Protein 8K3G (pdb70)

Organism: Rasamsonia emersonii (strain ATCC 16479 / CBS 393.64 / IMI 116815) (NCBI:txid1408163)

Solvent-accessible surface area: 28837 Å² total; per-residue (Å²): 82,50,68,65,11,139,33,29,28,119,111,0,34,132,17,1,81,75,53,2,84,8,1,0,2,1,4,0,4,0,0,0,0,3,1,0,0,0,26,16,164,77,126,35,4,26,0,10,23,60,84,29,100,41,49,3,17,39,67,47,95,66,140,136,13,82,133,61,52,10,88,44,118,12,81,8,32,0,138,31,41,2,18,24,32,1,3,0,6,0,18,1,2,23,19,55,20,43,7,88,56,71,9,2,60,79,37,163,55,128,13,72,5,56,0,3,0,15,9,2,29,61,41,64,107,208,31,77,42,93,45,0,3,40,3,1,3,1,31,1,34,96,106,15,0,12,0,0,5,25,0,1,63,28,0,0,1,0,5,49,0,1,1,2,1,1,0,7,14,22,0,2,4,0,1,1,0,2,0,11,0,18,18,37,1,58,80,48,99,23,2,82,91,14,30,4,112,58,87,1,1,2,39,14,2,38,102,118,66,9,57,5,58,0,0,37,6,1,88,70,79,70,54,4,2,0,20,4,4,56,46,0,23,154,151,49,132,123,21,27,18,46,12,19,9,0,2,1,7,1,14,8,20,74,12,11,59,0,0,0,0,2,2,4,15,59,20,166,43,14,1,0,0,15,5,50,3,30,0,0,10,0,0,0,0,5,8,14,3,3,11,0,1,43,44,10,86,19,20,59,70,0,4,3,0,2,3,1,2,4,4,0,1,1,8,4,32,12,64,9,46,89,23,54,98,6,46,122,86,63,34,73,21,147,7,86,98,42,34,72,7,50,0,38,8,27,4,6,0,5,0,0,0,0,0,0,2,0,0,15,0,18,108,27,67,24,12,76,85,6,80,16,48,63,70,49,99,81,24,23,0,5,8,0,0,1,9,24,3,4,7,38,11,35,93,21,159,49,54,17,71,8,1,30,50,4,2,2,2,0,16,0,0,1,64,148,83,44,117,76,8,34,71,64,1,74,38,4,79,44,35,163,194,31,46,63,66,11,154,36,29,28,116,107,0,40,123,6,0,82,83,28,3,93,9,1,1,1,2,2,0,5,0,0,0,0,4,1,0,0,0,16,0,163,72,125,38,7,25,0,10,27,60,83,29,98,41,49,3,16,40,65,51,100,68,139,137,12,80,129,52,44,9,61,46,133,12,81,9,32,0,135,30,41,2,18,29,39,0,2,0,6,0,10,1,4,19,20,54,25,47,8,82,57,65,10,3,63,75,30,151,54,127,14,67,6,56,0,3,0,17,7,1,31,62,43,63,105,206,32,80,43,96,46,0,0,41,3,1,4,1,30,0,34,68,121,18,0,24,0,0,11,25,0,2,56,28,0,0,1,0,4,50,0,1,1,2,1,1,1,10,15,24,0,2,4,0,0,0,0,2,0,12,1,17,18,36,1,62,81,41,96,28,3,85,89,13,35,4,118,60,89,1,1,1,39,17,1,44,110,100,66,8,56,4,52,0,0,34,5,2,83,68,84,74,56,4,2,0,18,4,3,50,42,0,24,158,137,54,121,118,22,26,20,48,11,20,11,0,2,2,5,1,13,7,20,71,12,12,59,0,1,0,0,2,1,4,16,66,22,160,43,15,1,0,0,17,4,52,4,28,0,0,9,0,0,0,0,6,7,15,5,4,9,0,1,40,46,12,83,23,12,71,64,0,2,4,0,4,1,1,4,5,5,0,1,0,8,3,32,12,64,8,45,86,26,50,106,6,43,118,80,67,34,78,26,159,3,89,91,48,32,93,9,47,0,38,8,27,3,7,0,5,0,0,0,0,1,0,3,0,0,17,0,20,106,28,64,24,11,72,81,6,83,15,50,63,74,49,99,68,28,21,0,4,6,0,0,1,9,21,2,3,7,40,9,28,98,26,153,39,54,15,73,6,1,34,52,4,2,1,2,0,16,0,0,0,65,142,72,40,113,78,9,30,71,63,0,69,45,6,83,44,35,165

Nearest PDB structures (foldseek):
  8k3g-assembly1_A  TM=1.002E+00  e=0.000E+00  Rasamsonia emersonii CBS 393.64
  8haw-assembly1_B  TM=8.925E-01  e=1.580E-42  Arabidopsis thaliana
  8hav-assembly1_B  TM=8.681E-01  e=7.997E-41  Arabidopsis thaliana
  8yk5-assembly1_B  TM=6.983E-01  e=1.154E-25  Streptomyces sanglieri
  2d1g-assembly1_A  TM=6.929E-01  e=6.500E-23  Francisella tularensis subsp. novicida

B-factor: mean 32.77, std 7.79, range [17.97, 104.72]

InterPro domains:
  IPR007312 Phosphoesterase [PF04185] (52-428)
  IPR007312 Phosphoesterase [PTHR31956] (11-462)
  IPR017850 Alkaline-phosphatase-like, core domain superfamily [G3DSA:3.40.720.10] (208-465)

Radius of gyration: 30.15 Å; Cα contacts (8 Å, |Δi|>4): 2204; chains: 2; bounding box: 76×83×69 Å

Foldseek 3Di:
DVFPDAPPDPVLLVLLLVFAQAEAEEAFAAAFCQAAVQCDCDPQAPHCNPDDFDWAFLQPPDPPGDIFTQDEAAAQFLAQQFAQFLQSLCCQFQVHSADDPVCQVVVVGFTQRHRLNVRSCVSPVVDDSVNSRSHQRYHYYCQQQQLVVLLLQFFEKENFEFFQARGHQQLRLCCLFQVGSQQDRYPDCLQQQQNDAHDTNVNLCVVLVFDEAEAEAQVPPGDGNLSSHPVCVVPNVVRYYHNVVLLVCQQAVNHTRYYYYDWHDEDDLTQSCRHRHGPQSVSVVVQSNCLSNCNHPCQRNYKYKYWHSANSSHGDRDTWHFADQQDQHKYWDQDPVRDIYIGRSGTTGHHIIITIDGLQAGGSHYDYWGAQQVPRDTHGAYSLLVVLQVCSNSVDDRSTVRNNRHGHCSVRRHNDGHPPRDNGGDRHDRDD/DLVFPDAFPDPVLLVLLQVFAQAEEEEAFAAAFCQAAVQCDCDPQADHCNPDDWDWAFLQPVDPPGDIFTEDEAAALFLAQQFDQALQLLCCQFQVHSADDVVCQVVVVGFTQRHRLNVRSCVRVVPDDSVSSSRHQRYHYHCQQQQLVVQQLQFFEKENFEFFQASRDFLLRLQCLFQVGSQQDRYPDCLQQQLNDAHDTNCNLCVVQVFDEAEAEAQVPPGDGNQSSHVVCVVPNVVSYHHNVVLLVCQQAVNHTRYYYYYWHDDDPLTQSCRHSNGPQSVSVVVQSNCLSNCNHDCLSRYKYKYWHSANSSHRDRDTWHFADQQDQHKYKDQHPVSDIYIDRSRTTGHHIIITIDGQQADGSHYHYWGAQQVPRDTHGAYSLLVVLQVCSNRVGDQSTVRNNRHGHDSSRRHNDGHPPRDSGGDRHDRDD

Sequence (865 aa):
APFGYKSGSPESIKNLKDKIQNVVWILLENRSFDNILGGFKRPGFDNPANNGPFCIPQNVSNPNSPKWCTKAKDFDSVLNDPSHSVTGNNMEFYGTFSPDNAAIASGKLQPSQQGFVDMQLVSYPKLDPQVAAEQVMGYYTEDEIPTIANLVDEFTVFNRWFSCVPGPTNPNRLCALAGTAAGHGTNDNSFDVSGIDIKGIFQVADEKGVSWKNYDGTNGAFLPDALFFNYTAKYKKQNVVPLENFFQDAYLGLLPQLSYINPSCCGLDTNSMHPTGNVSFGQVFVKQIYEAVRNGPQWDKTLILLTYDETGGFYDHVPPPLAVRPDNLTYTEKAPDGSTYTLTYNRLGGRMPTFLISPYAPKGYVEQEGIDPATGNSSVYSATSVLKTLGYLWDLEDLTPRVSHSPAFDHLIGPQLRSDTPTTLTTPHTFPNAPFGYKSGSPESIKNLKDKIQNVVWILLENRSFDNILGGFKRPGFDNPANNGPFCIPQNVSNPNSPKWCTKAKDFDSVLNDPSHSVTGNNMEFYGTFSPDNAAIASGKLQPSQQGFVDMQLVSYPKLDPQVAAEQVMGYYTEDEIPTIANLVDEFTVFNRWFSCVPGPTNPNRLCALAGTAAGHGTNDNSFDVSGIDIKGIFQVADEKGVSWKNYDGTNGAFLPDALFFNYTAKYKKQNVVPLENFFQDAYLGLLPQLSYINPSCCGLDTNSMHPTGNVSFGQVFVKQIYEAVRNGPQWDKTLILLTYDETGGFYDHVPPPLAVRPDNLTYTEKAPDGSTYTLTYNRLGGRMPTFLISPYAPKGYVEQEGIDPATGNSSVYSATSVLKTLGYLWDLEDLTPRVSHSPAFDHLIGPQLRSDTPTTLTTPHTFP

Structure (mmCIF, N/CA/C/O backbone):
data_8K3G
#
_entry.id   8K3G
#
_cell.length_a   62.810
_cell.length_b   134.528
_cell.length_c   137.510
_cell.angle_alpha   90.000
_cell.angle_beta   90.000
_cell.angle_gamma   90.000
#
_symmetry.space_group_name_H-M   'P 21 21 21'
#
loop_
_entity.id
_entity.type
_entity.pdbx_description
1 polymer 'Phospholipase C'
2 non-polymer 2-acetamido-2-deoxy-beta-D-glucopyranose
3 water water
#
loop_
_atom_site.group_PDB
_atom_site.id
_atom_site.type_symbol
_atom_site.label_atom_id
_atom_site.label_alt_id
_atom_site.label_comp_id
_atom_site.label_asym_id
_atom_site.label_entity_id
_atom_site.label_seq_id
_atom_site.pdbx_PDB_ins_code
_atom_site.Cartn_x
_atom_site.Cartn_y
_atom_site.Cartn_z
_atom_site.occupancy
_atom_site.B_iso_or_equiv
_atom_site.auth_seq_id
_atom_site.auth_comp_id
_atom_site.auth_asym_id
_atom_site.auth_atom_id
_atom_site.pdbx_PDB_model_num
ATOM 1 N N . ALA A 1 33 ? 0.03655 21.26465 -31.21173 1.000 67.94056 33 ALA A N 1
ATOM 2 C CA . ALA A 1 33 ? 0.85915 20.13997 -31.64234 1.000 57.19732 33 ALA A CA 1
ATOM 3 C C . ALA A 1 33 ? 2.29349 20.31973 -31.16344 1.000 49.78571 33 ALA A C 1
ATOM 4 O O . ALA A 1 33 ? 3.14788 20.69797 -31.96344 1.000 49.48523 33 ALA A O 1
ATOM 6 N N . PRO A 1 34 ? 2.55661 20.01409 -29.88142 1.000 43.38173 34 PRO A N 1
ATOM 7 C CA . PRO A 1 34 ? 3.87729 20.33511 -29.28769 1.000 37.69813 34 PRO A CA 1
ATOM 8 C C . PRO A 1 34 ? 5.07290 19.77435 -30.04158 1.000 37.82316 34 PRO A C 1
ATOM 9 O O . PRO A 1 34 ? 6.15399 20.37474 -29.98953 1.000 35.77902 34 PRO A O 1
ATOM 13 N N . PHE A 1 35 ? 4.92428 18.64333 -30.73029 1.000 36.52171 35 PHE A N 1
ATOM 14 C CA . PHE A 1 35 ? 6.03539 18.00744 -31.42411 1.000 38.28419 35 PHE A CA 1
ATOM 15 C C . PHE A 1 35 ? 5.89109 18.05116 -32.93881 1.000 33.95555 35 PHE A C 1
ATOM 16 O O . PHE A 1 35 ? 6.72536 17.48179 -33.64274 1.000 33.18260 35 PHE A O 1
ATOM 24 N N . GLY A 1 36 ? 4.86380 18.70717 -33.45821 1.000 37.47446 36 GLY A N 1
ATOM 25 C CA . GLY A 1 36 ? 4.67516 18.87487 -34.88026 1.000 30.12147 36 GLY A CA 1
ATOM 26 C C . GLY A 1 36 ? 3.59089 18.00591 -35.47732 1.000 39.26285 36 GLY A C 1
ATOM 27 O O . GLY A 1 36 ? 3.14691 18.28221 -36.60180 1.000 47.73885 36 GLY A O 1
ATOM 28 N N . TYR A 1 37 ? 3.15737 16.95938 -34.77918 1.000 31.04297 37 TYR A N 1
ATOM 29 C CA . TYR A 1 37 ? 2.08760 16.10977 -35.27152 1.000 33.84586 37 TYR A CA 1
ATOM 30 C C . TYR A 1 37 ? 0.85162 16.23990 -34.38471 1.000 35.64048 37 TYR A C 1
ATOM 31 O O . TYR A 1 37 ? 0.95185 16.41688 -33.16385 1.000 38.79792 37 TYR A O 1
ATOM 40 N N . LYS A 1 38 ? -0.30773 16.18394 -35.02335 1.000 32.02254 38 LYS A N 1
ATOM 41 C CA . LYS A 1 38 ? -1.59124 16.29851 -34.35869 1.000 35.10904 38 LYS A CA 1
ATOM 42 C C . LYS A 1 38 ? -2.03759 14.94435 -33.81426 1.000 33.26862 38 LYS A C 1
ATOM 43 O O . LYS A 1 38 ? -1.70523 13.88860 -34.36064 1.000 32.84389 38 LYS A O 1
ATOM 49 N N . SER A 1 39 ? -2.78533 14.98246 -32.71576 1.000 31.15883 39 SER A N 1
ATOM 50 C CA . SER A 1 39 ? -3.33385 13.75809 -32.14782 1.000 29.84494 39 SER A CA 1
ATOM 51 C C . SER A 1 39 ? -4.19823 13.02607 -33.17687 1.000 35.47964 39 SER A C 1
ATOM 52 O O . SER A 1 39 ? -4.95134 13.64095 -33.94621 1.000 31.91476 39 SER A O 1
ATOM 55 N N . GLY A 1 40 ? -4.06482 11.70098 -33.20249 1.000 34.26132 40 GLY A N 1
ATOM 56 C CA . GLY A 1 40 ? -4.76401 10.86768 -34.15443 1.000 31.62980 40 GLY A CA 1
ATOM 57 C C . GLY A 1 40 ? -4.20237 10.85757 -35.56387 1.000 33.33416 40 GLY A C 1
ATOM 58 O O . GLY A 1 40 ? -4.73643 10.13252 -36.41554 1.000 28.77159 40 GLY A O 1
ATOM 59 N N . SER A 1 41 ? -3.15725 11.63692 -35.84670 1.000 31.14277 41 SER A N 1
ATOM 60 C CA . SER A 1 41 ? -2.58255 11.64951 -37.18627 1.000 35.98753 41 SER A CA 1
ATOM 61 C C . SER A 1 41 ? -1.78801 10.36990 -37.42229 1.000 35.67008 41 SER A C 1
ATOM 62 O O . SER A 1 41 ? -1.37308 9.70533 -36.47024 1.000 34.60883 41 SER A O 1
ATOM 65 N N . PRO A 1 42 ? -1.59265 9.98059 -38.68657 1.000 35.55132 42 PRO A N 1
ATOM 66 C CA . PRO A 1 42 ? -0.74073 8.80701 -38.95273 1.000 31.63654 42 PRO A CA 1
ATOM 67 C C . PRO A 1 42 ? 0.60739 8.88917 -38.26359 1.000 34.55139 42 PRO A C 1
ATOM 68 O O . PRO A 1 42 ? 1.02010 7.91475 -37.62208 1.000 39.49238 42 PRO A O 1
ATOM 72 N N . GLU A 1 43 ? 1.28968 10.03888 -38.34118 1.000 34.59487 43 GLU A N 1
ATOM 73 C CA . GLU A 1 43 ? 2.59398 10.17801 -37.69543 1.000 32.03784 43 GLU A CA 1
ATOM 74 C C . GLU A 1 43 ? 2.49380 10.02998 -36.18069 1.000 35.64458 43 GLU A C 1
ATOM 75 O O . GLU A 1 43 ? 3.31814 9.34835 -35.55835 1.000 35.85085 43 GLU A O 1
ATOM 81 N N . SER A 1 44 ? 1.49791 10.67402 -35.56036 1.000 33.15496 44 SER A N 1
ATOM 82 C CA . SER A 1 44 ? 1.37360 10.57573 -34.10593 1.000 34.14675 44 SER A CA 1
ATOM 83 C C . SER A 1 44 ? 1.10167 9.13732 -33.66659 1.000 30.61016 44 SER A C 1
ATOM 84 O O . SER A 1 44 ? 1.70119 8.64987 -32.70267 1.000 28.25616 44 SER A O 1
ATOM 87 N N . ILE A 1 45 ? 0.21260 8.43606 -34.36937 1.000 30.36849 45 ILE A N 1
ATOM 88 C CA . ILE A 1 45 ? -0.14390 7.08557 -33.94737 1.000 34.42764 45 ILE A CA 1
ATOM 89 C C . ILE A 1 45 ? 1.02352 6.12916 -34.16442 1.000 35.31395 45 ILE A C 1
ATOM 90 O O . ILE A 1 45 ? 1.30399 5.27216 -33.31120 1.000 33.07085 45 ILE A O 1
ATOM 95 N N . LYS A 1 46 ? 1.76117 6.28997 -35.27380 1.000 34.15079 46 LYS A N 1
ATOM 96 C CA . LYS A 1 46 ? 2.92325 5.43014 -35.49939 1.000 35.80498 46 LYS A CA 1
ATOM 97 C C . LYS A 1 46 ? 4.00362 5.65765 -34.44498 1.000 35.21067 46 LYS A C 1
ATOM 98 O O . LYS A 1 46 ? 4.60645 4.69848 -33.95129 1.000 35.18198 46 LYS A O 1
ATOM 104 N N . ASN A 1 47 ? 4.25708 6.91627 -34.08028 1.000 33.02654 47 ASN A N 1
ATOM 105 C CA . ASN A 1 47 ? 5.24768 7.19362 -33.04269 1.000 33.77332 47 ASN A CA 1
ATOM 106 C C . ASN A 1 47 ? 4.80992 6.61118 -31.70226 1.000 34.67912 47 ASN A C 1
ATOM 107 O O . ASN A 1 47 ? 5.64138 6.13481 -30.91991 1.000 36.47421 47 ASN A O 1
ATOM 112 N N . LEU A 1 48 ? 3.50338 6.63792 -31.42458 1.000 29.27570 48 LEU A N 1
ATOM 113 C CA . LEU A 1 48 ? 2.99736 6.07566 -30.18190 1.000 33.53513 48 LEU A CA 1
ATOM 114 C C . LEU A 1 48 ? 3.23395 4.57350 -30.14314 1.000 34.96025 48 LEU A C 1
ATOM 115 O O . LEU A 1 48 ? 3.77756 4.04015 -29.16879 1.000 35.68365 48 LEU A O 1
ATOM 120 N N . LYS A 1 49 ? 2.81667 3.87180 -31.19676 1.000 31.68023 49 LYS A N 1
ATOM 121 C CA . LYS A 1 49 ? 3.10504 2.44705 -31.28342 1.000 35.38629 49 LYS A CA 1
ATOM 122 C C . LYS A 1 49 ? 4.60195 2.18345 -31.16937 1.000 37.71766 49 LYS A C 1
ATOM 123 O O . LYS A 1 49 ? 5.02351 1.26738 -30.45875 1.000 38.88354 49 LYS A O 1
ATOM 129 N N . ASP A 1 50 ? 5.42080 3.01779 -31.80979 1.000 39.02094 50 ASP A N 1
ATOM 130 C CA . ASP A 1 50 ? 6.85643 2.76556 -31.85877 1.000 43.00757 50 ASP A CA 1
ATOM 131 C C . ASP A 1 50 ? 7.53178 3.01713 -30.50949 1.000 42.62946 50 ASP A C 1
ATOM 132 O O . ASP A 1 50 ? 8.48280 2.31306 -30.14706 1.000 38.50101 50 ASP A O 1
ATOM 137 N N . LYS A 1 51 ? 7.07290 4.02076 -29.75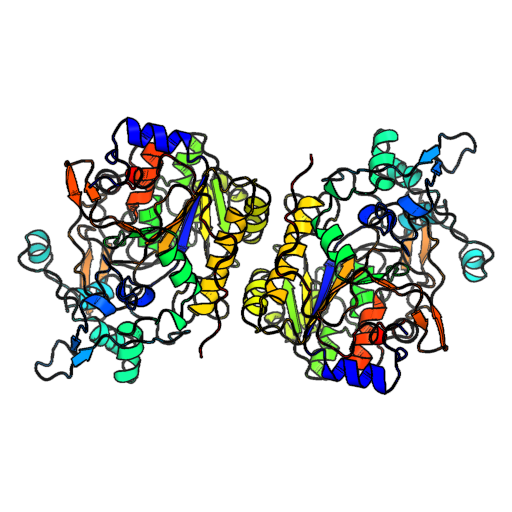717 1.000 38.96631 51 LYS A N 1
ATOM 138 C CA . LYS A 1 51 ? 7.77899 4.41908 -28.54571 1.000 36.82417 51 LYS A CA 1
ATOM 139 C C . LYS A 1 51 ? 7.27227 3.71630 -27.30023 1.000 34.58506 51 LYS A C 1
ATOM 140 O O . LYS A 1 51 ? 8.06542 3.42535 -26.39746 1.000 29.53420 51 LYS A O 1
ATOM 146 N N . ILE A 1 52 ? 5.97652 3.44061 -27.23140 1.000 31.58798 52 ILE A N 1
ATOM 147 C CA . ILE A 1 52 ? 5.32936 3.03386 -25.99617 1.000 30.41157 52 ILE A CA 1
ATOM 148 C C . ILE A 1 52 ? 4.95254 1.56902 -26.10646 1.000 31.37617 52 ILE A C 1
ATOM 149 O O . ILE A 1 52 ? 4.12828 1.19445 -26.94521 1.000 32.15399 52 ILE A O 1
ATOM 154 N N . GLN A 1 53 ? 5.54359 0.73836 -25.25115 1.000 29.53621 53 GLN A N 1
ATOM 155 C CA . GLN A 1 53 ? 5.11350 -0.64271 -25.13792 1.000 31.42468 53 GLN A CA 1
ATOM 156 C C . GLN A 1 53 ? 4.43780 -0.95525 -23.81290 1.000 32.65646 53 GLN A C 1
ATOM 157 O O . GLN A 1 53 ? 3.63882 -1.89553 -23.75391 1.000 29.88073 53 GLN A O 1
ATOM 163 N N . ASN A 1 54 ? 4.71245 -0.17878 -22.76445 1.000 29.81827 54 ASN A N 1
ATOM 164 C CA . ASN A 1 54 ? 4.14289 -0.41048 -21.44712 1.000 29.25301 54 ASN A CA 1
ATOM 165 C C . ASN A 1 54 ? 3.44812 0.85592 -20.97950 1.000 30.80191 54 ASN A C 1
ATOM 166 O O . ASN A 1 54 ? 3.99705 1.95703 -21.10099 1.000 30.06614 54 ASN A O 1
ATOM 171 N N . VAL A 1 55 ? 2.24051 0.69267 -20.45305 1.000 26.79522 55 VAL A N 1
ATOM 172 C CA . VAL A 1 55 ? 1.48609 1.77559 -19.84957 1.000 26.05451 55 VAL A CA 1
ATOM 173 C C . VAL A 1 55 ? 1.31486 1.43984 -18.37651 1.000 30.70383 55 VAL A C 1
ATOM 174 O O . VAL A 1 55 ? 0.91948 0.31688 -18.03655 1.000 27.05663 55 VAL A O 1
ATOM 178 N N . VAL A 1 56 ? 1.63350 2.40031 -17.50796 1.000 29.31056 56 VAL A N 1
ATOM 179 C CA . VAL A 1 56 ? 1.32855 2.31327 -16.08478 1.000 26.49942 56 VAL A CA 1
ATOM 180 C C . VAL A 1 56 ? 0.25078 3.35247 -15.77608 1.000 23.34212 56 VAL A C 1
ATOM 181 O O . VAL A 1 56 ? 0.44096 4.55473 -16.00364 1.000 25.82758 56 VAL A O 1
ATOM 185 N N . TRP A 1 57 ? -0.88038 2.88027 -15.26598 1.000 24.60883 57 TRP A N 1
ATOM 186 C CA . TRP A 1 57 ? -2.09278 3.66396 -15.08358 1.000 24.16208 57 TRP A CA 1
ATOM 187 C C . TRP A 1 57 ? -2.47825 3.62447 -13.60558 1.000 30.88934 57 TRP A C 1
ATOM 188 O O . TRP A 1 57 ? -2.69341 2.53995 -13.04695 1.000 29.42038 57 TRP A O 1
ATOM 199 N N . ILE A 1 58 ? -2.56299 4.79754 -12.97312 1.000 25.60439 58 ILE A N 1
ATOM 200 C CA . ILE A 1 58 ? -2.83633 4.90865 -11.54088 1.000 25.70943 58 ILE A CA 1
ATOM 201 C C . ILE A 1 58 ? -3.91731 5.95493 -11.32228 1.000 25.94045 58 ILE A C 1
ATOM 202 O O . ILE A 1 58 ? -3.76421 7.10871 -11.74102 1.000 27.74684 58 ILE A O 1
ATOM 207 N N . LEU A 1 59 ? -4.98530 5.56225 -10.63846 1.000 25.89535 59 LEU A N 1
ATOM 208 C CA . LEU A 1 59 ? -5.96943 6.49154 -10.10982 1.000 28.46406 59 LEU A CA 1
ATOM 209 C C . LEU A 1 59 ? -5.72734 6.65411 -8.60566 1.000 28.15403 59 LEU A C 1
ATOM 210 O O . LEU A 1 59 ? -5.97505 5.72911 -7.82853 1.000 26.13882 59 LEU A O 1
ATOM 215 N N . LEU A 1 60 ? -5.19174 7.81062 -8.21056 1.000 26.53740 60 LEU A N 1
ATOM 216 C CA . LEU A 1 60 ? -5.22910 8.26207 -6.82750 1.000 28.07818 60 LEU A CA 1
ATOM 217 C C . LEU A 1 60 ? -6.65956 8.68261 -6.47997 1.000 26.81899 60 LEU A C 1
ATOM 218 O O . LEU A 1 60 ? -7.57119 8.60428 -7.30842 1.000 23.55641 60 LEU A O 1
ATOM 223 N N . GLU A 1 61 ? -6.87641 9.16150 -5.25462 1.000 26.44665 61 GLU A N 1
ATOM 224 C CA . GLU A 1 61 ? -8.24492 9.34532 -4.78038 1.000 31.12749 61 GLU A CA 1
ATOM 225 C C . GLU A 1 61 ? -8.55696 10.75684 -4.30354 1.000 29.43260 61 GLU A C 1
ATOM 226 O O . GLU A 1 61 ? -7.80133 11.34764 -3.52442 1.000 24.64541 61 GLU A O 1
ATOM 232 N N . ASN A 1 62 ? -9.67882 11.29263 -4.79838 1.000 29.30741 62 ASN A N 1
ATOM 233 C CA . ASN A 1 62 ? -10.40908 12.38861 -4.15391 1.000 25.90842 62 ASN A CA 1
ATOM 234 C C . ASN A 1 62 ? -9.63980 13.69843 -4.02543 1.000 29.30802 62 ASN A C 1
ATOM 235 O O . ASN A 1 62 ? -9.50309 14.20970 -2.90997 1.000 29.37117 62 ASN A O 1
ATOM 240 N N . ARG A 1 63 ? -9.16670 14.27465 -5.13388 1.000 24.68747 63 ARG A N 1
ATOM 241 C CA . ARG A 1 63 ? -8.52519 15.58415 -5.08468 1.000 28.79397 63 ARG A CA 1
ATOM 242 C C . ARG A 1 63 ? -8.90762 16.39637 -6.31048 1.000 29.62053 63 ARG A C 1
ATOM 243 O O . ARG A 1 63 ? -9.15478 15.84713 -7.38764 1.000 33.09761 63 ARG A O 1
ATOM 251 N N . SER A 1 64 ? -8.90972 17.70922 -6.15741 1.000 27.51130 64 SER A N 1
ATOM 252 C CA . SER A 1 64 ? -9.17225 18.59111 -7.28344 1.000 28.79262 64 SER A CA 1
ATOM 253 C C . SER A 1 64 ? -7.86685 19.20226 -7.78226 1.000 28.31238 64 SER A C 1
ATOM 254 O O . SER A 1 64 ? -6.82569 19.16500 -7.11119 1.000 25.57472 64 SER A O 1
ATOM 257 N N . PHE A 1 65 ? -7.93878 19.78236 -8.98200 1.000 27.06905 65 PHE A N 1
ATOM 258 C CA . PHE A 1 65 ? -6.81159 20.54954 -9.50460 1.000 27.12701 65 PHE A CA 1
ATOM 259 C C . PHE A 1 65 ? -6.41911 21.69132 -8.56296 1.000 28.70936 65 PHE A C 1
ATOM 260 O O . PHE A 1 65 ? -5.24060 21.84342 -8.20782 1.000 26.44804 65 PHE A O 1
ATOM 268 N N . ASP A 1 66 ? -7.39260 22.51047 -8.15228 1.000 24.08256 66 ASP A N 1
ATOM 269 C CA . ASP A 1 66 ? -7.06605 23.67550 -7.33027 1.000 28.19234 66 ASP A CA 1
ATOM 270 C C . ASP A 1 66 ? -6.53711 23.26564 -5.96261 1.000 28.31278 66 ASP A C 1
ATOM 271 O O . ASP A 1 66 ? -5.76383 24.00417 -5.34334 1.000 30.91720 66 ASP A O 1
ATOM 276 N N . ASN A 1 67 ? -6.91748 22.09239 -5.48055 1.000 24.63009 67 ASN A N 1
ATOM 277 C CA . ASN A 1 67 ? -6.42315 21.66464 -4.18352 1.000 29.53303 67 ASN A CA 1
ATOM 278 C C . ASN A 1 67 ? -4.95740 21.22453 -4.25448 1.000 30.83570 67 ASN A C 1
ATOM 279 O O . ASN A 1 67 ? -4.12926 21.64275 -3.43156 1.000 30.66183 67 ASN A O 1
ATOM 284 N N . ILE A 1 68 ? -4.62052 20.37490 -5.22240 1.000 28.62602 68 ILE A N 1
ATOM 285 C CA . ILE A 1 68 ? -3.29558 19.76258 -5.27221 1.000 27.13792 68 ILE A CA 1
ATOM 286 C C . ILE A 1 68 ? -2.33596 20.57748 -6.13303 1.000 31.40361 68 ILE A C 1
ATOM 287 O O . ILE A 1 68 ? -1.15289 20.70384 -5.80380 1.000 31.58819 68 ILE A O 1
ATOM 292 N N . LEU A 1 69 ? -2.81411 21.13839 -7.24631 1.000 28.23284 69 LEU A N 1
ATOM 293 C CA . LEU A 1 69 ? -1.96640 21.90908 -8.14863 1.000 26.39334 69 LEU A CA 1
ATOM 294 C C . LEU A 1 69 ? -2.26890 23.39647 -8.08559 1.000 28.73923 69 LEU A C 1
ATOM 295 O O . LEU A 1 69 ? -1.82882 24.14587 -8.95840 1.000 27.15972 69 LEU A O 1
ATOM 300 N N . GLY A 1 70 ? -3.04727 23.83861 -7.09621 1.000 29.30980 70 GLY A N 1
ATOM 301 C CA . GLY A 1 70 ? -3.46400 25.22731 -7.06659 1.000 29.01846 70 GLY A CA 1
ATOM 302 C C . GLY A 1 70 ? -2.36844 26.20812 -6.70732 1.000 32.36610 70 GLY A C 1
ATOM 303 O O . GLY A 1 70 ? -2.55793 27.41545 -6.87539 1.000 32.46166 70 GLY A O 1
ATOM 304 N N . GLY A 1 71 ? -1.23125 25.72428 -6.20681 1.000 34.27775 71 GLY A N 1
ATOM 305 C CA . GLY A 1 71 ? -0.18978 26.62662 -5.76636 1.000 29.43219 71 GLY A CA 1
ATOM 306 C C . GLY A 1 71 ? 0.81729 27.00425 -6.81336 1.000 31.15687 71 GLY A C 1
ATOM 307 O O . GLY A 1 71 ? 1.61869 27.91873 -6.60737 1.000 32.77120 71 GLY A O 1
ATOM 308 N N . PHE A 1 72 ? 0.80111 26.34167 -7.95643 1.000 29.91703 72 PHE A N 1
ATOM 309 C CA . PHE A 1 72 ? 1.88773 26.51007 -8.90484 1.000 28.51006 72 PHE A CA 1
ATOM 310 C C . PHE A 1 72 ? 1.65752 27.76760 -9.73303 1.000 28.93859 72 PHE A C 1
ATOM 311 O O . PHE A 1 72 ? 0.78803 27.80832 -10.61542 1.000 32.18842 72 PHE A O 1
ATOM 319 N N . LYS A 1 73 ? 2.43310 28.80405 -9.42654 1.000 29.69922 73 LYS A N 1
ATOM 320 C CA . LYS A 1 73 ? 2.43686 30.04753 -10.19137 1.000 32.18120 73 LYS A CA 1
ATOM 321 C C . LYS A 1 73 ? 3.31888 29.87315 -11.42971 1.000 29.95813 73 LYS A C 1
ATOM 322 O O . LYS A 1 73 ? 4.41293 30.42441 -11.54241 1.000 33.55833 73 LYS A O 1
ATOM 328 N N . ARG A 1 74 ? 2.81398 29.08844 -12.37569 1.000 26.76954 74 ARG A N 1
ATOM 329 C CA . ARG A 1 74 ? 3.55238 28.77156 -13.58383 1.000 29.95913 74 ARG A CA 1
ATOM 330 C C . ARG A 1 74 ? 2.67458 28.99290 -14.80835 1.000 32.42146 74 ARG A C 1
ATOM 331 O O . ARG A 1 74 ? 1.44261 28.96424 -14.71083 1.000 31.43208 74 ARG A O 1
ATOM 339 N N . PRO A 1 75 ? 3.28142 29.25305 -15.96640 1.000 34.96772 75 PRO A N 1
ATOM 340 C CA . PRO A 1 75 ? 2.48571 29.45969 -17.18513 1.000 29.25938 75 PRO A CA 1
ATOM 341 C C . PRO A 1 75 ? 1.60940 28.25494 -17.49018 1.000 31.15104 75 PRO A C 1
ATOM 342 O O . PRO A 1 75 ? 2.05002 27.10710 -17.40522 1.000 35.80996 75 PRO A O 1
ATOM 346 N N . GLY A 1 76 ? 0.35477 28.52789 -17.85326 1.000 31.33275 76 GLY A N 1
ATOM 347 C CA . GLY A 1 76 ? -0.59601 27.49680 -18.19595 1.000 33.39512 76 GLY A CA 1
ATOM 348 C C . GLY A 1 76 ? -1.47498 27.01145 -17.05297 1.000 35.30884 76 GLY A C 1
ATOM 349 O O . GLY A 1 76 ? -2.55110 26.44656 -17.31698 1.000 29.71296 76 GLY A O 1
ATOM 350 N N . PHE A 1 77 ? -1.04946 27.20867 -15.79880 1.000 26.88648 77 PHE A N 1
ATOM 351 C CA . PHE A 1 77 ? -1.80604 26.75659 -14.63164 1.000 28.84980 77 PHE A CA 1
ATOM 352 C C . PHE A 1 77 ? -2.96966 27.71378 -14.37006 1.000 34.68296 77 PHE A C 1
ATOM 353 O O . PHE A 1 77 ? -2.76458 28.85501 -13.92609 1.000 32.05947 77 PHE A O 1
ATOM 361 N N . ASP A 1 78 ? -4.19179 27.24351 -14.64210 1.000 31.58083 78 ASP A N 1
ATOM 362 C CA . ASP A 1 78 ? -5.43173 27.93035 -14.27487 1.000 28.30127 78 ASP A CA 1
ATOM 363 C C . ASP A 1 78 ? -5.76826 27.53129 -12.84000 1.000 31.23004 78 ASP A C 1
ATOM 364 O O . ASP A 1 78 ? -6.32381 26.45354 -12.59752 1.000 34.76153 78 ASP A O 1
ATOM 369 N N . ASN A 1 79 ? -5.43141 28.39377 -11.87776 1.000 27.29928 79 ASN A N 1
ATOM 370 C CA . ASN A 1 79 ? -5.51577 27.99766 -10.47549 1.000 31.93846 79 ASN A CA 1
ATOM 371 C C . ASN A 1 79 ? -5.53845 29.23734 -9.57705 1.000 35.75842 79 ASN A C 1
ATOM 372 O O . ASN A 1 79 ? -5.39269 30.35924 -10.08744 1.000 34.56103 79 ASN A O 1
ATOM 377 N N . PRO A 1 80 ? -5.70314 29.09939 -8.25031 1.000 35.74220 80 PRO A N 1
ATOM 378 C CA . PRO A 1 80 ? -5.68818 30.30677 -7.40116 1.000 35.77280 80 PRO A CA 1
ATOM 379 C C . PRO A 1 80 ? -4.36787 31.06523 -7.42570 1.000 35.34121 80 PRO A C 1
ATOM 380 O O . PRO A 1 80 ? -4.38007 32.29672 -7.30300 1.000 36.60918 80 PRO A O 1
ATOM 384 N N . ALA A 1 81 ? -3.23190 30.37915 -7.59233 1.000 35.07998 81 ALA A N 1
ATOM 385 C CA . ALA A 1 81 ? -1.93998 31.06883 -7.57571 1.000 36.13206 81 ALA A CA 1
ATOM 386 C C . ALA A 1 81 ? -1.81183 32.05917 -8.73567 1.000 34.68171 81 ALA A C 1
ATOM 387 O O . ALA A 1 81 ? -1.21954 33.13257 -8.58184 1.000 37.28944 81 ALA A O 1
ATOM 389 N N . ASN A 1 82 ? -2.33707 31.71231 -9.90682 1.000 31.68688 82 ASN A N 1
ATOM 390 C CA . ASN A 1 82 ? -2.22415 32.59378 -11.06371 1.000 30.30990 82 ASN A CA 1
ATOM 391 C C . ASN A 1 82 ? -3.41419 33.52683 -11.19538 1.000 33.39440 82 ASN A C 1
ATOM 392 O O . ASN A 1 82 ? -3.24489 34.69400 -11.55048 1.000 33.61303 82 ASN A O 1
ATOM 397 N N . ASN A 1 83 ? -4.61802 33.01916 -10.93685 1.000 33.55473 83 ASN A N 1
ATOM 398 C CA . ASN A 1 83 ? -5.85262 33.70121 -11.27976 1.000 31.43069 83 ASN A CA 1
ATOM 399 C C . ASN A 1 83 ? -6.73451 33.97954 -10.07844 1.000 34.51914 83 ASN A C 1
ATOM 400 O O . ASN A 1 83 ? -7.86236 34.44997 -10.25810 1.000 35.85401 83 ASN A O 1
ATOM 405 N N . GLY A 1 84 ? -6.27771 33.67002 -8.87009 1.000 36.46394 84 GLY A N 1
ATOM 406 C CA . GLY A 1 84 ? -7.10569 33.79923 -7.69808 1.000 38.77698 84 GLY A CA 1
ATOM 407 C C . GLY A 1 84 ? -6.86210 35.12158 -7.01236 1.000 35.98377 84 GLY A C 1
ATOM 408 O O . GLY A 1 84 ? -6.28473 36.04185 -7.59128 1.000 37.89967 84 GLY A O 1
ATOM 409 N N . PRO A 1 85 ? -7.29813 35.24483 -5.75511 1.000 38.23891 85 PRO A N 1
ATOM 410 C CA . PRO A 1 85 ? -8.03608 34.23757 -4.98440 1.000 35.89919 85 PRO A CA 1
ATOM 411 C C . PRO A 1 85 ? -9.49280 34.09531 -5.41053 1.000 40.77679 85 PRO A C 1
ATOM 412 O O . PRO A 1 85 ? -10.08849 35.03122 -5.93575 1.000 42.19095 85 PRO A O 1
ATOM 416 N N . PHE A 1 86 ? -10.06777 32.92464 -5.17536 1.000 38.61421 86 PHE A N 1
ATOM 417 C CA . PHE A 1 86 ? -11.48945 32.71292 -5.36913 1.000 34.38947 86 PHE A CA 1
ATOM 418 C C . PHE A 1 86 ? -12.15551 32.66076 -4.00105 1.000 40.67274 86 PHE A C 1
ATOM 419 O O . PHE A 1 86 ? -11.55869 32.18824 -3.02274 1.000 39.04104 86 PHE A O 1
ATOM 427 N N . CYS A 1 87 ? -13.37445 33.19381 -3.93285 1.000 38.08442 87 CYS A N 1
ATOM 428 C CA . CYS A 1 87 ? -14.08809 33.38301 -2.68078 1.000 41.35631 87 CYS A CA 1
ATOM 429 C C . CYS A 1 87 ? -15.53861 33.00895 -2.92007 1.000 42.90039 87 CYS A C 1
ATOM 430 O O . CYS A 1 87 ? -16.12296 33.41749 -3.92932 1.000 40.34066 87 CYS A O 1
ATOM 433 N N . ILE A 1 88 ? -16.09571 32.20734 -2.01595 1.000 35.86401 88 ILE A N 1
ATOM 434 C CA . ILE A 1 88 ? -17.44890 31.67327 -2.15724 1.000 34.18077 88 ILE A CA 1
ATOM 435 C C . ILE A 1 88 ? -18.14231 31.80543 -0.81132 1.000 36.72635 88 ILE A C 1
ATOM 436 O O . ILE A 1 88 ? -17.47812 31.89779 0.23563 1.000 36.74233 88 ILE A O 1
ATOM 441 N N . PRO A 1 89 ? -19.47494 31.83149 -0.79391 1.000 35.10294 89 PRO A N 1
ATOM 442 C CA . PRO A 1 89 ? -20.17769 32.02689 0.48203 1.000 39.46848 89 PRO A CA 1
ATOM 443 C C . PRO A 1 89 ? -20.10196 30.79731 1.37781 1.000 36.43801 89 PRO A C 1
ATOM 444 O O . PRO A 1 89 ? -19.93742 29.66496 0.92210 1.000 38.28602 89 PRO A O 1
ATOM 448 N N . GLN A 1 90 ? -20.20371 31.04268 2.68051 1.000 37.59969 90 GLN A N 1
ATOM 449 C CA . GLN A 1 90 ? -20.28151 29.94506 3.63847 1.000 38.36701 90 GLN A CA 1
ATOM 450 C C . GLN A 1 90 ? -21.65011 29.26714 3.61481 1.000 40.61923 90 GLN A C 1
ATOM 451 O O . GLN A 1 90 ? -21.76436 28.07871 3.94787 1.000 42.24763 90 GLN A O 1
ATOM 457 N N . ASN A 1 91 ? -22.68993 30.00732 3.23001 1.000 40.07418 91 ASN A N 1
ATOM 458 C CA . ASN A 1 91 ? -24.05109 29.49263 3.07347 1.000 42.55562 91 ASN A CA 1
ATOM 459 C C . ASN A 1 91 ? -24.61536 30.14889 1.81848 1.000 41.24783 91 ASN A C 1
ATOM 460 O O . ASN A 1 91 ? -24.93027 31.34449 1.83024 1.000 40.03812 91 ASN A O 1
ATOM 465 N N . VAL A 1 92 ? -24.73767 29.37675 0.73598 1.000 36.55201 92 VAL A N 1
ATOM 466 C CA . VAL A 1 92 ? -25.24233 29.91451 -0.51572 1.000 40.10356 92 VAL A CA 1
ATOM 467 C C . VAL A 1 92 ? -26.66602 30.45057 -0.39063 1.000 42.13174 92 VAL A C 1
ATOM 468 O O . VAL A 1 92 ? -27.15630 31.10377 -1.30915 1.000 41.72414 92 VAL A O 1
ATOM 472 N N . SER A 1 93 ? -27.34304 30.19139 0.72699 1.000 41.63144 93 SER A N 1
ATOM 473 C CA . SER A 1 93 ? -28.74024 30.58200 0.85514 1.000 44.20930 93 SER A CA 1
ATOM 474 C C . SER A 1 93 ? -28.93606 32.01980 1.33934 1.000 47.57122 93 SER A C 1
ATOM 475 O O . SER A 1 93 ? -29.97931 32.60759 1.04031 1.000 49.74680 93 SER A O 1
ATOM 478 N N . ASN A 1 94 ? -28.00022 32.61592 2.08729 1.000 39.02951 94 ASN A N 1
ATOM 479 C CA . ASN A 1 94 ? -28.22651 34.02227 2.42839 1.000 46.54206 94 ASN A CA 1
ATOM 480 C C . ASN A 1 94 ? -27.15609 34.90594 1.81526 1.000 40.36289 94 ASN A C 1
ATOM 481 O O . ASN A 1 94 ? -25.95792 34.64243 1.97763 1.000 39.53096 94 ASN A O 1
ATOM 486 N N . PRO A 1 95 ? -27.55242 35.96729 1.12262 1.000 40.97107 95 PRO A N 1
ATOM 487 C CA . PRO A 1 95 ? -26.56407 36.81938 0.45019 1.000 38.72127 95 PRO A CA 1
ATOM 488 C C . PRO A 1 95 ? -25.54956 37.41651 1.38490 1.000 37.97561 95 PRO A C 1
ATOM 489 O O . PRO A 1 95 ? -24.48629 37.82735 0.91477 1.000 41.12672 95 PRO A O 1
ATOM 493 N N . ASN A 1 96 ? -25.83100 37.47619 2.68755 1.000 37.07097 96 ASN A N 1
ATOM 494 C CA . ASN A 1 96 ? -24.95339 38.15401 3.63240 1.000 35.76368 96 ASN A CA 1
ATOM 495 C C . ASN A 1 96 ? -23.90448 37.24054 4.24498 1.000 37.28218 96 ASN A C 1
ATOM 496 O O . ASN A 1 96 ? -23.16574 37.68672 5.12549 1.000 38.61269 96 ASN A O 1
ATOM 501 N N . SER A 1 97 ? -23.83442 35.97928 3.84228 1.000 36.05945 97 SER A N 1
ATOM 502 C CA . SER A 1 97 ? -23.00718 35.04681 4.58664 1.000 40.27826 97 SER A CA 1
ATOM 503 C C . SER A 1 97 ? -21.52775 35.34584 4.34593 1.000 35.01155 97 SER A C 1
ATOM 504 O O . SER A 1 97 ? -21.15335 35.79511 3.26181 1.000 29.91829 97 SER A O 1
ATOM 507 N N . PRO A 1 98 ? -20.67760 35.16589 5.35290 1.000 34.37815 98 PRO A N 1
ATOM 508 C CA . PRO A 1 98 ? -19.24590 35.42482 5.15785 1.000 36.53599 98 PRO A CA 1
ATOM 509 C C . PRO A 1 98 ? -18.69981 34.63782 3.97201 1.000 36.36562 98 PRO A C 1
ATOM 510 O O . PRO A 1 98 ? -19.14861 33.53115 3.66420 1.000 35.75282 98 PRO A O 1
ATOM 514 N N . LYS A 1 99 ? -17.73584 35.22768 3.28474 1.000 38.38743 99 LYS A N 1
ATOM 515 C CA . LYS A 1 99 ? -17.11616 34.56890 2.14882 1.000 42.38813 99 LYS A CA 1
ATOM 516 C C . LYS A 1 99 ? -15.76259 33.99749 2.54905 1.000 39.56156 99 LYS A C 1
ATOM 517 O O . LYS A 1 99 ? -15.04162 34.58185 3.36426 1.000 42.31841 99 LYS A O 1
ATOM 523 N N . TRP A 1 100 ? -15.45366 32.82236 2.00225 1.000 40.30926 100 TRP A N 1
ATOM 524 C CA . TRP A 1 100 ? -14.25188 32.06711 2.32781 1.000 35.94378 100 TRP A CA 1
ATOM 525 C C . TRP A 1 100 ? -13.43073 31.89232 1.06422 1.000 34.86428 100 TRP A C 1
ATOM 526 O O . TRP A 1 100 ? -13.97595 31.54390 0.01160 1.000 36.24500 100 TRP A O 1
ATOM 537 N N . CYS A 1 101 ? -12.12558 32.13253 1.17015 1.000 35.63853 101 CYS A N 1
ATOM 538 C CA . CYS A 1 101 ? -11.27071 32.25139 0.00317 1.000 39.20202 101 CYS A CA 1
ATOM 539 C C . CYS A 1 101 ? -10.23541 31.13026 -0.02252 1.000 43.48783 101 CYS A C 1
ATOM 540 O O . CYS A 1 101 ? -9.84557 30.59187 1.02333 1.000 38.42070 101 CYS A O 1
ATOM 543 N N . THR A 1 102 ? -9.81933 30.76953 -1.24085 1.000 36.46921 102 THR A N 1
ATOM 544 C CA . THR A 1 102 ? -8.69386 29.86518 -1.42726 1.000 36.54958 102 THR A CA 1
ATOM 545 C C . THR A 1 102 ? -7.43995 30.44153 -0.76810 1.000 41.34650 102 THR A C 1
ATOM 546 O O . THR A 1 102 ? -7.08187 31.60131 -0.98876 1.000 38.10030 102 THR A O 1
ATOM 550 N N . LYS A 1 103 ? -6.77041 29.62715 0.04172 1.000 37.38143 103 LYS A N 1
ATOM 551 C CA . LYS A 1 103 ? -5.57418 30.04797 0.75343 1.000 38.77620 103 LYS A CA 1
ATOM 552 C C . LYS A 1 103 ? -4.50990 28.96430 0.63938 1.000 38.88701 103 LYS A C 1
ATOM 553 O O . LYS A 1 103 ? -4.82424 27.76818 0.63337 1.000 38.98506 103 LYS A O 1
ATOM 559 N N . ALA A 1 104 ? -3.25385 29.39718 0.52899 1.000 36.46836 104 ALA A N 1
ATOM 560 C CA . ALA A 1 104 ? -2.12253 28.47668 0.51384 1.000 37.66944 104 ALA A CA 1
ATOM 561 C C . ALA A 1 104 ? -2.06267 27.66433 1.80653 1.000 42.79307 104 ALA A C 1
ATOM 562 O O . ALA A 1 104 ? -2.39609 28.15652 2.89267 1.000 41.10874 104 ALA A O 1
ATOM 564 N N . LYS A 1 105 ? -1.62740 26.40358 1.66177 1.000 38.86055 105 LYS A N 1
ATOM 565 C CA . LYS A 1 105 ? -1.47333 25.40665 2.72113 1.000 34.48573 105 LYS A CA 1
ATOM 566 C C . LYS A 1 105 ? -2.79035 24.70127 2.97709 1.000 35.86178 105 LYS A C 1
ATOM 567 O O . LYS A 1 105 ? -3.86389 25.30435 2.88148 1.000 38.15520 105 LYS A O 1
ATOM 573 N N . ASP A 1 106 ? -2.70973 23.41795 3.29875 1.000 33.99140 106 ASP A N 1
ATOM 574 C CA . ASP A 1 106 ? -3.86751 22.63081 3.68492 1.000 31.52149 106 ASP A CA 1
ATOM 575 C C . ASP A 1 106 ? -3.35428 21.50820 4.57367 1.000 27.74506 106 ASP A C 1
ATOM 576 O O . ASP A 1 106 ? -2.14659 21.31390 4.71014 1.000 28.86940 106 ASP A O 1
ATOM 581 N N . PHE A 1 107 ? -4.27695 20.78053 5.19620 1.000 28.30170 107 PHE A N 1
ATOM 582 C CA . PHE A 1 107 ? -3.88560 19.76416 6.16689 1.000 32.88273 107 PHE A CA 1
ATOM 583 C C . PHE A 1 107 ? -3.26464 18.55817 5.47366 1.000 29.21438 107 PHE A C 1
ATOM 584 O O . PHE A 1 107 ? -3.77766 18.07331 4.46176 1.000 31.07492 107 PHE A O 1
ATOM 592 N N . ASP A 1 108 ? -2.14274 18.07759 6.01824 1.000 34.91794 108 ASP A N 1
ATOM 593 C CA . ASP A 1 108 ? -1.61680 16.78208 5.59269 1.000 32.14666 108 ASP A CA 1
ATOM 594 C C . ASP A 1 108 ? -2.72011 15.73496 5.63089 1.000 29.63909 108 ASP A C 1
ATOM 595 O O . ASP A 1 108 ? -2.94960 15.00582 4.65859 1.000 24.21324 108 ASP A O 1
ATOM 600 N N . SER A 1 109 ? -3.45117 15.69704 6.73548 1.000 26.16684 109 SER A N 1
ATOM 601 C CA . SER A 1 109 ? -4.57070 14.78562 6.92331 1.000 31.10491 109 SER A CA 1
ATOM 602 C C . SER A 1 109 ? -5.84432 15.60326 7.09994 1.000 33.47568 109 SER A C 1
ATOM 603 O O . SER A 1 109 ? -6.07452 16.19730 8.16301 1.000 34.72942 109 SER A O 1
ATOM 606 N N . VAL A 1 110 ? -6.66668 15.63217 6.05586 1.000 34.07794 110 VAL A N 1
ATOM 607 C CA . VAL A 1 110 ? -7.97843 16.26818 6.10973 1.000 32.71115 110 VAL A CA 1
ATOM 608 C C . VAL A 1 110 ? -8.88377 15.36201 6.93231 1.000 29.71783 110 VAL A C 1
ATOM 609 O O . VAL A 1 110 ? -9.26302 14.28473 6.47918 1.000 30.68438 110 VAL A O 1
ATOM 613 N N . LEU A 1 111 ? -9.21490 15.78764 8.15167 1.000 36.78287 111 LEU A N 1
ATOM 614 C CA . LEU A 1 111 ? -9.94138 14.92463 9.08090 1.000 36.33969 111 LEU A CA 1
ATOM 615 C C . LEU A 1 111 ? -11.42342 14.80208 8.77112 1.000 33.19917 111 LEU A C 1
ATOM 616 O O . LEU A 1 111 ? -12.05577 13.85071 9.24093 1.000 36.32507 111 LEU A O 1
ATOM 621 N N . ASN A 1 112 ? -11.99426 15.71909 7.99573 1.000 33.49057 112 ASN A N 1
ATOM 622 C CA . ASN A 1 112 ? -13.41533 15.69312 7.66000 1.000 31.58008 112 ASN A CA 1
ATOM 623 C C . ASN A 1 112 ? -13.53488 15.48268 6.15553 1.000 29.95314 112 ASN A C 1
ATOM 624 O O . ASN A 1 112 ? -13.27772 16.40630 5.38011 1.000 33.31235 112 ASN A O 1
ATOM 629 N N . ASP A 1 113 ? -13.91477 14.27320 5.75115 1.000 26.95471 113 ASP A N 1
ATOM 630 C CA . ASP A 1 113 ? -13.93033 13.90415 4.34031 1.000 32.31064 113 ASP A CA 1
ATOM 631 C C . ASP A 1 113 ? -15.00070 14.67743 3.58605 1.000 30.32876 113 ASP A C 1
ATOM 632 O O . ASP A 1 113 ? -16.18258 14.54057 3.90497 1.000 31.57882 113 ASP A O 1
ATOM 637 N N . PRO A 1 114 ? -14.64597 15.47792 2.58829 1.000 32.00889 114 PRO A N 1
ATOM 638 C CA . PRO A 1 114 ? -15.66059 16.27477 1.88703 1.000 27.61840 114 PRO A CA 1
ATOM 639 C C . PRO A 1 114 ? -16.56735 15.41007 1.02073 1.000 34.06391 114 PRO A C 1
ATOM 640 O O . PRO A 1 114 ? -16.20826 14.31043 0.58838 1.000 30.57062 114 PRO A O 1
ATOM 644 N N . SER A 1 115 ? -17.78127 15.92541 0.78749 1.000 30.55344 115 SER A N 1
ATOM 645 C CA . SER A 1 115 ? -18.82797 15.15324 0.13174 1.000 28.13482 115 SER A CA 1
ATOM 646 C C . SER A 1 115 ? -18.53811 15.01516 -1.35774 1.000 30.18573 115 SER A C 1
ATOM 647 O O . SER A 1 115 ? -18.25301 16.00533 -2.03202 1.000 26.07727 115 SER A O 1
ATOM 650 N N . HIS A 1 116 ? -18.63411 13.78088 -1.87517 1.000 31.18327 116 HIS A N 1
ATOM 651 C CA . HIS A 1 116 ? -18.43222 13.52695 -3.30187 1.000 32.48360 116 HIS A CA 1
ATOM 652 C C . HIS A 1 116 ? -19.48966 12.58201 -3.87269 1.000 29.44043 116 HIS A C 1
ATOM 653 O O . HIS A 1 116 ? -19.22208 11.86731 -4.84261 1.000 27.06590 116 HIS A O 1
ATOM 660 N N . SER A 1 117 ? -20.68606 12.56237 -3.28667 1.000 32.44933 117 SER A N 1
ATOM 661 C CA . SER A 1 117 ? -21.83418 11.92236 -3.91542 1.000 31.17231 117 SER A CA 1
ATOM 662 C C . SER A 1 117 ? -22.35350 12.79500 -5.04791 1.000 32.08457 117 SER A C 1
ATOM 663 O O . SER A 1 117 ? -21.93858 13.95139 -5.21562 1.000 28.82747 117 SER A O 1
ATOM 666 N N . VAL A 1 118 ? -23.29811 12.23380 -5.81366 1.000 30.35004 118 VAL A N 1
ATOM 667 C CA . VAL A 1 118 ? -23.94680 12.99645 -6.88093 1.000 31.93868 118 VAL A CA 1
ATOM 668 C C . VAL A 1 118 ? -24.62752 14.23978 -6.30953 1.000 29.80105 118 VAL A C 1
ATOM 669 O O . VAL A 1 118 ? -24.40990 15.36571 -6.78126 1.000 29.66233 118 VAL A O 1
ATOM 673 N N . THR A 1 119 ? -25.46854 14.05951 -5.28702 1.000 29.84871 119 THR A N 1
ATOM 674 C CA . THR A 1 119 ? -26.16951 15.21995 -4.74488 1.000 31.71501 119 THR A CA 1
ATOM 675 C C . THR A 1 119 ? -25.20718 16.16121 -4.02570 1.000 33.49120 119 THR A C 1
ATOM 676 O O . THR A 1 119 ? -25.44145 17.37578 -4.00035 1.000 36.88038 119 THR A O 1
ATOM 680 N N . GLY A 1 120 ? -24.11129 15.63128 -3.46993 1.000 28.82971 120 GLY A N 1
ATOM 681 C CA . GLY A 1 120 ? -23.09317 16.49785 -2.89318 1.000 30.20644 120 GLY A CA 1
ATOM 682 C C . GLY A 1 120 ? -22.38630 17.36469 -3.92458 1.000 30.18071 120 GLY A C 1
ATOM 683 O O . GLY A 1 120 ? -22.15242 18.55335 -3.68824 1.000 33.66628 120 GLY A O 1
ATOM 684 N N . ASN A 1 121 ? -22.02946 16.78448 -5.07884 1.000 30.15044 121 ASN A N 1
ATOM 685 C CA . ASN A 1 121 ? -21.46525 17.58095 -6.17327 1.000 32.08869 121 ASN A CA 1
ATOM 686 C C . ASN A 1 121 ? -22.48151 18.58744 -6.69607 1.000 30.68251 121 ASN A C 1
ATOM 687 O O . ASN A 1 121 ? -22.10527 19.69384 -7.10144 1.000 32.13704 121 ASN A O 1
ATOM 692 N N . ASN A 1 122 ? -23.76647 18.21500 -6.70773 1.000 30.81338 122 ASN A N 1
ATOM 693 C CA . ASN A 1 122 ? -24.82506 19.14802 -7.09418 1.000 31.72984 122 ASN A CA 1
ATOM 694 C C . ASN A 1 122 ? -24.78596 20.39604 -6.22840 1.000 30.74789 122 ASN A C 1
ATOM 695 O O . ASN A 1 122 ? -24.78814 21.52197 -6.73773 1.000 30.57092 122 ASN A O 1
ATOM 700 N N . MET A 1 123 ? -24.75267 20.21259 -4.90472 1.000 33.35393 123 MET A N 1
ATOM 701 C CA . MET A 1 123 ? -24.64904 21.35927 -4.01018 1.000 32.11986 123 MET A CA 1
ATOM 702 C C . MET A 1 123 ? -23.37046 22.14843 -4.25866 1.000 34.55787 123 MET A C 1
ATOM 703 O O . MET A 1 123 ? -23.37922 23.38626 -4.21369 1.000 35.29666 123 MET A O 1
ATOM 708 N N . GLU A 1 124 ? -22.25716 21.45052 -4.51712 1.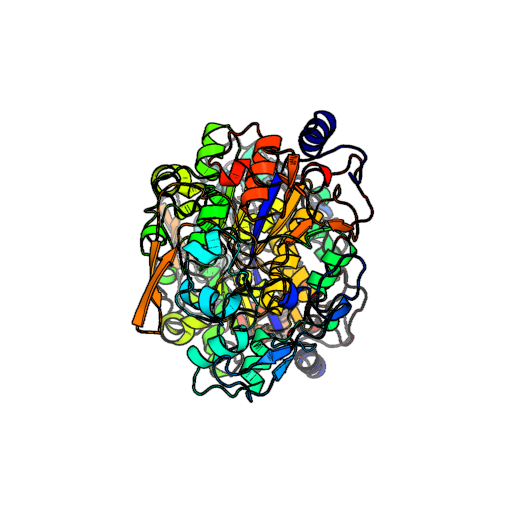000 30.83648 124 GLU A N 1
ATOM 709 C CA . GLU A 1 124 ? -20.96865 22.12998 -4.64540 1.000 33.99172 124 GLU A CA 1
ATOM 710 C C . GLU A 1 124 ? -20.89117 22.93403 -5.94088 1.000 34.15269 124 GLU A C 1
ATOM 711 O O . GLU A 1 124 ? -20.41742 24.08048 -5.94800 1.000 32.16293 124 GLU A O 1
ATOM 717 N N . PHE A 1 125 ? -21.38176 22.36258 -7.03603 1.000 30.06993 125 PHE A N 1
ATOM 718 C CA . PHE A 1 125 ? -21.22585 22.94553 -8.36150 1.000 31.27245 125 PHE A CA 1
ATOM 719 C C . PHE A 1 125 ? -22.34500 23.94075 -8.68912 1.000 34.02992 125 PHE A C 1
ATOM 720 O O . PHE A 1 125 ? -22.07899 25.03425 -9.19675 1.000 32.73582 125 PHE A O 1
ATOM 728 N N . TYR A 1 126 ? -23.60231 23.57485 -8.41160 1.000 31.83983 126 TYR A N 1
ATOM 729 C CA . TYR A 1 126 ? -24.75828 24.37218 -8.79834 1.000 33.63862 126 TYR A CA 1
ATOM 730 C C . TYR A 1 126 ? -25.43298 25.07396 -7.63021 1.000 35.19924 126 TYR A C 1
ATOM 731 O O . TYR A 1 126 ? -26.32954 25.88852 -7.86305 1.000 37.64830 126 TYR A O 1
ATOM 740 N N . GLY A 1 127 ? -25.05523 24.76202 -6.38768 1.000 34.17647 127 GLY A N 1
ATOM 741 C CA . GLY A 1 127 ? -25.61661 25.42169 -5.22701 1.000 31.71897 127 GLY A CA 1
ATOM 742 C C . GLY A 1 127 ? -26.95769 24.89712 -4.75532 1.000 40.15792 127 GLY A C 1
ATOM 743 O O . GLY A 1 127 ? -27.50390 25.44458 -3.78854 1.000 37.57363 127 GLY A O 1
ATOM 744 N N . THR A 1 128 ? -27.50707 23.86158 -5.40086 1.000 38.25474 128 THR A N 1
ATOM 745 C CA . THR A 1 128 ? -28.75492 23.22740 -4.99518 1.000 38.50484 128 THR A CA 1
ATOM 746 C C . THR A 1 128 ? -28.57323 21.71438 -5.03194 1.000 39.68154 128 THR A C 1
ATOM 747 O O . THR A 1 128 ? -27.76152 21.19753 -5.79945 1.000 34.23197 128 THR A O 1
ATOM 751 N N . PHE A 1 129 ? -29.34021 21.00211 -4.19745 1.000 39.47526 129 PHE A N 1
ATOM 752 C CA . PHE A 1 129 ? -29.23185 19.54594 -4.15708 1.000 36.44409 129 PHE A CA 1
ATOM 753 C C . PHE A 1 129 ? -29.83646 18.87219 -5.38392 1.000 40.77138 129 PHE A C 1
ATOM 754 O O . PHE A 1 129 ? -29.45544 17.74258 -5.70421 1.000 41.43021 129 PHE A O 1
ATOM 762 N N . SER A 1 130 ? -30.76115 19.52038 -6.08533 1.000 36.63999 130 SER A N 1
ATOM 763 C CA . SER A 1 130 ? -31.28822 18.96002 -7.32454 1.000 41.76349 130 SER A CA 1
ATOM 764 C C . SER A 1 130 ? -31.55009 20.09127 -8.29757 1.000 37.61818 130 SER A C 1
ATOM 765 O O . SER A 1 130 ? -32.61792 20.71044 -8.28195 1.000 41.35250 130 SER A O 1
ATOM 768 N N . PRO A 1 131 ? -30.58158 20.40110 -9.15381 1.000 39.21415 131 PRO A N 1
ATOM 769 C CA . PRO A 1 131 ? -30.77487 21.46788 -10.13939 1.000 37.64888 131 PRO A CA 1
ATOM 770 C C . PRO A 1 131 ? -31.64115 21.01676 -11.30727 1.000 39.32603 131 PRO A C 1
ATOM 771 O O . PRO A 1 131 ? -31.71877 19.82995 -11.64257 1.000 37.27495 131 PRO A O 1
ATOM 775 N N . ASP A 1 132 ? -32.29790 22.00336 -11.92590 1.000 40.22816 132 ASP A N 1
ATOM 776 C CA . ASP A 1 132 ? -33.13094 21.81577 -13.10945 1.000 38.10962 132 ASP A CA 1
ATOM 777 C C . ASP A 1 132 ? -32.35699 21.13680 -14.23807 1.000 38.76643 132 ASP A C 1
ATOM 778 O O . ASP A 1 132 ? -31.51017 21.76682 -14.88642 1.000 40.46723 132 ASP A O 1
ATOM 783 N N . ASN A 1 133 ? -32.66082 19.85920 -14.48960 1.000 32.46282 133 ASN A N 1
ATOM 784 C CA . ASN A 1 133 ? -31.93808 19.10906 -15.50511 1.000 33.92721 133 ASN A CA 1
ATOM 785 C C . ASN A 1 133 ? -32.18487 19.65718 -16.89764 1.000 34.45354 133 ASN A C 1
ATOM 786 O O . ASN A 1 133 ? -31.30770 19.55030 -17.76127 1.000 40.85597 133 ASN A O 1
ATOM 791 N N . ALA A 1 134 ? -33.34882 20.25594 -17.14297 1.000 36.31700 134 ALA A N 1
ATOM 792 C CA . ALA A 1 134 ? -33.59897 20.81682 -18.47054 1.000 38.50491 134 ALA A CA 1
ATOM 793 C C . ALA A 1 134 ? -32.86379 22.13435 -18.65739 1.000 39.59024 134 ALA A C 1
ATOM 794 O O . ALA A 1 134 ? -32.36702 22.41420 -19.75142 1.000 41.70564 134 ALA A O 1
ATOM 796 N N . ALA A 1 135 ? -32.76910 22.94625 -17.60068 1.000 37.88975 135 ALA A N 1
ATOM 797 C CA . ALA A 1 135 ? -31.94375 24.14809 -17.67406 1.000 43.28894 135 ALA A CA 1
ATOM 798 C C . ALA A 1 135 ? -30.46828 23.79800 -17.83863 1.000 40.95669 135 ALA A C 1
ATOM 799 O O . ALA A 1 135 ? -29.74120 24.48557 -18.56249 1.000 43.41949 135 ALA A O 1
ATOM 801 N N . ILE A 1 136 ? -30.00427 22.73263 -17.18173 1.000 37.91850 136 ILE A N 1
ATOM 802 C CA . ILE A 1 136 ? -28.63433 22.27149 -17.40742 1.000 39.19953 136 ILE A CA 1
ATOM 803 C C . ILE A 1 136 ? -28.44804 21.83819 -18.85679 1.000 35.38274 136 ILE A C 1
ATOM 804 O O . ILE A 1 136 ? -27.47801 22.22719 -19.51558 1.000 43.48625 136 ILE A O 1
ATOM 809 N N . ALA A 1 137 ? -29.36138 21.00792 -19.37141 1.000 34.69694 137 ALA A N 1
ATOM 810 C CA . ALA A 1 137 ? -29.16137 20.44761 -20.70616 1.000 38.71993 137 ALA A CA 1
ATOM 811 C C . ALA A 1 137 ? -29.17996 21.53404 -21.76898 1.000 41.26030 137 ALA A C 1
ATOM 812 O O . ALA A 1 137 ? -28.43658 21.46227 -22.75382 1.000 45.52860 137 ALA A O 1
ATOM 814 N N . SER A 1 138 ? -30.01411 22.55374 -21.58042 1.000 38.53134 138 SER A N 1
ATOM 815 C CA . SER A 1 138 ? -30.14614 23.63436 -22.54671 1.000 45.41368 138 SER A CA 1
ATOM 816 C C . SER A 1 138 ? -29.03685 24.67239 -22.44270 1.000 48.98349 138 SER A C 1
ATOM 817 O O . SER A 1 138 ? -28.90471 25.50045 -23.35011 1.000 52.62641 138 SER A O 1
ATOM 820 N N . GLY A 1 139 ? -28.25130 24.66397 -21.36519 1.000 48.64045 139 GLY A N 1
ATOM 821 C CA . GLY A 1 139 ? -27.29381 25.71858 -21.11077 1.000 46.21879 139 GLY A CA 1
ATOM 822 C C . GLY A 1 139 ? -27.84287 26.89450 -20.33523 1.000 45.52772 139 GLY A C 1
ATOM 823 O O . GLY A 1 139 ? -27.06502 27.74748 -19.90420 1.000 56.59376 139 GLY A O 1
ATOM 824 N N . LYS A 1 140 ? -29.15680 26.96452 -20.13788 1.000 43.49809 140 LYS A N 1
ATOM 825 C CA . LYS A 1 140 ? -29.73150 28.02446 -19.31962 1.000 49.41929 140 LYS A CA 1
ATOM 826 C C . LYS A 1 140 ? -29.14399 28.04056 -17.91268 1.000 49.46481 140 LYS A C 1
ATOM 827 O O . LYS A 1 140 ? -29.07182 29.10389 -17.28655 1.000 53.55215 140 LYS A O 1
ATOM 833 N N . LEU A 1 141 ? -28.73705 26.88274 -17.38808 1.000 45.32220 141 LEU A N 1
ATOM 834 C CA . LEU A 1 141 ? -28.17983 26.78964 -16.04376 1.000 39.78363 141 LEU A CA 1
ATOM 835 C C . LEU A 1 141 ? -26.78544 26.18778 -16.10099 1.000 43.54826 141 LEU A C 1
ATOM 836 O O . LEU A 1 141 ? -26.60251 25.07059 -16.60354 1.000 41.04996 141 LEU A O 1
ATOM 841 N N . GLN A 1 142 ? -25.81627 26.91690 -15.55726 1.000 40.45526 142 GLN A N 1
ATOM 842 C CA . GLN A 1 142 ? -24.41560 26.53178 -15.52040 1.000 43.21483 142 GLN A CA 1
ATOM 843 C C . GLN A 1 142 ? -23.88411 26.54824 -14.09037 1.000 41.89750 142 GLN A C 1
ATOM 844 O O . GLN A 1 142 ? -24.41078 27.26812 -13.23016 1.000 38.45199 142 GLN A O 1
ATOM 850 N N . PRO A 1 143 ? -22.85127 25.76294 -13.79623 1.000 38.23006 143 PRO A N 1
ATOM 851 C CA . PRO A 1 143 ? -22.38754 25.68843 -12.40964 1.000 36.69462 143 PRO A CA 1
ATOM 852 C C . PRO A 1 143 ? -21.54219 26.90575 -12.06328 1.000 29.00068 143 PRO A C 1
ATOM 853 O O . PRO A 1 143 ? -20.68036 27.33306 -12.83077 1.000 37.90822 143 PRO A O 1
ATOM 857 N N . SER A 1 144 ? -21.81168 27.47182 -10.89810 1.000 30.04431 144 SER A N 1
ATOM 858 C CA . SER A 1 144 ? -21.10221 28.64139 -10.40660 1.000 33.43225 144 SER A CA 1
ATOM 859 C C . SER A 1 144 ? -20.01573 28.30795 -9.38649 1.000 31.50797 144 SER A C 1
ATOM 860 O O . SER A 1 144 ? -19.25143 29.20247 -9.01776 1.000 33.75136 144 SER A O 1
ATOM 863 N N . GLN A 1 145 ? -19.94414 27.05760 -8.91258 1.000 31.86265 145 GLN A N 1
ATOM 864 C CA . GLN A 1 145 ? -18.83871 26.55795 -8.07978 1.000 33.41032 145 GLN A CA 1
ATOM 865 C C . GLN A 1 145 ? -18.78052 27.28147 -6.73536 1.000 32.56040 145 GLN A C 1
ATOM 866 O O . GLN A 1 145 ? -17.72619 27.74707 -6.29127 1.000 35.18058 145 GLN A O 1
ATOM 872 N N . GLN A 1 146 ? -19.92503 27.32401 -6.06100 1.000 31.73188 146 GLN A N 1
ATOM 873 C CA . GLN A 1 146 ? -20.11704 28.17732 -4.90414 1.000 32.37357 146 GLN A CA 1
ATOM 874 C C . GLN A 1 146 ? -20.43263 27.44311 -3.61928 1.000 28.78764 146 GLN A C 1
ATOM 875 O O . GLN A 1 146 ? -20.39953 28.07003 -2.55609 1.000 38.83438 146 GLN A O 1
ATOM 881 N N . GLY A 1 147 ? -20.74735 26.15584 -3.67683 1.000 31.85691 147 GLY A N 1
ATOM 882 C CA . GLY A 1 147 ? -21.26994 25.43469 -2.53761 1.000 35.22447 147 GLY A CA 1
ATOM 883 C C . GLY A 1 147 ? -20.29154 24.57500 -1.76530 1.000 33.31240 147 GLY A C 1
ATOM 884 O O . GLY A 1 147 ? -20.72493 23.85189 -0.86028 1.000 33.55566 147 GLY A O 1
ATOM 885 N N . PHE A 1 148 ? -18.98930 24.65062 -2.06051 1.000 30.01657 148 PHE A N 1
ATOM 886 C CA . PHE A 1 148 ? -18.02937 23.72947 -1.45376 1.000 29.78071 148 PHE A CA 1
ATOM 887 C C . PHE A 1 148 ? -17.91894 23.91730 0.06217 1.000 30.24326 148 PHE A C 1
ATOM 888 O O . PHE A 1 148 ? -17.77079 22.93346 0.79772 1.000 30.70127 148 PHE A O 1
ATOM 896 N N . VAL A 1 149 ? -18.00513 25.15550 0.55836 1.000 32.64320 149 VAL A N 1
ATOM 897 C CA . VAL A 1 149 ? -17.96550 25.34870 2.00966 1.000 32.53008 149 VAL A CA 1
ATOM 898 C C . VAL A 1 149 ? -19.30194 24.96746 2.64459 1.000 30.45698 149 VAL A C 1
ATOM 899 O O . VAL A 1 149 ? -19.34745 24.28281 3.67635 1.000 29.33648 149 VAL A O 1
ATOM 903 N N . ASP A 1 150 ? -20.39802 25.40732 2.02996 1.000 33.14203 150 ASP A N 1
ATOM 904 C CA . ASP A 1 150 ? -21.74016 25.02152 2.44462 1.000 34.06470 150 ASP A CA 1
ATOM 905 C C . ASP A 1 150 ? -21.86228 23.50154 2.58861 1.000 34.10632 150 ASP A C 1
ATOM 906 O O . ASP A 1 150 ? -22.30524 23.00453 3.63194 1.000 31.12483 150 ASP A O 1
ATOM 911 N N . MET A 1 151 ? -21.46732 22.74551 1.54573 1.000 35.06112 151 MET A N 1
ATOM 912 C CA . MET A 1 151 ? -21.57277 21.28180 1.58812 1.000 31.62941 151 MET A CA 1
ATOM 913 C C . MET A 1 151 ? -20.74916 20.70163 2.72948 1.000 35.34998 151 MET A C 1
ATOM 914 O O . MET A 1 151 ? -21.19225 19.76831 3.42417 1.000 32.74524 151 MET A O 1
ATOM 919 N N . GLN A 1 152 ? -19.53610 21.22596 2.92515 1.000 31.08495 152 GLN A N 1
ATOM 920 C CA . GLN A 1 152 ? -18.71340 20.74750 4.02426 1.000 31.16791 152 GLN A CA 1
ATOM 921 C C . GLN A 1 152 ? -19.40342 20.98246 5.36849 1.000 33.76835 152 GLN A C 1
ATOM 922 O O . GLN A 1 152 ? -19.29802 20.15252 6.28180 1.000 32.90610 152 GLN A O 1
ATOM 928 N N . LEU A 1 153 ? -20.14143 22.09427 5.50102 1.000 34.02216 153 LEU A N 1
ATOM 929 C CA . LEU A 1 153 ? -20.85868 22.35482 6.74764 1.000 32.12350 153 LEU A CA 1
ATOM 930 C C . LEU A 1 153 ? -22.13544 21.53424 6.85850 1.000 30.30662 153 LEU A C 1
ATOM 931 O O . LEU A 1 153 ? -22.48965 21.12461 7.96671 1.000 30.35833 153 LEU A O 1
ATOM 936 N N . VAL A 1 154 ? -22.81478 21.24836 5.73812 1.000 30.47817 154 VAL A N 1
ATOM 937 C CA . VAL A 1 154 ? -23.92244 20.28814 5.76193 1.000 28.47074 154 VAL A CA 1
ATOM 938 C C . VAL A 1 154 ? -23.43697 18.92686 6.25344 1.000 34.53219 154 VAL A C 1
ATOM 939 O O . VAL A 1 154 ? -24.03161 18.32196 7.15481 1.000 38.54821 154 VAL A O 1
ATOM 943 N N . SER A 1 155 ? -22.33846 18.42949 5.66951 1.000 34.13028 155 SER A N 1
ATOM 944 C CA . SER A 1 155 ? -21.77301 17.14154 6.07448 1.000 32.79004 155 SER A CA 1
ATOM 945 C C . SER A 1 155 ? -21.29227 17.14756 7.52594 1.000 34.37588 155 SER A C 1
ATOM 946 O O . SER A 1 155 ? -21.41273 16.13400 8.22496 1.000 34.12400 155 SER A O 1
ATOM 949 N N . TYR A 1 156 ? -20.71091 18.25881 7.99912 1.000 34.68149 156 TYR A N 1
ATOM 950 C CA . TYR A 1 156 ? -20.15111 18.32262 9.35760 1.000 35.78155 156 TYR A CA 1
ATOM 951 C C . TYR A 1 156 ? -20.67903 19.56309 10.06443 1.000 34.21764 156 TYR A C 1
ATOM 952 O O . TYR A 1 156 ? -19.96478 20.56630 10.20170 1.000 36.58549 156 TYR A O 1
ATOM 961 N N . PRO A 1 157 ? -21.92150 19.51181 10.56551 1.000 35.04907 157 PRO A N 1
ATOM 962 C CA . PRO A 1 157 ? -22.57108 20.74311 11.06746 1.000 36.29055 157 PRO A CA 1
ATOM 963 C C . PRO A 1 157 ? -21.91175 21.34969 12.29283 1.000 32.69291 157 PRO A C 1
ATOM 964 O O . PRO A 1 157 ? -22.09930 22.54290 12.53464 1.000 38.99155 157 PRO A O 1
ATOM 968 N N . LYS A 1 158 ? -21.15330 20.58783 13.07024 1.000 37.14890 158 LYS A N 1
ATOM 969 C CA . LYS A 1 158 ? -20.49569 21.11543 14.25829 1.000 34.38585 158 LYS A CA 1
ATOM 970 C C . LYS A 1 158 ? -19.09292 21.61468 13.96756 1.000 35.46870 158 LYS A C 1
ATOM 971 O O . LYS A 1 158 ? -18.42074 22.11778 14.86997 1.000 39.43785 158 LYS A O 1
ATOM 977 N N . LEU A 1 159 ? -18.65703 21.52221 12.72249 1.000 38.28662 159 LEU A N 1
ATOM 978 C CA . LEU A 1 159 ? -17.28699 21.83447 12.36612 1.000 37.60856 159 LEU A CA 1
ATOM 979 C C . LEU A 1 159 ? -17.11229 23.34135 12.25185 1.000 41.20758 159 LEU A C 1
ATOM 980 O O . LEU A 1 159 ? -17.98440 24.04977 11.73496 1.000 43.57209 159 LEU A O 1
ATOM 985 N N . ASP A 1 160 ? -15.98827 23.82663 12.75165 1.000 39.11479 160 ASP A N 1
ATOM 986 C CA . ASP A 1 160 ? -15.67830 25.24049 12.66859 1.000 41.45844 160 ASP A CA 1
ATOM 987 C C . ASP A 1 160 ? -15.60933 25.67004 11.20384 1.000 42.31695 160 ASP A C 1
ATOM 988 O O . ASP A 1 160 ? -14.84491 25.07251 10.42634 1.000 41.87193 160 ASP A O 1
ATOM 993 N N . PRO A 1 161 ? -16.39201 26.67021 10.78238 1.000 41.90020 161 PRO A N 1
ATOM 994 C CA . PRO A 1 161 ? -16.36542 27.07881 9.36413 1.000 39.01917 161 PRO A CA 1
ATOM 995 C C . PRO A 1 161 ? -14.97414 27.39049 8.85208 1.000 33.84331 161 PRO A C 1
ATOM 996 O O . PRO A 1 161 ? -14.63338 27.03130 7.72147 1.000 34.79260 161 PRO A O 1
ATOM 1000 N N . GLN A 1 162 ? -14.15264 28.04765 9.66617 1.000 35.31948 162 GLN A N 1
ATOM 1001 C CA . GLN A 1 162 ? -12.77120 28.29961 9.27960 1.000 40.55384 162 GLN A CA 1
ATOM 1002 C C . GLN A 1 162 ? -12.04665 27.00487 8.89687 1.000 39.61014 162 GLN A C 1
ATOM 1003 O O . GLN A 1 162 ? -11.35076 26.95524 7.88054 1.000 33.47097 162 GLN A O 1
ATOM 1009 N N . VAL A 1 163 ? -12.21600 25.94354 9.69171 1.000 36.34290 163 VAL A N 1
ATOM 1010 C CA . VAL A 1 163 ? -11.55696 24.67180 9.39861 1.000 39.15350 163 VAL A CA 1
ATOM 1011 C C . VAL A 1 163 ? -12.14954 24.04207 8.14115 1.000 37.72273 163 VAL A C 1
ATOM 1012 O O . VAL A 1 163 ? -11.41663 23.58717 7.25040 1.000 34.35874 163 VAL A O 1
ATOM 1016 N N . ALA A 1 164 ? -13.48655 24.01897 8.05013 1.000 33.89961 164 ALA A N 1
ATOM 1017 C CA . ALA A 1 164 ? -14.16107 23.54038 6.84766 1.000 32.36938 164 ALA A CA 1
ATOM 1018 C C . ALA A 1 164 ? -13.64252 24.25161 5.60024 1.000 33.06151 164 ALA A C 1
ATOM 1019 O O . ALA A 1 164 ? -13.43000 23.61983 4.55747 1.000 35.51525 164 ALA A O 1
ATOM 1021 N N . ALA A 1 165 ? -13.39321 25.56056 5.70080 1.000 29.85022 165 ALA A N 1
ATOM 1022 C CA . ALA A 1 165 ? -12.88461 26.31775 4.56063 1.000 32.78285 165 ALA A CA 1
ATOM 1023 C C . ALA A 1 165 ? -11.41744 25.99691 4.25630 1.000 33.39677 165 ALA A C 1
ATOM 1024 O O . ALA A 1 165 ? -11.06372 25.78562 3.08741 1.000 30.53465 165 ALA A O 1
ATOM 1026 N N . GLU A 1 166 ? -10.54375 25.96701 5.27672 1.000 32.43810 166 GLU A N 1
ATOM 1027 C CA . GLU A 1 166 ? -9.16109 25.53378 5.04607 1.000 38.53750 166 GLU A CA 1
ATOM 1028 C C . GLU A 1 166 ? -9.12052 24.15140 4.40710 1.000 32.00088 166 GLU A C 1
ATOM 1029 O O . GLU A 1 166 ? -8.33237 23.90856 3.49387 1.000 31.63259 166 GLU A O 1
ATOM 1035 N N . GLN A 1 167 ? -9.99396 23.24855 4.84852 1.000 30.88424 167 GLN A N 1
ATOM 1036 C CA . GLN A 1 167 ? -10.01464 21.90632 4.28773 1.000 32.83085 167 GLN A CA 1
ATOM 1037 C C . GLN A 1 167 ? -10.32445 21.92909 2.79686 1.000 33.58883 167 GLN A C 1
ATOM 1038 O O . GLN A 1 167 ? -9.57354 21.36279 1.99159 1.000 29.63043 167 GLN A O 1
ATOM 1044 N N . VAL A 1 168 ? -11.42983 22.57180 2.39955 1.000 31.66454 168 VAL A N 1
ATOM 1045 C CA . VAL A 1 168 ? -11.84451 22.43759 1.00515 1.000 29.89690 168 VAL A CA 1
ATOM 1046 C C . VAL A 1 168 ? -11.31919 23.55137 0.10445 1.000 29.07161 168 VAL A C 1
ATOM 1047 O O . VAL A 1 168 ? -11.22277 23.33973 -1.10885 1.000 33.81561 168 VAL A O 1
ATOM 1051 N N . MET A 1 169 ? -10.94111 24.71259 0.65367 1.000 32.76914 169 MET A N 1
ATOM 1052 C CA . MET A 1 169 ? -10.39849 25.79562 -0.17073 1.000 33.78722 169 MET A CA 1
ATOM 1053 C C . MET A 1 169 ? -8.87494 25.85337 -0.17337 1.000 31.96340 169 MET A C 1
ATOM 1054 O O . MET A 1 169 ? -8.30744 26.55930 -1.00476 1.000 32.93363 169 MET A O 1
ATOM 1059 N N . GLY A 1 170 ? -8.20107 25.16072 0.73923 1.000 30.51024 170 GLY A N 1
ATOM 1060 C CA . GLY A 1 170 ? -6.75496 25.18239 0.73655 1.000 29.07708 170 GLY A CA 1
ATOM 1061 C C . GLY A 1 170 ? -6.16981 24.57370 -0.52497 1.000 27.76005 170 GLY A C 1
ATOM 1062 O O . GLY A 1 170 ? -6.77460 23.74414 -1.19815 1.000 26.26721 170 GLY A O 1
ATOM 1063 N N . TYR A 1 171 ? -4.96708 25.00271 -0.85176 1.000 33.83313 171 TYR A N 1
ATOM 1064 C CA . TYR A 1 171 ? -4.13429 24.29185 -1.80369 1.000 33.00252 171 TYR A CA 1
ATOM 1065 C C . TYR A 1 171 ? -2.75990 24.11806 -1.17462 1.000 34.19928 171 TYR A C 1
ATOM 1066 O O . TYR A 1 171 ? -2.28815 24.98927 -0.43465 1.000 35.27959 171 TYR A O 1
ATOM 1075 N N . TYR A 1 172 ? -2.12352 22.98430 -1.46880 1.000 30.81500 172 TYR A N 1
ATOM 1076 C CA . TYR A 1 172 ? -0.83767 22.66261 -0.86420 1.000 31.01915 172 TYR A CA 1
ATOM 1077 C C . TYR A 1 172 ? 0.29128 23.46513 -1.50323 1.000 32.23125 172 TYR A C 1
ATOM 1078 O O . TYR A 1 172 ? 0.28634 23.73284 -2.70961 1.000 34.74307 172 TYR A O 1
ATOM 1087 N N . THR A 1 173 ? 1.26407 23.83794 -0.68275 1.000 31.06127 173 THR A N 1
ATOM 1088 C CA . THR A 1 173 ? 2.43439 24.59278 -1.11147 1.000 36.71013 173 THR A CA 1
ATOM 1089 C C . THR A 1 173 ? 3.54141 23.65036 -1.59725 1.000 36.58403 173 THR A C 1
ATOM 1090 O O . THR A 1 173 ? 3.53323 22.45064 -1.31197 1.000 36.56435 173 THR A O 1
ATOM 1094 N N . GLU A 1 174 ? 4.50308 24.21039 -2.34148 1.000 39.58499 174 GLU A N 1
ATOM 1095 C CA . GLU A 1 174 ? 5.59820 23.39335 -2.86677 1.000 36.54751 174 GLU A CA 1
ATOM 1096 C C . GLU A 1 174 ? 6.33745 22.67078 -1.74622 1.000 38.42500 174 GLU A C 1
ATOM 1097 O O . GLU A 1 174 ? 6.71361 21.50478 -1.90270 1.000 38.01855 174 GLU A O 1
ATOM 1103 N N . ASP A 1 175 ? 6.57369 23.34349 -0.61291 1.000 38.03257 175 ASP A N 1
ATOM 1104 C CA . ASP A 1 175 ? 7.18972 22.64990 0.51786 1.000 42.03293 175 ASP A CA 1
ATOM 1105 C C . ASP A 1 175 ? 6.30975 21.52375 1.05669 1.000 38.95673 175 ASP A C 1
ATOM 1106 O O . ASP A 1 175 ? 6.83347 20.57283 1.65088 1.000 38.04110 175 ASP A O 1
ATOM 1111 N N . GLU A 1 176 ? 4.99085 21.59368 0.85837 1.000 34.86202 176 GLU A N 1
ATOM 1112 C CA . GLU A 1 176 ? 4.14354 20.51185 1.34059 1.000 35.18366 176 GLU A CA 1
ATOM 1113 C C . GLU A 1 176 ? 4.04347 19.36538 0.34323 1.000 31.36802 176 GLU A C 1
ATOM 1114 O O . GLU A 1 176 ? 3.89236 18.21090 0.76048 1.000 32.56247 176 GLU A O 1
ATOM 1120 N N . ILE A 1 177 ? 4.16641 19.63919 -0.95272 1.000 29.98971 177 ILE A N 1
ATOM 1121 C CA . ILE A 1 177 ? 4.06719 18.58560 -1.96446 1.000 30.38745 177 ILE A CA 1
ATOM 1122 C C . ILE A 1 177 ? 5.28637 18.58133 -2.88852 1.000 32.16977 177 ILE A C 1
ATOM 1123 O O . ILE A 1 177 ? 5.14159 18.73188 -4.11297 1.000 25.40296 177 ILE A O 1
ATOM 1128 N N . PRO A 1 178 ? 6.49850 18.35151 -2.36555 1.000 35.72314 178 PRO A N 1
ATOM 1129 C CA . PRO A 1 178 ? 7.68290 18.43092 -3.23862 1.000 30.52540 178 PRO A CA 1
ATOM 1130 C C . PRO A 1 178 ? 7.75347 17.32040 -4.26985 1.000 29.01137 178 PRO A C 1
ATOM 1131 O O . PRO A 1 178 ? 8.34126 17.52908 -5.34156 1.000 28.04269 178 PRO A O 1
ATOM 1135 N N . THR A 1 179 ? 7.16811 16.15100 -3.99251 1.000 28.07567 179 THR A N 1
ATOM 1136 C CA . THR A 1 179 ? 7.17780 15.07469 -4.98361 1.000 28.68382 179 THR A CA 1
ATOM 1137 C C . THR A 1 179 ? 6.30860 15.43791 -6.18072 1.000 28.36891 179 THR A C 1
ATOM 1138 O O . THR A 1 179 ? 6.71714 15.24819 -7.33233 1.000 27.63509 179 THR A O 1
ATOM 1142 N N . ILE A 1 180 ? 5.09596 15.94802 -5.91953 1.000 26.12914 180 ILE A N 1
ATOM 1143 C CA . ILE A 1 180 ? 4.24892 16.47393 -6.98814 1.000 26.43603 180 ILE A CA 1
ATOM 1144 C C . ILE A 1 180 ? 4.97944 17.58175 -7.74123 1.000 29.08226 180 ILE A C 1
ATOM 1145 O O . ILE A 1 180 ? 5.01313 17.59989 -8.97734 1.000 31.33477 180 ILE A O 1
ATOM 1150 N N . ALA A 1 181 ? 5.58760 18.51694 -7.00464 1.000 27.67470 181 ALA A N 1
ATOM 1151 C CA . ALA A 1 181 ? 6.26615 19.63390 -7.65030 1.000 30.84264 181 ALA A CA 1
ATOM 1152 C C . ALA A 1 181 ? 7.37906 19.14018 -8.56397 1.000 33.55047 181 ALA A C 1
ATOM 1153 O O . ALA A 1 181 ? 7.63798 19.74392 -9.61737 1.000 31.95611 181 ALA A O 1
ATOM 1155 N N . ASN A 1 182 ? 8.01582 18.02306 -8.19831 1.000 30.76290 182 ASN A N 1
ATOM 1156 C CA . ASN A 1 182 ? 9.01696 17.41502 -9.07248 1.000 29.41268 182 ASN A CA 1
ATOM 1157 C C . ASN A 1 182 ? 8.38569 16.93876 -10.38405 1.000 32.26065 182 ASN A C 1
ATOM 1158 O O . ASN A 1 182 ? 8.93204 17.18019 -11.46944 1.000 31.17477 182 ASN A O 1
ATOM 1163 N N . LEU A 1 183 ? 7.21678 16.29036 -10.31486 1.000 29.57028 183 LEU A N 1
ATOM 1164 C CA . LEU A 1 183 ? 6.57499 15.83077 -11.54574 1.000 28.35085 183 LEU A CA 1
ATOM 1165 C C . LEU A 1 183 ? 6.10948 17.00770 -12.39727 1.000 28.13804 183 LEU A C 1
ATOM 1166 O O . LEU A 1 183 ? 6.22577 16.97188 -13.62579 1.000 31.69978 183 LEU A O 1
ATOM 1171 N N . VAL A 1 184 ? 5.60271 18.06560 -11.76085 1.000 30.75728 184 VAL A N 1
ATOM 1172 C CA . VAL A 1 184 ? 5.26886 19.30460 -12.47184 1.000 33.70850 184 VAL A CA 1
ATOM 1173 C C . VAL A 1 184 ? 6.48170 19.84961 -13.23111 1.000 31.45188 184 VAL A C 1
ATOM 1174 O O . VAL A 1 184 ? 6.38549 20.22944 -14.40282 1.000 31.49558 184 VAL A O 1
ATOM 1178 N N . ASP A 1 185 ? 7.63637 19.92578 -12.56486 1.000 30.91871 185 ASP A N 1
ATOM 1179 C CA . ASP A 1 185 ? 8.78913 20.57463 -13.18354 1.000 30.40181 185 ASP A CA 1
ATOM 1180 C C . ASP A 1 185 ? 9.33126 19.77287 -14.35486 1.000 32.61436 185 ASP A C 1
ATOM 1181 O O . ASP A 1 185 ? 9.78708 20.36218 -15.34243 1.000 30.80595 185 ASP A O 1
ATOM 1186 N N . GLU A 1 186 ? 9.26278 18.44064 -14.27455 1.000 29.04221 186 GLU A N 1
ATOM 1187 C CA . GLU A 1 186 ? 9.96515 17.55906 -15.18836 1.000 28.04532 186 GLU A CA 1
ATOM 1188 C C . GLU A 1 186 ? 9.07840 16.92144 -16.25323 1.000 28.93914 186 GLU A C 1
ATOM 1189 O O . GLU A 1 186 ? 9.61416 16.35269 -17.21175 1.000 26.26567 186 GLU A O 1
ATOM 1195 N N . PHE A 1 187 ? 7.75025 16.97259 -16.11201 1.000 28.76247 187 PHE A N 1
ATOM 1196 C CA . PHE A 1 187 ? 6.90218 16.24399 -17.05224 1.000 30.88950 187 PHE A CA 1
ATOM 1197 C C . PHE A 1 187 ? 5.68245 17.06830 -17.45642 1.000 29.44309 187 PHE A C 1
ATOM 1198 O O . PHE A 1 187 ? 5.76931 18.29823 -17.49492 1.000 33.50072 187 PHE A O 1
ATOM 1206 N N . THR A 1 188 ? 4.55851 16.42440 -17.77556 1.000 26.36747 188 THR A N 1
ATOM 1207 C CA . THR A 1 188 ? 3.39461 17.09989 -18.34581 1.000 30.25081 188 THR A CA 1
ATOM 1208 C C . THR A 1 188 ? 2.20058 17.05021 -17.39516 1.000 29.23299 188 THR A C 1
ATOM 1209 O O . THR A 1 188 ? 1.86241 15.97984 -16.88031 1.000 30.31526 188 THR A O 1
ATOM 1213 N N . VAL A 1 189 ? 1.54628 18.19539 -17.17397 1.000 27.65144 189 VAL A N 1
ATOM 1214 C CA . VAL A 1 189 ? 0.29264 18.21162 -16.42261 1.000 28.76054 189 VAL A CA 1
ATOM 1215 C C . VAL A 1 189 ? -0.83339 18.67353 -17.33897 1.000 29.05194 189 VAL A C 1
ATOM 1216 O O . VAL A 1 189 ? -0.62082 19.40809 -18.30991 1.000 31.66182 189 VAL A O 1
ATOM 1220 N N . PHE A 1 190 ? -2.03797 18.20126 -17.04211 1.000 26.18526 190 PHE A N 1
ATOM 1221 C CA . PHE A 1 190 ? -3.23576 18.58226 -17.77722 1.000 28.82207 190 PHE A CA 1
ATOM 1222 C C . PHE A 1 190 ? -4.01277 19.63607 -16.99066 1.000 33.41932 190 PHE A C 1
ATOM 1223 O O . PHE A 1 190 ? -4.43023 19.39847 -15.84738 1.000 33.10023 190 PHE A O 1
ATOM 1231 N N . ASN A 1 191 ? -4.19134 20.80090 -17.60118 1.000 31.65425 191 ASN A N 1
ATOM 1232 C CA . ASN A 1 191 ? -4.94391 21.89074 -17.00075 1.000 29.44970 191 ASN A CA 1
ATOM 1233 C C . ASN A 1 191 ? -6.44661 21.78083 -17.27771 1.000 31.70963 191 ASN A C 1
ATOM 1234 O O . ASN A 1 191 ? -7.23416 22.48220 -16.63538 1.000 30.44261 191 ASN A O 1
ATOM 1239 N N . ARG A 1 192 ? -6.87571 20.86552 -18.18065 1.000 30.89896 192 ARG A N 1
ATOM 1240 C CA . ARG A 1 192 ? -8.30396 20.64110 -18.48465 1.000 29.02623 192 ARG A CA 1
ATOM 1241 C C . ARG A 1 192 ? -8.61567 19.13124 -18.54140 1.000 29.99785 192 ARG A C 1
ATOM 1242 O O . ARG A 1 192 ? -8.90341 18.56077 -19.59900 1.000 30.24346 192 ARG A O 1
ATOM 1250 N N . TRP A 1 193 ? -8.56524 18.46343 -17.38227 1.000 31.26270 193 TRP A N 1
ATOM 1251 C CA . TRP A 1 193 ? -8.85414 17.03183 -17.26041 1.000 25.91076 193 TRP A CA 1
ATOM 1252 C C . TRP A 1 193 ? -9.88296 16.86555 -16.15546 1.000 27.94851 193 TRP A C 1
ATOM 1253 O O . TRP A 1 193 ? -9.61904 17.23729 -15.00474 1.000 26.29406 193 TRP A O 1
ATOM 1264 N N . PHE A 1 194 ? -11.05429 16.32415 -16.50339 1.000 27.56047 194 PHE A N 1
ATOM 1265 C CA . PHE A 1 194 ? -12.17765 16.20610 -15.57966 1.000 25.37055 194 PHE A CA 1
ATOM 1266 C C . PHE A 1 194 ? -12.51989 14.73849 -15.34403 1.000 29.19617 194 PHE A C 1
ATOM 1267 O O . PHE A 1 194 ? -12.26665 13.87545 -16.19200 1.000 28.30316 194 PHE A O 1
ATOM 1275 N N . SER A 1 195 ? -13.09906 14.45337 -14.18364 1.000 27.54286 195 SER A N 1
ATOM 1276 C CA . SER A 1 195 ? -13.47837 13.07886 -13.91293 1.000 29.12700 195 SER A CA 1
ATOM 1277 C C . SER A 1 195 ? -14.65487 12.67946 -14.81235 1.000 29.45533 195 SER A C 1
ATOM 1278 O O . SER A 1 195 ? -15.39387 13.52128 -15.32882 1.000 30.39430 195 SER A O 1
ATOM 1281 N N . CYS A 1 196 ? -14.82081 11.36917 -15.00193 1.000 31.03111 196 CYS A N 1
ATOM 1282 C CA . CYS A 1 196 ? -15.85195 10.88950 -15.91683 1.000 31.59066 196 CYS A CA 1
ATOM 1283 C C . CYS A 1 196 ? -17.25713 11.14388 -15.35720 1.000 28.96537 196 CYS A C 1
ATOM 1284 O O . CYS A 1 196 ? -18.16995 11.46470 -16.11859 1.000 27.26004 196 CYS A O 1
ATOM 1287 N N . VAL A 1 197 ? -17.46061 11.02952 -14.04633 1.000 26.16834 197 VAL A N 1
ATOM 1288 C CA . VAL A 1 197 ? -18.80630 11.23396 -13.51398 1.000 29.07648 197 VAL A CA 1
ATOM 1289 C C . VAL A 1 197 ? -18.77013 12.15793 -12.30189 1.000 31.91379 197 VAL A C 1
ATOM 1290 O O . VAL A 1 197 ? -17.81402 12.11764 -11.50625 1.000 29.96039 197 VAL A O 1
ATOM 1294 N N . PRO A 1 198 ? -19.79196 13.02543 -12.13109 1.000 29.74795 198 PRO A N 1
ATOM 1295 C CA . PRO A 1 198 ? -19.86193 13.89723 -10.93514 1.000 34.50964 198 PRO A CA 1
ATOM 1296 C C . PRO A 1 198 ? -20.44353 13.16544 -9.72702 1.000 31.22139 198 PRO A C 1
ATOM 1297 O O . PRO A 1 198 ? -21.54509 13.43613 -9.23588 1.000 30.74455 198 PRO A O 1
ATOM 1301 N N . GLY A 1 199 ? -19.66615 12.20249 -9.22656 1.000 31.67416 199 GLY A N 1
ATOM 1302 C CA . GLY A 1 199 ? -20.03620 11.39984 -8.08327 1.000 28.08304 199 GLY A CA 1
ATOM 1303 C C . GLY A 1 199 ? -18.84129 10.65412 -7.50907 1.000 32.83315 199 GLY A C 1
ATOM 1304 O O . GLY A 1 199 ? -17.68395 11.05298 -7.68770 1.000 35.53858 199 GLY A O 1
ATOM 1305 N N . PRO A 1 200 ? -19.09467 9.54981 -6.80898 1.000 33.51180 200 PRO A N 1
ATOM 1306 C CA . PRO A 1 200 ? -18.04112 8.96579 -5.96147 1.000 31.94789 200 PRO A CA 1
ATOM 1307 C C . PRO A 1 200 ? -17.07582 8.00467 -6.66129 1.000 29.58403 200 PRO A C 1
ATOM 1308 O O . PRO A 1 200 ? -17.04269 7.88847 -7.88918 1.000 27.86061 200 PRO A O 1
ATOM 1312 N N . THR A 1 201 ? -16.27218 7.31527 -5.85078 1.000 32.55122 201 THR A N 1
ATOM 1313 C CA . THR A 1 201 ? -15.11118 6.58280 -6.35432 1.000 32.78665 201 THR A CA 1
ATOM 1314 C C . THR A 1 201 ? -15.47928 5.55737 -7.42763 1.000 33.50060 201 THR A C 1
ATOM 1315 O O . THR A 1 201 ? -14.90166 5.55638 -8.52253 1.000 33.03627 201 THR A O 1
ATOM 1319 N N . ASN A 1 202 ? -16.41759 4.66297 -7.13489 1.000 28.51178 202 ASN A N 1
ATOM 1320 C CA . ASN A 1 202 ? -16.49829 3.50224 -8.01421 1.000 30.95819 202 ASN A CA 1
ATOM 1321 C C . ASN A 1 202 ? -17.26016 3.74498 -9.31465 1.000 27.49889 202 ASN A C 1
ATOM 1322 O O . ASN A 1 202 ? -16.90011 3.14964 -10.33677 1.000 28.30849 202 ASN A O 1
ATOM 1327 N N . PRO A 1 203 ? -18.29982 4.57964 -9.34919 1.000 28.67883 203 PRO A N 1
ATOM 1328 C CA . PRO A 1 203 ? -18.81787 4.98730 -10.66872 1.000 27.02762 203 PRO A CA 1
ATOM 1329 C C . PRO A 1 203 ? -17.73966 5.58267 -11.56244 1.000 29.66118 203 PRO A C 1
ATOM 1330 O O . PRO A 1 203 ? -17.72506 5.32512 -12.77088 1.000 29.73661 203 PRO A O 1
ATOM 1334 N N . ASN A 1 204 ? -16.79759 6.32934 -10.98254 1.000 29.08755 204 ASN A N 1
ATOM 1335 C CA . ASN A 1 204 ? -15.74656 6.96151 -11.77167 1.000 26.63364 204 ASN A CA 1
ATOM 1336 C C . ASN A 1 204 ? -14.69781 5.94828 -12.22267 1.000 29.04993 204 ASN A C 1
ATOM 1337 O O . ASN A 1 204 ? -14.28926 5.95493 -13.39052 1.000 30.28919 204 ASN A O 1
ATOM 1342 N N . ARG A 1 205 ? -14.25094 5.06341 -11.31914 1.000 27.88209 205 ARG A N 1
ATOM 1343 C CA . ARG A 1 205 ? -13.28365 4.03772 -11.71426 1.000 29.05960 205 ARG A CA 1
ATOM 1344 C C . ARG A 1 205 ? -13.84419 3.14245 -12.81278 1.000 30.64634 205 ARG A C 1
ATOM 1345 O O . ARG A 1 205 ? -13.14018 2.81660 -13.77685 1.000 32.60354 205 ARG A O 1
ATOM 1353 N N . LEU A 1 206 ? -15.11902 2.75490 -12.69835 1.000 29.48550 206 LEU A N 1
ATOM 1354 C CA . LEU A 1 206 ? -15.75605 1.95274 -13.74103 1.000 29.94235 206 LEU A CA 1
ATOM 1355 C C . LEU A 1 206 ? -15.82178 2.71455 -15.06664 1.000 32.82632 206 LEU A C 1
ATOM 1356 O O . LEU A 1 206 ? -15.48640 2.16818 -16.12721 1.000 27.94351 206 LEU A O 1
ATOM 1361 N N . CYS A 1 207 ? -16.24124 3.98783 -15.02972 1.000 29.51011 207 CYS A N 1
ATOM 1362 C CA . CYS A 1 207 ? -16.24981 4.76583 -16.26341 1.000 30.88617 207 CYS A CA 1
ATOM 1363 C C . CYS A 1 207 ? -14.85743 4.82609 -16.89870 1.000 32.31940 207 CYS A C 1
ATOM 1364 O O . CYS A 1 207 ? -14.72037 4.66463 -18.11727 1.000 33.17727 207 CYS A O 1
ATOM 1367 N N . ALA A 1 208 ? -13.80988 5.02847 -16.08932 1.000 27.68260 208 ALA A N 1
ATOM 1368 C CA . ALA A 1 208 ? -12.44182 5.01731 -16.61424 1.000 30.96081 208 ALA A CA 1
ATOM 1369 C C . ALA A 1 208 ? -12.05359 3.68090 -17.26321 1.000 29.31068 208 ALA A C 1
ATOM 1370 O O . ALA A 1 208 ? -11.28334 3.66298 -18.23257 1.000 25.67429 208 ALA A O 1
ATOM 1372 N N . LEU A 1 209 ? -12.52979 2.55523 -16.73021 1.000 26.29261 209 LEU A N 1
ATOM 1373 C CA . LEU A 1 209 ? -12.08532 1.25657 -17.22623 1.000 28.30913 209 LEU A CA 1
ATOM 1374 C C . LEU A 1 209 ? -12.98803 0.68118 -18.31543 1.000 30.13146 209 LEU A C 1
ATOM 1375 O O . LEU A 1 209 ? -12.53004 -0.15455 -19.10634 1.000 27.92362 209 LEU A O 1
ATOM 1380 N N . ALA A 1 210 ? -14.24934 1.12065 -18.37920 1.000 29.01215 210 ALA A N 1
ATOM 1381 C CA . ALA A 1 210 ? -15.22998 0.57205 -19.30418 1.000 32.33317 210 ALA A CA 1
ATOM 1382 C C . ALA A 1 210 ? -15.90433 1.61133 -20.19726 1.000 28.85233 210 ALA A C 1
ATOM 1383 O O . ALA A 1 210 ? -16.67158 1.22458 -21.08428 1.000 26.51970 210 ALA A O 1
ATOM 1385 N N . GLY A 1 211 ? -15.63831 2.89994 -20.01383 1.000 29.71867 211 GLY A N 1
ATOM 1386 C CA . GLY A 1 211 ? -16.23742 3.91649 -20.85307 1.000 28.02488 211 GLY A CA 1
ATOM 1387 C C . GLY A 1 211 ? -17.61497 4.37232 -20.42484 1.000 30.36070 211 GLY A C 1
ATOM 1388 O O . GLY A 1 211 ? -18.19198 5.23539 -21.09109 1.000 28.56351 211 GLY A O 1
ATOM 1389 N N . THR A 1 212 ? -18.15655 3.82375 -19.33687 1.000 28.50720 212 THR A N 1
ATOM 1390 C CA . THR A 1 212 ? -19.47394 4.18575 -18.83257 1.000 30.89273 212 THR A CA 1
ATOM 1391 C C . THR A 1 212 ? -19.55965 3.77475 -17.36743 1.000 33.49474 212 THR A C 1
ATOM 1392 O O . THR A 1 212 ? -18.93910 2.78749 -16.95152 1.000 32.28491 212 THR A O 1
ATOM 1396 N N . ALA A 1 213 ? -20.31162 4.55970 -16.58143 1.000 28.84858 213 ALA A N 1
ATOM 1397 C CA . ALA A 1 213 ? -20.68648 4.12851 -15.24154 1.000 25.58182 213 ALA A CA 1
ATOM 1398 C C . ALA A 1 213 ? -21.85673 3.14901 -15.24360 1.000 33.03263 213 ALA A C 1
ATOM 1399 O O . ALA A 1 213 ? -22.13613 2.54295 -14.20005 1.000 34.19138 213 ALA A O 1
ATOM 1401 N N . ALA A 1 214 ? -22.54099 2.98809 -16.38295 1.000 29.77208 214 ALA A N 1
ATOM 1402 C CA . ALA A 1 214 ? -23.59724 1.98967 -16.55462 1.000 29.15800 214 ALA A CA 1
ATOM 1403 C C . ALA A 1 214 ? -24.65102 2.08379 -15.45017 1.000 30.82659 214 ALA A C 1
ATOM 1404 O O . ALA A 1 214 ? -25.13854 1.07546 -14.93493 1.000 33.15313 214 ALA A O 1
ATOM 1406 N N . GLY A 1 215 ? -25.01169 3.30802 -15.08479 1.000 30.28053 215 GLY A N 1
ATOM 1407 C CA . GLY A 1 215 ? -26.05729 3.51985 -14.11116 1.000 31.43835 215 GLY A CA 1
ATOM 1408 C C . GLY A 1 215 ? -25.62759 3.46644 -12.66087 1.000 34.66766 215 GLY A C 1
ATOM 1409 O O . GLY A 1 215 ? -26.46696 3.68773 -11.77715 1.000 34.10695 215 GLY A O 1
ATOM 1410 N N . HIS A 1 216 ? -24.35817 3.18514 -12.37717 1.000 30.70372 216 HIS A N 1
ATOM 1411 C CA . HIS A 1 216 ? -23.87560 3.22743 -11.00558 1.000 31.84586 216 HIS A CA 1
ATOM 1412 C C . HIS A 1 216 ? -23.58004 4.66614 -10.59381 1.000 31.81505 216 HIS A C 1
ATOM 1413 O O . HIS A 1 216 ? -22.87804 5.39146 -11.30391 1.000 33.80339 216 HIS A O 1
ATOM 1420 N N . GLY A 1 217 ? -24.13246 5.07555 -9.44968 1.000 31.83606 217 GLY A N 1
ATOM 1421 C CA . GLY A 1 217 ? -23.99469 6.42903 -8.94827 1.000 25.34205 217 GLY A CA 1
ATOM 1422 C C . GLY A 1 217 ? -23.47684 6.52207 -7.52677 1.000 27.89443 217 GLY A C 1
ATOM 1423 O O . GLY A 1 217 ? -23.17689 7.62240 -7.06555 1.000 32.27889 217 GLY A O 1
ATOM 1424 N N . THR A 1 218 ? -23.38997 5.39649 -6.81318 1.000 29.50352 218 THR A N 1
ATOM 1425 C CA . THR A 1 218 ? -22.69938 5.28784 -5.53082 1.000 31.27757 218 THR A CA 1
ATOM 1426 C C . THR A 1 218 ? -21.82151 4.06593 -5.52733 1.000 30.02982 218 THR A C 1
ATOM 1427 O O . THR A 1 218 ? -21.79174 3.28795 -6.47930 1.000 30.21498 218 THR A O 1
ATOM 1431 N N . ASN A 1 219 ? -21.17423 3.86839 -4.37909 1.000 29.82224 219 ASN A N 1
ATOM 1432 C CA . ASN A 1 219 ? -20.34612 2.69467 -4.13594 1.000 31.23616 219 ASN A CA 1
ATOM 1433 C C . ASN A 1 219 ? -21.27272 1.55456 -3.70169 1.000 32.53069 219 ASN A C 1
ATOM 1434 O O . ASN A 1 219 ? -21.34260 1.16433 -2.53831 1.000 30.87189 219 ASN A O 1
ATOM 1439 N N . ASP A 1 220 ? -22.02182 1.03653 -4.67430 1.000 31.77349 220 ASP A N 1
ATOM 1440 C CA . ASP A 1 220 ? -23.01364 0.00949 -4.40493 1.000 28.89278 220 ASP A CA 1
ATOM 1441 C C . ASP A 1 220 ? -22.34894 -1.36202 -4.30345 1.000 32.72126 220 ASP A C 1
ATOM 1442 O O . ASP A 1 220 ? -21.12942 -1.51213 -4.44885 1.000 35.47015 220 ASP A O 1
ATOM 1447 N N . ASN A 1 221 ? -23.17468 -2.38310 -4.07138 1.000 29.84568 221 ASN A N 1
ATOM 1448 C CA . ASN A 1 221 ? -22.66782 -3.69536 -3.69061 1.000 30.49245 221 ASN A CA 1
ATOM 1449 C C . ASN A 1 221 ? -22.01191 -4.43679 -4.84883 1.000 31.28948 221 ASN A C 1
ATOM 1450 O O . ASN A 1 221 ? -21.17244 -5.31129 -4.60252 1.000 35.79305 221 ASN A O 1
ATOM 1455 N N . SER A 1 222 ? -22.35072 -4.11162 -6.09822 1.000 25.31661 222 SER A N 1
ATOM 1456 C CA . SER A 1 222 ? -21.80694 -4.89412 -7.20553 1.000 30.07681 222 SER A CA 1
ATOM 1457 C C . SER A 1 222 ? -20.28624 -4.74825 -7.33193 1.000 35.73242 222 SER A C 1
ATOM 1458 O O . SER A 1 222 ? -19.62109 -5.66962 -7.82566 1.000 33.11704 222 SER A O 1
ATOM 1461 N N . PHE A 1 223 ? -19.71382 -3.61966 -6.88491 1.000 29.20965 223 PHE A N 1
ATOM 1462 C CA . PHE A 1 223 ? -18.26040 -3.48081 -6.88274 1.000 30.53944 223 PHE A CA 1
ATOM 1463 C C . PHE A 1 223 ? -17.57938 -4.40483 -5.87369 1.000 34.35722 223 PHE A C 1
ATOM 1464 O O . PHE A 1 223 ? -16.40319 -4.74761 -6.06082 1.000 30.96721 223 PHE A O 1
ATOM 1472 N N . ASP A 1 224 ? -18.28727 -4.83596 -4.82635 1.000 35.12845 224 ASP A N 1
ATOM 1473 C CA . ASP A 1 224 ? -17.68503 -5.67795 -3.79914 1.000 33.30744 224 ASP A CA 1
ATOM 1474 C C . ASP A 1 224 ? -17.78450 -7.17170 -4.08908 1.000 32.53388 224 ASP A C 1
ATOM 1475 O O . ASP A 1 224 ? -17.18660 -7.96044 -3.35420 1.000 29.56256 224 ASP A O 1
ATOM 1480 N N . VAL A 1 225 ? -18.50570 -7.58790 -5.12946 1.000 30.24029 225 VAL A N 1
ATOM 1481 C CA . VAL A 1 225 ? -18.75626 -9.01303 -5.34148 1.000 31.95229 225 VAL A CA 1
ATOM 1482 C C . VAL A 1 225 ? -18.45141 -9.40002 -6.77882 1.000 30.41929 225 VAL A C 1
ATOM 1483 O O . VAL A 1 225 ? -18.96843 -10.40391 -7.27974 1.000 32.82743 225 VAL A O 1
ATOM 1487 N N . SER A 1 226 ? -17.61526 -8.61131 -7.44565 1.000 33.32943 226 SER A N 1
ATOM 1488 C CA . SER A 1 226 ? -17.34273 -8.76324 -8.87319 1.000 29.27097 226 SER A CA 1
ATOM 1489 C C . SER A 1 226 ? -18.64267 -8.91651 -9.65214 1.000 32.57797 226 SER A C 1
ATOM 1490 O O . SER A 1 226 ? -18.80259 -9.82594 -10.46788 1.000 36.72932 226 SER A O 1
ATOM 1493 N N . GLY A 1 227 ? -19.58966 -8.02498 -9.37148 1.000 31.61031 227 GLY A N 1
ATOM 1494 C CA . GLY A 1 227 ? -20.88507 -8.02715 -10.00734 1.000 25.00970 227 GLY A CA 1
ATOM 1495 C C . GLY A 1 227 ? -21.00668 -7.18322 -11.24607 1.000 33.71329 227 GLY A C 1
ATOM 1496 O O . GLY A 1 227 ? -22.09221 -7.12430 -11.82800 1.000 33.13938 227 GLY A O 1
ATOM 1497 N N . ILE A 1 228 ? -19.94277 -6.51587 -11.68347 1.000 32.15988 228 ILE A N 1
ATOM 1498 C CA . ILE A 1 228 ? -20.03043 -5.68326 -12.87952 1.000 32.47526 228 ILE A CA 1
ATOM 1499 C C . ILE A 1 228 ? -19.95365 -6.58727 -14.10291 1.000 34.93572 228 ILE A C 1
ATOM 1500 O O . ILE A 1 228 ? -18.98051 -7.32743 -14.29228 1.000 35.42708 228 ILE A O 1
ATOM 1505 N N . ASP A 1 229 ? -20.98239 -6.53498 -14.93690 1.000 37.37116 229 ASP A N 1
ATOM 1506 C CA . ASP A 1 229 ? -21.10811 -7.48644 -16.03105 1.000 39.00811 229 ASP A CA 1
ATOM 1507 C C . ASP A 1 229 ? -20.70359 -6.92710 -17.38426 1.000 36.42710 229 ASP A C 1
ATOM 1508 O O . ASP A 1 229 ? -20.61528 -7.69620 -18.34289 1.000 39.10116 229 ASP A O 1
ATOM 1513 N N . ILE A 1 230 ? -20.43196 -5.62873 -17.49175 1.000 32.25182 230 ILE A N 1
ATOM 1514 C CA . ILE A 1 230 ? -20.13123 -5.04517 -18.79269 1.000 32.17683 230 ILE A CA 1
ATOM 1515 C C . ILE A 1 230 ? -18.66791 -5.28293 -19.13917 1.000 40.72435 230 ILE A C 1
ATOM 1516 O O . ILE A 1 230 ? -17.87218 -5.71965 -18.29039 1.000 34.28380 230 ILE A O 1
ATOM 1521 N N . LYS A 1 231 ? -18.31620 -4.99793 -20.39825 1.000 38.09259 231 LYS A N 1
ATOM 1522 C CA . LYS A 1 231 ? -16.97202 -5.21743 -20.90879 1.000 33.64268 231 LYS A CA 1
ATOM 1523 C C . LYS A 1 231 ? -16.03723 -4.10250 -20.44699 1.000 34.70991 231 LYS A C 1
ATOM 1524 O O . LYS A 1 231 ? -16.33923 -2.92097 -20.61230 1.000 35.66950 231 LYS A O 1
ATOM 1530 N N . GLY A 1 232 ? -14.89378 -4.48174 -19.86934 1.000 36.89243 232 GLY A N 1
ATOM 1531 C CA . GLY A 1 232 ? -13.89739 -3.53584 -19.42950 1.000 31.63693 232 GLY A CA 1
ATOM 1532 C C . GLY A 1 232 ? -12.58761 -3.70536 -20.18691 1.000 32.90055 232 GLY A C 1
ATOM 1533 O O . GLY A 1 232 ? -12.39730 -4.64974 -20.96380 1.000 30.54268 232 GLY A O 1
ATOM 1534 N N . ILE A 1 233 ? -11.67447 -2.76443 -19.93336 1.000 29.82234 233 ILE A N 1
ATOM 1535 C CA . ILE A 1 233 ? -10.38823 -2.75816 -20.61943 1.000 30.87702 233 ILE A CA 1
ATOM 1536 C C . ILE A 1 233 ? -9.63861 -4.06710 -20.38260 1.000 33.29766 233 ILE A C 1
ATOM 1537 O O . ILE A 1 233 ? -8.99108 -4.59343 -21.29426 1.000 36.24708 233 ILE A O 1
ATOM 1542 N N . PHE A 1 234 ? -9.73602 -4.62980 -19.16838 1.000 31.30212 234 PHE A N 1
ATOM 1543 C CA . PHE A 1 234 ? -9.02182 -5.87075 -18.86285 1.000 33.52829 234 PHE A CA 1
ATOM 1544 C C . PHE A 1 234 ? -9.51849 -7.02316 -19.74076 1.000 36.46195 234 PHE A C 1
ATOM 1545 O O . PHE A 1 234 ? -8.71592 -7.78182 -20.29895 1.000 34.60831 234 PHE A O 1
ATOM 1553 N N . GLN A 1 235 ? -10.83767 -7.14209 -19.91043 1.000 32.51801 235 GLN A N 1
ATOM 1554 C CA . GLN A 1 235 ? -11.38421 -8.14771 -20.81535 1.000 33.29134 235 GLN A CA 1
ATOM 1555 C C . GLN A 1 235 ? -11.03121 -7.84687 -22.27569 1.000 35.43404 235 GLN A C 1
ATOM 1556 O O . GLN A 1 235 ? -10.70503 -8.76167 -23.04441 1.000 33.65445 235 GLN A O 1
ATOM 1562 N N . VAL A 1 236 ? -11.07679 -6.57259 -22.67375 1.000 30.84211 236 VAL A N 1
ATOM 1563 C CA . VAL A 1 236 ? -10.66560 -6.19605 -24.02463 1.000 32.67098 236 VAL A CA 1
ATOM 1564 C C . VAL A 1 236 ? -9.22175 -6.62432 -24.28813 1.000 34.82683 236 VAL A C 1
ATOM 1565 O O . VAL A 1 236 ? -8.90560 -7.20878 -25.33236 1.000 31.32866 236 VAL A O 1
ATOM 1569 N N . ALA A 1 237 ? -8.32668 -6.35339 -23.33565 1.000 33.60712 237 ALA A N 1
ATOM 1570 C CA . ALA A 1 237 ? -6.91608 -6.66591 -23.53657 1.000 31.34152 237 ALA A CA 1
ATOM 1571 C C . ALA A 1 237 ? -6.68729 -8.16728 -23.68404 1.000 34.21596 237 ALA A C 1
ATOM 1572 O O . ALA A 1 237 ? -5.82848 -8.59697 -24.46456 1.000 33.41935 237 ALA A O 1
ATOM 1574 N N . ASP A 1 238 ? -7.42750 -8.98524 -22.92931 1.000 33.53016 238 ASP A N 1
ATOM 1575 C CA . ASP A 1 238 ? -7.34777 -10.42813 -23.13328 1.000 33.17386 238 ASP A CA 1
ATOM 1576 C C . ASP A 1 238 ? -7.82227 -10.80128 -24.52604 1.000 37.01102 238 ASP A C 1
ATOM 1577 O O . ASP A 1 238 ? -7.28453 -11.72177 -25.14370 1.000 36.34811 238 ASP A O 1
ATOM 1582 N N . GLU A 1 239 ? -8.85337 -10.10844 -25.02268 1.000 40.14924 239 GLU A N 1
ATOM 1583 C CA . GLU A 1 239 ? -9.38442 -10.38408 -26.35220 1.000 34.40367 239 GLU A CA 1
ATOM 1584 C C . GLU A 1 239 ? -8.39832 -10.00174 -27.44616 1.000 35.41656 239 GLU A C 1
ATOM 1585 O O . GLU A 1 239 ? -8.39688 -10.62492 -28.50873 1.000 41.79155 239 GLU A O 1
ATOM 1591 N N . LYS A 1 240 ? -7.55083 -8.99892 -27.21168 1.000 37.94858 240 LYS A N 1
ATOM 1592 C CA . LYS A 1 240 ? -6.56890 -8.54086 -28.18941 1.000 34.04952 240 LYS A CA 1
ATOM 1593 C C . LYS A 1 240 ? -5.16979 -9.06361 -27.89194 1.000 35.42196 240 LYS A C 1
ATOM 1594 O O . LYS A 1 240 ? -4.21197 -8.66949 -28.56587 1.000 36.81270 240 LYS A O 1
ATOM 1600 N N . GLY A 1 241 ? -5.02843 -9.93244 -26.89611 1.000 35.94972 241 GLY A N 1
ATOM 1601 C CA . GLY A 1 241 ? -3.72309 -10.44894 -26.53909 1.000 32.28257 241 GLY A CA 1
ATOM 1602 C C . GLY A 1 241 ? -2.77404 -9.43491 -25.93413 1.000 32.53034 241 GLY A C 1
ATOM 1603 O O . GLY A 1 241 ? -1.55988 -9.60201 -26.05169 1.000 33.48311 241 GLY A O 1
ATOM 1604 N N . VAL A 1 242 ? -3.29124 -8.38052 -25.30348 1.000 30.31349 242 VAL A N 1
ATOM 1605 C CA . VAL A 1 242 ? -2.47513 -7.43804 -24.53957 1.000 26.56949 242 VAL A CA 1
ATOM 1606 C C . VAL A 1 242 ? -2.35660 -7.94455 -23.10403 1.000 28.71490 242 VAL A C 1
ATOM 1607 O O . VAL A 1 242 ? -3.36692 -8.14283 -22.41713 1.000 27.64611 242 VAL A O 1
ATOM 1611 N N . SER A 1 243 ? -1.12518 -8.14576 -22.64183 1.000 26.58198 243 SER A N 1
ATOM 1612 C CA . SER A 1 243 ? -0.91956 -8.59829 -21.26860 1.000 28.42307 243 SER A CA 1
ATOM 1613 C C . SER A 1 243 ? -1.20697 -7.46790 -20.27993 1.000 27.25476 243 SER A C 1
ATOM 1614 O O . SER A 1 243 ? -0.96906 -6.28869 -20.56210 1.000 29.17188 243 SER A O 1
ATOM 1617 N N . TRP A 1 244 ? -1.73820 -7.83618 -19.11418 1.000 25.93074 244 TRP A N 1
ATOM 1618 C CA . TRP A 1 244 ? -2.09067 -6.84928 -18.10720 1.000 27.12412 244 TRP A CA 1
ATOM 1619 C C . TRP A 1 244 ? -1.99346 -7.43102 -16.70149 1.000 28.26985 244 TRP A C 1
ATOM 1620 O O . TRP A 1 244 ? -2.15190 -8.63564 -16.48458 1.000 26.72588 244 TRP A O 1
ATOM 1631 N N . LYS A 1 245 ? -1.74879 -6.55020 -15.73998 1.000 29.39997 245 LYS A N 1
ATOM 1632 C CA . LYS A 1 245 ? -1.81591 -6.93199 -14.34052 1.000 28.38199 245 LYS A CA 1
ATOM 1633 C C . LYS A 1 245 ? -2.51553 -5.82350 -13.58029 1.000 27.12461 245 LYS A C 1
ATOM 1634 O O . LYS A 1 245 ? -2.37020 -4.64570 -13.92116 1.000 25.55682 245 LYS A O 1
ATOM 1640 N N . ASN A 1 246 ? -3.29744 -6.21043 -12.56999 1.000 28.14049 246 ASN A N 1
ATOM 1641 C CA . ASN A 1 246 ? -3.87042 -5.27430 -11.60553 1.000 23.85721 246 ASN A CA 1
ATOM 1642 C C . ASN A 1 246 ? -3.05317 -5.38501 -10.32012 1.000 23.83914 246 ASN A C 1
ATOM 1643 O O . ASN A 1 246 ? -3.18981 -6.34905 -9.56681 1.000 27.01441 246 ASN A O 1
ATOM 1648 N N . TYR A 1 247 ? -2.18780 -4.40588 -10.07299 1.000 26.36476 247 TYR A N 1
ATOM 1649 C CA . TYR A 1 247 ? -1.35071 -4.42603 -8.87586 1.000 28.14207 247 TYR A CA 1
ATOM 1650 C C . TYR A 1 247 ? -2.13538 -3.89704 -7.67293 1.000 27.54928 247 TYR A C 1
ATOM 1651 O O . TYR A 1 247 ? -2.54717 -2.72809 -7.64395 1.000 27.56248 247 TYR A O 1
ATOM 1660 N N . ASP A 1 248 ? -2.31694 -4.75756 -6.66831 1.000 27.90887 248 ASP A N 1
ATOM 1661 C CA . ASP A 1 248 ? -3.31296 -4.56471 -5.61031 1.000 31.55913 248 ASP A CA 1
ATOM 1662 C C . ASP A 1 248 ? -2.64256 -4.05392 -4.32699 1.000 25.41524 248 ASP A C 1
ATOM 1663 O O . ASP A 1 248 ? -1.98973 -4.81950 -3.61015 1.000 29.01788 248 ASP A O 1
ATOM 1668 N N . GLY A 1 249 ? -2.81691 -2.76418 -4.03330 1.000 24.63197 249 GLY A N 1
ATOM 1669 C CA . GLY A 1 249 ? -2.35818 -2.18818 -2.77386 1.000 25.72522 249 GLY A CA 1
ATOM 1670 C C . GLY A 1 249 ? -3.47605 -1.87243 -1.78279 1.000 30.75472 249 GLY A C 1
ATOM 1671 O O . GLY A 1 249 ? -3.27622 -1.10082 -0.83320 1.000 26.66139 249 GLY A O 1
ATOM 1672 N N . THR A 1 250 ? -4.65354 -2.48153 -1.98577 1.000 29.83520 250 THR A N 1
ATOM 1673 C CA . THR A 1 250 ? -5.83951 -2.22154 -1.17384 1.000 28.85975 250 THR A CA 1
ATOM 1674 C C . THR A 1 250 ? -5.75774 -2.82228 0.22359 1.000 30.79040 250 THR A C 1
ATOM 1675 O O . THR A 1 250 ? -6.61796 -2.51300 1.05263 1.000 32.74731 250 THR A O 1
ATOM 1679 N N . ASN A 1 251 ? -4.79161 -3.70269 0.48655 1.000 33.71337 251 ASN A N 1
ATOM 1680 C CA . ASN A 1 251 ? -4.64163 -4.40543 1.76322 1.000 39.24858 251 ASN A CA 1
ATOM 1681 C C . ASN A 1 251 ? -5.82011 -5.32345 2.09114 1.000 33.86393 251 ASN A C 1
ATOM 1682 O O . ASN A 1 251 ? -6.00429 -5.70126 3.25262 1.000 31.08755 251 ASN A O 1
ATOM 1687 N N . GLY A 1 252 ? -6.59324 -5.73181 1.08281 1.000 32.04552 252 GLY A N 1
ATOM 1688 C CA . GLY A 1 252 ? -7.78658 -6.52121 1.30482 1.000 26.63540 252 GLY A CA 1
ATOM 1689 C C . GLY A 1 252 ? -8.98611 -5.74009 1.81478 1.000 34.84618 252 GLY A C 1
ATOM 1690 O O . GLY A 1 252 ? -10.03527 -6.34120 2.05752 1.000 40.52189 252 GLY A O 1
ATOM 1691 N N . ALA A 1 253 ? -8.87782 -4.42275 1.99712 1.000 30.10078 253 ALA A N 1
ATOM 1692 C CA . ALA A 1 253 ? -10.02126 -3.68776 2.52495 1.000 32.87436 253 ALA A CA 1
ATOM 1693 C C . ALA A 1 253 ? -11.17408 -3.62095 1.52593 1.000 33.23138 253 ALA A C 1
ATOM 1694 O O . ALA A 1 253 ? -12.31460 -3.39556 1.93189 1.000 35.33630 253 ALA A O 1
ATOM 1696 N N . PHE A 1 254 ? -10.90474 -3.81283 0.23776 1.000 30.93088 254 PHE A N 1
ATOM 1697 C CA . PHE A 1 254 ? -11.93772 -3.80932 -0.78750 1.000 27.09121 254 PHE A CA 1
ATOM 1698 C C . PHE A 1 254 ? -11.33293 -4.42643 -2.03778 1.000 31.52446 254 PHE A C 1
ATOM 1699 O O . PHE A 1 254 ? -10.12082 -4.61793 -2.12988 1.000 34.76074 254 PHE A O 1
ATOM 1707 N N . LEU A 1 255 ? -12.18237 -4.73789 -2.99535 1.000 30.44814 255 LEU A N 1
ATOM 1708 C CA . LEU A 1 255 ? -11.69419 -5.36622 -4.21225 1.000 30.77328 255 LEU A CA 1
ATOM 1709 C C . LEU A 1 255 ? -10.98894 -4.33146 -5.09053 1.000 29.29890 255 LEU A C 1
ATOM 1710 O O . LEU A 1 255 ? -11.52473 -3.24270 -5.30285 1.000 28.33412 255 LEU A O 1
ATOM 1715 N N . PRO A 1 256 ? -9.80302 -4.63390 -5.62099 1.000 34.22343 256 PRO A N 1
ATOM 1716 C CA . PRO A 1 256 ? -9.20406 -3.75331 -6.63997 1.000 28.84123 256 PRO A CA 1
ATOM 1717 C C . PRO A 1 256 ? -10.04229 -3.74765 -7.90912 1.000 29.20432 256 PRO A C 1
ATOM 1718 O O . PRO A 1 256 ? -10.86303 -4.63391 -8.14003 1.000 28.48372 256 PRO A O 1
ATOM 1722 N N . ASP A 1 257 ? -9.78257 -2.74421 -8.75838 1.000 29.74357 257 ASP A N 1
ATOM 1723 C CA . ASP A 1 257 ? -10.71880 -2.37171 -9.81813 1.000 27.17982 257 ASP A CA 1
ATOM 1724 C C . ASP A 1 257 ? -10.99880 -3.52601 -10.77404 1.000 29.52892 257 ASP A C 1
ATOM 1725 O O . ASP A 1 257 ? -12.13686 -3.69499 -11.22783 1.000 27.66862 257 ASP A O 1
ATOM 1730 N N . ALA A 1 258 ? -9.97533 -4.32190 -11.10587 1.000 27.58153 258 ALA A N 1
ATOM 1731 C CA . ALA A 1 258 ? -10.18472 -5.41728 -12.04330 1.000 23.91304 258 ALA A CA 1
ATOM 1732 C C . ALA A 1 258 ? -11.16686 -6.43607 -11.49228 1.000 30.14123 258 ALA A C 1
ATOM 1733 O O . ALA A 1 258 ? -11.84395 -7.12242 -12.26403 1.000 34.11813 258 ALA A O 1
ATOM 1735 N N . LEU A 1 259 ? -11.28781 -6.54316 -10.17247 1.000 30.59936 259 LEU A N 1
ATOM 1736 C CA . LEU A 1 259 ? -12.27761 -7.45250 -9.61793 1.000 30.27646 259 LEU A CA 1
ATOM 1737 C C . LEU A 1 259 ? -13.64133 -6.79159 -9.42031 1.000 31.41215 259 LEU A C 1
ATOM 1738 O O . LEU A 1 259 ? -14.49388 -7.35208 -8.72053 1.000 33.73884 259 LEU A O 1
ATOM 1743 N N . PHE A 1 260 ? -13.87045 -5.61720 -10.02363 1.000 31.20414 260 PHE A N 1
ATOM 1744 C CA . PHE A 1 260 ? -15.24774 -5.18055 -10.25466 1.000 34.57734 260 PHE A CA 1
ATOM 1745 C C . PHE A 1 260 ? -15.96743 -6.17946 -11.13913 1.000 29.52795 260 PHE A C 1
ATOM 1746 O O . PHE A 1 260 ? -17.17107 -6.41313 -10.97684 1.000 28.54431 260 PHE A O 1
ATOM 1754 N N . PHE A 1 261 ? -15.22858 -6.78274 -12.06274 1.000 29.94845 261 PHE A N 1
ATOM 1755 C CA . PHE A 1 261 ? -15.77736 -7.41084 -13.25358 1.000 34.32598 261 PHE A CA 1
ATOM 1756 C C . PHE A 1 261 ? -15.97713 -8.90080 -13.04207 1.000 33.70929 261 PHE A C 1
ATOM 1757 O O . PHE A 1 261 ? -15.02132 -9.61385 -12.71545 1.000 31.99388 261 PHE A O 1
ATOM 1765 N N . ASN A 1 262 ? -17.22666 -9.34967 -13.24465 1.000 37.17335 262 ASN A N 1
ATOM 1766 C CA . ASN A 1 262 ? -17.56821 -10.76490 -13.36986 1.000 39.86969 262 ASN A CA 1
ATOM 1767 C C . ASN A 1 262 ? -16.50376 -11.53474 -14.14471 1.000 39.01239 262 ASN A C 1
ATOM 1768 O O . ASN A 1 262 ? -16.06740 -12.60893 -13.72202 1.000 41.45745 262 ASN A O 1
ATOM 1773 N N . TYR A 1 263 ? -16.05461 -10.96863 -15.27138 1.000 37.67400 263 TYR A N 1
ATOM 1774 C CA . TYR A 1 263 ? -15.09746 -11.64353 -16.14650 1.000 34.25467 263 TYR A CA 1
ATOM 1775 C C . TYR A 1 263 ? -13.77814 -11.94716 -15.43615 1.000 36.65275 263 TYR A C 1
ATOM 1776 O O . TYR A 1 263 ? -13.21220 -13.03721 -15.59042 1.000 36.62502 263 TYR A O 1
ATOM 1785 N N . THR A 1 264 ? -13.23965 -10.97810 -14.69888 1.000 35.12040 264 THR A N 1
ATOM 1786 C CA . THR A 1 264 ? -11.94966 -11.20544 -14.05600 1.000 35.56026 264 THR A CA 1
ATOM 1787 C C . THR A 1 264 ? -12.05482 -12.27085 -12.97449 1.000 34.83753 264 THR A C 1
ATOM 1788 O O . THR A 1 264 ? -11.18046 -13.13883 -12.86510 1.000 37.78989 264 THR A O 1
ATOM 1792 N N . ALA A 1 265 ? -13.11166 -12.21709 -12.16331 1.000 31.03616 265 ALA A N 1
ATOM 1793 C CA . ALA A 1 265 ? -13.27840 -13.20232 -11.09785 1.000 36.62627 265 ALA A CA 1
ATOM 1794 C C . ALA A 1 265 ? -13.40318 -14.61083 -11.65701 1.000 39.52881 265 ALA A C 1
ATOM 1795 O O . ALA A 1 265 ? -12.93519 -15.56934 -11.03766 1.000 37.75779 265 ALA A O 1
ATOM 1797 N N . LYS A 1 266 ? -14.02293 -14.75526 -12.82877 1.000 39.58199 266 LYS A N 1
ATOM 1798 C CA . LYS A 1 266 ? -14.25082 -16.08354 -13.37151 1.000 38.92825 266 LYS A CA 1
ATOM 1799 C C . LYS A 1 266 ? -13.02830 -16.61848 -14.08597 1.000 38.86655 266 LYS A C 1
ATOM 1800 O O . LYS A 1 266 ? -12.77362 -17.82186 -14.02930 1.000 45.54780 266 LYS A O 1
ATOM 1806 N N . TYR A 1 267 ? -12.25692 -15.75299 -14.74925 1.000 40.49936 267 TYR A N 1
ATOM 1807 C CA . TYR A 1 267 ? -11.18916 -16.19535 -15.63759 1.000 40.47346 267 TYR A CA 1
ATOM 1808 C C . TYR A 1 267 ? -9.79178 -15.68436 -15.29992 1.000 37.60607 267 TYR A C 1
ATOM 1809 O O . TYR A 1 267 ? -8.81539 -16.27949 -15.76825 1.000 40.02749 267 TYR A O 1
ATOM 1818 N N . LYS A 1 268 ? -9.65352 -14.60151 -14.53432 1.000 33.61417 268 LYS A N 1
ATOM 1819 C CA . LYS A 1 268 ? -8.38061 -13.89202 -14.57343 1.000 35.78236 268 LYS A CA 1
ATOM 1820 C C . LYS A 1 268 ? -7.91734 -13.42245 -13.19505 1.000 36.75937 268 LYS A C 1
ATOM 1821 O O . LYS A 1 268 ? -7.20576 -12.41892 -13.08977 1.000 36.09102 268 LYS A O 1
ATOM 1827 N N . LYS A 1 269 ? -8.30782 -14.13107 -12.13247 1.000 36.11634 269 LYS A N 1
ATOM 1828 C CA . LYS A 1 269 ? -7.86799 -13.76598 -10.79137 1.000 37.29591 269 LYS A CA 1
ATOM 1829 C C . LYS A 1 269 ? -6.34475 -13.74902 -10.68766 1.000 39.33456 269 LYS A C 1
ATOM 1830 O O . LYS A 1 269 ? -5.78902 -12.96881 -9.90401 1.000 37.88076 269 LYS A O 1
ATOM 1836 N N . GLN A 1 270 ? -5.65404 -14.58897 -11.47334 1.000 35.47315 270 GLN A N 1
ATOM 1837 C CA . GLN A 1 270 ? -4.19960 -14.64499 -11.41523 1.000 34.68116 270 GLN A CA 1
ATOM 1838 C C . GLN A 1 270 ? -3.53313 -13.36237 -11.89215 1.000 36.18952 270 GLN A C 1
ATOM 1839 O O . GLN A 1 270 ? -2.33866 -13.17619 -11.62904 1.000 35.70875 270 GLN A O 1
ATOM 1845 N N . ASN A 1 271 ? -4.25557 -12.49189 -12.60398 1.000 37.54264 271 ASN A N 1
ATOM 1846 C CA . ASN A 1 271 ? -3.70533 -11.21177 -13.04445 1.000 34.24147 271 ASN A CA 1
ATOM 1847 C C . ASN A 1 271 ? -3.78323 -10.12726 -11.97410 1.000 30.75942 271 ASN A C 1
ATOM 1848 O O . ASN A 1 271 ? -3.28243 -9.02147 -12.20189 1.000 29.66621 271 ASN A O 1
ATOM 1853 N N . VAL A 1 272 ? -4.37706 -10.41692 -10.82012 1.000 30.00168 272 VAL A N 1
ATOM 1854 C CA . VAL A 1 272 ? -4.49659 -9.47426 -9.71008 1.000 29.82087 272 VAL A CA 1
ATOM 1855 C C . VAL A 1 272 ? -3.45103 -9.86816 -8.67111 1.000 30.14493 272 VAL A C 1
ATOM 1856 O O . VAL A 1 272 ? -3.59432 -10.90067 -8.01240 1.000 25.16365 272 VAL A O 1
ATOM 1860 N N . VAL A 1 273 ? -2.41138 -9.04982 -8.50678 1.000 26.37743 273 VAL A N 1
ATOM 1861 C CA . VAL A 1 273 ? -1.23081 -9.45922 -7.74681 1.000 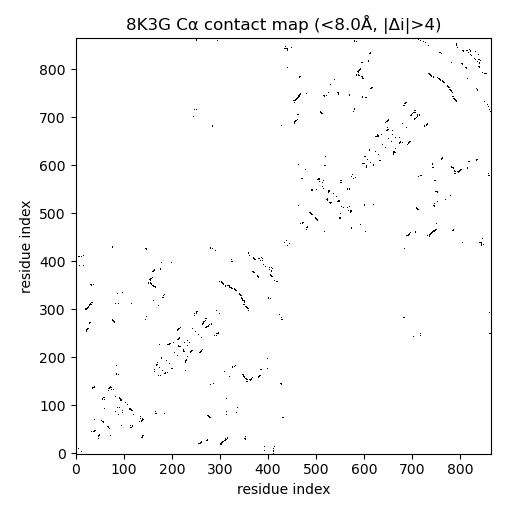28.44193 273 VAL A CA 1
ATOM 1862 C C . VAL A 1 273 ? -0.90879 -8.40510 -6.69399 1.000 30.38274 273 VAL A C 1
ATOM 1863 O O . VAL A 1 273 ? -1.35147 -7.24893 -6.78860 1.000 29.27872 273 VAL A O 1
ATOM 1867 N N . PRO A 1 274 ? -0.13327 -8.77612 -5.66364 1.000 31.04206 274 PRO A N 1
ATOM 1868 C CA . PRO A 1 274 ? 0.20978 -7.80468 -4.61760 1.000 28.93847 274 PRO A CA 1
ATOM 1869 C C . PRO A 1 274 ? 0.95232 -6.59781 -5.17040 1.000 28.90860 274 PRO A C 1
ATOM 1870 O O . PRO A 1 274 ? 1.66971 -6.68221 -6.16885 1.000 29.03071 274 PRO A O 1
ATOM 1874 N N . LEU A 1 275 ? 0.78008 -5.46977 -4.47390 1.000 28.22726 275 LEU A N 1
ATOM 1875 C CA . LEU A 1 275 ? 1.44735 -4.22248 -4.82975 1.000 26.87908 275 LEU A CA 1
ATOM 1876 C C . LEU A 1 275 ? 2.95579 -4.39657 -4.94632 1.000 26.48481 275 LEU A C 1
ATOM 1877 O O . LEU A 1 275 ? 3.57854 -3.84374 -5.86360 1.000 29.35358 275 LEU A O 1
ATOM 1882 N N . GLU A 1 276 ? 3.56283 -5.13431 -4.00566 1.000 21.60009 276 GLU A N 1
ATOM 1883 C CA . GLU A 1 276 ? 5.01006 -5.34677 -4.01092 1.000 24.14568 276 GLU A CA 1
ATOM 1884 C C . GLU A 1 276 ? 5.50081 -5.93265 -5.32965 1.000 28.10232 276 GLU A C 1
ATOM 1885 O O . GLU A 1 276 ? 6.64764 -5.68332 -5.73409 1.000 28.48018 276 GLU A O 1
ATOM 1891 N N . ASN A 1 277 ? 4.65477 -6.72630 -5.99870 1.000 24.87164 277 ASN A N 1
ATOM 1892 C CA . ASN A 1 277 ? 4.97678 -7.24898 -7.31826 1.000 24.38338 277 ASN A CA 1
ATOM 1893 C C . ASN A 1 277 ? 5.23489 -6.13564 -8.32238 1.000 25.17773 277 ASN A C 1
ATOM 1894 O O . ASN A 1 277 ? 5.96701 -6.35305 -9.29189 1.000 25.51214 277 ASN A O 1
ATOM 1899 N N . PHE A 1 278 ? 4.66039 -4.94539 -8.11718 1.000 24.59283 278 PHE A N 1
ATOM 1900 C CA . PHE A 1 278 ? 4.89183 -3.88485 -9.08527 1.000 25.70090 278 PHE A CA 1
ATOM 1901 C C . PHE A 1 278 ? 6.32142 -3.39626 -9.01849 1.000 26.42357 278 PHE A C 1
ATOM 1902 O O . PHE A 1 278 ? 6.96321 -3.20291 -10.05563 1.000 26.41386 278 PHE A O 1
ATOM 1910 N N . PHE A 1 279 ? 6.81961 -3.14012 -7.80696 1.000 26.39876 279 PHE A N 1
ATOM 1911 C CA . PHE A 1 279 ? 8.19017 -2.66558 -7.67250 1.000 26.75519 279 PHE A CA 1
ATOM 1912 C C . PHE A 1 279 ? 9.15872 -3.72735 -8.15948 1.000 26.23715 279 PHE A C 1
ATOM 1913 O O . PHE A 1 279 ? 10.13445 -3.41199 -8.84561 1.000 25.17544 279 PHE A O 1
ATOM 1921 N N . GLN A 1 280 ? 8.87553 -4.99889 -7.83831 1.000 26.98509 280 GLN A N 1
ATOM 1922 C CA . GLN A 1 280 ? 9.65975 -6.11929 -8.35259 1.000 25.84092 280 GLN A CA 1
ATOM 1923 C C . GLN A 1 280 ? 9.67051 -6.13146 -9.87994 1.000 28.42372 280 GLN A C 1
ATOM 1924 O O . GLN A 1 280 ? 10.73852 -6.17783 -10.49755 1.000 28.18303 280 GLN A O 1
ATOM 1930 N N . ASP A 1 281 ? 8.48690 -6.07774 -10.51361 1.000 25.41621 281 ASP A N 1
ATOM 1931 C CA . ASP A 1 281 ? 8.43871 -6.15578 -11.97375 1.000 26.18059 281 ASP A CA 1
ATOM 1932 C C . ASP A 1 281 ? 9.06905 -4.93139 -12.62759 1.000 26.13969 281 ASP A C 1
ATOM 1933 O O . ASP A 1 281 ? 9.75631 -5.05578 -13.64675 1.000 25.54758 281 ASP A O 1
ATOM 1938 N N . ALA A 1 282 ? 8.85951 -3.74330 -12.05532 1.000 25.38212 282 ALA A N 1
ATOM 1939 C CA . ALA A 1 282 ? 9.31208 -2.51696 -12.71221 1.000 27.39409 282 ALA A CA 1
ATOM 1940 C C . ALA A 1 282 ? 10.82677 -2.38250 -12.64288 1.000 24.81985 282 ALA A C 1
ATOM 1941 O O . ALA A 1 282 ? 11.47808 -2.07213 -13.64806 1.000 27.30438 282 ALA A O 1
ATOM 1943 N N . TYR A 1 283 ? 11.41129 -2.60634 -11.46333 1.000 24.16390 283 TYR A N 1
ATOM 1944 C CA . TYR A 1 283 ? 12.87084 -2.57355 -11.36496 1.000 27.24225 283 TYR A CA 1
ATOM 1945 C C . TYR A 1 283 ? 13.51184 -3.63965 -12.24130 1.000 28.84382 283 TYR A C 1
ATOM 1946 O O . TYR A 1 283 ? 14.63421 -3.45267 -12.72734 1.000 33.16777 283 TYR A O 1
ATOM 1955 N N . LEU A 1 284 ? 12.83409 -4.76387 -12.45140 1.000 23.72168 284 LEU A N 1
ATOM 1956 C CA . LEU A 1 284 ? 13.46180 -5.85819 -13.16759 1.000 26.94625 284 LEU A CA 1
ATOM 1957 C C . LEU A 1 284 ? 13.08838 -5.89519 -14.64194 1.000 26.97819 284 LEU A C 1
ATOM 1958 O O . LEU A 1 284 ? 13.64774 -6.70624 -15.38262 1.000 24.90185 284 LEU A O 1
ATOM 1963 N N . GLY A 1 285 ? 12.18255 -5.02750 -15.08500 1.000 27.81381 285 GLY A N 1
ATOM 1964 C CA . GLY A 1 285 ? 11.77599 -5.01789 -16.47559 1.000 26.06407 285 GLY A CA 1
ATOM 1965 C C . GLY A 1 285 ? 10.77886 -6.09285 -16.81949 1.000 25.05757 285 GLY A C 1
ATOM 1966 O O . GLY A 1 285 ? 10.71479 -6.51965 -17.96959 1.000 26.16948 285 GLY A O 1
ATOM 1967 N N . LEU A 1 286 ? 9.99238 -6.54581 -15.84703 1.000 24.26863 286 LEU A N 1
ATOM 1968 C CA . LEU A 1 286 ? 9.00076 -7.59024 -16.05621 1.000 28.03376 286 LEU A CA 1
ATOM 1969 C C . LEU A 1 286 ? 7.56739 -7.05842 -16.15714 1.000 25.12796 286 LEU A C 1
ATOM 1970 O O . LEU A 1 286 ? 6.62616 -7.84671 -16.03518 1.000 27.40076 286 LEU A O 1
ATOM 1975 N N . LEU A 1 287 ? 7.37494 -5.75787 -16.38031 1.000 22.75443 287 LEU A N 1
ATOM 1976 C CA . LEU A 1 287 ? 6.01623 -5.20735 -16.38048 1.000 27.34130 287 LEU A CA 1
ATOM 1977 C C . LEU A 1 287 ? 5.20296 -5.75835 -17.55161 1.000 29.87021 287 LEU A C 1
ATOM 1978 O O . LEU A 1 287 ? 5.75066 -5.96260 -18.64751 1.000 30.68040 287 LEU A O 1
ATOM 1983 N N . PRO A 1 288 ? 3.90302 -5.99382 -17.36851 1.000 25.38686 288 PRO A N 1
ATOM 1984 C CA . PRO A 1 288 ? 3.03695 -6.32089 -18.51019 1.000 27.99370 288 PRO A CA 1
ATOM 1985 C C . PRO A 1 288 ? 2.78321 -5.07859 -19.35959 1.000 30.89051 288 PRO A C 1
ATOM 1986 O O . PRO A 1 288 ? 3.15375 -3.95862 -18.99732 1.000 31.29204 288 PRO A O 1
ATOM 1990 N N . GLN A 1 289 ? 2.12571 -5.26867 -20.50814 1.000 26.87967 289 GLN A N 1
ATOM 1991 C CA . GLN A 1 289 ? 1.87170 -4.10773 -21.36069 1.000 31.31924 289 GLN A CA 1
ATOM 1992 C C . GLN A 1 289 ? 0.99767 -3.06459 -20.65470 1.000 31.51367 289 GLN A C 1
ATOM 1993 O O . GLN A 1 289 ? 1.22889 -1.85626 -20.79839 1.000 30.43004 289 GLN A O 1
ATOM 1999 N N . LEU A 1 290 ? 0.01145 -3.50623 -19.86869 1.000 27.85172 290 LEU A N 1
ATOM 2000 C CA . LEU A 1 290 ? -0.87772 -2.60771 -19.13904 1.000 26.68393 290 LEU A CA 1
ATOM 2001 C C . LEU A 1 290 ? -0.76140 -2.89345 -17.64674 1.000 29.28728 290 LEU A C 1
ATOM 2002 O O . LEU A 1 290 ? -1.10025 -3.99196 -17.18840 1.000 28.39981 290 LEU A O 1
ATOM 2007 N N . SER A 1 291 ? -0.27249 -1.90869 -16.90007 1.000 26.18890 291 SER A N 1
ATOM 2008 C CA . SER A 1 291 ? -0.11380 -1.98541 -15.45408 1.000 25.21528 291 SER A CA 1
ATOM 2009 C C . SER A 1 291 ? -1.13636 -1.06039 -14.81227 1.000 29.74384 291 SER A C 1
ATOM 2010 O O . SER A 1 291 ? -1.15520 0.14056 -15.10729 1.000 26.90103 291 SER A O 1
ATOM 2013 N N . TYR A 1 292 ? -1.97763 -1.60595 -13.93215 1.000 28.77543 292 TYR A N 1
ATOM 2014 C CA . TYR A 1 292 ? -3.00617 -0.81749 -13.25682 1.000 25.13570 292 TYR A CA 1
ATOM 2015 C C . TYR A 1 292 ? -2.85906 -1.00392 -11.75447 1.000 28.41710 292 TYR A C 1
ATOM 2016 O O . TYR A 1 292 ? -3.00536 -2.12646 -11.25177 1.000 26.63161 292 TYR A O 1
ATOM 2025 N N . ILE A 1 293 ? -2.57811 0.08954 -11.03954 1.000 22.68298 293 ILE A N 1
ATOM 2026 C CA . ILE A 1 293 ? -2.21663 0.04163 -9.62313 1.000 25.16901 293 ILE A CA 1
ATOM 2027 C C . ILE A 1 293 ? -3.33366 0.63246 -8.77373 1.000 26.43041 293 ILE A C 1
ATOM 2028 O O . ILE A 1 293 ? -3.77165 1.76782 -9.00982 1.000 25.95787 293 ILE A O 1
ATOM 2033 N N . ASN A 1 294 ? -3.76137 -0.12964 -7.75454 1.000 28.00940 294 ASN A N 1
ATOM 2034 C CA . ASN A 1 294 ? -4.73384 0.32760 -6.76329 1.000 24.54867 294 ASN A CA 1
ATOM 2035 C C . ASN A 1 294 ? -4.01235 0.71468 -5.47912 1.000 28.41517 294 ASN A C 1
ATOM 2036 O O . ASN A 1 294 ? -3.36382 -0.15462 -4.86442 1.000 25.20730 294 ASN A O 1
ATOM 2041 N N . PRO A 1 295 ? -4.11073 1.95578 -5.01246 1.000 28.46884 295 PRO A N 1
ATOM 2042 C CA . PRO A 1 295 ? -3.54165 2.31821 -3.70978 1.000 26.39755 295 PRO A CA 1
ATOM 2043 C C . PRO A 1 295 ? -4.45833 1.83313 -2.58915 1.000 29.06967 295 PRO A C 1
ATOM 2044 O O . PRO A 1 295 ? -5.55247 1.30484 -2.82685 1.000 27.67338 295 PRO A O 1
ATOM 2048 N N . SER A 1 296 ? -3.99658 2.01420 -1.35070 1.000 29.61394 296 SER A N 1
ATOM 2049 C CA . SER A 1 296 ? -4.82679 1.74483 -0.17965 1.000 27.38587 296 SER A CA 1
ATOM 2050 C C . SER A 1 296 ? -5.65645 2.97604 0.11336 1.000 28.15807 296 SER A C 1
ATOM 2051 O O . SER A 1 296 ? -5.22213 4.10095 -0.14112 1.000 30.21718 296 SER A O 1
ATOM 2054 N N . CYS A 1 297 ? -6.85002 2.77413 0.65388 1.000 28.40626 297 CYS A N 1
ATOM 2055 C CA . CYS A 1 297 ? -7.77009 3.89069 0.69912 1.000 29.18280 297 CYS A CA 1
ATOM 2056 C C . CYS A 1 297 ? -8.38523 4.13939 2.05716 1.000 39.04326 297 CYS A C 1
ATOM 2057 O O . CYS A 1 297 ? -8.93976 3.23529 2.70852 1.000 24.03037 297 CYS A O 1
ATOM 2060 N N . CYS A 1 298 ? -8.33763 5.43393 2.39313 1.000 45.31488 298 CYS A N 1
ATOM 2061 C CA . CYS A 1 298 ? -9.17050 6.13353 3.35436 1.000 37.09724 298 CYS A CA 1
ATOM 2062 C C . CYS A 1 298 ? -8.85328 5.59161 4.72701 1.000 41.76994 298 CYS A C 1
ATOM 2063 O O . CYS A 1 298 ? -9.19577 4.44638 5.03337 1.000 55.59528 298 CYS A O 1
ATOM 2066 N N . GLY A 1 299 ? -8.18668 6.36213 5.54435 1.000 34.92270 299 GLY A N 1
ATOM 2067 C CA . GLY A 1 299 ? -7.96136 5.91809 6.89892 1.000 29.64490 299 GLY A CA 1
ATOM 2068 C C . GLY A 1 299 ? -6.49925 5.63926 7.17554 1.000 33.91139 299 GLY A C 1
ATOM 2069 O O . GLY A 1 299 ? -5.61345 5.87872 6.34947 1.000 36.62485 299 GLY A O 1
ATOM 2070 N N . LEU A 1 300 ? -6.27261 5.09452 8.36731 1.000 35.91872 300 LEU A N 1
ATOM 2071 C CA . LEU A 1 300 ? -4.94762 4.92305 8.94286 1.000 34.63879 300 LEU A CA 1
ATOM 2072 C C . LEU A 1 300 ? -3.96958 4.27159 7.97752 1.000 37.41170 300 LEU A C 1
ATOM 2073 O O . LEU A 1 300 ? -4.15092 3.11420 7.57108 1.000 34.57242 300 LEU A O 1
ATOM 2078 N N . ASP A 1 301 ? -2.92518 5.03463 7.63141 1.000 35.37892 301 ASP A N 1
ATOM 2079 C CA . ASP A 1 301 ? -1.73777 4.59268 6.90182 1.000 33.71242 301 ASP A CA 1
ATOM 2080 C C . ASP A 1 301 ? -2.01708 4.29201 5.43943 1.000 33.15433 301 ASP A C 1
ATOM 2081 O O . ASP A 1 301 ? -1.23026 3.59931 4.79088 1.000 31.20098 301 ASP A O 1
ATOM 2086 N N . THR A 1 302 ? -3.12526 4.78604 4.90734 1.000 29.85382 302 THR A N 1
ATOM 2087 C CA . THR A 1 302 ? -3.39421 4.58073 3.49851 1.000 31.17672 302 THR A CA 1
ATOM 2088 C C . THR A 1 302 ? -2.69184 5.65963 2.68144 1.000 31.72792 302 THR A C 1
ATOM 2089 O O . THR A 1 302 ? -2.30663 6.71962 3.19448 1.000 29.66654 302 THR A O 1
ATOM 2093 N N . ASN A 1 303 ? -2.50836 5.36936 1.39591 1.000 29.05604 303 ASN A N 1
ATOM 2094 C CA . ASN A 1 303 ? -1.67887 6.20359 0.53717 1.000 26.90540 303 ASN A CA 1
ATOM 2095 C C . ASN A 1 303 ? -2.44161 6.75319 -0.66764 1.000 31.53900 303 ASN A C 1
ATOM 2096 O O . ASN A 1 303 ? -1.81626 7.29424 -1.58574 1.000 32.07397 303 ASN A O 1
ATOM 2101 N N . SER A 1 304 ? -3.77751 6.65426 -0.68647 1.000 30.16719 304 SER A N 1
ATOM 2102 C CA . SER A 1 304 ? -4.52865 7.07889 -1.86594 1.000 32.69122 304 SER A CA 1
ATOM 2103 C C . SER A 1 304 ? -4.72170 8.58578 -1.95310 1.000 32.80634 304 SER A 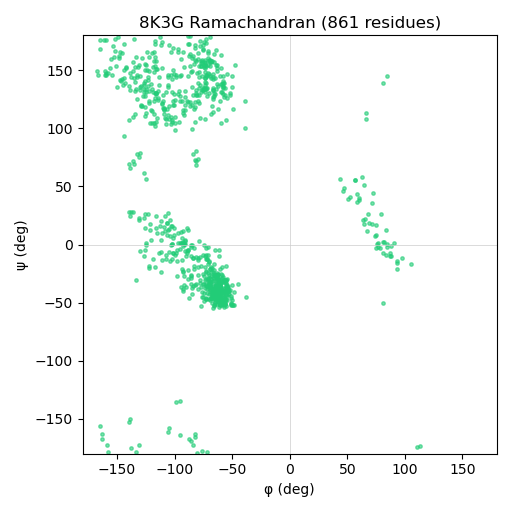C 1
ATOM 2104 O O . SER A 1 304 ? -5.05601 9.07658 -3.04029 1.000 29.98954 304 SER A O 1
ATOM 2107 N N . MET A 1 305 ? -4.56771 9.31369 -0.84207 1.000 27.97018 305 MET A N 1
ATOM 2108 C CA . MET A 1 305 ? -4.83972 10.73936 -0.69597 1.000 32.82948 305 MET A CA 1
ATOM 2109 C C . MET A 1 305 ? -6.31628 10.99178 -0.41200 1.000 29.82509 305 MET A C 1
ATOM 2110 O O . MET A 1 305 ? -6.69155 12.13482 -0.13964 1.000 32.54867 305 MET A O 1
ATOM 2115 N N . HIS A 1 306 ? -7.16604 9.97934 -0.50445 1.000 31.69630 306 HIS A N 1
ATOM 2116 C CA . HIS A 1 306 ? -8.52328 10.05373 0.01238 1.000 33.53021 306 HIS A CA 1
ATOM 2117 C C . HIS A 1 306 ? -8.46558 10.45275 1.48240 1.000 33.98879 306 HIS A C 1
ATOM 2118 O O . HIS A 1 306 ? -7.70982 9.84007 2.25011 1.000 30.02968 306 HIS A O 1
ATOM 2125 N N . PRO A 1 307 ? -9.17508 11.50113 1.89737 1.000 37.25751 307 PRO A N 1
ATOM 2126 C CA . PRO A 1 307 ? -9.34173 11.73729 3.33616 1.000 34.18075 307 PRO A CA 1
ATOM 2127 C C . PRO A 1 307 ? -9.84247 10.45971 3.99464 1.000 33.31269 307 PRO A C 1
ATOM 2128 O O . PRO A 1 307 ? -10.80174 9.83749 3.53646 1.000 40.30755 307 PRO A O 1
ATOM 2132 N N . THR A 1 308 ? -9.19471 10.05088 5.06975 1.000 38.76195 308 THR A N 1
ATOM 2133 C CA . THR A 1 308 ? -8.35641 10.88575 5.90125 1.000 38.40206 308 THR A CA 1
ATOM 2134 C C . THR A 1 308 ? -6.82571 10.67466 5.68800 1.000 38.05749 308 THR A C 1
ATOM 2135 O O . THR A 1 308 ? -6.00343 11.24752 6.41891 1.000 33.85507 308 THR A O 1
ATOM 2139 N N . GLY A 1 309 ? -6.45949 9.87001 4.67958 1.000 35.24711 309 GLY A N 1
ATOM 2140 C CA . GLY A 1 309 ? -5.05316 9.57356 4.42711 1.000 30.72752 309 GLY A CA 1
ATOM 2141 C C . GLY A 1 309 ? -4.23647 10.79821 4.04393 1.000 34.72141 309 GLY A C 1
ATOM 2142 O O . GLY A 1 309 ? -4.73930 11.76464 3.46408 1.000 30.00186 309 GLY A O 1
ATOM 2143 N N . ASN A 1 310 ? -2.93917 10.75390 4.36575 1.000 30.69397 310 ASN A N 1
ATOM 2144 C CA . ASN A 1 310 ? -2.08842 11.92691 4.18231 1.000 33.69009 310 ASN A CA 1
ATOM 2145 C C . ASN A 1 310 ? -1.62884 12.15072 2.76259 1.000 31.45997 310 ASN A C 1
ATOM 2146 O O . ASN A 1 310 ? -1.28032 11.21613 2.03480 1.000 30.73345 310 ASN A O 1
ATOM 2151 N N . VAL A 1 311 ? -1.54222 13.42876 2.42836 1.000 30.88119 311 VAL A N 1
ATOM 2152 C CA . VAL A 1 311 ? -0.80602 13.86947 1.26180 1.000 31.97057 311 VAL A CA 1
ATOM 2153 C C . VAL A 1 311 ? 0.63510 13.36342 1.31368 1.000 31.98754 311 VAL A C 1
ATOM 2154 O O . VAL A 1 311 ? 1.19219 12.92776 0.29536 1.000 27.50312 311 VAL A O 1
ATOM 2158 N N . SER A 1 312 ? 1.25142 13.36806 2.50424 1.000 28.55476 312 SER A N 1
ATOM 2159 C CA . SER A 1 312 ? 2.63908 12.92895 2.57146 1.000 26.52012 312 SER A CA 1
ATOM 2160 C C . SER A 1 312 ? 2.75704 11.45071 2.21080 1.000 30.35756 312 SER A C 1
ATOM 2161 O O . SER A 1 312 ? 3.63757 11.07282 1.42787 1.000 27.90115 312 SER A O 1
ATOM 2164 N N . PHE A 1 313 ? 1.85549 10.60615 2.74229 1.000 30.25585 313 PHE A N 1
ATOM 2165 C CA . PHE A 1 313 ? 1.89447 9.17722 2.43026 1.000 27.76692 313 PHE A CA 1
ATOM 2166 C C . PHE A 1 313 ? 1.66233 8.94359 0.94840 1.000 29.05880 313 PHE A C 1
ATOM 2167 O O . PHE A 1 313 ? 2.36462 8.14115 0.31948 1.000 25.80404 313 PHE A O 1
ATOM 2175 N N . GLY A 1 314 ? 0.67536 9.64016 0.37242 1.000 29.15699 314 GLY A N 1
ATOM 2176 C CA . GLY A 1 314 ? 0.39863 9.48454 -1.04847 1.000 27.94860 314 GLY A CA 1
ATOM 2177 C C . GLY A 1 314 ? 1.61200 9.76253 -1.91637 1.000 31.17355 314 GLY A C 1
ATOM 2178 O O . GLY A 1 314 ? 1.84066 9.07188 -2.91549 1.000 29.00179 314 GLY A O 1
ATOM 2179 N N . GLN A 1 315 ? 2.43112 10.75479 -1.52158 1.000 26.18581 315 GLN A N 1
ATOM 2180 C CA . GLN A 1 315 ? 3.60660 11.10156 -2.30970 1.000 25.43056 315 GLN A CA 1
ATOM 2181 C C . GLN A 1 315 ? 4.68197 10.03067 -2.21847 1.000 29.26758 315 GLN A C 1
ATOM 2182 O O . GLN A 1 315 ? 5.45667 9.85919 -3.17243 1.000 28.50177 315 GLN A O 1
ATOM 2188 N N . VAL A 1 316 ? 4.75259 9.30089 -1.09555 1.000 25.47819 316 VAL A N 1
ATOM 2189 C CA . VAL A 1 316 ? 5.72393 8.21079 -0.99611 1.000 25.57472 316 VAL A CA 1
ATOM 2190 C C . VAL A 1 316 ? 5.38858 7.13473 -2.01803 1.000 25.33264 316 VAL A C 1
ATOM 2191 O O . VAL A 1 316 ? 6.24613 6.67551 -2.78214 1.000 23.71241 316 VAL A O 1
ATOM 2195 N N . PHE A 1 317 ? 4.11472 6.74333 -2.05178 1.000 26.95277 317 PHE A N 1
ATOM 2196 C CA . PHE A 1 317 ? 3.58495 5.83674 -3.06334 1.000 25.90671 317 PHE A CA 1
ATOM 2197 C C . PHE A 1 317 ? 3.94834 6.29338 -4.47994 1.000 29.63826 317 PHE A C 1
ATOM 2198 O O . PHE A 1 317 ? 4.47992 5.50980 -5.27748 1.000 28.12953 317 PHE A O 1
ATOM 2206 N N . VAL A 1 318 ? 3.68031 7.56744 -4.80840 1.000 27.63687 318 VAL A N 1
ATOM 2207 C CA . VAL A 1 318 ? 3.99641 8.06353 -6.14838 1.000 27.98027 318 VAL A CA 1
ATOM 2208 C C . VAL A 1 318 ? 5.49597 7.97584 -6.40675 1.000 30.39913 318 VAL A C 1
ATOM 2209 O O . VAL A 1 318 ? 5.93537 7.57744 -7.49539 1.000 29.78995 318 VAL A O 1
ATOM 2213 N N . LYS A 1 319 ? 6.30339 8.29915 -5.39239 1.000 30.42830 319 LYS A N 1
ATOM 2214 C CA . LYS A 1 319 ? 7.75401 8.23956 -5.53882 1.000 27.83305 319 LYS A CA 1
ATOM 2215 C C . LYS A 1 319 ? 8.22310 6.80491 -5.78049 1.000 28.00225 319 LYS A C 1
ATOM 2216 O O . LYS A 1 319 ? 9.06884 6.55807 -6.65015 1.000 29.19293 319 LYS A O 1
ATOM 2222 N N . GLN A 1 320 ? 7.66186 5.84340 -5.03916 1.000 27.82043 320 GLN A N 1
ATOM 2223 C CA . GLN A 1 320 ? 8.00491 4.43296 -5.23534 1.000 25.76289 320 GLN A CA 1
ATOM 2224 C C . GLN A 1 320 ? 7.66870 3.97261 -6.64591 1.000 26.78526 320 GLN A C 1
ATOM 2225 O O . GLN A 1 320 ? 8.48138 3.32075 -7.31005 1.000 26.61116 320 GLN A O 1
ATOM 2231 N N . ILE A 1 321 ? 6.44873 4.26989 -7.10190 1.000 25.66396 321 ILE A N 1
ATOM 2232 C CA . ILE A 1 321 ? 6.02916 3.85323 -8.42917 1.000 24.33171 321 ILE A CA 1
ATOM 2233 C C . ILE A 1 321 ? 6.98125 4.41690 -9.47921 1.000 27.87226 321 ILE A C 1
ATOM 2234 O O . ILE A 1 321 ? 7.51826 3.67938 -10.31640 1.000 25.87489 321 ILE A O 1
ATOM 2239 N N . TYR A 1 322 ? 7.22894 5.73277 -9.41896 1.000 26.25420 322 TYR A N 1
ATOM 2240 C CA . TYR A 1 322 ? 8.07822 6.39560 -10.40520 1.000 27.69293 322 TYR A CA 1
ATOM 2241 C C . TYR A 1 322 ? 9.48525 5.81655 -10.41506 1.000 30.16460 322 TYR A C 1
ATOM 2242 O O . TYR A 1 322 ? 10.04492 5.54778 -11.48174 1.000 28.05605 322 TYR A O 1
ATOM 2251 N N . GLU A 1 323 ? 10.09294 5.66080 -9.23410 1.000 27.11106 323 GLU A N 1
ATOM 2252 C CA . GLU A 1 323 ? 11.49214 5.25339 -9.19619 1.000 28.94388 323 GLU A CA 1
ATOM 2253 C C . GLU A 1 323 ? 11.67121 3.81736 -9.66723 1.000 28.74868 323 GLU A C 1
ATOM 2254 O O . GLU A 1 323 ? 12.67933 3.50676 -10.31239 1.000 29.02656 323 GLU A O 1
ATOM 2260 N N . ALA A 1 324 ? 10.69323 2.94397 -9.39905 1.000 28.47503 324 ALA A N 1
ATOM 2261 C CA . ALA A 1 324 ? 10.78618 1.55973 -9.85714 1.000 26.66208 324 ALA A CA 1
ATOM 2262 C C . ALA A 1 324 ? 10.73098 1.47613 -11.38292 1.000 27.88096 324 ALA A C 1
ATOM 2263 O O . ALA A 1 324 ? 11.52529 0.75361 -12.00132 1.000 23.44697 324 ALA A O 1
ATOM 2265 N N . VAL A 1 325 ? 9.81932 2.22086 -12.00898 1.000 26.32789 325 VAL A N 1
ATOM 2266 C CA . VAL A 1 325 ? 9.76634 2.24671 -13.46729 1.000 26.45696 325 VAL A CA 1
ATOM 2267 C C . VAL A 1 325 ? 11.01516 2.91212 -14.02458 1.000 27.32556 325 VAL A C 1
ATOM 2268 O O . VAL A 1 325 ? 11.65763 2.39217 -14.94313 1.000 27.31302 325 VAL A O 1
ATOM 2272 N N . ARG A 1 326 ? 11.38998 4.05736 -13.44124 1.000 28.78619 326 ARG A N 1
ATOM 2273 C CA . ARG A 1 326 ? 12.41168 4.93912 -14.00919 1.000 30.58326 326 ARG A CA 1
ATOM 2274 C C . ARG A 1 326 ? 13.77643 4.27220 -14.05079 1.000 30.18914 326 ARG A C 1
ATOM 2275 O O . ARG A 1 326 ? 14.53672 4.44762 -15.01361 1.000 28.30481 326 ARG A O 1
ATOM 2283 N N . ASN A 1 327 ? 14.11129 3.51907 -13.00928 1.000 29.65573 327 ASN A N 1
ATOM 2284 C CA . ASN A 1 327 ? 15.40610 2.86622 -12.91065 1.000 28.21922 327 ASN A CA 1
ATOM 2285 C C . ASN A 1 327 ? 15.33252 1.40647 -13.29292 1.000 32.90438 327 ASN A C 1
ATOM 2286 O O . ASN A 1 327 ? 16.26539 0.65178 -12.99026 1.000 29.87739 327 ASN A O 1
ATOM 2291 N N . GLY A 1 328 ? 14.22695 0.99846 -13.93377 1.000 31.70402 328 GLY A N 1
ATOM 2292 C CA . GLY A 1 328 ? 14.09033 -0.29968 -14.54412 1.000 26.73545 328 GLY A CA 1
ATOM 2293 C C . GLY A 1 328 ? 14.38207 -0.25915 -16.03134 1.000 27.64646 328 GLY A C 1
ATOM 2294 O O . GLY A 1 328 ? 14.48441 0.80804 -16.64294 1.000 27.35014 328 GLY A O 1
ATOM 2295 N N . PRO A 1 329 ? 14.52688 -1.43881 -16.64360 1.000 32.25038 329 PRO A N 1
ATOM 2296 C CA . PRO A 1 329 ? 14.88754 -1.49361 -18.07876 1.000 27.54655 329 PRO A CA 1
ATOM 2297 C C . PRO A 1 329 ? 13.77955 -1.04982 -19.02530 1.000 31.84590 329 PRO A C 1
ATOM 2298 O O . PRO A 1 329 ? 14.06994 -0.79155 -20.20199 1.000 31.71652 329 PRO A O 1
ATOM 2302 N N . GLN A 1 330 ? 12.52730 -0.97907 -18.56691 1.000 33.17635 330 GLN A N 1
ATOM 2303 C CA . GLN A 1 330 ? 11.39127 -0.60892 -19.40554 1.000 29.87713 330 GLN A CA 1
ATOM 2304 C C . GLN A 1 330 ? 11.09847 0.89448 -19.39551 1.000 29.61604 330 GLN A C 1
ATOM 2305 O O . GLN A 1 330 ? 10.12582 1.31659 -20.02610 1.000 28.61178 330 GLN A O 1
ATOM 2311 N N . TRP A 1 331 ? 11.92145 1.71053 -18.71954 1.000 27.59383 331 TRP A N 1
ATOM 2312 C CA . TRP A 1 331 ? 11.65943 3.14828 -18.65362 1.000 31.31785 331 TRP A CA 1
ATOM 2313 C C . TRP A 1 331 ? 11.53560 3.75839 -20.05007 1.000 32.55280 331 TRP A C 1
ATOM 2314 O O . TRP A 1 331 ? 10.62131 4.54603 -20.31546 1.000 32.41038 331 TRP A O 1
ATOM 2325 N N . ASP A 1 332 ? 12.41897 3.38073 -20.96308 1.000 31.48446 332 ASP A N 1
ATOM 2326 C CA . ASP A 1 332 ? 12.45812 3.97747 -22.29142 1.000 31.60873 332 ASP A CA 1
ATOM 2327 C C . ASP A 1 332 ? 11.38064 3.43461 -23.23225 1.000 36.09624 332 ASP A C 1
ATOM 2328 O O . ASP A 1 332 ? 11.36321 3.80900 -24.40893 1.000 37.90734 332 ASP A O 1
ATOM 2333 N N . LYS A 1 333 ? 10.48928 2.55257 -22.76767 1.000 36.96827 333 LYS A N 1
ATOM 2334 C CA . LYS A 1 333 ? 9.30170 2.20309 -23.53990 1.000 32.05682 333 LYS A CA 1
ATOM 2335 C C . LYS A 1 333 ? 8.01889 2.38967 -22.73107 1.000 34.62653 333 LYS A C 1
ATOM 2336 O O . LYS A 1 333 ? 6.98996 1.78604 -23.06415 1.000 30.70830 333 LYS A O 1
ATOM 2342 N N . THR A 1 334 ? 8.04743 3.22717 -21.68992 1.000 32.86203 334 THR A N 1
ATOM 2343 C CA . THR A 1 334 ? 6.93943 3.32016 -20.75163 1.000 36.66896 334 THR A CA 1
ATOM 2344 C C . THR A 1 334 ? 6.32325 4.71266 -20.74467 1.000 32.67518 334 THR A C 1
ATOM 2345 O O . THR A 1 334 ? 6.99628 5.72730 -20.96038 1.000 31.91873 334 THR A O 1
ATOM 2349 N N . LEU A 1 335 ? 5.02567 4.73633 -20.48725 1.000 30.27580 335 LEU A N 1
ATOM 2350 C CA . LEU A 1 335 ? 4.30634 5.94431 -20.13370 1.000 28.98749 335 LEU A CA 1
ATOM 2351 C C . LEU A 1 335 ? 3.55187 5.67861 -18.83262 1.000 28.07880 335 LEU A C 1
ATOM 2352 O O . LEU A 1 335 ? 2.88650 4.64482 -18.69142 1.000 26.64336 335 LEU A O 1
ATOM 2357 N N . ILE A 1 336 ? 3.68757 6.58770 -17.87342 1.000 25.60416 336 ILE A N 1
ATOM 2358 C CA . ILE A 1 336 ? 2.93059 6.54359 -16.63006 1.000 24.42869 336 ILE A CA 1
ATOM 2359 C C . ILE A 1 336 ? 1.85547 7.60543 -16.71725 1.000 28.54968 336 ILE A C 1
ATOM 2360 O O . ILE A 1 336 ? 2.16425 8.80121 -16.82656 1.000 27.59462 336 ILE A O 1
ATOM 2365 N N . LEU A 1 337 ? 0.59863 7.19443 -16.64804 1.000 24.73623 337 LEU A N 1
ATOM 2366 C CA . LEU A 1 337 ? -0.48107 8.16082 -16.56652 1.000 21.05697 337 LEU A CA 1
ATOM 2367 C C . LEU A 1 337 ? -1.00497 8.15399 -15.13523 1.000 25.86944 337 LEU A C 1
ATOM 2368 O O . LEU A 1 337 ? -1.59492 7.16576 -14.67703 1.000 29.95427 337 LEU A O 1
ATOM 2373 N N . LEU A 1 338 ? -0.76848 9.25435 -14.43238 1.000 26.37023 338 LEU A N 1
ATOM 2374 C CA . LEU A 1 338 ? -1.07816 9.39956 -13.01788 1.000 25.49840 338 LEU A CA 1
ATOM 2375 C C . LEU A 1 338 ? -2.24479 10.37364 -12.88102 1.000 26.70581 338 LEU A C 1
ATOM 2376 O O . LEU A 1 338 ? -2.12268 11.53744 -13.27834 1.000 25.46976 338 LEU A O 1
ATOM 2381 N N . THR A 1 339 ? -3.37475 9.89107 -12.34017 1.000 24.44093 339 THR A N 1
ATOM 2382 C CA . THR A 1 339 ? -4.60493 10.67405 -12.21661 1.000 26.37006 339 THR A CA 1
ATOM 2383 C C . THR A 1 339 ? -5.24925 10.44147 -10.86485 1.000 26.29288 339 THR A C 1
ATOM 2384 O O . THR A 1 339 ? -4.75903 9.67167 -10.03601 1.000 26.02880 339 THR A O 1
ATOM 2388 N N . TYR A 1 340 ? -6.43168 11.04023 -10.71545 1.000 27.73501 340 TYR A N 1
ATOM 2389 C CA . TYR A 1 340 ? -7.36606 10.77247 -9.63312 1.000 27.86659 340 TYR A CA 1
ATOM 2390 C C . TYR A 1 340 ? -8.67222 10.22374 -10.19927 1.000 29.10113 340 TYR A C 1
ATOM 2391 O O . TYR A 1 340 ? -8.93080 10.26790 -11.40789 1.000 28.64979 340 TYR A O 1
ATOM 2400 N N . ASP A 1 341 ? -9.48645 9.66618 -9.30291 1.000 26.98961 341 ASP A N 1
ATOM 2401 C CA . ASP A 1 341 ? -10.76166 9.09470 -9.71080 1.000 28.13670 341 ASP A CA 1
ATOM 2402 C C . ASP A 1 341 ? -11.84607 10.16221 -9.76602 1.000 28.42146 341 ASP A C 1
ATOM 2403 O O . ASP A 1 341 ? -12.64219 10.19140 -10.70994 1.000 28.55983 341 ASP A O 1
ATOM 2408 N N . GLU A 1 342 ? -11.88601 11.04629 -8.77420 1.000 26.09074 342 GLU A N 1
ATOM 2409 C CA . GLU A 1 342 ? -12.78396 12.19212 -8.79117 1.000 25.70926 342 GLU A CA 1
ATOM 2410 C C . GLU A 1 342 ? -12.20108 13.23445 -7.84576 1.000 24.83987 342 GLU A C 1
ATOM 2411 O O . GLU A 1 342 ? -11.14982 13.02232 -7.23564 1.000 28.11536 342 GLU A O 1
ATOM 2417 N N . THR A 1 343 ? -12.89775 14.35214 -7.69565 1.000 20.68818 343 THR A N 1
ATOM 2418 C CA . THR A 1 343 ? -12.30200 15.47273 -6.97338 1.000 28.57514 343 THR A CA 1
ATOM 2419 C C . THR A 1 343 ? -12.58908 15.46827 -5.48213 1.000 29.79988 343 THR A C 1
ATOM 2420 O O . THR A 1 343 ? -12.13118 16.37865 -4.78318 1.000 30.71754 343 THR A O 1
ATOM 2424 N N . GLY A 1 344 ? -13.31503 14.47537 -4.97605 1.000 28.76891 344 GLY A N 1
ATOM 2425 C CA . GLY A 1 344 ? -13.40811 14.31599 -3.54146 1.000 26.66951 344 GLY A CA 1
ATOM 2426 C C . GLY A 1 344 ? -14.09408 15.44042 -2.80859 1.000 31.59254 344 GLY A C 1
ATOM 2427 O O . GLY A 1 344 ? -13.93184 15.55882 -1.58999 1.000 34.19639 344 GLY A O 1
ATOM 2428 N N . GLY A 1 345 ? -14.86099 16.27354 -3.51025 1.000 32.91796 345 GLY A N 1
ATOM 2429 C CA . GLY A 1 345 ? -15.50389 17.41807 -2.89100 1.000 31.39372 345 GLY A CA 1
ATOM 2430 C C . GLY A 1 345 ? -14.59851 18.59053 -2.58074 1.000 32.94345 345 GLY A C 1
ATOM 2431 O O . GLY A 1 345 ? -15.04663 19.53771 -1.92916 1.000 30.99363 345 GLY A O 1
ATOM 2432 N N . PHE A 1 346 ? -13.34692 18.56858 -3.02667 1.000 29.97098 346 PHE A N 1
ATOM 2433 C CA . PHE A 1 346 ? -12.46160 19.70654 -2.82225 1.000 32.87648 346 PHE A CA 1
ATOM 2434 C C . PHE A 1 346 ? -12.74492 20.79485 -3.85893 1.000 30.88866 346 PHE A C 1
ATOM 2435 O O . PHE A 1 346 ? -13.11291 20.50739 -5.00404 1.000 27.84184 346 PHE A O 1
ATOM 2443 N N . TYR A 1 347 ? -12.55546 22.05267 -3.44658 1.000 25.66302 347 TYR A N 1
ATOM 2444 C CA . TYR A 1 347 ? -12.89338 23.18570 -4.29925 1.000 25.21074 347 TYR A CA 1
ATOM 2445 C C . TYR A 1 347 ? -12.16462 23.14471 -5.64107 1.000 27.39744 347 TYR A C 1
ATOM 2446 O O . TYR A 1 347 ? -10.96894 22.84582 -5.71600 1.000 25.57077 347 TYR A O 1
ATOM 2455 N N . ASP A 1 348 ? -12.89090 23.49676 -6.70631 1.000 30.10216 348 ASP A N 1
ATOM 2456 C CA . ASP A 1 348 ? -12.26680 23.86082 -7.97154 1.000 32.05449 348 ASP A CA 1
ATOM 2457 C C . ASP A 1 348 ? -13.16272 24.85581 -8.68784 1.000 31.82980 348 ASP A C 1
ATOM 2458 O O . ASP A 1 348 ? -14.37596 24.65909 -8.76121 1.000 32.88049 348 ASP A O 1
ATOM 2463 N N . HIS A 1 349 ? -12.55069 25.90614 -9.23787 1.000 29.95170 349 HIS A N 1
ATOM 2464 C CA . HIS A 1 349 ? -13.29882 27.03945 -9.76748 1.000 33.19058 349 HIS A CA 1
ATOM 2465 C C . HIS A 1 349 ? -13.78904 26.83683 -11.19610 1.000 30.58649 349 HIS A C 1
ATOM 2466 O O . HIS A 1 349 ? -14.62458 27.62230 -11.65778 1.000 34.36748 349 HIS A O 1
ATOM 2473 N N . VAL A 1 350 ? -13.31879 25.81510 -11.90068 1.000 29.81949 350 VAL A N 1
ATOM 2474 C CA . VAL A 1 350 ? -13.63843 25.62131 -13.31063 1.000 31.33664 350 VAL A CA 1
ATOM 2475 C C . VAL A 1 350 ? -14.94111 24.83354 -13.41881 1.000 35.88538 350 VAL A C 1
ATOM 2476 O O . VAL A 1 350 ? -15.00343 23.68808 -12.93080 1.000 31.82355 350 VAL A O 1
ATOM 2480 N N . PRO A 1 351 ? -15.98014 25.38814 -14.03658 1.000 37.58774 351 PRO A N 1
ATOM 2481 C CA . PRO A 1 351 ? -17.26994 24.67162 -14.16756 1.000 32.87085 351 PRO A CA 1
ATOM 2482 C C . PRO A 1 351 ? -17.12453 23.44558 -15.05312 1.000 33.21213 351 PRO A C 1
ATOM 2483 O O . PRO A 1 351 ? -16.60932 23.55792 -16.17333 1.000 34.86253 351 PRO A O 1
ATOM 2487 N N . PRO A 1 352 ? -17.54663 22.26457 -14.59194 1.000 32.72807 352 PRO A N 1
ATOM 2488 C CA . PRO A 1 352 ? -17.48860 21.05664 -15.45083 1.000 33.37406 352 PRO A CA 1
ATOM 2489 C C . PRO A 1 352 ? -18.44831 21.17735 -16.62113 1.000 34.14669 352 PRO A C 1
ATOM 2490 O O . PRO A 1 352 ? -19.61369 21.55963 -16.44005 1.000 35.57785 352 PRO A O 1
ATOM 2494 N N . PRO A 1 353 ? -17.99520 20.86368 -17.83242 1.000 32.32600 353 PRO A N 1
ATOM 2495 C CA . PRO A 1 353 ? -18.84875 21.01125 -19.01612 1.000 34.97750 353 PRO A CA 1
ATOM 2496 C C . PRO A 1 353 ? -19.77026 19.81835 -19.25218 1.000 32.76452 353 PRO A C 1
ATOM 2497 O O . PRO A 1 353 ? -19.56865 18.71373 -18.74535 1.000 30.65346 353 PRO A O 1
ATOM 2501 N N . LEU A 1 354 ? -20.78868 20.06372 -20.07268 1.000 35.69904 354 LEU A N 1
ATOM 2502 C CA . LEU A 1 354 ? -21.64496 18.99038 -20.55750 1.000 35.38139 354 LEU A CA 1
ATOM 2503 C C . LEU A 1 354 ? -20.83173 17.95508 -21.32744 1.000 31.00041 354 LEU A C 1
ATOM 2504 O O . LEU A 1 354 ? -19.71777 18.21068 -21.77981 1.000 33.85920 354 LEU A O 1
ATOM 2509 N N . ALA A 1 355 ? -21.42654 16.78252 -21.51531 1.000 29.80872 355 ALA A N 1
ATOM 2510 C CA . ALA A 1 355 ? -20.70120 15.69266 -22.14113 1.000 31.51848 355 ALA A CA 1
ATOM 2511 C C . ALA A 1 355 ? -21.68820 14.66864 -22.67682 1.000 30.96964 355 ALA A C 1
ATOM 2512 O O . ALA A 1 355 ? -22.78392 14.49758 -22.13957 1.000 31.94460 355 ALA A O 1
ATOM 2514 N N . VAL A 1 356 ? -21.27330 14.00652 -23.75551 1.000 28.74128 356 VAL A N 1
ATOM 2515 C CA . VAL A 1 356 ? -22.03514 12.92491 -24.35781 1.000 28.10498 356 VAL A CA 1
ATOM 2516 C C . VAL A 1 356 ? -22.44734 11.90961 -23.29909 1.000 31.68194 356 VAL A C 1
ATOM 2517 O O . VAL A 1 356 ? -21.64750 11.51841 -22.44041 1.000 30.64005 356 VAL A O 1
ATOM 2521 N N . ARG A 1 357 ? -23.70450 11.48080 -23.35299 1.000 29.93532 357 ARG A N 1
ATOM 2522 C CA . ARG A 1 357 ? -24.15681 10.43015 -22.45069 1.000 28.07607 357 ARG A CA 1
ATOM 2523 C C . ARG A 1 357 ? -23.50552 9.11520 -22.85227 1.000 33.06016 357 ARG A C 1
ATOM 2524 O O . ARG A 1 357 ? -23.51259 8.76190 -24.04332 1.000 37.55097 357 ARG A O 1
ATOM 2532 N N . PRO A 1 358 ? -22.90468 8.38230 -21.91208 1.000 29.01368 358 PRO A N 1
ATOM 2533 C CA . PRO A 1 358 ? -22.20739 7.14685 -22.30639 1.000 29.62045 358 PRO A CA 1
ATOM 2534 C C . PRO A 1 358 ? -23.16478 6.05324 -22.74061 1.000 34.28476 358 PRO A C 1
ATOM 2535 O O . PRO A 1 358 ? -22.83985 5.26115 -23.63643 1.000 34.16397 358 PRO A O 1
ATOM 2539 N N . ASP A 1 359 ? -24.33525 5.98265 -22.12182 1.000 33.75236 359 ASP A N 1
ATOM 2540 C CA . ASP A 1 359 ? -25.40393 5.08723 -22.54211 1.000 35.67437 359 ASP A CA 1
ATOM 2541 C C . ASP A 1 359 ? -26.69204 5.67261 -21.96595 1.000 39.61923 359 ASP A C 1
ATOM 2542 O O . ASP A 1 359 ? -26.68204 6.77823 -21.41110 1.000 41.71773 359 ASP A O 1
ATOM 2547 N N . ASN A 1 360 ? -27.80440 4.94318 -22.08956 1.000 36.70828 360 ASN A N 1
ATOM 2548 C CA . ASN A 1 360 ? -29.10005 5.48160 -21.68177 1.000 36.53140 360 ASN A CA 1
ATOM 2549 C C . ASN A 1 360 ? -29.46275 5.13719 -20.23960 1.000 40.48437 360 ASN A C 1
ATOM 2550 O O . ASN A 1 360 ? -30.53711 5.53569 -19.77397 1.000 42.09754 360 ASN A O 1
ATOM 2555 N N . LEU A 1 361 ? -28.58192 4.44629 -19.51359 1.000 37.71341 361 LEU A N 1
ATOM 2556 C CA . LEU A 1 361 ? -28.83586 4.10011 -18.12122 1.000 35.36963 361 LEU A CA 1
ATOM 2557 C C . LEU A 1 361 ? -28.66692 5.33065 -17.23665 1.000 39.67155 361 LEU A C 1
ATOM 2558 O O . LEU A 1 361 ? -27.67689 6.06292 -17.35812 1.000 40.22910 361 LEU A O 1
ATOM 2563 N N . THR A 1 362 ? -29.61922 5.54819 -16.34068 1.000 30.99013 362 THR A N 1
ATOM 2564 C CA . THR A 1 362 ? -29.58897 6.68737 -15.44782 1.000 31.59422 362 THR A CA 1
ATOM 2565 C C . THR A 1 362 ? -29.49001 6.20934 -14.00684 1.000 31.95031 362 THR A C 1
ATOM 2566 O O . THR A 1 362 ? -29.54843 5.01871 -13.71531 1.000 33.11161 362 THR A O 1
ATOM 2570 N N . TYR A 1 363 ? -29.35165 7.16417 -13.09656 1.000 33.72854 363 TYR A N 1
ATOM 2571 C CA . TYR A 1 363 ? -29.15964 6.84863 -11.69145 1.000 36.02351 363 TYR A CA 1
ATOM 2572 C C . TYR A 1 363 ? -29.87020 7.89886 -10.85146 1.000 35.58329 363 TYR A C 1
ATOM 2573 O O . TYR A 1 363 ? -29.79449 9.09642 -11.14808 1.000 36.74311 363 TYR A O 1
ATOM 2582 N N . THR A 1 364 ? -30.56338 7.44807 -9.80911 1.000 34.81078 364 THR A N 1
ATOM 2583 C CA . THR A 1 364 ? -31.37630 8.32394 -8.98055 1.000 34.13279 364 THR A CA 1
ATOM 2584 C C . THR A 1 364 ? -30.91779 8.22032 -7.53556 1.000 35.93992 364 THR A C 1
ATOM 2585 O O . THR A 1 364 ? -30.53467 7.14349 -7.07241 1.000 35.79200 364 THR A O 1
ATOM 2589 N N . GLU A 1 365 ? -30.96073 9.34837 -6.83072 1.000 32.36962 365 GLU A N 1
ATOM 2590 C CA . GLU A 1 365 ? -30.40231 9.45648 -5.49620 1.000 35.06353 365 GLU A CA 1
ATOM 2591 C C . GLU A 1 365 ? -31.30094 10.36781 -4.67402 1.000 38.12251 365 GLU A C 1
ATOM 2592 O O . GLU A 1 365 ? -31.97803 11.24757 -5.21207 1.000 38.54620 365 GLU A O 1
ATOM 2598 N N . LYS A 1 366 ? -31.33512 10.12797 -3.37140 1.000 38.20865 366 LYS A N 1
ATOM 2599 C CA . LYS A 1 366 ? -32.04907 10.99661 -2.45006 1.000 44.86462 366 LYS A CA 1
ATOM 2600 C C . LYS A 1 366 ? -31.03646 11.88445 -1.74235 1.000 44.81833 366 LYS A C 1
ATOM 2601 O O . LYS A 1 366 ? -30.00100 11.40489 -1.26377 1.000 42.68843 366 LYS A O 1
ATOM 2607 N N . ALA A 1 367 ? -31.31268 13.16106 -1.72376 1.000 46.66550 367 ALA A N 1
ATOM 2608 C CA . ALA A 1 367 ? -30.38616 14.13642 -1.18291 1.000 43.18369 367 ALA A CA 1
ATOM 2609 C C . ALA A 1 367 ? -30.59836 14.28141 0.31566 1.000 46.89027 367 ALA A C 1
ATOM 2610 O O . ALA A 1 367 ? -31.62280 13.84254 0.85011 1.000 51.89858 367 ALA A O 1
ATOM 2612 N N . PRO A 1 368 ? -29.62152 14.87973 1.03519 1.000 50.40222 368 PRO A N 1
ATOM 2613 C CA . PRO A 1 368 ? -29.78171 15.11591 2.47793 1.000 49.05412 368 PRO A CA 1
ATOM 2614 C C . PRO A 1 368 ? -31.13365 15.67636 2.91536 1.000 51.82002 368 PRO A C 1
ATOM 2615 O O . PRO A 1 368 ? -31.61192 15.35379 4.00813 1.000 51.15789 368 PRO A O 1
ATOM 2619 N N . ASP A 1 369 ? -31.76068 16.51332 2.09454 1.000 47.36748 369 ASP A N 1
ATOM 2620 C CA . ASP A 1 369 ? -33.02152 17.13228 2.47405 1.000 45.87036 369 ASP A CA 1
ATOM 2621 C C . ASP A 1 369 ? -34.23506 16.33358 2.01020 1.000 52.72102 369 ASP A C 1
ATOM 2622 O O . ASP A 1 369 ? -35.35517 16.85478 2.05515 1.000 53.36910 369 ASP A O 1
ATOM 2627 N N . GLY A 1 370 ? -34.03958 15.09664 1.54618 1.000 47.05172 370 GLY A N 1
ATOM 2628 C CA . GLY A 1 370 ? -35.11953 14.29967 1.01557 1.000 43.87899 370 GLY A CA 1
ATOM 2629 C C . GLY A 1 370 ? -35.40823 14.50656 -0.45467 1.000 47.32556 370 GLY A C 1
ATOM 2630 O O . GLY A 1 370 ? -36.19145 13.73200 -1.03042 1.000 41.88325 370 GLY A O 1
ATOM 2631 N N . SER A 1 371 ? -34.80788 15.51755 -1.08769 1.000 48.11311 371 SER A N 1
ATOM 2632 C CA . SER A 1 371 ? -35.05974 15.73717 -2.50888 1.000 48.60042 371 SER A CA 1
ATOM 2633 C C . SER A 1 371 ? -34.43314 14.62006 -3.33532 1.000 45.77401 371 SER A C 1
ATOM 2634 O O . SER A 1 371 ? -33.49619 13.93620 -2.90642 1.000 44.05655 371 SER A O 1
ATOM 2637 N N . THR A 1 372 ? -34.97356 14.43935 -4.53603 1.000 40.29191 372 THR A N 1
ATOM 2638 C CA . THR A 1 372 ? -34.59781 13.34874 -5.41969 1.000 40.71339 372 THR A CA 1
ATOM 2639 C C . THR A 1 372 ? -33.96819 13.90596 -6.69342 1.000 42.62206 372 THR A C 1
ATOM 2640 O O . THR A 1 372 ? -34.52109 14.81128 -7.32433 1.000 45.06214 372 THR A O 1
ATOM 2644 N N . TYR A 1 373 ? -32.81254 13.37064 -7.06847 1.000 36.76508 373 TYR A N 1
ATOM 2645 C CA . TYR A 1 373 ? -32.10655 13.82092 -8.25657 1.000 34.55707 373 TYR A CA 1
ATOM 2646 C C . TYR A 1 373 ? -31.80717 12.63872 -9.16669 1.000 36.39293 373 TYR A C 1
ATOM 2647 O O . TYR A 1 373 ? -31.41505 11.56172 -8.69960 1.000 35.03234 373 TYR A O 1
ATOM 2656 N N . THR A 1 374 ? -31.97666 12.84829 -10.47016 1.000 32.85533 374 THR A N 1
ATOM 2657 C CA . THR A 1 374 ? -31.63017 11.84883 -11.46978 1.000 33.12181 374 THR A CA 1
ATOM 2658 C C . THR A 1 374 ? -30.47744 12.35631 -12.32230 1.000 34.62619 374 THR A C 1
ATOM 2659 O O . THR A 1 374 ? -30.53597 13.46008 -12.87910 1.000 36.86904 374 THR A O 1
ATOM 2663 N N . LEU A 1 375 ? -29.42618 11.55337 -12.40025 1.000 34.20507 375 LEU A N 1
ATOM 2664 C CA . LEU A 1 375 ? -28.26883 11.84902 -13.22690 1.000 34.48789 375 LEU A CA 1
ATOM 2665 C C . LEU A 1 375 ? -28.43570 11.10200 -14.54116 1.000 30.03803 375 LEU A C 1
ATOM 2666 O O . LEU A 1 375 ? -28.73526 9.90407 -14.54340 1.000 30.01340 375 LEU A O 1
ATOM 2671 N N . THR A 1 376 ? -28.27434 11.81349 -15.64935 1.000 29.01042 376 THR A N 1
ATOM 2672 C CA . THR A 1 376 ? -28.30587 11.19886 -16.96686 1.000 32.81328 376 THR A CA 1
ATOM 2673 C C . THR A 1 376 ? -26.91468 11.12846 -17.58569 1.000 30.99828 376 THR A C 1
ATOM 2674 O O . THR A 1 376 ? -26.78188 10.77391 -18.76599 1.000 32.48143 376 THR A O 1
ATOM 2678 N N . TYR A 1 377 ? -25.87986 11.45904 -16.80463 1.000 29.72967 377 TYR A N 1
ATOM 2679 C CA . TYR A 1 377 ? -24.48115 11.36138 -17.22260 1.000 27.90356 377 TYR A CA 1
ATOM 2680 C C . TYR A 1 377 ? -24.22434 12.20056 -18.47020 1.000 33.18226 377 TYR A C 1
ATOM 2681 O O . TYR A 1 377 ? -23.55662 11.76582 -19.41248 1.000 29.40011 377 TYR A O 1
ATOM 2690 N N . ASN A 1 378 ? -24.77308 13.41941 -18.47814 1.000 34.99092 378 ASN A N 1
ATOM 2691 C CA . ASN A 1 378 ? -24.58968 14.36113 -19.57460 1.000 29.82725 378 ASN A CA 1
ATOM 2692 C C . ASN A 1 378 ? -23.64472 15.49620 -19.19452 1.000 32.27311 378 ASN A C 1
ATOM 2693 O O . ASN A 1 378 ? -23.64122 16.54662 -19.84454 1.000 34.26369 378 ASN A O 1
ATOM 2698 N N . ARG A 1 379 ? -22.84990 15.30940 -18.14575 1.000 28.65471 379 ARG A N 1
ATOM 2699 C CA . ARG A 1 379 ? -21.85635 16.28837 -17.73411 1.000 30.22028 379 ARG A CA 1
ATOM 2700 C C . ARG A 1 379 ? -20.76424 15.55651 -16.97158 1.000 34.13558 379 ARG A C 1
ATOM 2701 O O . ARG A 1 379 ? -20.97739 14.45907 -16.44000 1.000 34.38380 379 ARG A O 1
ATOM 2709 N N . LEU A 1 380 ? -19.60077 16.19143 -16.89181 1.000 34.26632 380 LEU A N 1
ATOM 2710 C CA . LEU A 1 380 ? -18.44075 15.58882 -16.25146 1.000 35.23938 380 LEU A CA 1
ATOM 2711 C C . LEU A 1 380 ? -18.41618 15.89432 -14.75476 1.000 32.53083 380 LEU A C 1
ATOM 2712 O O . LEU A 1 380 ? -19.20678 16.68712 -14.23580 1.000 32.73399 380 LEU A O 1
ATOM 2717 N N . GLY A 1 381 ? -17.48165 15.25133 -14.05932 1.000 28.54930 381 GLY A N 1
ATOM 2718 C CA . GLY A 1 381 ? -17.13945 15.62574 -12.70407 1.000 26.85186 381 GLY A CA 1
ATOM 2719 C C . GLY A 1 381 ? -16.13701 16.76560 -12.68831 1.000 27.79244 381 GLY A C 1
ATOM 2720 O O . GLY A 1 381 ? -15.80338 17.35420 -13.71790 1.000 32.89405 381 GLY A O 1
ATOM 2721 N N . GLY A 1 382 ? -15.64460 17.07208 -11.49035 1.000 31.89434 382 GLY A N 1
ATOM 2722 C CA . GLY A 1 382 ? -14.72507 18.18193 -11.30779 1.000 25.57820 382 GLY A CA 1
ATOM 2723 C C . GLY A 1 382 ? -13.39931 17.99566 -12.04005 1.000 30.10291 382 GLY A C 1
ATOM 2724 O O . GLY A 1 382 ? -13.03879 16.91530 -12.51642 1.000 31.99387 382 GLY A O 1
ATOM 2725 N N . ARG A 1 383 ? -12.64953 19.09987 -12.10761 1.000 29.60831 383 ARG A N 1
ATOM 2726 C CA . ARG A 1 383 ? -11.33983 19.12152 -12.74919 1.000 27.87783 383 ARG A CA 1
ATOM 2727 C C . ARG A 1 383 ? -10.27743 18.58822 -11.78962 1.000 29.71965 383 ARG A C 1
ATOM 2728 O O . ARG A 1 383 ? -10.21579 18.99718 -10.62307 1.000 30.16329 383 ARG A O 1
ATOM 2736 N N . MET A 1 384 ? -9.42840 17.69950 -12.28626 1.000 29.14074 384 MET A N 1
ATOM 2737 C CA . MET A 1 384 ? -8.49572 16.92956 -11.47948 1.000 31.95286 384 MET A CA 1
ATOM 2738 C C . MET A 1 384 ? -7.05208 17.26317 -11.86131 1.000 29.35236 384 MET A C 1
ATOM 2739 O O . MET A 1 384 ? -6.79472 17.81006 -12.94245 1.000 25.44080 384 MET A O 1
ATOM 2744 N N . PRO A 1 385 ? -6.08740 16.95537 -10.99634 1.000 28.22967 385 PRO A N 1
ATOM 2745 C CA . PRO A 1 385 ? -4.68544 16.89960 -11.45098 1.000 29.10208 385 PRO A CA 1
ATOM 2746 C C . PRO A 1 385 ? -4.46729 15.64996 -12.29225 1.000 27.91810 385 PRO A C 1
ATOM 2747 O O . PRO A 1 385 ? -4.96489 14.57546 -11.95855 1.000 31.10953 385 PRO A O 1
ATOM 2751 N N . THR A 1 386 ? -3.74910 15.79042 -13.40638 1.000 27.44536 386 THR A N 1
ATOM 2752 C CA . THR A 1 386 ? -3.32345 14.62250 -14.17084 1.000 25.58388 386 THR A CA 1
ATOM 2753 C C . THR A 1 386 ? -1.93664 14.89334 -14.71640 1.000 27.30174 386 THR A C 1
ATOM 2754 O O . THR A 1 386 ? -1.65201 16.00401 -15.16558 1.000 29.17163 386 THR A O 1
ATOM 2758 N N . PHE A 1 387 ? -1.08313 13.87419 -14.67354 1.000 27.70897 387 PHE A N 1
ATOM 2759 C CA . PHE A 1 387 ? 0.30161 13.96896 -15.10483 1.000 26.43815 387 PHE A CA 1
ATOM 2760 C C . PHE A 1 387 ? 0.57032 12.92759 -16.17838 1.000 28.72096 387 PHE A C 1
ATOM 2761 O O . PHE A 1 387 ? 0.11480 11.78391 -16.07639 1.000 30.25346 387 PHE A O 1
ATOM 2769 N N . LEU A 1 388 ? 1.27203 13.33308 -17.22605 1.000 30.06316 388 LEU A N 1
ATOM 2770 C CA . LEU A 1 388 ? 1.81602 12.40229 -18.20464 1.000 28.72172 388 LEU A CA 1
ATOM 2771 C C . LEU A 1 388 ? 3.31892 12.34848 -17.97273 1.000 29.28501 388 LEU A C 1
ATOM 2772 O O . LEU A 1 388 ? 4.00922 13.36736 -18.10026 1.000 30.19967 388 LEU A O 1
ATOM 2777 N N . ILE A 1 389 ? 3.80567 11.16874 -17.59907 1.000 29.69334 389 ILE A N 1
ATOM 2778 C CA . ILE A 1 389 ? 5.15688 10.95651 -17.10234 1.000 27.95633 389 ILE A CA 1
ATOM 2779 C C . ILE A 1 389 ? 5.78694 9.87000 -17.96537 1.000 30.12876 389 ILE A C 1
ATOM 2780 O O . ILE A 1 389 ? 5.39892 8.69484 -17.89178 1.000 26.75497 389 ILE A O 1
ATOM 2785 N N . SER A 1 390 ? 6.74803 10.25691 -18.77228 1.000 32.51101 390 SER A N 1
ATOM 2786 C CA . SER A 1 390 ? 7.37920 9.36408 -19.72441 1.000 27.86612 390 SER A CA 1
ATOM 2787 C C . SER A 1 390 ? 8.62305 10.08605 -20.20376 1.000 29.81829 390 SER A C 1
ATOM 2788 O O . SER A 1 390 ? 8.60774 11.31931 -20.29816 1.000 31.04831 390 SER A O 1
ATOM 2791 N N . PRO A 1 391 ? 9.71864 9.37766 -20.49261 1.000 30.65545 391 PRO A N 1
ATOM 2792 C CA . PRO A 1 391 ? 10.88216 10.05036 -21.08252 1.000 30.21287 391 PRO A CA 1
ATOM 2793 C C . PRO A 1 391 ? 10.60886 10.60715 -22.47561 1.000 31.50832 391 PRO A C 1
ATOM 2794 O O . PRO A 1 391 ? 11.48413 11.28383 -23.03558 1.000 29.34152 391 PRO A O 1
ATOM 2798 N N . TYR A 1 392 ? 9.42141 10.35538 -23.04111 1.000 29.81180 392 TYR A N 1
ATOM 2799 C CA . TYR A 1 392 ? 8.97993 10.99398 -24.27389 1.000 28.31751 392 TYR A CA 1
ATOM 2800 C C . TYR A 1 392 ? 8.04384 12.16391 -24.02736 1.000 31.72620 392 TYR A C 1
ATOM 2801 O O . TYR A 1 392 ? 7.70419 12.87701 -24.98241 1.000 32.63284 392 TYR A O 1
ATOM 2810 N N . ALA A 1 393 ? 7.61329 12.37391 -22.78137 1.000 25.65759 393 ALA A N 1
ATOM 2811 C CA . ALA A 1 393 ? 6.73645 13.49536 -22.52228 1.000 32.12160 393 ALA A CA 1
ATOM 2812 C C . ALA A 1 393 ? 7.56101 14.77691 -22.45552 1.000 30.09513 393 ALA A C 1
ATOM 2813 O O . ALA A 1 393 ? 8.75406 14.73099 -22.15746 1.000 31.77178 393 ALA A O 1
ATOM 2815 N N . PRO A 1 394 ? 6.96069 15.92441 -22.76561 1.000 29.23511 394 PRO A N 1
ATOM 2816 C CA . PRO A 1 394 ? 7.68319 17.19334 -22.62651 1.000 27.11308 394 PRO A CA 1
ATOM 2817 C C . PRO A 1 394 ? 7.84525 17.58911 -21.16376 1.000 33.80920 394 PRO A C 1
ATOM 2818 O O . PRO A 1 394 ? 7.06329 17.19626 -20.28880 1.000 31.01905 394 PRO A O 1
ATOM 2822 N N . LYS A 1 395 ? 8.88047 18.40522 -20.92167 1.000 31.55919 395 LYS A N 1
ATOM 2823 C CA . LYS A 1 395 ? 9.31335 18.80128 -19.58597 1.000 32.33093 395 LYS A CA 1
ATOM 2824 C C . LYS A 1 395 ? 8.62961 20.09045 -19.13556 1.000 32.38268 395 LYS A C 1
ATOM 2825 O O . LYS A 1 395 ? 8.60188 21.07746 -19.88049 1.000 29.32750 395 LYS A O 1
ATOM 2831 N N . GLY A 1 396 ? 8.09593 20.08244 -17.91617 1.000 32.50373 396 GLY A N 1
ATOM 2832 C CA . GLY A 1 396 ? 7.39302 21.25969 -17.40112 1.000 28.30153 396 GLY A CA 1
ATOM 2833 C C . GLY A 1 396 ? 6.34084 21.79097 -18.34988 1.000 32.21981 396 GLY A C 1
ATOM 2834 O O . GLY A 1 396 ? 6.19760 23.00968 -18.50887 1.000 30.20613 396 GLY A O 1
ATOM 2835 N N . TYR A 1 397 ? 5.61222 20.89751 -19.00751 1.000 27.76902 397 TYR A N 1
ATOM 2836 C CA . TYR A 1 397 ? 4.62644 21.27567 -20.00187 1.000 28.97152 397 TYR A CA 1
ATOM 2837 C C . TYR A 1 397 ? 3.21645 21.22445 -19.42056 1.000 34.82986 397 TYR A C 1
ATOM 2838 O O . TYR A 1 397 ? 2.90786 20.39084 -18.56337 1.000 35.16876 397 TYR A O 1
ATOM 2847 N N . VAL A 1 398 ? 2.36216 22.12622 -19.89913 1.000 28.98971 398 VAL A N 1
ATOM 2848 C CA . VAL A 1 398 ? 0.96551 22.19462 -19.48844 1.000 30.39337 398 VAL A CA 1
ATOM 2849 C C . VAL A 1 398 ? 0.09905 22.10607 -20.73285 1.000 30.62167 398 VAL A C 1
ATOM 2850 O O . VAL A 1 398 ? 0.08984 23.02439 -21.56179 1.000 31.22467 398 VAL A O 1
ATOM 2854 N N . GLU A 1 399 ? -0.64299 21.01520 -20.85218 1.000 32.95138 399 GLU A N 1
ATOM 2855 C CA . GLU A 1 399 ? -1.59354 20.83990 -21.93797 1.000 30.21173 399 GLU A CA 1
ATOM 2856 C C . GLU A 1 399 ? -2.93036 21.49188 -21.57540 1.000 29.47574 399 GLU A C 1
ATOM 2857 O O . GLU A 1 399 ? -3.43547 21.32223 -20.45675 1.000 33.13224 399 GLU A O 1
ATOM 2863 N N . GLN A 1 400 ? -3.51332 22.21578 -22.52113 1.000 27.89799 400 GLN A N 1
ATOM 2864 C CA . GLN A 1 400 ? -4.81721 22.84346 -22.34846 1.000 30.63831 400 GLN A CA 1
ATOM 2865 C C . GLN A 1 400 ? -5.87927 21.90972 -22.94336 1.000 33.97171 400 GLN A C 1
ATOM 2866 O O . GLN A 1 400 ? -5.80489 20.70258 -22.68586 1.000 32.56364 400 GLN A O 1
ATOM 2872 N N . GLU A 1 401 ? -6.84297 22.39588 -23.72630 1.000 32.05316 401 GLU A N 1
ATOM 2873 C CA . GLU A 1 401 ? -7.85081 21.52006 -24.30422 1.000 32.81151 401 GLU A CA 1
ATOM 2874 C C . GLU A 1 401 ? -7.24878 20.70467 -25.44241 1.000 31.88835 401 GLU A C 1
ATOM 2875 O O . GLU A 1 401 ? -6.26931 21.10383 -26.07214 1.000 32.57958 401 GLU A O 1
ATOM 2881 N N . GLY A 1 402 ? -7.83083 19.52797 -25.67588 1.000 33.35014 402 GLY A N 1
ATOM 2882 C CA . GLY A 1 402 ? -7.48482 18.68537 -26.77663 1.000 27.10031 402 GLY A CA 1
ATOM 2883 C C . GLY A 1 402 ? -8.54362 18.71908 -27.85073 1.000 30.22736 402 GLY A C 1
ATOM 2884 O O . GLY A 1 402 ? -9.38306 19.62719 -27.89849 1.000 30.72932 402 GLY A O 1
ATOM 2885 N N . ILE A 1 403 ? -8.51707 17.70696 -28.71928 1.000 33.35786 403 ILE A N 1
ATOM 2886 C CA . ILE A 1 403 ? -9.44320 17.61594 -29.84454 1.000 34.93244 403 ILE A CA 1
ATOM 2887 C C . ILE A 1 403 ? -10.35152 16.41235 -29.63345 1.000 34.63170 403 ILE A C 1
ATOM 2888 O O . ILE A 1 403 ? -9.87033 15.28116 -29.47541 1.000 33.97995 403 ILE A O 1
ATOM 2893 N N . ASP A 1 404 ? -11.67086 16.66255 -29.64889 1.000 36.79534 404 ASP A N 1
ATOM 2894 C CA . ASP A 1 404 ? -12.74527 15.67796 -29.67907 1.000 31.42618 404 ASP A CA 1
ATOM 2895 C C . ASP A 1 404 ? -12.56021 14.85806 -30.93643 1.000 36.79208 404 ASP A C 1
ATOM 2896 O O . ASP A 1 404 ? -12.88278 15.34645 -32.02512 1.000 41.00966 404 ASP A O 1
ATOM 2901 N N . PRO A 1 405 ? -12.06121 13.62092 -30.83892 1.000 39.96714 405 PRO A N 1
ATOM 2902 C CA . PRO A 1 405 ? -11.72869 12.87094 -32.07016 1.000 38.03685 405 PRO A CA 1
ATOM 2903 C C . PRO A 1 405 ? -12.92261 12.59531 -32.96772 1.000 39.34260 405 PRO A C 1
ATOM 2904 O O . PRO A 1 405 ? -12.73965 12.45882 -34.18146 1.000 43.66294 405 PRO A O 1
ATOM 2908 N N . ALA A 1 406 ? -14.14028 12.53125 -32.42510 1.000 38.00470 406 ALA A N 1
ATOM 2909 C CA . ALA A 1 406 ? -15.30290 12.27994 -33.26961 1.000 41.10227 406 ALA A CA 1
ATOM 2910 C C . ALA A 1 406 ? -15.78132 13.53363 -34.00002 1.000 43.62158 406 ALA A C 1
ATOM 2911 O O . ALA A 1 406 ? -16.39237 13.42093 -35.06587 1.000 42.11264 406 ALA A O 1
ATOM 2913 N N . THR A 1 407 ? -15.51801 14.72639 -33.46077 1.000 42.48878 407 THR A N 1
ATOM 2914 C CA . THR A 1 407 ? -16.04848 15.95809 -34.02767 1.000 40.11189 407 THR A CA 1
ATOM 2915 C C . THR A 1 407 ? -14.99248 16.93120 -34.53329 1.000 41.30896 407 THR A C 1
ATOM 2916 O O . THR A 1 407 ? -15.33198 17.81683 -35.31931 1.000 42.40941 407 THR A O 1
ATOM 2920 N N . GLY A 1 408 ? -13.74061 16.81314 -34.10394 1.000 40.90188 408 GLY A N 1
ATOM 2921 C CA . GLY A 1 408 ? -12.72154 17.75660 -34.49770 1.000 34.47784 408 GLY A CA 1
ATOM 2922 C C . GLY A 1 408 ? -12.71671 19.05483 -33.72141 1.000 38.60627 408 GLY A C 1
ATOM 2923 O O . GLY A 1 408 ? -11.79815 19.86072 -33.90252 1.000 42.40249 408 GLY A O 1
ATOM 2924 N N . ASN A 1 409 ? -13.70133 19.29093 -32.86607 1.000 39.93788 409 ASN A N 1
ATOM 2925 C CA . ASN A 1 409 ? -13.74436 20.50930 -32.07528 1.000 38.72503 409 ASN A CA 1
ATOM 2926 C C . ASN A 1 409 ? -12.87643 20.38984 -30.82206 1.000 34.60184 409 ASN A C 1
ATOM 2927 O O . ASN A 1 409 ? -12.62291 19.30116 -30.30706 1.000 34.71152 409 ASN A O 1
ATOM 2932 N N . SER A 1 410 ? -12.43355 21.54499 -30.32910 1.000 36.54026 410 SER A N 1
ATOM 2933 C CA . SER A 1 410 ? -11.78427 21.62273 -29.03103 1.000 34.49452 410 SER A CA 1
ATOM 2934 C C . SER A 1 410 ? -12.62034 20.91542 -27.97924 1.000 35.75012 410 SER A C 1
ATOM 2935 O O . SER A 1 410 ? -13.85552 20.93680 -28.01905 1.000 34.36877 410 SER A O 1
ATOM 2938 N N . SER A 1 411 ? -11.93659 20.29217 -27.02503 1.000 30.78907 411 SER A N 1
ATOM 2939 C CA . SER A 1 411 ? -12.64657 19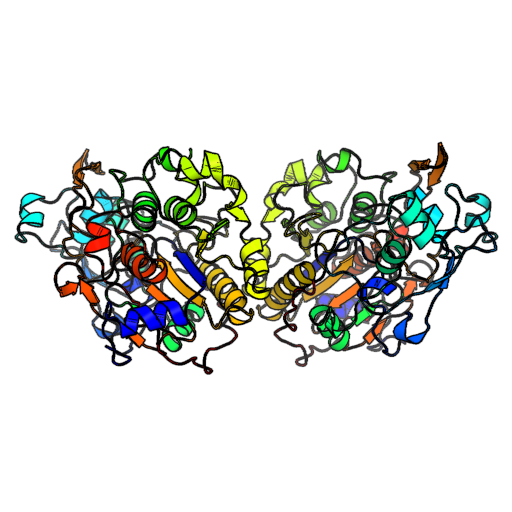.58270 -25.97468 1.000 34.59042 411 SER A CA 1
ATOM 2940 C C . SER A 1 411 ? -11.72010 19.37444 -24.78009 1.000 34.57613 411 SER A C 1
ATOM 2941 O O . SER A 1 411 ? -10.50792 19.19318 -24.93654 1.000 34.62990 411 SER A O 1
ATOM 2944 N N . VAL A 1 412 ? -12.30201 19.40762 -23.58075 1.000 34.36696 412 VAL A N 1
ATOM 2945 C CA . VAL A 1 412 ? -11.52763 19.06151 -22.39187 1.000 29.62847 412 VAL A CA 1
ATOM 2946 C C . VAL A 1 412 ? -11.20952 17.57106 -22.40993 1.000 29.94971 412 VAL A C 1
ATOM 2947 O O . VAL A 1 412 ? -11.88436 16.76758 -23.06657 1.000 28.92933 412 VAL A O 1
ATOM 2951 N N . TYR A 1 413 ? -10.17393 17.19898 -21.65850 1.000 29.43513 413 TYR A N 1
ATOM 2952 C CA . TYR A 1 413 ? -9.84645 15.80326 -21.39776 1.000 30.07300 413 TYR A CA 1
ATOM 2953 C C . TYR A 1 413 ? -10.69638 15.25771 -20.24966 1.000 29.00188 413 TYR A C 1
ATOM 2954 O O . TYR A 1 413 ? -11.22953 16.00384 -19.42198 1.000 27.80771 413 TYR A O 1
ATOM 2963 N N . SER A 1 414 ? -10.82272 13.93409 -20.21054 1.000 24.39325 414 SER A N 1
ATOM 2964 C CA . SER A 1 414 ? -11.51410 13.27660 -19.11314 1.000 30.39747 414 SER A CA 1
ATOM 2965 C C . SER A 1 414 ? -10.92893 11.88114 -18.93455 1.000 29.60296 414 SER A C 1
ATOM 2966 O O . SER A 1 414 ? -10.06374 11.44384 -19.69339 1.000 29.62118 414 SER A O 1
ATOM 2969 N N . ALA A 1 415 ? -11.41863 11.17589 -17.91722 1.000 31.22798 415 ALA A N 1
ATOM 2970 C CA . ALA A 1 415 ? -10.82259 9.89232 -17.56473 1.000 30.62465 415 ALA A CA 1
ATOM 2971 C C . ALA A 1 415 ? -10.78336 8.93819 -18.74840 1.000 28.42826 415 ALA A C 1
ATOM 2972 O O . ALA A 1 415 ? -9.80778 8.19475 -18.89846 1.000 31.63751 415 ALA A O 1
ATOM 2974 N N . THR A 1 416 ? -11.80773 8.96274 -19.61521 1.000 24.52074 416 THR A N 1
ATOM 2975 C CA . THR A 1 416 ? -11.83018 8.07812 -20.77795 1.000 29.68176 416 THR A CA 1
ATOM 2976 C C . THR A 1 416 ? -10.86071 8.51721 -21.88203 1.000 27.94917 416 THR A C 1
ATOM 2977 O O . THR A 1 416 ? -10.76080 7.83645 -22.90691 1.000 29.13473 416 THR A O 1
ATOM 2981 N N . SER A 1 417 ? -10.12960 9.61285 -21.67987 1.000 27.51872 417 SER A N 1
ATOM 2982 C CA . SER A 1 417 ? -9.00890 9.94161 -22.54940 1.000 27.58093 417 SER A CA 1
ATOM 2983 C C . SER A 1 417 ? -7.96648 8.82769 -22.57542 1.000 32.05622 417 SER A C 1
ATOM 2984 O O . SER A 1 417 ? -7.31523 8.60825 -23.60968 1.000 31.19304 417 SER A O 1
ATOM 2987 N N . VAL A 1 418 ? -7.79481 8.10315 -21.46328 1.000 31.15514 418 VAL A N 1
ATOM 2988 C CA . VAL A 1 418 ? -6.83990 6.99254 -21.46202 1.000 30.19448 418 VAL A CA 1
ATOM 2989 C C . VAL A 1 418 ? -7.31396 5.89109 -22.40723 1.000 30.71730 418 VAL A C 1
ATOM 2990 O O . VAL A 1 418 ? -6.57021 5.45116 -23.29560 1.000 29.15052 418 VAL A O 1
ATOM 2994 N N . LEU A 1 419 ? -8.56858 5.44503 -22.24639 1.000 29.39063 419 LEU A N 1
ATOM 2995 C CA . LEU A 1 419 ? -9.12046 4.42935 -23.14604 1.000 28.82852 419 LEU A CA 1
ATOM 2996 C C . LEU A 1 419 ? -8.99408 4.84416 -24.61723 1.000 32.35419 419 LEU A C 1
ATOM 2997 O O . LEU A 1 419 ? -8.76589 4.00065 -25.49246 1.000 29.66256 419 LEU A O 1
ATOM 3002 N N . LYS A 1 420 ? -9.14387 6.14055 -24.91615 1.000 30.84912 420 LYS A N 1
ATOM 3003 C CA . LYS A 1 420 ? -9.02733 6.56821 -26.30760 1.000 30.97657 420 LYS A CA 1
ATOM 3004 C C . LYS A 1 420 ? -7.59491 6.42136 -26.80919 1.000 30.55860 420 LYS A C 1
ATOM 3005 O O . LYS A 1 420 ? -7.36299 5.89459 -27.90456 1.000 31.02917 420 LYS A O 1
ATOM 3011 N N . THR A 1 421 ? -6.61784 6.87282 -26.01584 1.000 26.83463 421 THR A N 1
ATOM 3012 C CA . THR A 1 421 ? -5.22391 6.71248 -26.41314 1.000 28.61948 421 THR A CA 1
ATOM 3013 C C . THR A 1 421 ? -4.84527 5.23626 -26.50954 1.000 29.80389 421 THR A C 1
ATOM 3014 O O . THR A 1 421 ? -4.14861 4.82855 -27.44818 1.000 32.06418 421 THR A O 1
ATOM 3018 N N . LEU A 1 422 ? -5.29194 4.42012 -25.54698 1.000 26.95997 422 LEU A N 1
ATOM 3019 C CA . LEU A 1 422 ? -5.00821 2.99017 -25.60885 1.000 30.18751 422 LEU A CA 1
ATOM 3020 C C . LEU A 1 422 ? -5.61241 2.37837 -26.86689 1.000 33.20567 422 LEU A C 1
ATOM 3021 O O . LEU A 1 422 ? -5.00366 1.49062 -27.47644 1.000 29.35153 422 LEU A O 1
ATOM 3026 N N . GLY A 1 423 ? -6.78857 2.86816 -27.28326 1.000 32.30698 423 GLY A N 1
ATOM 3027 C CA . GLY A 1 423 ? -7.32436 2.51349 -28.59110 1.000 29.92373 423 GLY A CA 1
ATOM 3028 C C . GLY A 1 423 ? -6.33339 2.70907 -29.72610 1.000 35.70502 423 GLY A C 1
ATOM 3029 O O . GLY A 1 423 ? -6.12968 1.81067 -30.54801 1.000 36.35892 423 GLY A O 1
ATOM 3030 N N . TYR A 1 424 ? -5.70348 3.88864 -29.80078 1.000 30.34012 424 TYR A N 1
ATOM 3031 C CA . TYR A 1 424 ? -4.68286 4.07731 -30.82842 1.000 28.45570 424 TYR A CA 1
ATOM 3032 C C . TYR A 1 424 ? -3.50786 3.12454 -30.61467 1.000 32.82493 424 TYR A C 1
ATOM 3033 O O . TYR A 1 424 ? -2.96493 2.56499 -31.57416 1.000 33.79410 424 TYR A O 1
ATOM 3042 N N . LEU A 1 425 ? -3.10058 2.92056 -29.36151 1.000 32.88030 425 LEU A N 1
ATOM 3043 C CA . LEU A 1 425 ? -1.88735 2.14707 -29.10650 1.000 32.04877 425 LEU A CA 1
ATOM 3044 C C . LEU A 1 425 ? -2.04945 0.69420 -29.54001 1.000 31.39675 425 LEU A C 1
ATOM 3045 O O . LEU A 1 425 ? -1.18108 0.13577 -30.22196 1.000 33.58442 425 LEU A O 1
ATOM 3050 N N . TRP A 1 426 ? -3.16543 0.07419 -29.16963 1.000 28.93699 426 TRP A N 1
ATOM 3051 C CA . TRP A 1 426 ? -3.36570 -1.35592 -29.33813 1.000 33.03880 426 TRP A CA 1
ATOM 3052 C C . TRP A 1 426 ? -4.51458 -1.67661 -30.29712 1.000 34.50584 426 TRP A C 1
ATOM 3053 O O . TRP A 1 426 ? -4.94880 -2.83138 -30.35594 1.000 32.41172 426 TRP A O 1
ATOM 3064 N N . ASP A 1 427 ? -4.99852 -0.69250 -31.06740 1.000 34.89963 427 ASP A N 1
ATOM 3065 C CA . ASP A 1 427 ? -6.06395 -0.87948 -32.06644 1.000 38.70822 427 ASP A CA 1
ATOM 3066 C C . ASP A 1 427 ? -7.33182 -1.46119 -31.43886 1.000 42.86097 427 ASP A C 1
ATOM 3067 O O . ASP A 1 427 ? -7.84904 -2.49761 -31.86350 1.000 42.58408 427 ASP A O 1
ATOM 3072 N N . LEU A 1 428 ? -7.83235 -0.76890 -30.42010 1.000 41.44488 428 LEU A N 1
ATOM 3073 C CA . LEU A 1 428 ? -9.06181 -1.16077 -29.74780 1.000 37.75009 428 LEU A CA 1
ATOM 3074 C C . LEU A 1 428 ? -10.21446 -0.33221 -30.27908 1.000 36.19561 428 LEU A C 1
ATOM 3075 O O . LEU A 1 428 ? -10.04871 0.84717 -30.59706 1.000 39.01836 428 LEU A O 1
ATOM 3080 N N . GLU A 1 429 ? -11.37498 -0.96216 -30.38774 1.000 41.76797 429 GLU A N 1
ATOM 3081 C CA . GLU A 1 429 ? -12.59847 -0.23008 -30.66155 1.000 44.45908 429 GLU A CA 1
ATOM 3082 C C . GLU A 1 429 ? -13.03074 0.52894 -29.41403 1.000 42.81295 429 GLU A C 1
ATOM 3083 O O . GLU A 1 429 ? -12.86409 0.05110 -28.28688 1.000 41.96162 429 GLU A O 1
ATOM 3089 N N . ASP A 1 430 ? -13.56404 1.72890 -29.61236 1.000 39.45122 430 ASP A N 1
ATOM 3090 C CA . ASP A 1 430 ? -14.07922 2.47828 -28.47949 1.000 35.58347 430 ASP A CA 1
ATOM 3091 C C . ASP A 1 430 ? -15.24066 1.71302 -27.85834 1.000 39.82086 430 ASP A C 1
ATOM 3092 O O . ASP A 1 430 ? -16.08840 1.14965 -28.56030 1.000 37.19701 430 ASP A O 1
ATOM 3097 N N . LEU A 1 431 ? -15.27693 1.68429 -26.53145 1.000 35.93720 431 LEU A N 1
ATOM 3098 C CA . LEU A 1 431 ? -16.33550 0.93727 -25.87220 1.000 33.40912 431 LEU A CA 1
ATOM 3099 C C . LEU A 1 431 ? -17.65771 1.68957 -25.87720 1.000 33.07150 431 LEU A C 1
ATOM 3100 O O . LEU A 1 431 ? -18.71209 1.05408 -25.87499 1.000 31.23142 431 LEU A O 1
ATOM 3105 N N . THR A 1 432 ? -17.63934 3.01920 -25.86333 1.000 32.85703 432 THR A N 1
ATOM 3106 C CA . THR A 1 432 ? -18.86348 3.79883 -25.73388 1.000 30.61550 432 THR A CA 1
ATOM 3107 C C . THR A 1 432 ? -18.70489 5.09207 -26.51127 1.000 33.75671 432 THR A C 1
ATOM 3108 O O . THR A 1 432 ? -17.58364 5.47957 -26.88290 1.000 33.77289 432 THR A O 1
ATOM 3112 N N . PRO A 1 433 ? -19.80452 5.80580 -26.76295 1.000 32.77451 433 PRO A N 1
ATOM 3113 C CA . PRO A 1 433 ? -19.68662 7.17518 -27.30056 1.000 31.92788 433 PRO A CA 1
ATOM 3114 C C . PRO A 1 433 ? -18.87682 8.12286 -26.41751 1.000 34.42603 433 PRO A C 1
ATOM 3115 O O . PRO A 1 433 ? -18.29237 9.09045 -26.92573 1.000 35.19254 433 PRO A O 1
ATOM 3119 N N . ARG A 1 434 ? -18.83605 7.90618 -25.10491 1.000 28.42667 434 ARG A N 1
ATOM 3120 C CA . ARG A 1 434 ? -18.01446 8.79282 -24.29397 1.000 30.33881 434 ARG A CA 1
ATOM 3121 C C . ARG A 1 434 ? -16.53703 8.61565 -24.62427 1.000 34.03938 434 ARG A C 1
ATOM 3122 O O . ARG A 1 434 ? -15.79526 9.60275 -24.68856 1.000 31.17893 434 ARG A O 1
ATOM 3130 N N . VAL A 1 435 ? -16.08959 7.37003 -24.85038 1.000 29.70550 435 VAL A N 1
ATOM 3131 C CA . VAL A 1 435 ? -14.70790 7.15672 -25.27534 1.000 30.13917 435 VAL A CA 1
ATOM 3132 C C . VAL A 1 435 ? -14.45491 7.82378 -26.62235 1.000 33.30139 435 VAL A C 1
ATOM 3133 O O . VAL A 1 435 ? -13.40768 8.44935 -26.83828 1.000 35.09678 435 VAL A O 1
ATOM 3137 N N . SER A 1 436 ? -15.41565 7.71364 -27.54336 1.000 34.46711 436 SER A N 1
ATOM 3138 C CA . SER A 1 436 ? -15.23838 8.25359 -28.88838 1.000 33.68672 436 SER A CA 1
ATOM 3139 C C . SER A 1 436 ? -15.05648 9.76555 -28.88618 1.000 37.33544 436 SER A C 1
ATOM 3140 O O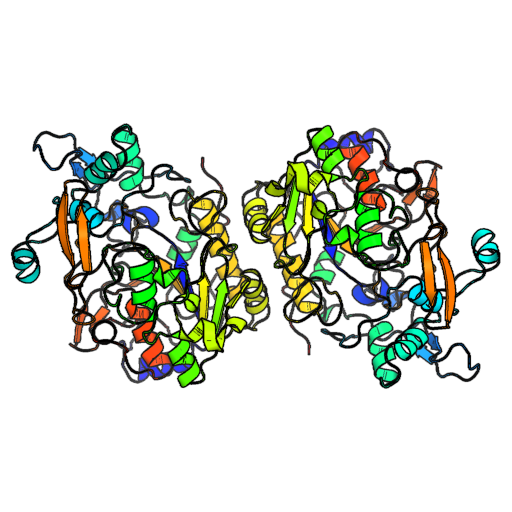 . SER A 1 436 ? -14.37357 10.30738 -29.76589 1.000 38.68767 436 SER A O 1
ATOM 3143 N N . HIS A 1 437 ? -15.66709 10.46360 -27.93005 1.000 33.99717 437 HIS A N 1
ATOM 3144 C CA . HIS A 1 437 ? -15.60722 11.91595 -27.87500 1.000 33.36139 437 HIS A CA 1
ATOM 3145 C C . HIS A 1 437 ? -14.48558 12.42954 -26.98240 1.000 34.08944 437 HIS A C 1
ATOM 3146 O O . HIS A 1 437 ? -14.33372 13.65386 -26.84815 1.000 33.90494 437 HIS A O 1
ATOM 3153 N N . SER A 1 438 ? -13.67575 11.51997 -26.38315 1.000 29.71595 438 SER A N 1
ATOM 3154 C CA . SER A 1 438 ? -12.64340 11.93542 -25.43332 1.000 30.76424 438 SER A CA 1
ATOM 3155 C C . SER A 1 438 ? -11.32278 12.18169 -26.15100 1.000 30.01058 438 SER A C 1
ATOM 3156 O O . SER A 1 438 ? -10.82982 11.29356 -26.85328 1.000 30.97301 438 SER A O 1
ATOM 3159 N N . PRO A 1 439 ? -10.71542 13.34569 -25.96731 1.000 32.05541 439 PRO A N 1
ATOM 3160 C CA . PRO A 1 439 ? -9.40572 13.61017 -26.57647 1.000 31.06523 439 PRO A CA 1
ATOM 3161 C C . PRO A 1 439 ? -8.34488 12.59953 -26.14797 1.000 29.53138 439 PRO A C 1
ATOM 3162 O O . PRO A 1 439 ? -8.31313 12.14031 -25.00560 1.000 28.98555 439 PRO A O 1
ATOM 3166 N N . ALA A 1 440 ? -7.45266 12.27506 -27.07316 1.000 27.81162 440 ALA A N 1
ATOM 3167 C CA . ALA A 1 440 ? -6.30318 11.43474 -26.77836 1.000 27.24754 440 ALA A CA 1
ATOM 3168 C C . ALA A 1 440 ? -5.07651 12.30394 -26.50621 1.000 30.77511 440 ALA A C 1
ATOM 3169 O O . ALA A 1 440 ? -5.05043 13.50298 -26.80292 1.000 33.82171 440 ALA A O 1
ATOM 3171 N N . PHE A 1 441 ? -4.04105 11.68413 -25.92982 1.000 31.16618 441 PHE A N 1
ATOM 3172 C CA . PHE A 1 441 ? -2.79980 12.39109 -25.62022 1.000 26.83005 441 PHE A CA 1
ATOM 3173 C C . PHE A 1 441 ? -1.60146 11.72813 -26.28518 1.000 30.59481 441 PHE A C 1
ATOM 3174 O O . PHE A 1 441 ? -0.47245 11.86381 -25.80053 1.000 31.12873 441 PHE A O 1
ATOM 3182 N N . ASP A 1 442 ? -1.83108 11.02371 -27.40260 1.000 30.41585 442 ASP A N 1
ATOM 3183 C CA . ASP A 1 442 ? -0.73206 10.46434 -28.18137 1.000 28.07018 442 ASP A CA 1
ATOM 3184 C C . ASP A 1 442 ? 0.18296 11.54751 -28.72307 1.000 31.11441 442 ASP A C 1
ATOM 3185 O O . ASP A 1 442 ? 1.37777 11.30588 -28.91559 1.000 34.54349 442 ASP A O 1
ATOM 3190 N N . HIS A 1 443 ? -0.34743 12.74242 -28.98926 1.000 30.99825 443 HIS A N 1
ATOM 3191 C CA . HIS A 1 443 ? 0.51467 13.80083 -29.50953 1.000 35.78079 443 HIS A CA 1
ATOM 3192 C C . HIS A 1 443 ? 1.48638 14.34212 -28.46558 1.000 33.92788 443 HIS A C 1
ATOM 3193 O O . HIS A 1 443 ? 2.36980 15.13181 -28.81992 1.000 32.26278 443 HIS A O 1
ATOM 3200 N N . LEU A 1 444 ? 1.33937 13.96269 -27.19626 1.000 31.70628 444 LEU A N 1
ATOM 3201 C CA . LEU A 1 444 ? 2.25162 14.41807 -26.15943 1.000 31.00091 444 LEU A CA 1
ATOM 3202 C C . LEU A 1 444 ? 3.39943 13.44624 -25.93905 1.000 35.72397 444 LEU A C 1
ATOM 3203 O O . LEU A 1 444 ? 4.27596 13.71892 -25.10981 1.000 38.01277 444 LEU A O 1
ATOM 3208 N N . ILE A 1 445 ? 3.42103 12.33471 -26.67020 1.000 30.91351 445 ILE A N 1
ATOM 3209 C CA . ILE A 1 445 ? 4.55329 11.42188 -26.67352 1.000 30.28832 445 ILE A CA 1
ATOM 3210 C C . ILE A 1 445 ? 5.46979 11.85151 -27.81704 1.000 32.70905 445 ILE A C 1
ATOM 3211 O O . ILE A 1 445 ? 5.11333 11.72713 -28.99028 1.000 33.82021 445 ILE A O 1
ATOM 3216 N N . GLY A 1 446 ? 6.64856 12.37908 -27.47742 1.000 34.31838 446 GLY A N 1
ATOM 3217 C CA . GLY A 1 446 ? 7.56382 12.91635 -28.46425 1.000 31.35915 446 GLY A CA 1
ATOM 3218 C C . GLY A 1 446 ? 8.30987 11.87948 -29.28348 1.000 31.04644 446 GLY A C 1
ATOM 3219 O O . GLY A 1 446 ? 8.29995 10.68251 -28.98262 1.000 35.52103 446 GLY A O 1
ATOM 3220 N N . PRO A 1 447 ? 8.97136 12.32831 -30.35483 1.000 35.39561 447 PRO A N 1
ATOM 3221 C CA . PRO A 1 447 ? 9.73822 11.39743 -31.19959 1.000 35.32105 447 PRO A CA 1
ATOM 3222 C C . PRO A 1 447 ? 11.12626 11.03843 -30.67110 1.000 40.32816 447 PRO A C 1
ATOM 3223 O O . PRO A 1 447 ? 11.74810 10.11244 -31.20496 1.000 38.86455 447 PRO A O 1
ATOM 3227 N N . GLN A 1 448 ? 11.63504 11.71748 -29.65129 1.000 35.34364 448 GLN A N 1
ATOM 3228 C CA . GLN A 1 448 ? 12.98727 11.48090 -29.17422 1.000 40.06880 448 GLN A CA 1
ATOM 3229 C C . GLN A 1 448 ? 13.00470 11.13845 -27.68412 1.000 43.24975 448 GLN A C 1
ATOM 3230 O O . GLN A 1 448 ? 12.16851 11.59902 -26.90014 1.000 38.98766 448 GLN A O 1
ATOM 3236 N N . LEU A 1 449 ? 13.98659 10.33714 -27.29531 1.000 40.35884 449 LEU A N 1
ATOM 3237 C CA . LEU A 1 449 ? 14.12109 9.90421 -25.91346 1.000 35.96490 449 LEU A CA 1
ATOM 3238 C C . LEU A 1 449 ? 14.83784 10.99022 -25.12298 1.000 36.34215 449 LEU A C 1
ATOM 3239 O O . LEU A 1 449 ? 15.99079 11.31643 -25.42259 1.000 41.05478 449 LEU A O 1
ATOM 3244 N N . ARG A 1 450 ? 14.16035 11.56769 -24.13533 1.000 34.58970 450 ARG A N 1
ATOM 3245 C CA . ARG A 1 450 ? 14.81603 12.51898 -23.25028 1.000 33.66363 450 ARG A CA 1
ATOM 3246 C C . ARG A 1 450 ? 15.84329 11.79772 -22.38564 1.000 31.36142 450 ARG A C 1
ATOM 3247 O O . ARG A 1 450 ? 15.62865 10.66437 -21.95653 1.000 32.86719 450 ARG A O 1
ATOM 3255 N N . SER A 1 451 ? 16.96546 12.46060 -22.12523 1.000 34.60661 451 SER A N 1
ATOM 3256 C CA . SER A 1 451 ? 17.96451 11.95112 -21.19256 1.000 37.64012 451 SER A CA 1
ATOM 3257 C C . SER A 1 451 ? 18.11114 12.84981 -19.97784 1.000 38.63891 451 SER A C 1
ATOM 3258 O O . SER A 1 451 ? 19.04974 12.66459 -19.19631 1.000 48.09954 451 SER A O 1
ATOM 3261 N N . ASP A 1 452 ? 17.21899 13.82479 -19.80387 1.000 34.60740 452 ASP A N 1
ATOM 3262 C CA . ASP A 1 452 ? 17.24382 14.71274 -18.65039 1.000 38.62757 452 ASP A CA 1
ATOM 3263 C C . ASP A 1 452 ? 16.12411 14.38342 -17.65995 1.000 42.12840 452 ASP A C 1
ATOM 3264 O O . ASP A 1 452 ? 15.65169 15.25874 -16.92827 1.000 48.06877 452 ASP A O 1
ATOM 3269 N N . THR A 1 453 ? 15.67710 13.13114 -17.63206 1.000 35.55898 453 THR A N 1
ATOM 3270 C CA . THR A 1 453 ? 14.65484 12.93952 -16.61083 1.000 32.95492 453 THR A CA 1
ATOM 3271 C C . THR A 1 453 ? 15.29296 12.40885 -15.32540 1.000 32.92059 453 THR A C 1
ATOM 3272 O O . THR A 1 453 ? 16.27144 11.65925 -15.38002 1.000 31.87139 453 THR A O 1
ATOM 3276 N N . PRO A 1 454 ? 14.79700 12.79361 -14.15574 1.000 32.85080 454 PRO A N 1
ATOM 3277 C CA . PRO A 1 454 ? 15.50210 12.46870 -12.91267 1.000 28.31592 454 PRO A CA 1
ATOM 3278 C C . PRO A 1 454 ? 15.31750 11.01934 -12.47932 1.000 34.12386 454 PRO A C 1
ATOM 3279 O O . PRO A 1 454 ? 14.31343 10.36619 -12.78483 1.000 32.54285 454 PRO A O 1
ATOM 3283 N N . THR A 1 455 ? 16.31360 10.52018 -11.73570 1.000 33.53210 455 THR A N 1
ATOM 3284 C CA . THR A 1 455 ? 16.25859 9.15096 -11.23184 1.000 30.56610 455 THR A CA 1
ATOM 3285 C C . THR A 1 455 ? 15.51352 9.02308 -9.91263 1.000 31.71606 455 THR A C 1
ATOM 3286 O O . THR A 1 455 ? 14.97640 7.94559 -9.63172 1.000 30.31784 455 THR A O 1
ATOM 3290 N N . THR A 1 456 ? 15.47980 10.07420 -9.08677 1.000 31.00659 456 THR A N 1
ATOM 3291 C CA . THR A 1 456 ? 14.61304 10.10617 -7.91956 1.000 31.10817 456 THR A CA 1
ATOM 3292 C C . THR A 1 456 ? 13.74716 11.35961 -7.95704 1.000 34.83535 456 THR A C 1
ATOM 3293 O O . THR A 1 456 ? 14.07720 12.35941 -8.60593 1.000 39.20634 456 THR A O 1
ATOM 3297 N N . LEU A 1 457 ? 12.60657 11.26800 -7.27487 1.000 33.26597 457 LEU A N 1
ATOM 3298 C CA . LEU A 1 457 ? 11.75202 12.40649 -6.96552 1.000 32.74151 457 LEU A CA 1
ATOM 3299 C C . LEU A 1 457 ? 12.03545 12.86014 -5.53851 1.000 31.60980 457 LEU A C 1
ATOM 3300 O O . LEU A 1 457 ? 12.34017 12.02926 -4.67888 1.000 32.21531 457 LEU A O 1
ATOM 3305 N N . THR A 1 458 ? 11.94912 14.17769 -5.29572 1.000 33.88657 458 THR A N 1
ATOM 3306 C CA . THR A 1 458 ? 12.21994 14.73688 -3.96846 1.000 34.25076 458 THR A CA 1
ATOM 3307 C C . THR A 1 458 ? 11.39796 14.00568 -2.91063 1.000 31.96780 458 THR A C 1
ATOM 3308 O O . THR A 1 458 ? 10.17653 13.87674 -3.04675 1.000 31.16225 458 THR A O 1
ATOM 3312 N N . THR A 1 459 ? 12.06632 13.53504 -1.85252 1.000 27.65186 459 THR A N 1
ATOM 3313 C CA . THR A 1 459 ? 11.36116 12.80886 -0.79024 1.000 34.80148 459 THR A CA 1
ATOM 3314 C C . THR A 1 459 ? 10.36240 13.72331 -0.08182 1.000 32.39707 459 THR A C 1
ATOM 3315 O O . THR A 1 459 ? 10.71091 14.85742 0.26486 1.000 32.80403 459 THR A O 1
ATOM 3319 N N . PRO A 1 460 ? 9.13386 13.28281 0.15255 1.000 29.32253 460 PRO A N 1
ATOM 3320 C CA . PRO A 1 460 ? 8.19016 14.08698 0.93940 1.000 29.93136 460 PRO A CA 1
ATOM 3321 C C . PRO A 1 460 ? 8.53252 14.01004 2.42614 1.000 27.92520 460 PRO A C 1
ATOM 3322 O O . PRO A 1 460 ? 9.49956 13.38298 2.83742 1.000 32.06348 460 PRO A O 1
ATOM 3326 N N . HIS A 1 461 ? 7.71033 14.66731 3.23377 1.000 28.60456 461 HIS A N 1
ATOM 3327 C CA . HIS A 1 461 ? 7.87492 14.69471 4.68025 1.000 28.24001 461 HIS A CA 1
ATOM 3328 C C . HIS A 1 461 ? 6.50629 14.95323 5.29795 1.000 30.14689 461 HIS A C 1
ATOM 3329 O O . HIS A 1 461 ? 5.68676 15.66862 4.71502 1.000 32.47261 461 HIS A O 1
ATOM 3336 N N . THR A 1 462 ? 6.24147 14.35939 6.46477 1.000 33.57390 462 THR A N 1
ATOM 3337 C CA . THR A 1 462 ? 4.98185 14.67154 7.13482 1.000 32.58532 462 THR A CA 1
ATOM 3338 C C . THR A 1 462 ? 4.97107 16.15091 7.50376 1.000 32.88772 462 THR A C 1
ATOM 3339 O O . THR A 1 462 ? 6.02125 16.76518 7.71105 1.000 34.39411 462 THR A O 1
ATOM 3343 N N . PHE A 1 463 ? 3.78126 16.74769 7.52426 1.000 33.08813 463 PHE A N 1
ATOM 3344 C CA . PHE A 1 463 ? 3.62066 18.13519 7.96404 1.000 30.88319 463 PHE A CA 1
ATOM 3345 C C . PHE A 1 463 ? 2.35452 18.27554 8.79997 1.000 35.76914 463 PHE A C 1
ATOM 3346 O O . PHE A 1 463 ? 1.38897 18.93442 8.39862 1.000 32.52062 463 PHE A O 1
ATOM 3354 N N . PRO A 1 464 ? 2.34300 17.68809 10.01245 1.000 38.38825 464 PRO A N 1
ATOM 3355 C CA . PRO A 1 464 ? 1.18616 17.82070 10.90076 1.000 40.51587 464 PRO A CA 1
ATOM 3356 C C . PRO A 1 464 ? 1.08459 19.23221 11.48231 1.000 35.42602 464 PRO A C 1
ATOM 3357 O O . PRO A 1 464 ? 0.16160 19.45305 12.26716 1.000 43.31109 464 PRO A O 1
ATOM 3361 N N . ASN B 1 32 ? 41.47097 -6.13261 16.23741 1.000 69.24088 32 ASN B N 1
ATOM 3362 C CA . ASN B 1 32 ? 41.17860 -5.29831 17.40160 1.000 75.29371 32 ASN B CA 1
ATOM 3363 C C . ASN B 1 32 ? 39.93906 -4.40956 17.22593 1.000 72.28481 32 ASN B C 1
ATOM 3364 O O . ASN B 1 32 ? 39.57205 -4.03278 16.10495 1.000 62.87344 32 ASN B O 1
ATOM 3369 N N . ALA B 1 33 ? 39.31955 -4.07454 18.36819 1.000 71.23899 33 ALA B N 1
ATOM 3370 C CA . ALA B 1 33 ? 38.14142 -3.22724 18.52312 1.000 53.86602 33 ALA B CA 1
ATOM 3371 C C . ALA B 1 33 ? 38.16005 -2.03289 17.57790 1.000 55.87041 33 ALA B C 1
ATOM 3372 O O . ALA B 1 33 ? 38.79047 -1.01411 17.89225 1.000 52.94686 33 ALA B O 1
ATOM 3374 N N . PRO B 1 34 ? 37.42613 -2.10387 16.45358 1.000 49.26236 34 PRO B N 1
ATOM 3375 C CA . PRO B 1 34 ? 37.62085 -1.13837 15.35060 1.000 41.47662 34 PRO B CA 1
ATOM 3376 C C . PRO B 1 34 ? 37.64953 0.32122 15.75864 1.000 39.43884 34 PRO B C 1
ATOM 3377 O O . PRO B 1 34 ? 38.45443 1.08536 15.21913 1.000 35.74492 34 PRO B O 1
ATOM 3381 N N . PHE B 1 35 ? 36.78267 0.73838 16.67622 1.000 42.01682 35 PHE B N 1
ATOM 3382 C CA . PHE B 1 35 ? 36.71142 2.12875 17.10032 1.000 40.39035 35 PHE B CA 1
ATOM 3383 C C . PHE B 1 35 ? 37.33500 2.34489 18.46404 1.000 40.88295 35 PHE B C 1
ATOM 3384 O O . PHE B 1 35 ? 37.12939 3.40155 19.06546 1.000 44.34280 35 PHE B O 1
ATOM 3392 N N . GLY B 1 36 ? 38.08653 1.37068 18.96372 1.000 41.16716 36 GLY B N 1
ATOM 3393 C CA . GLY B 1 36 ? 38.83627 1.54418 20.18248 1.000 43.92515 36 GLY B CA 1
ATOM 3394 C C . GLY B 1 36 ? 38.11491 1.16445 21.45422 1.000 49.07816 36 GLY B C 1
ATOM 3395 O O . GLY B 1 36 ? 38.68601 1.33803 22.53795 1.000 50.97413 36 GLY B O 1
ATOM 3396 N N . TYR B 1 37 ? 36.87921 0.67447 21.37101 1.000 42.83568 37 TYR B N 1
ATOM 3397 C CA . TYR B 1 37 ? 36.19739 0.13104 22.53326 1.000 40.56079 37 TYR B CA 1
ATOM 3398 C C . TYR B 1 37 ? 35.72301 -1.28319 22.22990 1.000 43.67910 37 TYR B C 1
ATOM 3399 O O . TYR B 1 37 ? 35.42782 -1.63336 21.08199 1.000 41.83145 37 TYR B O 1
ATOM 3408 N N . LYS B 1 38 ? 35.66824 -2.09212 23.27920 1.000 41.93541 38 LYS B N 1
ATOM 3409 C CA . LYS B 1 38 ? 35.30880 -3.49475 23.18089 1.000 37.83211 38 LYS B CA 1
ATOM 3410 C C . LYS B 1 38 ? 33.80728 -3.67737 23.38049 1.000 38.14546 38 LYS B C 1
ATOM 3411 O O . LYS B 1 38 ? 33.14550 -2.88660 24.06260 1.000 37.64390 38 LYS B O 1
ATOM 3417 N N . SER B 1 39 ? 33.28015 -4.74169 22.78312 1.000 35.04573 39 SER B N 1
ATOM 3418 C CA . SER B 1 39 ? 31.87303 -5.08408 22.92870 1.000 30.36706 39 SER B CA 1
ATOM 3419 C C . SER B 1 39 ? 31.50488 -5.32440 24.39419 1.000 31.68587 39 SER B C 1
ATOM 3420 O O . SER B 1 39 ? 32.18349 -6.06823 25.10485 1.000 34.48029 39 SER B O 1
ATOM 3423 N N . GLY B 1 40 ? 30.41196 -4.69640 24.84528 1.000 35.41785 40 GLY B N 1
ATOM 3424 C CA . GLY B 1 40 ? 29.95775 -4.81013 26.21828 1.000 35.63565 40 GLY B CA 1
ATOM 3425 C C . GLY B 1 40 ? 30.57873 -3.82057 27.19099 1.000 40.88256 40 GLY B C 1
ATOM 3426 O O . GLY B 1 40 ? 30.13638 -3.75066 28.34734 1.000 38.47262 40 GLY B O 1
ATOM 3427 N N . SER B 1 41 ? 31.57762 -3.04930 26.75993 1.000 34.35639 41 SER B N 1
ATOM 3428 C CA . SER B 1 41 ? 32.21983 -2.06989 27.61175 1.000 34.69818 41 SER B CA 1
ATOM 3429 C C . SER B 1 41 ? 31.31697 -0.85170 27.83284 1.000 40.09940 41 SER B C 1
ATOM 3430 O O . SER B 1 41 ? 30.38649 -0.60278 27.05433 1.000 36.31992 41 SER B O 1
ATOM 3433 N N . PRO B 1 42 ? 31.57121 -0.08240 28.90853 1.000 37.90184 42 PRO B N 1
ATOM 3434 C CA . PRO B 1 42 ? 30.78706 1.14715 29.14462 1.000 37.43900 42 PRO B CA 1
ATOM 3435 C C . PRO B 1 42 ? 30.76580 2.12235 27.97812 1.000 36.65667 42 PRO B C 1
ATOM 3436 O O . PRO B 1 42 ? 29.69067 2.62531 27.62339 1.000 40.36666 42 PRO B O 1
ATOM 3440 N N . GLU B 1 43 ? 31.92626 2.42061 27.38563 1.000 34.32422 43 GLU B N 1
ATOM 3441 C CA . GLU B 1 43 ? 31.97183 3.32137 26.23811 1.000 37.49466 43 GLU B CA 1
ATOM 3442 C C . GLU B 1 43 ? 31.15460 2.77186 25.07227 1.000 38.64927 43 GLU B C 1
ATOM 3443 O O . GLU B 1 43 ? 30.38866 3.50636 24.43634 1.000 38.23441 43 GLU B O 1
ATOM 3449 N N . SER B 1 44 ? 31.31274 1.47778 24.77417 1.000 38.68053 44 SER B N 1
ATOM 3450 C CA . SER B 1 44 ? 30.60238 0.87332 23.64999 1.000 37.51718 44 SER B CA 1
ATOM 3451 C C . SER B 1 44 ? 29.09399 0.97667 23.83239 1.000 34.74972 44 SER B C 1
ATOM 3452 O O . SER B 1 44 ? 28.36825 1.35535 22.90495 1.000 35.08556 44 SER B O 1
ATOM 3455 N N . ILE B 1 45 ? 28.60571 0.64987 25.02956 1.000 36.74700 45 ILE B N 1
ATOM 3456 C CA . ILE B 1 45 ? 27.16693 0.67670 25.28079 1.000 36.79877 45 ILE B CA 1
ATOM 3457 C C . ILE B 1 45 ? 26.65114 2.10781 25.28036 1.000 35.95244 45 ILE B C 1
ATOM 3458 O O . ILE B 1 45 ? 25.56347 2.38972 24.76036 1.000 34.81433 45 ILE B O 1
ATOM 3463 N N . LYS B 1 46 ? 27.42430 3.03795 25.85249 1.000 41.09064 46 LYS B N 1
ATOM 3464 C CA . LYS B 1 46 ? 27.00997 4.43589 25.85170 1.000 38.85074 46 LYS B CA 1
ATOM 3465 C C . LYS B 1 46 ? 26.91379 4.96316 24.42590 1.000 34.27122 46 LYS B C 1
ATOM 3466 O O . LYS B 1 46 ? 25.91463 5.58475 24.05096 1.000 39.41222 46 LYS B O 1
ATOM 3472 N N . ASN B 1 47 ? 27.92657 4.68844 23.60309 1.000 36.32497 47 ASN B N 1
ATOM 3473 C CA . ASN B 1 47 ? 27.87863 5.13200 22.21264 1.000 36.48778 47 ASN B CA 1
ATOM 3474 C C . ASN B 1 47 ? 26.72280 4.47717 21.45930 1.000 35.19691 47 ASN B C 1
ATOM 3475 O O . ASN B 1 47 ? 26.02773 5.13696 20.68127 1.000 35.83264 47 ASN B O 1
ATOM 3480 N N . LEU B 1 48 ? 26.48979 3.18468 21.68855 1.000 35.58869 48 LEU B N 1
ATOM 3481 C CA . LEU B 1 48 ? 25.37153 2.50825 21.03753 1.000 33.84969 48 LEU B CA 1
ATOM 3482 C C . LEU B 1 48 ? 24.04912 3.19209 21.36785 1.000 33.49268 48 LEU B C 1
ATOM 3483 O O . LEU B 1 48 ? 23.24830 3.48962 20.47396 1.000 34.60389 48 LEU B O 1
ATOM 3488 N N . LYS B 1 49 ? 23.81014 3.46901 22.65161 1.000 35.83041 49 LYS B N 1
ATOM 3489 C CA . LYS B 1 49 ? 22.55034 4.09624 23.04284 1.000 35.76633 49 LYS B CA 1
ATOM 3490 C C . LYS B 1 49 ? 22.43945 5.51698 22.50085 1.000 36.43067 49 LYS B C 1
ATOM 3491 O O . LYS B 1 49 ? 21.33146 5.98143 22.20416 1.000 39.36892 49 LYS B O 1
ATOM 3497 N N . ASP B 1 50 ? 23.56462 6.21977 22.35646 1.000 32.66809 50 ASP B N 1
ATOM 3498 C CA . ASP B 1 50 ? 23.50526 7.58230 21.83184 1.000 37.36962 50 ASP B CA 1
ATOM 3499 C C . ASP B 1 50 ? 23.25781 7.59721 20.32370 1.000 35.95281 50 ASP B C 1
ATOM 3500 O O . ASP B 1 50 ? 22.56799 8.48896 19.82220 1.000 40.09354 50 ASP B O 1
ATOM 3505 N N . LYS B 1 51 ? 23.77480 6.61517 19.58929 1.000 32.33854 51 LYS B N 1
ATOM 3506 C CA . LYS B 1 51 ? 23.65468 6.63458 18.13531 1.000 35.90221 51 LYS B CA 1
ATOM 3507 C C . LYS B 1 51 ? 22.40037 5.93661 17.61478 1.000 34.44736 51 LYS B C 1
ATOM 3508 O O . LYS B 1 51 ? 21.82581 6.38348 16.61727 1.000 32.13369 51 LYS B O 1
ATOM 3514 N N . ILE B 1 52 ? 21.96825 4.83931 18.23107 1.000 33.54306 52 ILE B N 1
ATOM 3515 C CA . ILE B 1 52 ? 20.96435 3.96745 17.62927 1.000 30.23496 52 ILE B CA 1
ATOM 3516 C C . ILE B 1 52 ? 19.67157 4.11392 18.40906 1.000 28.32590 52 ILE B C 1
ATOM 3517 O O . ILE B 1 52 ? 19.60544 3.76663 19.59259 1.000 28.41757 52 ILE B O 1
ATOM 3522 N N . GLN B 1 53 ? 18.64120 4.62809 17.74353 1.000 31.18002 53 GLN B N 1
ATOM 3523 C CA . GLN B 1 53 ? 17.28919 4.61621 18.27691 1.000 30.58074 53 GLN B CA 1
ATOM 3524 C C . GLN B 1 53 ? 16.35764 3.68708 17.50967 1.000 34.77200 53 GLN B C 1
ATOM 3525 O O . GLN B 1 53 ? 15.27855 3.36547 18.02178 1.000 36.58468 53 GLN B O 1
ATOM 3531 N N . ASN B 1 54 ? 16.75428 3.21330 16.32338 1.000 27.76904 54 ASN B N 1
ATOM 3532 C CA . ASN B 1 54 ? 15.89269 2.37210 15.50113 1.000 28.87675 54 ASN B CA 1
ATOM 3533 C C . ASN B 1 54 ? 16.66691 1.18056 14.95672 1.000 31.95913 54 ASN B C 1
ATOM 3534 O O . ASN B 1 54 ? 17.76138 1.34146 14.39368 1.000 28.98681 54 ASN B O 1
ATOM 3539 N N . VAL B 1 55 ? 16.08191 -0.00537 15.09470 1.000 24.82088 55 VAL B N 1
ATOM 3540 C CA . VAL B 1 55 ? 16.65848 -1.23593 14.57311 1.000 27.31283 55 VAL B CA 1
ATOM 3541 C C . VAL B 1 55 ? 15.68921 -1.81588 13.56004 1.000 28.94019 55 VAL B C 1
ATOM 3542 O O . VAL B 1 55 ? 14.49270 -1.93100 13.84230 1.000 30.76885 55 VAL B O 1
ATOM 3546 N N . VAL B 1 56 ? 16.19401 -2.18543 12.38803 1.000 27.15584 56 VAL B N 1
ATOM 3547 C CA . VAL B 1 56 ? 15.40435 -2.94371 11.42725 1.000 29.15961 56 VAL B CA 1
ATOM 3548 C C . VAL B 1 56 ? 16.13372 -4.24518 11.12683 1.000 29.37423 56 VAL B C 1
ATOM 3549 O O . VAL B 1 56 ? 17.33291 -4.25018 10.83013 1.000 31.04906 56 VAL B O 1
ATOM 3553 N N . TRP B 1 57 ? 15.38152 -5.33626 11.18124 1.000 30.52271 57 TRP B N 1
ATOM 3554 C CA . TRP B 1 57 ? 15.85019 -6.69385 11.42483 1.000 29.41412 57 TRP B CA 1
ATOM 3555 C C . TRP B 1 57 ? 15.12093 -7.51386 10.36325 1.000 28.78068 57 TRP B C 1
ATOM 3556 O O . TRP B 1 57 ? 13.88789 -7.51248 10.31375 1.000 25.71598 57 TRP B O 1
ATOM 3567 N N . ILE B 1 58 ? 15.87415 -8.05102 9.39961 1.000 32.13013 58 ILE B N 1
ATOM 3568 C CA . ILE B 1 58 ? 15.31836 -8.79457 8.26860 1.000 27.86803 58 ILE B CA 1
ATOM 3569 C C . ILE B 1 58 ? 16.03321 -10.12803 8.18840 1.000 26.19566 58 ILE B C 1
ATOM 3570 O O . ILE B 1 58 ? 17.26750 -10.17037 8.15185 1.000 29.68497 58 ILE B O 1
ATOM 3575 N N . LEU B 1 59 ? 15.26854 -11.20485 8.14906 1.000 26.19777 59 LEU B N 1
ATOM 3576 C CA . LEU B 1 59 ? 15.79526 -12.53788 7.87945 1.000 25.03985 59 LEU B CA 1
ATOM 3577 C C . LEU B 1 59 ? 15.33939 -12.90190 6.46791 1.000 26.72535 59 LEU B C 1
ATOM 3578 O O . LEU B 1 59 ? 14.17060 -13.22723 6.24527 1.000 26.36256 59 LEU B O 1
ATOM 3583 N N . LEU B 1 60 ? 16.25755 -12.82308 5.51215 1.000 26.88333 60 LEU B N 1
ATOM 3584 C CA . LEU B 1 60 ? 16.08681 -13.50803 4.23947 1.000 25.21559 60 LEU B CA 1
ATOM 3585 C C . LEU B 1 60 ? 16.18800 -15.01636 4.47621 1.000 24.96607 60 LEU B C 1
ATOM 3586 O O . LEU B 1 60 ? 16.43736 -15.46781 5.59504 1.000 23.05851 60 LEU B O 1
ATOM 3591 N N . GLU B 1 61 ? 16.03049 -15.82021 3.41743 1.000 25.95513 61 GLU B N 1
ATOM 3592 C CA . GLU B 1 61 ? 15.89444 -17.26640 3.58450 1.000 27.71161 61 GLU B CA 1
ATOM 3593 C C . GLU B 1 61 ? 16.87507 -18.08577 2.76207 1.000 27.81610 61 GLU B C 1
ATOM 3594 O O . GLU B 1 61 ? 17.07907 -17.82658 1.56962 1.000 26.73143 61 GLU B O 1
ATOM 3600 N N . ASN B 1 62 ? 17.47698 -19.07471 3.42854 1.000 27.17537 62 ASN B N 1
ATOM 3601 C CA . ASN B 1 62 ? 17.90159 -20.33101 2.81439 1.000 26.69781 62 ASN B CA 1
ATOM 3602 C C . ASN B 1 62 ? 19.11787 -20.17243 1.90528 1.000 28.66061 62 ASN B C 1
ATOM 3603 O O . ASN B 1 62 ? 19.14282 -20.74704 0.81374 1.000 31.67235 62 ASN B O 1
ATOM 3608 N N . ARG B 1 63 ? 20.13110 -19.41625 2.34909 1.000 25.23253 63 ARG B N 1
ATOM 3609 C CA . ARG B 1 63 ? 21.39793 -19.28389 1.62659 1.000 26.14912 63 ARG B CA 1
ATOM 3610 C C . ARG B 1 63 ? 22.55143 -19.32563 2.62247 1.000 27.95691 63 ARG B C 1
ATOM 3611 O O . ARG B 1 63 ? 22.42676 -18.86385 3.76158 1.000 31.31479 63 ARG B O 1
ATOM 3619 N N . SER B 1 64 ? 23.67924 -19.87675 2.18255 1.000 24.89858 64 SER B N 1
ATOM 3620 C CA . SER B 1 64 ? 24.89192 -19.97088 2.98392 1.000 23.44285 64 SER B CA 1
ATOM 3621 C C . SER B 1 64 ? 25.89193 -18.88990 2.57521 1.000 24.50122 64 SER B C 1
ATOM 3622 O O . SER B 1 64 ? 25.73786 -18.21404 1.55398 1.000 26.99919 64 SER B O 1
ATOM 3625 N N . PHE B 1 65 ? 26.94054 -18.74526 3.39014 1.000 24.48341 65 PHE B N 1
ATOM 3626 C CA . PHE B 1 65 ? 27.95535 -17.72441 3.13444 1.000 24.98629 65 PHE B CA 1
ATOM 3627 C C . PHE B 1 65 ? 28.62944 -17.94690 1.78667 1.000 25.59559 65 PHE B C 1
ATOM 3628 O O . PHE B 1 65 ? 28.70128 -17.02650 0.96157 1.000 26.42051 65 PHE B O 1
ATOM 3636 N N . ASP B 1 66 ? 29.13092 -19.16946 1.54378 1.000 24.09113 66 ASP B N 1
ATOM 3637 C CA . ASP B 1 66 ? 29.83586 -19.45036 0.29352 1.000 24.05044 66 ASP B CA 1
ATOM 3638 C C . ASP B 1 66 ? 28.93819 -19.27339 -0.92768 1.000 27.12539 66 ASP B C 1
ATOM 3639 O O . ASP B 1 66 ? 29.43817 -19.02648 -2.02433 1.000 25.91106 66 ASP B O 1
ATOM 3644 N N . ASN B 1 67 ? 27.61957 -19.41014 -0.77385 1.000 25.87287 67 ASN B N 1
ATOM 3645 C CA . ASN B 1 67 ? 26.73983 -19.30100 -1.93313 1.000 25.12673 67 ASN B CA 1
ATOM 3646 C C . ASN B 1 67 ? 26.55139 -17.84105 -2.34300 1.000 27.21846 67 ASN B C 1
ATOM 3647 O O . ASN B 1 67 ? 26.77406 -17.48107 -3.50664 1.000 26.64612 67 ASN B O 1
ATOM 3652 N N . ILE B 1 68 ? 26.15961 -16.98424 -1.39995 1.000 24.22614 68 ILE B N 1
ATOM 3653 C CA . ILE B 1 68 ? 25.85452 -15.59296 -1.72886 1.000 25.11021 68 ILE B CA 1
ATOM 3654 C C . ILE B 1 68 ? 27.10753 -14.72380 -1.70724 1.000 26.27423 68 ILE B C 1
ATOM 3655 O O . ILE B 1 68 ? 27.22982 -13.79140 -2.50333 1.000 22.48890 68 ILE B O 1
ATOM 3660 N N . LEU B 1 69 ? 28.05784 -15.02185 -0.82611 1.000 26.03087 69 LEU B N 1
ATOM 3661 C CA . LEU B 1 69 ? 29.25814 -14.21254 -0.67597 1.000 30.03536 69 LEU B CA 1
ATOM 3662 C C . LEU B 1 69 ? 30.51638 -14.95208 -1.12262 1.000 31.15632 69 LEU B C 1
ATOM 3663 O O . LEU B 1 69 ? 31.62431 -14.52245 -0.79017 1.000 28.28654 69 LEU B O 1
ATOM 3668 N N . GLY B 1 70 ? 30.37105 -16.04850 -1.87547 1.000 30.37165 70 GLY B N 1
ATOM 3669 C CA . GLY B 1 70 ? 31.51309 -16.87506 -2.22874 1.000 28.00571 70 GLY B CA 1
ATOM 3670 C C . GLY B 1 70 ? 32.43212 -16.28157 -3.27387 1.000 35.10344 70 GLY B C 1
ATOM 3671 O O . GLY B 1 70 ? 33.59292 -16.69899 -3.35870 1.000 36.06966 70 GLY B O 1
ATOM 3672 N N . GLY B 1 71 ? 31.95553 -15.30795 -4.05828 1.000 33.67419 71 GLY B N 1
ATOM 3673 C CA . GLY B 1 71 ? 32.74340 -14.80062 -5.17174 1.000 33.52757 71 GLY B CA 1
ATOM 3674 C C . GLY B 1 71 ? 33.39409 -13.44466 -4.95098 1.000 37.18241 71 GLY B C 1
ATOM 3675 O O . GLY B 1 71 ? 33.72755 -12.75025 -5.92155 1.000 39.26738 71 GLY B O 1
ATOM 3676 N N . PHE B 1 72 ? 33.56618 -13.05254 -3.68443 1.000 30.48291 72 PHE B N 1
ATOM 3677 C CA . PHE B 1 72 ? 34.19495 -11.78766 -3.31482 1.000 30.82671 72 PHE B CA 1
ATOM 3678 C C . PHE B 1 72 ? 35.64568 -12.07561 -2.93329 1.000 33.48520 72 PHE B C 1
ATOM 3679 O O . PHE B 1 72 ? 35.93391 -12.61154 -1.85674 1.000 28.57315 72 PHE B O 1
ATOM 3687 N N . LYS B 1 73 ? 36.56548 -11.73786 -3.83066 1.000 32.77570 73 LYS B N 1
ATOM 3688 C CA . LYS B 1 73 ? 37.99134 -11.88797 -3.54154 1.000 33.14395 73 LYS B CA 1
ATOM 3689 C C . LYS B 1 73 ? 38.44257 -10.64447 -2.77424 1.000 31.91118 73 LYS B C 1
ATOM 3690 O O . LYS B 1 73 ? 39.06347 -9.72719 -3.31482 1.000 35.65546 73 LYS B O 1
ATOM 3696 N N . ARG B 1 74 ? 38.10777 -10.61385 -1.48351 1.000 30.31493 74 ARG B N 1
ATOM 3697 C CA . ARG B 1 74 ? 38.31247 -9.44955 -0.63648 1.000 28.97337 74 ARG B CA 1
ATOM 3698 C C . ARG B 1 74 ? 38.95293 -9.86197 0.67676 1.000 31.24670 74 ARG B C 1
ATOM 3699 O O . ARG B 1 74 ? 38.67499 -10.94589 1.19176 1.000 32.52590 74 ARG B O 1
ATOM 3707 N N . PRO B 1 75 ? 39.80818 -9.01169 1.24517 1.000 35.32676 75 PRO B N 1
ATOM 3708 C CA . PRO B 1 75 ? 40.46777 -9.36660 2.51056 1.000 29.70895 75 PRO B CA 1
ATOM 3709 C C . PRO B 1 75 ? 39.44579 -9.69200 3.59210 1.000 31.59164 75 PRO B C 1
ATOM 3710 O O . PRO B 1 75 ? 38.44470 -8.99339 3.75097 1.000 30.05237 75 PRO B O 1
ATOM 3714 N N . GLY B 1 76 ? 39.69294 -10.78352 4.32571 1.000 31.35754 76 GLY B N 1
ATOM 3715 C CA . GLY B 1 76 ? 38.81987 -11.18642 5.40527 1.000 25.18602 76 GLY B CA 1
ATOM 3716 C C . GLY B 1 76 ? 37.73097 -12.18241 5.04124 1.000 29.78309 76 GLY B C 1
ATOM 3717 O O . GLY B 1 76 ? 37.12337 -12.75974 5.95323 1.000 25.89129 76 GLY B O 1
ATOM 3718 N N . PHE B 1 77 ? 37.46072 -12.40237 3.74998 1.000 29.95362 77 PHE B N 1
ATOM 3719 C CA . PHE B 1 77 ? 36.41087 -13.31982 3.30214 1.000 28.06507 77 PHE B CA 1
ATOM 3720 C C . PHE B 1 77 ? 36.96528 -14.73906 3.21685 1.000 29.95613 77 PHE B C 1
ATOM 3721 O O . PHE B 1 77 ? 37.92330 -15.00100 2.47973 1.000 30.60459 77 PHE B O 1
ATOM 3729 N N . ASP B 1 78 ? 36.34273 -15.65534 3.93657 1.000 30.41569 78 ASP B N 1
ATOM 3730 C CA . ASP B 1 78 ? 36.71528 -17.06534 3.91732 1.000 28.07323 78 ASP B CA 1
ATOM 3731 C C . ASP B 1 78 ? 35.71278 -17.74294 2.98159 1.000 33.43199 78 ASP B C 1
ATOM 3732 O O . ASP B 1 78 ? 34.57807 -18.03185 3.37193 1.000 34.82996 78 ASP B O 1
ATOM 3737 N N . ASN B 1 79 ? 36.11237 -17.95468 1.73034 1.000 33.09555 79 ASN B N 1
ATOM 3738 C CA . ASN B 1 79 ? 35.16025 -18.30705 0.68200 1.000 35.13267 79 ASN B CA 1
ATOM 3739 C C . ASN B 1 79 ? 35.92695 -18.96569 -0.46545 1.000 31.99245 79 ASN B C 1
ATOM 3740 O O . ASN B 1 79 ? 37.16100 -19.08133 -0.41268 1.000 33.19248 79 ASN B O 1
ATOM 3745 N N . PRO B 1 80 ? 35.23012 -19.43960 -1.50614 1.000 30.33679 80 PRO B N 1
ATOM 3746 C CA . PRO B 1 80 ? 35.97803 -20.04270 -2.62443 1.000 30.23407 80 PRO B CA 1
ATOM 3747 C C . PRO B 1 80 ? 36.82952 -19.04968 -3.40271 1.000 34.55251 80 PRO B C 1
ATOM 3748 O O . PRO B 1 80 ? 37.92350 -19.41399 -3.85199 1.000 33.32139 80 PRO B O 1
ATOM 3752 N N . ALA B 1 81 ? 36.37110 -17.80425 -3.57288 1.000 35.22625 81 ALA B N 1
ATOM 3753 C CA . ALA B 1 81 ? 37.14653 -16.81025 -4.31773 1.000 34.79504 81 ALA B CA 1
ATOM 3754 C C . ALA B 1 81 ? 38.55732 -16.63498 -3.75701 1.000 37.60797 81 ALA B C 1
ATOM 3755 O O . ALA B 1 81 ? 39.51530 -16.46103 -4.52095 1.000 33.99550 81 ALA B O 1
ATOM 3757 N N . ASN B 1 82 ? 38.70355 -16.66133 -2.42534 1.000 32.17295 82 ASN B N 1
ATOM 3758 C CA . ASN B 1 82 ? 40.01283 -16.49833 -1.80254 1.000 33.75155 82 ASN B CA 1
ATOM 3759 C C . ASN B 1 82 ? 40.70277 -17.81238 -1.49842 1.000 35.71500 82 ASN B C 1
ATOM 3760 O O . ASN B 1 82 ? 41.93186 -17.88751 -1.57374 1.000 36.67423 82 ASN B O 1
ATOM 3765 N N . ASN B 1 83 ? 39.94771 -18.83354 -1.09403 1.000 33.92820 83 ASN B N 1
ATOM 3766 C CA . ASN B 1 83 ? 40.54209 -20.02505 -0.51865 1.000 30.29240 83 ASN B CA 1
ATOM 3767 C C . ASN B 1 83 ? 40.12143 -21.29141 -1.23899 1.000 36.09097 83 ASN B C 1
ATOM 3768 O O . ASN B 1 83 ? 40.55301 -22.38138 -0.84869 1.000 35.04713 83 ASN B O 1
ATOM 3773 N N . GLY B 1 84 ? 39.31087 -21.18173 -2.28133 1.000 33.38555 84 GLY B N 1
ATOM 3774 C CA . GLY B 1 84 ? 38.87079 -22.33922 -3.00589 1.000 32.54062 84 GLY B CA 1
ATOM 3775 C C . GLY B 1 84 ? 39.82755 -22.73617 -4.10514 1.000 33.44347 84 GLY B C 1
ATOM 3776 O O . GLY B 1 84 ? 40.96423 -22.27234 -4.17527 1.000 39.80502 84 GLY B O 1
ATOM 3777 N N . PRO B 1 85 ? 39.37905 -23.62288 -4.98876 1.000 34.21085 85 PRO B N 1
ATOM 3778 C CA . PRO B 1 85 ? 38.05814 -24.24304 -4.87081 1.000 33.84369 85 PRO B CA 1
ATOM 3779 C C . PRO B 1 85 ? 37.98129 -25.36327 -3.82096 1.000 34.07727 85 PRO B C 1
ATOM 3780 O O . PRO B 1 85 ? 38.98164 -25.96104 -3.44468 1.000 37.42659 85 PRO B O 1
ATOM 3784 N N . PHE B 1 86 ? 36.77646 -25.61861 -3.33241 1.000 33.66391 86 PHE B N 1
ATOM 3785 C CA . PHE B 1 86 ? 36.50942 -26.73407 -2.44425 1.000 30.28665 86 PHE B CA 1
ATOM 3786 C C . PHE B 1 86 ? 35.77459 -27.81907 -3.21816 1.000 34.52817 86 PHE B C 1
ATOM 3787 O O . PHE B 1 86 ? 34.85439 -27.52317 -3.98634 1.000 35.47640 86 PHE B O 1
ATOM 3795 N N . CYS B 1 87 ? 36.19632 -29.07380 -3.03248 1.000 32.12970 87 CYS B N 1
ATOM 3796 C CA . CYS B 1 87 ? 35.66568 -30.19144 -3.80170 1.000 33.47427 87 CYS B CA 1
ATOM 3797 C C . CYS B 1 87 ? 35.17783 -31.27726 -2.85565 1.000 33.44485 87 CYS B C 1
ATOM 3798 O O . CYS B 1 87 ? 35.83333 -31.58722 -1.85760 1.000 34.71724 87 CYS B O 1
ATOM 3801 N N . ILE B 1 88 ? 34.01365 -31.84124 -3.16311 1.000 31.09250 88 ILE B N 1
ATOM 3802 C CA . ILE B 1 88 ? 33.44890 -32.91283 -2.34671 1.000 28.82207 88 ILE B CA 1
ATOM 3803 C C . ILE B 1 88 ? 32.97014 -34.01566 -3.27778 1.000 31.76145 88 ILE B C 1
ATOM 3804 O O . ILE B 1 88 ? 32.80350 -33.79278 -4.48926 1.000 33.06954 88 ILE B O 1
ATOM 3809 N N . PRO B 1 89 ? 32.76432 -35.22751 -2.75970 1.000 31.09154 89 PRO B N 1
ATOM 3810 C CA . PRO B 1 89 ? 32.27518 -36.30982 -3.62538 1.000 28.31808 89 PRO B CA 1
ATOM 3811 C C . PRO B 1 89 ? 30.79220 -36.16855 -3.93518 1.000 29.92755 89 PRO B C 1
ATOM 3812 O O . PRO B 1 89 ? 30.03657 -35.47030 -3.25219 1.000 31.52480 89 PRO B O 1
ATOM 3816 N N . GLN B 1 90 ? 30.40056 -36.82186 -5.03044 1.000 29.43443 90 GLN B N 1
ATOM 3817 C CA . GLN B 1 90 ? 28.99526 -36.92608 -5.40987 1.000 30.35853 90 GLN B CA 1
ATOM 3818 C C . GLN B 1 90 ? 28.25240 -37.89641 -4.49101 1.000 30.68363 90 GLN B C 1
ATOM 3819 O O . GLN B 1 90 ? 27.08077 -37.68096 -4.15617 1.000 27.24905 90 GLN B O 1
ATOM 3825 N N . ASN B 1 91 ? 28.94245 -38.96053 -4.07288 1.000 29.72357 91 ASN B N 1
ATOM 3826 C CA . ASN B 1 91 ? 28.41284 -40.06161 -3.27764 1.000 29.54120 91 ASN B CA 1
ATOM 3827 C C . ASN B 1 91 ? 29.45716 -40.35478 -2.20384 1.000 35.52164 91 ASN B C 1
ATOM 3828 O O . ASN B 1 91 ? 30.54438 -40.85386 -2.52312 1.000 33.00513 91 ASN B O 1
ATOM 3833 N N . VAL B 1 92 ? 29.15403 -40.03275 -0.93776 1.000 32.67321 92 VAL B N 1
ATOM 3834 C CA . VAL B 1 92 ? 30.16529 -40.21319 0.10454 1.000 30.78552 92 VAL B CA 1
ATOM 3835 C C . VAL B 1 92 ? 30.43046 -41.69072 0.39682 1.000 31.55481 92 VAL B C 1
ATOM 3836 O O . VAL B 1 92 ? 31.43243 -42.00829 1.04208 1.000 34.80576 92 VAL B O 1
ATOM 3840 N N . SER B 1 93 ? 29.56249 -42.60828 -0.05150 1.000 36.39205 93 SER B N 1
ATOM 3841 C CA . SER B 1 93 ? 29.73086 -44.04711 0.19026 1.000 33.36468 93 SER B CA 1
ATOM 3842 C C . SER B 1 93 ? 30.64624 -44.73098 -0.82034 1.000 30.97013 93 SER B C 1
ATOM 3843 O O . SER B 1 93 ? 30.99399 -45.90035 -0.61652 1.000 28.31949 93 SER B O 1
ATOM 3846 N N . ASN B 1 94 ? 30.99716 -44.05843 -1.91771 1.000 26.57777 94 ASN B N 1
ATOM 3847 C CA . ASN B 1 94 ? 31.83602 -44.62375 -2.96988 1.000 25.90510 94 ASN B CA 1
ATOM 3848 C C . ASN B 1 94 ? 33.20626 -43.95949 -2.93279 1.000 30.13447 94 ASN B C 1
ATOM 3849 O O . ASN B 1 94 ? 33.31013 -42.75352 -3.22200 1.000 27.77453 94 ASN B O 1
ATOM 3854 N N . PRO B 1 95 ? 34.27946 -44.67656 -2.58236 1.000 30.24312 95 PRO B N 1
ATOM 3855 C CA . PRO B 1 95 ? 35.61496 -44.04059 -2.58952 1.000 28.22226 95 PRO B CA 1
ATOM 3856 C C . PRO B 1 95 ? 36.03044 -43.53662 -3.96562 1.000 28.94632 95 PRO B C 1
ATOM 3857 O O . PRO B 1 95 ? 36.90277 -42.67752 -4.05344 1.000 26.37154 95 PRO B O 1
ATOM 3861 N N . ASN B 1 96 ? 35.44650 -44.05160 -5.04549 1.000 30.68140 96 ASN B N 1
ATOM 3862 C CA . ASN B 1 96 ? 35.76373 -43.59747 -6.39099 1.000 29.72776 96 ASN B CA 1
ATOM 3863 C C . ASN B 1 96 ? 34.77342 -42.56425 -6.91027 1.000 27.62435 96 ASN B C 1
ATOM 3864 O O . ASN B 1 96 ? 34.82203 -42.22262 -8.09549 1.000 27.96818 96 ASN B O 1
ATOM 3869 N N . SER B 1 97 ? 33.89608 -42.04952 -6.05516 1.000 25.86317 97 SER B N 1
ATOM 3870 C CA . SER B 1 97 ? 32.91717 -41.06889 -6.50359 1.000 25.99987 97 SER B CA 1
ATOM 3871 C C . SER B 1 97 ? 33.61747 -39.85644 -7.10730 1.000 25.67572 97 SER B C 1
ATOM 3872 O O . SER B 1 97 ? 34.60856 -39.37766 -6.55860 1.000 27.24065 97 SER B O 1
ATOM 3875 N N . PRO B 1 98 ? 33.14790 -39.34959 -8.23991 1.000 29.11592 98 PRO B N 1
ATOM 3876 C CA . PRO B 1 98 ? 33.75892 -38.14006 -8.79821 1.000 22.44954 98 PRO B CA 1
ATOM 3877 C C . PRO B 1 98 ? 33.56636 -36.96417 -7.84744 1.000 29.68674 98 PRO B C 1
ATOM 3878 O O . PRO B 1 98 ? 32.64340 -36.94504 -7.02773 1.000 26.30343 98 PRO B O 1
ATOM 3882 N N . LYS B 1 99 ? 34.47284 -35.98820 -7.93335 1.000 29.13566 99 LYS B N 1
ATOM 3883 C CA . LYS B 1 99 ? 34.38910 -34.79599 -7.10449 1.000 29.01886 99 LYS B CA 1
ATOM 3884 C C . LYS B 1 99 ? 33.66502 -33.67629 -7.84235 1.000 33.27969 99 LYS B C 1
ATOM 3885 O O . LYS B 1 99 ? 33.77305 -33.53870 -9.06439 1.000 35.84732 99 LYS B O 1
ATOM 3891 N N . TRP B 1 100 ? 32.92195 -32.88390 -7.08772 1.000 31.33689 100 TRP B N 1
ATOM 3892 C CA . TRP B 1 100 ? 32.30748 -31.66664 -7.57970 1.000 27.73416 100 TRP B CA 1
ATOM 3893 C C . TRP B 1 100 ? 32.82130 -30.50225 -6.75024 1.000 30.94176 100 TRP B C 1
ATOM 3894 O O . TRP B 1 100 ? 32.94520 -30.59889 -5.52079 1.000 31.25140 100 TRP B O 1
ATOM 3905 N N . CYS B 1 101 ? 33.12564 -29.40985 -7.43057 1.000 30.96303 101 CYS B N 1
ATOM 3906 C CA . CYS B 1 101 ? 33.82154 -28.29257 -6.82989 1.000 33.33057 101 CYS B CA 1
ATOM 3907 C C . CYS B 1 101 ? 32.93207 -27.05606 -6.82720 1.000 31.70250 101 CYS B C 1
ATOM 3908 O O . CYS B 1 101 ? 31.97825 -26.93676 -7.60632 1.000 32.89262 101 CYS B O 1
ATOM 3911 N N . THR B 1 102 ? 33.26689 -26.13985 -5.92202 1.000 34.07327 102 THR B N 1
ATOM 3912 C CA . THR B 1 102 ? 32.72933 -24.79009 -5.97088 1.000 30.42498 102 THR B CA 1
ATOM 3913 C C . THR B 1 102 ? 33.09479 -24.13857 -7.30075 1.000 34.64745 102 THR B C 1
ATOM 3914 O O . THR B 1 102 ? 34.25325 -24.18493 -7.73135 1.000 36.19375 102 THR B O 1
ATOM 3918 N N . LYS B 1 103 ? 32.09916 -23.54945 -7.96376 1.000 32.40614 103 LYS B N 1
ATOM 3919 C CA . LYS B 1 103 ? 32.31224 -22.88105 -9.23788 1.000 36.73770 103 LYS B CA 1
ATOM 3920 C C . LYS B 1 103 ? 31.57181 -21.55144 -9.23380 1.000 38.55630 103 LYS B C 1
ATOM 3921 O O . LYS B 1 103 ? 30.52935 -21.39785 -8.58017 1.000 36.61618 103 LYS B O 1
ATOM 3927 N N . ALA B 1 104 ? 32.13274 -20.58712 -9.96625 1.000 35.06095 104 ALA B N 1
ATOM 3928 C CA . ALA B 1 104 ? 31.49295 -19.29381 -10.12556 1.000 30.81569 104 ALA B CA 1
ATOM 3929 C C . ALA B 1 104 ? 30.20751 -19.43297 -10.92613 1.000 29.64869 104 ALA B C 1
ATOM 3930 O O . ALA B 1 104 ? 30.09557 -20.28559 -11.81022 1.000 29.27585 104 ALA B O 1
ATOM 3932 N N . LYS B 1 105 ? 29.22738 -18.58912 -10.57481 1.000 32.03183 105 LYS B N 1
ATOM 3933 C CA . LYS B 1 105 ? 27.88746 -18.50933 -11.16038 1.000 31.11705 105 LYS B CA 1
ATOM 3934 C C . LYS B 1 105 ? 26.95307 -19.57570 -10.59672 1.000 30.70824 105 LYS B C 1
ATOM 3935 O O . LYS B 1 105 ? 27.35323 -20.72407 -10.39782 1.000 33.29696 105 LYS B O 1
ATOM 3941 N N . ASP B 1 106 ? 25.70816 -19.19236 -10.32339 1.000 29.38119 106 ASP B N 1
ATOM 3942 C CA . ASP B 1 106 ? 24.66178 -20.10749 -9.90351 1.000 24.79528 106 ASP B CA 1
ATOM 3943 C C . ASP B 1 106 ? 23.34869 -19.63900 -10.52397 1.000 26.49127 106 ASP B C 1
ATOM 3944 O O . ASP B 1 106 ? 23.27885 -18.58157 -11.15022 1.000 26.93574 106 ASP B O 1
ATOM 3949 N N . PHE B 1 107 ? 22.30053 -20.43854 -10.36838 1.000 24.03459 107 PHE B N 1
ATOM 3950 C CA . PHE B 1 107 ? 21.02135 -20.08421 -10.96339 1.000 26.14967 107 PHE B CA 1
ATOM 3951 C C . PHE B 1 107 ? 20.37249 -18.91817 -10.21304 1.000 29.61811 107 PHE B C 1
ATOM 3952 O O . PHE B 1 107 ? 20.33547 -18.89127 -8.97630 1.000 24.51549 107 PHE B O 1
ATOM 3960 N N . ASP B 1 108 ? 19.88156 -17.93689 -10.97682 1.000 31.87501 108 ASP B N 1
ATOM 3961 C CA . ASP B 1 108 ? 18.97669 -16.93722 -10.42224 1.000 27.80461 108 ASP B CA 1
ATOM 3962 C C . ASP B 1 108 ? 17.80637 -17.61805 -9.71067 1.000 30.09905 108 ASP B C 1
ATOM 3963 O O . ASP B 1 108 ? 17.43339 -17.22804 -8.59508 1.000 28.10640 108 ASP B O 1
ATOM 3968 N N . SER B 1 109 ? 17.24806 -18.66834 -10.31990 1.000 24.30276 109 SER B N 1
ATOM 3969 C CA . SER B 1 109 ? 16.18707 -19.47725 -9.71357 1.000 27.81064 109 SER B CA 1
ATOM 3970 C C . SER B 1 109 ? 16.69276 -20.90714 -9.60286 1.000 26.38769 109 SER B C 1
ATOM 3971 O O . SER B 1 109 ? 16.74877 -21.62035 -10.60905 1.000 30.88976 109 SER B O 1
ATOM 3974 N N . VAL B 1 110 ? 17.06781 -21.36026 -8.41096 1.000 28.23715 110 VAL B N 1
ATOM 3975 C CA . VAL B 1 110 ? 17.43289 -22.76874 -8.30934 1.000 29.46114 110 VAL B CA 1
ATOM 3976 C C . VAL B 1 110 ? 16.13933 -23.56081 -8.16197 1.000 34.01709 110 VAL B C 1
ATOM 3977 O O . VAL B 1 110 ? 15.29985 -23.26467 -7.29849 1.000 31.18695 110 VAL B O 1
ATOM 3981 N N . LEU B 1 111 ? 15.93749 -24.50628 -9.08529 1.000 28.38306 111 LEU B N 1
ATOM 3982 C CA . LEU B 1 111 ? 14.66697 -25.18790 -9.25576 1.000 27.79738 111 LEU B CA 1
ATOM 3983 C C . LEU B 1 111 ? 14.48692 -26.34466 -8.28500 1.000 31.01687 111 LEU B C 1
ATOM 3984 O O . LEU B 1 111 ? 13.34528 -26.78059 -8.06663 1.000 26.45245 111 LEU B O 1
ATOM 3989 N N . ASN B 1 112 ? 15.58035 -26.83785 -7.69804 1.000 27.93277 112 ASN B N 1
ATOM 3990 C CA . ASN B 1 112 ? 15.55513 -27.98452 -6.79628 1.000 29.60813 112 ASN B CA 1
ATOM 3991 C C . ASN B 1 112 ? 16.01083 -27.51440 -5.42290 1.000 28.01869 112 ASN B C 1
ATOM 3992 O O . ASN B 1 112 ? 17.20983 -27.34733 -5.17403 1.000 27.80589 112 ASN B O 1
ATOM 3997 N N . ASP B 1 113 ? 15.04851 -27.31516 -4.54250 1.000 27.10818 113 ASP B N 1
ATOM 3998 C CA . ASP B 1 113 ? 15.29450 -26.76216 -3.21736 1.000 28.38376 113 ASP B CA 1
ATOM 3999 C C . ASP B 1 113 ? 16.11480 -27.70946 -2.34697 1.000 28.35083 113 ASP B C 1
ATOM 4000 O O . ASP B 1 113 ? 15.61848 -28.78568 -1.98096 1.000 27.50761 113 ASP B O 1
ATOM 4005 N N . PRO B 1 114 ? 17.34335 -27.35190 -1.97690 1.000 29.69984 114 PRO B N 1
ATOM 4006 C CA . PRO B 1 114 ? 18.19449 -28.28333 -1.22158 1.000 30.86396 114 PRO B CA 1
ATOM 4007 C C . PRO B 1 114 ? 17.65135 -28.53755 0.17715 1.000 27.90231 114 PRO B C 1
ATOM 4008 O O . PRO B 1 114 ? 16.87366 -27.75591 0.72600 1.000 27.77027 114 PRO B O 1
ATOM 4012 N N . SER B 1 115 ? 18.07190 -29.66608 0.74670 1.000 23.93250 115 SER B N 1
ATOM 4013 C CA . SER B 1 115 ? 17.54043 -30.10175 2.03046 1.000 24.80008 115 SER B CA 1
ATOM 4014 C C . SER B 1 115 ? 18.05589 -29.20809 3.16233 1.000 28.89066 115 SER B C 1
ATOM 4015 O O . SER B 1 115 ? 19.26405 -28.98158 3.30348 1.000 25.83263 115 SER B O 1
ATOM 4018 N N . HIS B 1 116 ? 17.13605 -28.69283 3.97337 1.000 25.18599 116 HIS B N 1
ATOM 4019 C CA . HIS B 1 116 ? 17.51604 -27.95035 5.16418 1.000 27.59702 116 HIS B CA 1
ATOM 4020 C C . HIS B 1 116 ? 16.85087 -28.54418 6.39946 1.000 29.67120 116 HIS B C 1
ATOM 4021 O O . HIS B 1 116 ? 16.61887 -27.83995 7.38342 1.000 30.07778 116 HIS B O 1
ATOM 4028 N N . SER B 1 117 ? 16.52029 -29.83367 6.35103 1.000 25.85131 117 SER B N 1
ATOM 4029 C CA . SER B 1 117 ? 15.99633 -30.50380 7.53062 1.000 28.52954 117 SER B CA 1
ATOM 4030 C C . SER B 1 117 ? 17.13525 -30.84729 8.49132 1.000 29.15292 117 SER B C 1
ATOM 4031 O O . SER B 1 117 ? 18.32632 -30.74036 8.15939 1.000 27.28857 117 SER B O 1
ATOM 4034 N N . VAL B 1 118 ? 16.75874 -31.28891 9.69662 1.000 26.93009 118 VAL B N 1
ATOM 4035 C CA . VAL B 1 118 ? 17.76963 -31.65807 10.68041 1.000 26.36277 118 VAL B CA 1
ATOM 4036 C C . VAL B 1 118 ? 18.59901 -32.83633 10.16405 1.000 26.79076 118 VAL B C 1
ATOM 4037 O O . VAL B 1 118 ? 19.83435 -32.77403 10.11418 1.000 23.87612 118 VAL B O 1
ATOM 4041 N N . THR B 1 119 ? 17.93476 -33.90618 9.71228 1.000 26.35854 119 THR B N 1
ATOM 4042 C CA . THR B 1 119 ? 18.69378 -35.03925 9.19520 1.000 23.42458 119 THR B CA 1
ATOM 4043 C C . THR B 1 119 ? 19.37370 -34.70817 7.86537 1.000 27.42039 119 THR B C 1
ATOM 4044 O O . THR B 1 119 ? 20.46893 -35.21505 7.59966 1.000 22.73949 119 THR B O 1
ATOM 4048 N N . GLY B 1 120 ? 18.77380 -33.83947 7.03879 1.000 28.59482 120 GLY B N 1
ATOM 4049 C CA . GLY B 1 120 ? 19.46466 -33.37818 5.83834 1.000 25.61589 120 GLY B CA 1
ATOM 4050 C C . GLY B 1 120 ? 20.76278 -32.64572 6.15068 1.000 26.50801 120 GLY B C 1
ATOM 4051 O O . GLY B 1 120 ? 21.80623 -32.91540 5.54319 1.000 30.23169 120 GLY B O 1
ATOM 4052 N N . ASN B 1 121 ? 20.72066 -31.71913 7.11640 1.000 24.57260 121 ASN B N 1
ATOM 4053 C CA . ASN B 1 121 ? 21.94637 -31.06106 7.58895 1.000 29.14327 121 ASN B CA 1
ATOM 4054 C C . ASN B 1 121 ? 22.97312 -32.07898 8.10773 1.000 28.14067 121 ASN B C 1
ATOM 4055 O O . ASN B 1 121 ? 24.18330 -31.92413 7.87640 1.000 25.28320 121 ASN B O 1
ATOM 4060 N N . ASN B 1 122 ? 22.51136 -33.11884 8.82026 1.000 25.67845 122 ASN B N 1
ATOM 4061 C CA . ASN B 1 122 ? 23.41718 -34.17835 9.27514 1.000 29.92485 122 ASN B CA 1
ATOM 4062 C C . ASN B 1 122 ? 24.16995 -34.79254 8.10013 1.000 27.48949 122 ASN B C 1
ATOM 4063 O O . ASN B 1 122 ? 25.39837 -34.93121 8.12953 1.000 25.12253 122 ASN B O 1
ATOM 4068 N N . MET B 1 123 ? 23.43014 -35.19752 7.06878 1.000 30.67334 123 MET B N 1
ATOM 4069 C CA . MET B 1 123 ? 24.04205 -35.73644 5.86507 1.000 29.30346 123 MET B CA 1
ATOM 4070 C C . MET B 1 123 ? 24.99472 -34.73533 5.22884 1.000 31.09452 123 MET B C 1
ATOM 4071 O O . MET B 1 123 ? 26.07071 -35.11205 4.75539 1.000 28.94807 123 MET B O 1
ATOM 4076 N N . GLU B 1 124 ? 24.61576 -33.45552 5.20067 1.000 27.08761 124 GLU B N 1
ATOM 4077 C CA . GLU B 1 124 ? 25.47286 -32.45519 4.57663 1.000 27.75380 124 GLU B CA 1
ATOM 4078 C C . GLU B 1 124 ? 26.74486 -32.23773 5.38931 1.000 28.70724 124 GLU B C 1
ATOM 4079 O O . GLU B 1 124 ? 27.85315 -32.23684 4.83610 1.000 27.16251 124 GLU B O 1
ATOM 4085 N N . PHE B 1 125 ? 26.60520 -32.06026 6.70822 1.000 26.63222 125 PHE B N 1
ATOM 4086 C CA . PHE B 1 125 ? 27.72667 -31.61858 7.53390 1.000 28.88417 125 PHE B CA 1
ATOM 4087 C C . PHE B 1 125 ? 28.60579 -32.78486 7.96297 1.000 30.93212 125 PHE B C 1
ATOM 4088 O O . PHE B 1 125 ? 29.83682 -32.64644 8.01291 1.000 29.73089 125 PHE B O 1
ATOM 4096 N N . TYR B 1 126 ? 27.98361 -33.93416 8.26031 1.000 26.37377 126 TYR B N 1
ATOM 4097 C CA . TYR B 1 126 ? 28.66176 -35.09828 8.81959 1.000 29.68311 126 TYR B CA 1
ATOM 4098 C C . TYR B 1 126 ? 28.69683 -36.30014 7.87275 1.000 30.10690 126 TYR B C 1
ATOM 4099 O O . TYR B 1 126 ? 29.35930 -37.29408 8.18449 1.000 31.48179 126 TYR B O 1
ATOM 4108 N N . GLY B 1 127 ? 28.00686 -36.25028 6.73869 1.000 26.93647 127 GLY B N 1
ATOM 4109 C CA . GLY B 1 127 ? 28.08741 -37.35684 5.81342 1.000 27.45101 127 GLY B CA 1
ATOM 4110 C C . GLY B 1 127 ? 27.32549 -38.58597 6.23489 1.000 30.83289 127 GLY B C 1
ATOM 4111 O O . GLY B 1 127 ? 27.56811 -39.66636 5.68847 1.000 34.51558 127 GLY B O 1
ATOM 4112 N N . THR B 1 128 ? 26.40610 -38.45064 7.18838 1.000 27.89661 128 THR B N 1
ATOM 4113 C CA . THR B 1 128 ? 25.57034 -39.54866 7.64943 1.000 29.39166 128 THR B CA 1
ATOM 4114 C C . THR B 1 128 ? 24.31531 -38.96691 8.29001 1.000 31.22854 128 THR B C 1
ATOM 4115 O O . THR B 1 128 ? 24.34947 -37.88954 8.89116 1.000 30.26476 128 THR B O 1
ATOM 4119 N N . PHE B 1 129 ? 23.20413 -39.69635 8.15080 1.000 28.04369 129 PHE B N 1
ATOM 4120 C CA . PHE B 1 129 ? 21.92461 -39.18284 8.62489 1.000 31.71182 129 PHE B CA 1
ATOM 4121 C C . PHE B 1 129 ? 21.84591 -39.16353 10.14838 1.000 34.22348 129 PHE B C 1
ATOM 4122 O O . PHE B 1 129 ? 21.13949 -38.32438 10.71904 1.000 29.64989 129 PHE B O 1
ATOM 4130 N N . SER B 1 130 ? 22.55455 -40.06745 10.82178 1.000 32.72293 130 SER B N 1
ATOM 4131 C CA . SER B 1 130 ? 22.46764 -40.21815 12.27703 1.000 37.35724 130 SER B CA 1
ATOM 4132 C C . SER B 1 130 ? 23.86941 -40.25465 12.87419 1.000 35.15118 130 SER B C 1
ATOM 4133 O O . SER B 1 130 ? 24.37679 -41.31973 13.24286 1.000 36.43160 130 SER B O 1
ATOM 4136 N N . PRO B 1 131 ? 24.53480 -39.10910 12.96504 1.000 37.10132 131 PRO B N 1
ATOM 4137 C CA . PRO B 1 131 ? 25.89393 -39.09681 13.51441 1.000 35.15159 131 PRO B CA 1
ATOM 4138 C C . PRO B 1 131 ? 25.89732 -39.41424 15.00714 1.000 37.45561 131 PRO B C 1
ATOM 4139 O O . PRO B 1 131 ? 24.90649 -39.23820 15.72437 1.000 32.95331 131 PRO B O 1
ATOM 4143 N N . ASP B 1 132 ? 27.04872 -39.89167 15.46711 1.000 36.72432 132 ASP B N 1
ATOM 4144 C CA . ASP B 1 132 ? 27.23984 -40.25376 16.86615 1.000 36.17740 132 ASP B CA 1
ATOM 4145 C C . ASP B 1 132 ? 27.22111 -39.00230 17.73924 1.000 33.86750 132 ASP B C 1
ATOM 4146 O O . ASP B 1 132 ? 28.13790 -38.17320 17.68282 1.000 36.62336 132 ASP B O 1
ATOM 4151 N N . ASN B 1 133 ? 26.19078 -38.86998 18.57033 1.000 33.98254 133 ASN B N 1
ATOM 4152 C CA . ASN B 1 133 ? 26.05570 -37.65433 19.36293 1.000 32.78972 133 ASN B CA 1
ATOM 4153 C C . ASN B 1 133 ? 27.08197 -37.58585 20.48961 1.000 34.71976 133 ASN B C 1
ATOM 4154 O O . ASN B 1 133 ? 27.55856 -36.49257 20.83555 1.000 34.78796 133 ASN B O 1
ATOM 4159 N N . ALA B 1 134 ? 27.44717 -38.72794 21.06733 1.000 35.07163 134 ALA B N 1
ATOM 4160 C CA . ALA B 1 134 ? 28.53177 -38.72369 22.04796 1.000 38.35609 134 ALA B CA 1
ATOM 4161 C C . ALA B 1 134 ? 29.84932 -38.30958 21.40278 1.000 39.32287 134 ALA B C 1
ATOM 4162 O O . ALA B 1 134 ? 30.64827 -37.58865 22.01228 1.000 42.78937 134 ALA B O 1
ATOM 4164 N N . ALA B 1 135 ? 30.09582 -38.75657 20.16634 1.000 40.37117 135 ALA B N 1
ATOM 4165 C CA . ALA B 1 135 ? 31.31423 -38.35820 19.46805 1.000 38.17244 135 ALA B CA 1
ATOM 4166 C C . ALA B 1 135 ? 31.28529 -36.88031 19.07691 1.000 39.96758 135 ALA B C 1
ATOM 4167 O O . ALA B 1 135 ? 32.33281 -36.22020 19.06413 1.000 40.90957 135 ALA B O 1
ATOM 4169 N N . ILE B 1 136 ? 30.10644 -36.33979 18.75759 1.000 37.11772 136 ILE B N 1
ATOM 4170 C CA . ILE B 1 136 ? 30.00559 -34.90559 18.49923 1.000 37.37335 136 ILE B CA 1
ATOM 4171 C C . ILE B 1 136 ? 30.28836 -34.11444 19.77370 1.000 35.15309 136 ILE B C 1
ATOM 4172 O O . ILE B 1 136 ? 31.04872 -33.13894 19.75779 1.000 36.91298 136 ILE B O 1
ATOM 4177 N N . ALA B 1 137 ? 29.67421 -34.51720 20.89715 1.000 35.73518 137 ALA B N 1
ATOM 4178 C CA . ALA B 1 137 ? 29.76077 -33.72680 22.12499 1.000 34.18936 137 ALA B CA 1
ATOM 4179 C C . ALA B 1 137 ? 31.16385 -33.68698 22.70268 1.000 36.22112 137 ALA B C 1
ATOM 4180 O O . ALA B 1 137 ? 31.49506 -32.74214 23.42366 1.000 38.70694 137 ALA B O 1
ATOM 4182 N N . SER B 1 138 ? 31.99497 -34.67491 22.39705 1.000 35.67036 138 SER B N 1
ATOM 4183 C CA . SER B 1 138 ? 33.33840 -34.73662 22.94348 1.000 37.36184 138 SER B CA 1
ATOM 4184 C C . SER B 1 138 ? 34.41688 -34.34947 21.94792 1.000 42.50281 138 SER B C 1
ATOM 4185 O O . SER B 1 138 ? 35.58856 -34.29595 22.32971 1.000 42.16498 138 SER B O 1
ATOM 4188 N N . GLY B 1 139 ? 34.07165 -34.12519 20.68180 1.000 43.05225 139 GLY B N 1
ATOM 4189 C CA . GLY B 1 139 ? 35.04304 -33.69094 19.70250 1.000 43.45537 139 GLY B CA 1
ATOM 4190 C C . GLY B 1 139 ? 35.63671 -34.78363 18.83323 1.000 46.77542 139 GLY B C 1
ATOM 4191 O O . GLY B 1 139 ? 36.30553 -34.45994 17.84005 1.000 44.83628 139 GLY B O 1
ATOM 4192 N N . LYS B 1 140 ? 35.42929 -36.06160 19.17077 1.000 45.23285 140 LYS B N 1
ATOM 4193 C CA . LYS B 1 140 ? 35.95402 -37.12562 18.31961 1.000 44.05498 140 LYS B CA 1
ATOM 4194 C C . LYS B 1 140 ? 35.48826 -36.94791 16.88308 1.000 44.44422 140 LYS B C 1
ATOM 4195 O O . LYS B 1 140 ? 36.24511 -37.20714 15.94417 1.000 45.40209 140 LYS B O 1
ATOM 4201 N N . LEU B 1 141 ? 34.24268 -36.50118 16.69583 1.000 47.97287 141 LEU B N 1
ATOM 4202 C CA . LEU B 1 141 ? 33.60861 -36.39871 15.38383 1.000 41.40108 141 LEU B CA 1
ATOM 4203 C C . LEU B 1 141 ? 33.33650 -34.92964 15.08863 1.000 39.91339 141 LEU B C 1
ATOM 4204 O O . LEU B 1 141 ? 32.44488 -34.32880 15.69396 1.000 43.45710 141 LEU B O 1
ATOM 4209 N N . GLN B 1 142 ? 34.10326 -34.35005 14.14716 1.000 41.21088 142 GLN B N 1
ATOM 4210 C CA . GLN B 1 142 ? 33.94526 -33.01643 13.58836 1.000 38.94749 142 GLN B CA 1
ATOM 4211 C C . GLN B 1 142 ? 33.27541 -33.07702 12.21471 1.000 37.87859 142 GLN B C 1
ATOM 4212 O O . GLN B 1 142 ? 33.40037 -34.06882 11.49592 1.000 35.76227 142 GLN B O 1
ATOM 4218 N N . PRO B 1 143 ? 32.52464 -32.04708 11.82683 1.000 36.69402 143 PRO B N 1
ATOM 4219 C CA . PRO B 1 143 ? 31.87492 -32.06778 10.50458 1.000 36.64215 143 PRO B CA 1
ATOM 4220 C C . PRO B 1 143 ? 32.88398 -31.87648 9.37035 1.000 35.36037 143 PRO B C 1
ATOM 4221 O O . PRO B 1 143 ? 33.74555 -30.99944 9.42594 1.000 32.96589 143 PRO B O 1
ATOM 4225 N N . SER B 1 144 ? 32.75784 -32.70393 8.32901 1.000 29.55651 144 SER B N 1
ATOM 4226 C CA . SER B 1 144 ? 33.63028 -32.65280 7.16105 1.000 33.93427 144 SER B CA 1
ATOM 4227 C C . SER B 1 144 ? 33.08018 -31.79882 6.02073 1.000 33.24655 144 SER B C 1
ATOM 4228 O O . SER B 1 144 ? 33.82905 -31.51782 5.07715 1.000 31.15484 144 SER B O 1
ATOM 4231 N N . GLN B 1 145 ? 31.79089 -31.42309 6.05782 1.000 30.92044 145 GLN B N 1
ATOM 4232 C CA . GLN B 1 145 ? 31.18401 -30.56374 5.03447 1.000 27.48030 145 GLN B CA 1
ATOM 4233 C C . GLN B 1 145 ? 31.27101 -31.20853 3.64915 1.000 31.77168 145 GLN B C 1
ATOM 4234 O O . GLN B 1 145 ? 31.50068 -30.53944 2.63402 1.000 29.93104 145 GLN B O 1
ATOM 4240 N N . GLN B 1 146 ? 31.07898 -32.52451 3.61192 1.000 29.04980 146 GLN B N 1
ATOM 4241 C CA . GLN B 1 146 ? 31.27855 -33.32518 2.41717 1.000 31.48690 146 GLN B CA 1
ATOM 4242 C C . GLN B 1 146 ? 29.98632 -33.90652 1.84895 1.000 31.45509 146 GLN B C 1
ATOM 4243 O O . GLN B 1 146 ? 30.01784 -34.48398 0.75890 1.000 32.42773 146 GLN B O 1
ATOM 4249 N N . GLY B 1 147 ? 28.85090 -33.76410 2.53364 1.000 26.86185 147 GLY B N 1
ATOM 4250 C CA . GLY B 1 147 ? 27.64758 -34.41481 2.05851 1.000 29.29347 147 GLY B CA 1
ATOM 4251 C C . GLY B 1 147 ? 26.71186 -33.62260 1.16290 1.000 30.24769 147 GLY B C 1
ATOM 4252 O O . GLY B 1 147 ? 25.66448 -34.16329 0.80194 1.000 29.02919 147 GLY B O 1
ATOM 4253 N N . PHE B 1 148 ? 27.06225 -32.39403 0.74249 1.000 29.37233 148 PHE B N 1
ATOM 4254 C CA . PHE B 1 148 ? 26.06973 -31.48359 0.16007 1.000 25.41659 148 PHE B CA 1
ATOM 4255 C C . PHE B 1 148 ? 25.56118 -31.95204 -1.20185 1.000 26.12253 148 PHE B C 1
ATOM 4256 O O . PHE B 1 148 ? 24.36708 -31.82680 -1.48994 1.000 26.60271 148 PHE B O 1
ATOM 4264 N N . VAL B 1 149 ? 26.43590 -32.46528 -2.07144 1.000 29.57135 149 VAL B N 1
ATOM 4265 C CA . VAL B 1 149 ? 25.93980 -32.95417 -3.35898 1.000 27.16804 149 VAL B CA 1
ATOM 4266 C C . VAL B 1 149 ? 25.20208 -34.26979 -3.17609 1.000 27.24976 149 VAL B C 1
ATOM 4267 O O . VAL B 1 149 ? 24.17413 -34.51736 -3.81848 1.000 30.18947 149 VAL B O 1
ATOM 4271 N N . ASP B 1 150 ? 25.70842 -35.11980 -2.28003 1.000 29.94068 150 ASP B N 1
ATOM 4272 C CA . ASP B 1 150 ? 25.06701 -36.38679 -1.95116 1.000 25.66258 150 ASP B CA 1
ATOM 4273 C C . ASP B 1 150 ? 23.62239 -36.16782 -1.51204 1.000 27.51655 150 ASP B C 1
ATOM 4274 O O . ASP B 1 150 ? 22.70253 -36.85064 -1.98870 1.000 29.38092 150 ASP B O 1
ATOM 4279 N N . MET B 1 151 ? 23.40198 -35.19553 -0.62218 1.000 23.99681 151 MET B N 1
ATOM 4280 C CA . MET B 1 151 ? 22.06187 -34.94739 -0.08228 1.000 28.41451 151 MET B CA 1
ATOM 4281 C C . MET B 1 151 ? 21.13075 -34.38672 -1.14554 1.000 28.00564 151 MET B C 1
ATOM 4282 O O . MET B 1 151 ? 19.92731 -34.69416 -1.15084 1.000 25.21791 151 MET B O 1
ATOM 4287 N N . GLN B 1 152 ? 21.66426 -33.53636 -2.03640 1.000 28.63202 152 GLN B N 1
ATOM 4288 C CA . GLN B 1 152 ? 20.86000 -33.04418 -3.15195 1.000 28.20133 152 GLN B CA 1
ATOM 4289 C C . GLN B 1 152 ? 20.36549 -34.20778 -4.00822 1.000 28.37410 152 GLN B C 1
ATOM 4290 O O . GLN B 1 152 ? 19.19885 -34.22803 -4.42879 1.000 27.08617 152 GLN B O 1
ATOM 4296 N N . LEU B 1 153 ? 21.22106 -35.20971 -4.24614 1.000 23.17639 153 LEU B N 1
ATOM 4297 C CA . LEU B 1 153 ? 20.75090 -36.33569 -5.04847 1.000 28.50738 153 LEU B CA 1
ATOM 4298 C C . LEU B 1 153 ? 19.82630 -37.24747 -4.25874 1.000 28.86863 153 LEU B C 1
ATOM 4299 O O . LEU B 1 153 ? 18.99257 -37.92666 -4.86098 1.000 30.20170 153 LEU B O 1
ATOM 4304 N N . VAL B 1 154 ? 19.93982 -37.28099 -2.92525 1.000 26.51553 154 VAL B N 1
ATOM 4305 C CA . VAL B 1 154 ? 18.95820 -38.03259 -2.14241 1.000 24.42463 154 VAL B CA 1
ATOM 4306 C C . VAL B 1 154 ? 17.58083 -37.40592 -2.30126 1.000 31.30324 154 VAL B C 1
ATOM 4307 O O . VAL B 1 154 ? 16.57613 -38.10950 -2.45081 1.000 31.66497 154 VAL B O 1
ATOM 4311 N N . SER B 1 155 ? 17.52387 -36.06559 -2.30909 1.000 31.86892 155 SER B N 1
ATOM 4312 C CA . SER B 1 155 ? 16.27458 -35.32384 -2.43374 1.000 26.59339 155 SER B CA 1
ATOM 4313 C C . SER B 1 155 ? 15.71969 -35.34905 -3.85544 1.000 30.33660 155 SER B C 1
ATOM 4314 O O . SER B 1 155 ? 14.49798 -35.32767 -4.03959 1.000 30.79238 155 SER B O 1
ATOM 4317 N N . TYR B 1 156 ? 16.58201 -35.36506 -4.87016 1.000 26.44309 156 TYR B N 1
ATOM 4318 C CA . TYR B 1 156 ? 16.15112 -35.34116 -6.26734 1.000 28.87678 156 TYR B CA 1
ATOM 4319 C C . TYR B 1 156 ? 16.93396 -36.42222 -6.99916 1.000 33.37175 156 TYR B C 1
ATOM 4320 O O . TYR B 1 156 ? 17.90292 -36.13632 -7.71990 1.000 31.41393 156 TYR B O 1
ATOM 4329 N N . PRO B 1 157 ? 16.53020 -37.69016 -6.83246 1.000 33.05588 157 PRO B N 1
ATOM 4330 C CA . PRO B 1 157 ? 17.32946 -38.80808 -7.37513 1.000 30.53724 157 PRO B CA 1
ATOM 4331 C C . PRO B 1 157 ? 17.36750 -38.85722 -8.89423 1.000 37.07958 157 PRO B C 1
ATOM 4332 O O . PRO B 1 157 ? 18.27279 -39.49289 -9.45098 1.000 35.00290 157 PRO B O 1
ATOM 4336 N N . LYS B 1 158 ? 16.42362 -38.22013 -9.58100 1.000 35.39851 158 LYS B N 1
ATOM 4337 C CA . LYS B 1 158 ? 16.45820 -38.14828 -11.03050 1.000 34.11870 158 LYS B CA 1
ATOM 4338 C C . LYS B 1 158 ? 17.24527 -36.94389 -11.54564 1.000 35.51609 158 LYS B C 1
ATOM 4339 O O . LYS B 1 158 ? 17.44630 -36.81773 -12.75625 1.000 36.54704 158 LYS B O 1
ATOM 4345 N N . LEU B 1 159 ? 17.71724 -36.07402 -10.66289 1.000 32.23850 159 LEU B N 1
ATOM 4346 C CA . LEU B 1 159 ? 18.35950 -34.84468 -11.09905 1.000 34.38019 159 LEU B CA 1
ATOM 4347 C C . LEU B 1 159 ? 19.74421 -35.14285 -11.66109 1.000 40.01363 159 LEU B C 1
ATOM 4348 O O . LEU B 1 159 ? 20.45408 -36.02208 -11.16657 1.000 41.81671 159 LEU B O 1
ATOM 4353 N N . ASP B 1 160 ? 20.13054 -34.41275 -12.69924 1.000 38.70093 160 ASP B N 1
ATOM 4354 C CA . ASP B 1 160 ? 21.45376 -34.60210 -13.26961 1.000 34.13997 160 ASP B CA 1
ATOM 4355 C C . ASP B 1 160 ? 22.50431 -34.17467 -12.24933 1.000 37.25586 160 ASP B C 1
ATOM 4356 O O . ASP B 1 160 ? 22.39390 -33.08043 -11.68033 1.000 36.50679 160 ASP B O 1
ATOM 4361 N N . PRO B 1 161 ? 23.52284 -35.00349 -11.98193 1.000 38.97036 161 PRO B N 1
ATOM 4362 C CA . PRO B 1 161 ? 24.53234 -34.63268 -10.96781 1.000 33.24488 161 PRO B CA 1
ATOM 4363 C C . PRO B 1 161 ? 25.20003 -33.28471 -11.19515 1.000 34.54646 161 PRO B C 1
ATOM 4364 O O . PRO B 1 161 ? 25.51589 -32.58268 -10.22286 1.000 32.58028 161 PRO B O 1
ATOM 4368 N N . GLN B 1 162 ? 25.44417 -32.91433 -12.45374 1.000 33.83646 162 GLN B N 1
ATOM 4369 C CA . GLN B 1 162 ? 26.05917 -31.62548 -12.74965 1.000 37.67220 162 GLN B CA 1
ATOM 4370 C C . GLN B 1 162 ? 25.16404 -30.46367 -12.32340 1.000 38.40246 162 GLN B C 1
ATOM 4371 O O . GLN B 1 162 ? 25.65428 -29.45491 -11.79102 1.000 34.58163 162 GLN B O 1
ATOM 4377 N N . VAL B 1 163 ? 23.85421 -30.57731 -12.57612 1.000 33.13073 163 VAL B N 1
ATOM 4378 C CA . VAL B 1 163 ? 22.90951 -29.56125 -12.12275 1.000 31.69156 163 VAL B CA 1
ATOM 4379 C C . VAL B 1 163 ? 22.85791 -29.52134 -10.59745 1.000 30.45529 163 VAL B C 1
ATOM 4380 O O . VAL B 1 163 ? 22.93164 -28.44914 -9.98796 1.000 29.21021 163 VAL B O 1
ATOM 4384 N N . ALA B 1 164 ? 22.70312 -30.68463 -9.95954 1.000 30.10665 164 ALA B N 1
ATOM 4385 C CA . ALA B 1 164 ? 22.78094 -30.75029 -8.50253 1.000 31.23309 164 ALA B CA 1
ATOM 4386 C C . ALA B 1 164 ? 24.01867 -30.01223 -7.99561 1.000 35.49851 164 ALA B C 1
ATOM 4387 O O . ALA B 1 164 ? 23.92489 -29.12275 -7.13869 1.000 31.05469 164 ALA B O 1
ATOM 4389 N N . ALA B 1 165 ? 25.18752 -30.35187 -8.55377 1.000 32.41336 165 ALA B N 1
ATOM 4390 C CA . ALA B 1 165 ? 26.43162 -29.68709 -8.18460 1.000 29.99361 165 ALA B CA 1
ATOM 4391 C C . ALA B 1 165 ? 26.34953 -28.17859 -8.38486 1.000 34.14863 165 ALA B C 1
ATOM 4392 O O . ALA B 1 165 ? 26.75774 -27.40412 -7.51255 1.000 32.22808 165 ALA B O 1
ATOM 4394 N N . GLU B 1 166 ? 25.87322 -27.73788 -9.55261 1.000 36.00032 166 GLU B N 1
ATOM 4395 C CA . GLU B 1 166 ? 25.80622 -26.30185 -9.80490 1.000 34.30762 166 GLU B CA 1
ATOM 4396 C C . GLU B 1 166 ? 24.88938 -25.62482 -8.79347 1.000 30.90306 166 GLU B C 1
ATOM 4397 O O . GLU B 1 166 ? 25.20939 -24.55264 -8.27308 1.000 30.01483 166 GLU B O 1
ATOM 4403 N N . GLN B 1 167 ? 23.78093 -26.27967 -8.44581 1.000 29.00710 167 GLN B N 1
ATOM 4404 C CA . GLN B 1 167 ? 22.80757 -25.67489 -7.54199 1.000 31.24730 167 GLN B CA 1
ATOM 4405 C C . GLN B 1 167 ? 23.39723 -25.44091 -6.15038 1.000 33.86426 167 GLN B C 1
ATOM 4406 O O . GLN B 1 167 ? 23.24849 -24.35209 -5.57918 1.000 29.43253 167 GLN B O 1
ATOM 4412 N N . VAL B 1 168 ? 24.08729 -26.43982 -5.59189 1.000 28.28127 168 VAL B N 1
ATOM 4413 C CA . VAL B 1 168 ? 24.50042 -26.32816 -4.20093 1.000 27.45476 168 VAL B CA 1
ATOM 4414 C C . VAL B 1 168 ? 25.94411 -25.85964 -4.08104 1.000 29.69400 168 VAL B C 1
ATOM 4415 O O . VAL B 1 168 ? 26.30717 -25.26582 -3.06225 1.000 29.36769 168 VAL B O 1
ATOM 4419 N N . MET B 1 169 ? 26.78580 -26.14174 -5.09470 1.000 29.71757 169 MET B N 1
ATOM 4420 C CA . MET B 1 169 ? 28.21496 -25.83161 -5.02611 1.000 25.94054 169 MET B CA 1
ATOM 4421 C C . MET B 1 169 ? 28.54257 -24.45255 -5.59919 1.000 30.34643 169 MET B C 1
ATOM 4422 O O . MET B 1 169 ? 29.56189 -23.86007 -5.22522 1.000 29.06028 169 MET B O 1
ATOM 4427 N N . GLY B 1 170 ? 27.73158 -23.94801 -6.52890 1.000 30.63902 170 GLY B N 1
ATOM 4428 C CA . GLY B 1 170 ? 28.03570 -22.68843 -7.16469 1.000 30.71438 170 GLY B CA 1
ATOM 4429 C C . GLY B 1 170 ? 27.85544 -21.51672 -6.22445 1.000 30.28485 170 GLY B C 1
ATOM 4430 O O . GLY B 1 170 ? 27.18145 -21.59809 -5.19213 1.000 28.04841 170 GLY B O 1
ATOM 4431 N N . TYR B 1 171 ? 28.49350 -20.40703 -6.58878 1.000 28.31520 171 TYR B N 1
ATOM 4432 C CA . TYR B 1 171 ? 28.34436 -19.15089 -5.87074 1.000 28.22567 171 TYR B CA 1
ATOM 4433 C C . TYR B 1 171 ? 28.08473 -18.04692 -6.88109 1.000 26.34604 171 TYR B C 1
ATOM 4434 O O . TYR B 1 171 ? 28.49292 -18.14025 -8.03716 1.000 31.27768 171 TYR B O 1
ATOM 4443 N N . TYR B 1 172 ? 27.40092 -17.00022 -6.44920 1.000 26.30272 172 TYR B N 1
ATOM 4444 C CA . TYR B 1 172 ? 27.04301 -15.93347 -7.37003 1.000 27.34685 172 TYR B CA 1
ATOM 4445 C C . TYR B 1 172 ? 28.24462 -15.02671 -7.62379 1.000 27.39792 172 TYR B C 1
ATOM 4446 O O . TYR B 1 172 ? 29.01860 -14.72690 -6.71394 1.000 30.42191 172 TYR B O 1
ATOM 4455 N N . THR B 1 173 ? 28.43976 -14.65105 -8.88582 1.000 28.61491 173 THR B N 1
ATOM 4456 C CA . THR B 1 173 ? 29.43082 -13.63382 -9.21324 1.000 33.45349 173 THR B CA 1
ATOM 4457 C C . THR B 1 173 ? 28.90469 -12.26605 -8.78886 1.000 34.74608 173 THR B C 1
ATOM 4458 O O . THR B 1 173 ? 27.69126 -12.04249 -8.70158 1.000 35.09590 173 THR B O 1
ATOM 4462 N N . GLU B 1 174 ? 29.83570 -11.34728 -8.52012 1.000 31.57018 174 GLU B N 1
ATOM 4463 C CA . GLU B 1 174 ? 29.45051 -9.97900 -8.20644 1.000 32.82259 174 GLU B CA 1
ATOM 4464 C C . GLU B 1 174 ? 28.57807 -9.37830 -9.30367 1.000 34.48568 174 GLU B C 1
ATOM 4465 O O . GLU B 1 174 ? 27.68001 -8.58142 -9.01637 1.000 33.01656 174 GLU B O 1
ATOM 4471 N N . ASP B 1 175 ? 28.81078 -9.76248 -10.56070 1.000 39.54292 175 ASP B N 1
ATOM 4472 C CA . ASP B 1 175 ? 27.99600 -9.25793 -11.66033 1.000 34.16706 175 ASP B CA 1
ATOM 4473 C C . ASP B 1 175 ? 26.55035 -9.71868 -11.53829 1.000 32.16160 175 ASP B C 1
ATOM 4474 O O . ASP B 1 175 ? 25.64602 -9.05138 -12.04197 1.000 33.16494 175 ASP B O 1
ATOM 4479 N N . GLU B 1 176 ? 26.31178 -10.84928 -10.88228 1.000 30.79043 176 GLU B N 1
ATOM 4480 C CA . GLU B 1 176 ? 24.95968 -11.35633 -10.71357 1.000 34.75054 176 GLU B CA 1
ATOM 4481 C C . GLU B 1 176 ? 24.28157 -10.81758 -9.46876 1.000 32.26961 176 GLU B C 1
ATOM 4482 O O . GLU B 1 176 ? 23.04767 -10.83396 -9.40047 1.000 28.15399 176 GLU B O 1
ATOM 4488 N N . ILE B 1 177 ? 25.05345 -10.35723 -8.48886 1.000 26.38462 177 ILE B N 1
ATOM 4489 C CA . ILE B 1 177 ? 24.48529 -9.82828 -7.25410 1.000 27.43838 177 ILE B CA 1
ATOM 4490 C C . ILE B 1 177 ? 25.00441 -8.41662 -6.99346 1.000 29.64827 177 ILE B C 1
ATOM 4491 O O . ILE B 1 177 ? 25.54422 -8.15657 -5.90510 1.000 28.92792 177 ILE B O 1
ATOM 4496 N N . PRO B 1 178 ? 24.83922 -7.46271 -7.92074 1.000 30.87068 178 PRO B N 1
ATOM 4497 C CA . PRO B 1 178 ? 25.42325 -6.12892 -7.67889 1.000 28.83313 178 PRO B CA 1
ATOM 4498 C C . PRO B 1 178 ? 24.83840 -5.42958 -6.46184 1.000 31.34479 178 PRO B C 1
ATOM 4499 O O . PRO B 1 178 ? 25.55100 -4.63720 -5.82580 1.000 29.88626 178 PRO B O 1
ATOM 4503 N N . THR B 1 179 ? 23.57168 -5.71215 -6.10818 1.000 28.99635 179 THR B N 1
ATOM 4504 C CA . THR B 1 179 ? 22.97419 -5.09699 -4.92130 1.000 30.25943 179 THR B CA 1
ATOM 4505 C C . THR B 1 179 ? 23.65788 -5.59033 -3.65202 1.000 31.64555 179 THR B C 1
ATOM 4506 O O . THR B 1 179 ? 23.92944 -4.80017 -2.73405 1.000 27.97753 179 THR B O 1
ATOM 4510 N N . ILE B 1 180 ? 23.93565 -6.89587 -3.57676 1.000 30.71880 180 ILE B N 1
ATOM 4511 C CA . ILE B 1 180 ? 24.71594 -7.41978 -2.45541 1.000 31.20775 180 ILE B CA 1
ATOM 4512 C C . ILE B 1 180 ? 26.11771 -6.82664 -2.47300 1.000 30.65136 180 ILE B C 1
ATOM 4513 O O . ILE B 1 180 ? 26.64356 -6.40052 -1.43653 1.000 27.54647 180 ILE B O 1
ATOM 4518 N N . ALA B 1 181 ? 26.73798 -6.78005 -3.65904 1.000 33.29921 181 ALA B N 1
ATOM 4519 C CA . ALA B 1 181 ? 28.10050 -6.26977 -3.77566 1.000 29.91446 181 ALA B CA 1
ATOM 4520 C C . ALA B 1 181 ? 28.18275 -4.83681 -3.28391 1.000 30.11149 181 ALA B C 1
ATOM 4521 O O . ALA B 1 181 ? 29.15090 -4.45282 -2.62209 1.000 31.73855 181 ALA B O 1
ATOM 4523 N N . ASN B 1 182 ? 27.16422 -4.03799 -3.59213 1.000 30.72110 182 ASN B N 1
ATOM 4524 C CA . ASN B 1 182 ? 27.09216 -2.67576 -3.08774 1.000 26.57426 182 ASN B CA 1
ATOM 4525 C C . ASN B 1 182 ? 27.12477 -2.63967 -1.55953 1.000 28.96258 182 ASN B C 1
ATOM 4526 O O . ASN B 1 182 ? 27.80299 -1.79361 -0.96962 1.000 30.02384 182 ASN B O 1
ATOM 4531 N N . LEU B 1 183 ? 26.40598 -3.55620 -0.89601 1.000 31.18568 183 LEU B N 1
ATOM 4532 C CA . LEU B 1 183 ? 26.41552 -3.58662 0.56859 1.000 28.96886 183 LEU B CA 1
ATOM 4533 C C . LEU B 1 183 ? 27.78031 -4.00191 1.10427 1.000 31.15129 183 LEU B C 1
ATOM 4534 O O . LEU B 1 183 ? 28.26051 -3.43980 2.09648 1.000 31.75064 183 LEU B O 1
ATOM 4539 N N . VAL B 1 184 ? 28.42061 -4.97860 0.45305 1.000 31.78974 184 VAL B N 1
ATOM 4540 C CA . VAL B 1 184 ? 29.74919 -5.42836 0.86191 1.000 27.94217 184 VAL B CA 1
ATOM 4541 C C . VAL B 1 184 ? 30.74953 -4.28019 0.78379 1.000 34.22563 184 VAL B C 1
ATOM 4542 O O . VAL B 1 184 ? 31.59471 -4.10936 1.67144 1.000 31.55520 184 VAL B O 1
ATOM 4546 N N . ASP B 1 185 ? 30.65669 -3.45650 -0.26672 1.000 32.90900 185 ASP B N 1
ATOM 4547 C CA . ASP B 1 185 ? 31.64851 -2.40029 -0.44343 1.000 32.65835 185 ASP B CA 1
ATOM 4548 C C . ASP B 1 185 ? 31.47526 -1.26934 0.55876 1.000 33.60311 185 ASP B C 1
ATOM 4549 O O . ASP B 1 185 ? 32.45875 -0.62497 0.92643 1.000 36.78885 185 ASP B O 1
ATOM 4554 N N . GLU B 1 186 ? 30.25303 -1.01862 1.02090 1.000 32.53332 186 GLU B N 1
ATOM 4555 C CA . GLU B 1 186 ? 29.95578 0.19037 1.76776 1.000 28.97565 186 GLU B CA 1
ATOM 4556 C C . GLU B 1 186 ? 29.72323 -0.03716 3.25199 1.000 29.77034 186 GLU B C 1
ATOM 4557 O O . GLU B 1 186 ? 29.67901 0.94221 4.00052 1.000 26.99724 186 GLU B O 1
ATOM 4563 N N . PHE B 1 187 ? 29.55777 -1.28946 3.69704 1.000 30.25571 187 PHE B N 1
ATOM 4564 C CA . PHE B 1 187 ? 29.20912 -1.56164 5.09091 1.000 29.03885 187 PHE B CA 1
ATOM 4565 C C . PHE B 1 187 ? 29.98371 -2.77505 5.60842 1.000 26.79705 187 PHE B C 1
ATOM 4566 O O . PHE B 1 187 ? 31.07083 -3.07396 5.10896 1.000 28.99484 187 PHE B O 1
ATOM 4574 N N . THR B 1 188 ? 29.43984 -3.49096 6.58796 1.000 26.46533 188 THR B N 1
ATOM 4575 C CA . THR B 1 188 ? 30.16503 -4.53280 7.30395 1.000 26.92898 188 THR B CA 1
ATOM 4576 C C . THR B 1 188 ? 29.50908 -5.89308 7.07899 1.000 29.25074 188 THR B C 1
ATOM 4577 O O . THR B 1 188 ? 28.29367 -6.04235 7.25266 1.000 29.23240 188 THR B O 1
ATOM 4581 N N . VAL B 1 189 ? 30.30827 -6.88785 6.70978 1.000 26.11114 189 VAL B N 1
ATOM 4582 C CA . VAL B 1 189 ? 29.81959 -8.25396 6.63460 1.000 29.13572 189 VAL B CA 1
ATOM 4583 C C . VAL B 1 189 ? 30.46700 -9.07121 7.74459 1.000 27.06617 189 VAL B C 1
ATOM 4584 O O . VAL B 1 189 ? 31.57292 -8.78254 8.20470 1.000 28.63477 189 VAL B O 1
ATOM 4588 N N . PHE B 1 190 ? 29.76167 -10.09979 8.18127 1.000 29.06584 190 PHE B N 1
ATOM 4589 C CA . PHE B 1 190 ? 30.26820 -11.01957 9.18834 1.000 25.37248 190 PHE B CA 1
ATOM 4590 C C . PHE B 1 190 ? 30.73665 -12.27685 8.46822 1.000 30.08556 190 PHE B C 1
ATOM 4591 O O . PHE B 1 190 ? 29.97164 -12.88685 7.71860 1.000 27.16515 190 PHE B O 1
ATOM 4599 N N . ASN B 1 191 ? 32.00124 -12.63548 8.67268 1.000 31.63315 191 ASN B N 1
ATOM 4600 C CA . ASN B 1 191 ? 32.61076 -13.82766 8.10491 1.000 28.10768 191 ASN B CA 1
ATOM 4601 C C . ASN B 1 191 ? 32.45102 -15.05840 9.00406 1.000 30.40309 191 ASN B C 1
ATOM 4602 O O . ASN B 1 191 ? 32.79091 -16.17385 8.58269 1.000 28.29344 191 ASN B O 1
ATOM 4607 N N . ARG B 1 192 ? 31.90498 -14.89448 10.22220 1.000 27.73371 192 ARG B N 1
ATOM 4608 C CA . ARG B 1 192 ? 31.73573 -15.99751 11.17866 1.000 27.31898 192 ARG B CA 1
ATOM 4609 C C . ARG B 1 192 ? 30.36002 -15.86531 11.85605 1.000 34.41920 192 ARG B C 1
ATOM 4610 O O . ARG B 1 192 ? 30.24881 -15.61221 13.07010 1.000 30.19892 192 ARG B O 1
ATOM 4618 N N . TRP B 1 193 ? 29.28594 -16.03145 11.06563 1.000 31.66333 193 TRP B N 1
ATOM 4619 C CA . TRP B 1 193 ? 27.91383 -15.88911 11.56235 1.000 29.66860 193 TRP B CA 1
ATOM 4620 C C . TRP B 1 193 ? 27.09532 -17.10957 11.15417 1.000 31.63383 193 TRP B C 1
ATOM 4621 O O . TRP B 1 193 ? 26.92046 -17.38787 9.96083 1.000 29.03739 193 TRP B O 1
ATOM 4632 N N . PHE B 1 194 ? 26.58440 -17.82180 12.15067 1.000 31.07168 194 PHE B N 1
ATOM 4633 C CA . PHE B 1 194 ? 25.99587 -19.13532 11.97537 1.000 28.35130 194 PHE B CA 1
ATOM 4634 C C . PHE B 1 194 ? 24.53165 -19.09105 12.38889 1.000 30.88953 194 PHE B C 1
ATOM 4635 O O . PHE B 1 194 ? 24.13257 -18.25585 13.20881 1.000 31.68321 194 PHE B O 1
ATOM 4643 N N . SER B 1 195 ? 23.71743 -19.96842 11.80165 1.000 25.66862 195 SER B N 1
ATOM 4644 C CA . SER B 1 195 ? 22.31930 -19.96347 12.20625 1.000 25.08537 195 SER B CA 1
ATOM 4645 C C . SER B 1 195 ? 22.19038 -20.66505 13.55517 1.000 28.22090 195 SER B C 1
ATOM 4646 O O . SER B 1 195 ? 23.07567 -21.42352 13.97099 1.000 30.92653 195 SER B O 1
ATOM 4649 N N . CYS B 1 196 ? 21.10063 -20.35467 14.26879 1.000 30.05233 196 CYS B N 1
ATOM 4650 C CA . CYS B 1 196 ? 20.93531 -20.87485 15.62541 1.000 30.41405 196 CYS B CA 1
ATOM 4651 C C . CYS B 1 196 ? 20.76369 -22.39289 15.61793 1.000 29.75653 196 CYS B C 1
ATOM 4652 O O . CYS B 1 196 ? 21.37680 -23.09679 16.43427 1.000 28.10117 196 CYS B O 1
ATOM 4655 N N . VAL B 1 197 ? 19.94995 -22.92881 14.70899 1.000 30.29188 197 VAL B N 1
ATOM 4656 C CA . VAL B 1 197 ? 19.76941 -24.38548 14.71455 1.000 34.50107 197 VAL B CA 1
ATOM 4657 C C . VAL B 1 197 ? 20.07796 -24.98836 13.34633 1.000 30.84387 197 VAL B C 1
ATOM 4658 O O . VAL B 1 197 ? 19.76013 -24.39676 12.29510 1.000 26.07425 197 VAL B O 1
ATOM 4662 N N . PRO B 1 198 ? 20.72634 -26.15712 13.31990 1.000 32.93659 198 PRO B N 1
ATOM 4663 C CA . PRO B 1 198 ? 20.96320 -26.87257 12.04413 1.000 30.79975 198 PRO B CA 1
ATOM 4664 C C . PRO B 1 198 ? 19.69471 -27.60577 11.62917 1.000 30.05170 198 PRO B C 1
ATOM 4665 O O . PRO B 1 198 ? 19.56519 -28.83807 11.74797 1.000 31.83684 198 PRO B O 1
ATOM 4669 N N . GLY B 1 199 ? 18.72703 -26.80870 11.16407 1.000 26.59399 199 GLY B N 1
ATOM 4670 C CA . GLY B 1 199 ? 17.40280 -27.27227 10.83309 1.000 26.40730 199 GLY B CA 1
ATOM 4671 C C . GLY B 1 199 ? 16.68473 -26.25532 9.96696 1.000 27.45791 199 GLY B C 1
ATOM 4672 O O . GLY B 1 199 ? 17.29475 -25.31522 9.45136 1.000 28.29657 199 GLY B O 1
ATOM 4673 N N . PRO B 1 200 ? 15.36476 -26.41512 9.79236 1.000 25.75219 200 PRO B N 1
ATOM 4674 C CA . PRO B 1 200 ? 14.63937 -25.56564 8.82347 1.000 29.47220 200 PRO B CA 1
ATOM 4675 C C . PRO B 1 200 ? 14.23062 -24.17524 9.32742 1.000 30.83041 200 PRO B C 1
ATOM 4676 O O . PRO B 1 200 ? 14.72701 -23.68971 10.35167 1.000 29.81031 200 PRO B O 1
ATOM 4680 N N . THR B 1 201 ? 13.28503 -23.55208 8.61105 1.000 30.37042 201 THR B N 1
ATOM 4681 C CA . THR B 1 201 ? 13.06274 -22.10807 8.69977 1.000 27.48221 201 THR B CA 1
ATOM 4682 C C . THR B 1 201 ? 12.54926 -21.68515 10.07163 1.000 27.48595 201 THR B C 1
ATOM 4683 O O . THR B 1 201 ? 13.10087 -20.77199 10.69892 1.000 27.49569 201 THR B O 1
ATOM 4687 N N . ASN B 1 202 ? 11.48164 -22.31526 10.54447 1.000 27.61519 202 ASN B N 1
ATOM 4688 C CA . ASN B 1 202 ? 10.77217 -21.77662 11.70070 1.000 27.29957 202 ASN B CA 1
ATOM 4689 C C . ASN B 1 202 ? 11.46321 -22.10158 13.02852 1.000 31.53153 202 ASN B C 1
ATOM 4690 O O . ASN B 1 202 ? 11.50332 -21.23471 13.92193 1.000 25.78940 202 ASN B O 1
ATOM 4695 N N . PRO B 1 203 ? 12.04515 -23.29819 13.20996 1.000 29.85357 203 PRO B N 1
ATOM 4696 C CA . PRO B 1 203 ? 12.93016 -23.46077 14.37198 1.000 28.96076 203 PRO B CA 1
ATOM 4697 C C . PRO B 1 203 ? 13.98950 -22.37231 14.44001 1.000 29.67016 203 PRO B C 1
ATOM 4698 O O . PRO B 1 203 ? 14.26468 -21.84711 15.52452 1.000 28.93247 203 PRO B O 1
ATOM 4702 N N . ASN B 1 204 ? 14.54020 -21.97124 13.29106 1.000 29.16735 204 ASN B N 1
ATOM 4703 C CA . ASN B 1 204 ? 15.58666 -20.95372 13.27450 1.000 26.99876 204 ASN B CA 1
ATOM 4704 C C . ASN B 1 204 ? 15.02517 -19.55598 13.52724 1.000 27.85073 204 ASN B C 1
ATOM 4705 O O . ASN B 1 204 ? 15.63231 -18.75774 14.25588 1.000 25.72736 204 ASN B O 1
ATOM 4710 N N . ARG B 1 205 ? 13.88088 -19.22697 12.92213 1.000 29.05591 205 ARG B N 1
ATOM 4711 C CA . ARG B 1 205 ? 13.27341 -17.92772 13.19430 1.000 26.86487 205 ARG B CA 1
ATOM 4712 C C . ARG B 1 205 ? 12.85867 -17.81291 14.65585 1.000 28.24562 205 ARG B C 1
ATOM 4713 O O . ARG B 1 205 ? 13.02504 -16.75463 15.26945 1.000 26.76396 205 ARG B O 1
ATOM 4721 N N . LEU B 1 206 ? 12.34041 -18.90448 15.23437 1.000 26.57381 206 LEU B N 1
ATOM 4722 C CA . LEU B 1 206 ? 11.96060 -18.89314 16.63884 1.000 25.88288 206 LEU B CA 1
ATOM 4723 C C . LEU B 1 206 ? 13.16910 -18.67757 17.53429 1.000 26.66945 206 LEU B C 1
ATOM 4724 O O . LEU B 1 206 ? 13.09899 -17.92051 18.50940 1.000 29.67950 206 LEU B O 1
ATOM 4729 N N . CYS B 1 207 ? 14.28760 -19.33085 17.22877 1.000 26.59509 207 CYS B N 1
ATOM 4730 C CA . CYS B 1 207 ? 15.46580 -19.16577 18.07425 1.000 28.80946 207 CYS B CA 1
ATOM 4731 C C . CYS B 1 207 ? 16.03607 -17.75372 17.96242 1.000 30.53238 207 CYS B C 1
ATOM 4732 O O . CYS B 1 207 ? 16.49527 -17.17933 18.95844 1.000 30.36618 207 CYS B O 1
ATOM 4735 N N . ALA B 1 208 ? 15.99189 -17.16663 16.76590 1.000 27.30034 208 ALA B N 1
ATOM 4736 C CA . ALA B 1 208 ? 16.42193 -15.78202 16.61648 1.000 32.25255 208 ALA B CA 1
ATOM 4737 C C . ALA B 1 208 ? 15.58416 -14.83259 17.46256 1.000 27.80354 208 ALA B C 1
ATOM 4738 O O . ALA B 1 208 ? 16.10332 -13.83831 17.97317 1.000 29.05604 208 ALA B O 1
ATOM 4740 N N . LEU B 1 209 ? 14.29227 -15.10361 17.60113 1.000 28.77522 209 LEU B N 1
ATOM 4741 C CA . LEU B 1 209 ? 13.38777 -14.19678 18.28955 1.000 28.17853 209 LEU B CA 1
ATOM 4742 C C . LEU B 1 209 ? 13.22563 -14.50793 19.76989 1.000 29.21778 209 LEU B C 1
ATOM 4743 O O . LEU B 1 209 ? 12.87017 -13.60757 20.53881 1.000 29.76492 209 LEU B O 1
ATOM 4748 N N . ALA B 1 210 ? 13.48342 -15.74721 20.19549 1.000 27.79860 210 ALA B N 1
ATOM 4749 C CA . ALA B 1 210 ? 13.24388 -16.12952 21.57813 1.000 29.47009 210 ALA B CA 1
ATOM 4750 C C . ALA B 1 210 ? 14.46349 -16.72305 22.27946 1.000 31.77176 210 ALA B C 1
ATOM 4751 O O . ALA B 1 210 ? 14.36800 -17.05480 23.46435 1.000 32.43671 210 ALA B O 1
ATOM 4753 N N . GLY B 1 211 ? 15.60450 -16.84714 21.60360 1.000 29.66794 211 GLY B N 1
ATOM 4754 C CA . GLY B 1 211 ? 16.76711 -17.46936 22.20260 1.000 25.96819 211 GLY B CA 1
ATOM 4755 C C . GLY B 1 211 ? 16.71716 -18.97414 22.29758 1.000 28.90938 211 GLY B C 1
ATOM 4756 O O . GLY B 1 211 ? 17.66723 -19.57184 22.80589 1.000 29.05153 211 GLY B O 1
ATOM 4757 N N . THR B 1 212 ? 15.64448 -19.60794 21.82799 1.000 29.20063 212 THR B N 1
ATOM 4758 C CA . THR B 1 212 ? 15.52855 -21.05714 21.85849 1.000 29.18300 212 THR B CA 1
ATOM 4759 C C . THR B 1 212 ? 14.47788 -21.48143 20.83044 1.000 32.92250 212 THR B C 1
ATOM 4760 O O . THR B 1 212 ? 13.50333 -20.75868 20.57824 1.000 26.33171 212 THR B O 1
ATOM 4764 N N . ALA B 1 213 ? 14.70435 -22.64488 20.21090 1.000 29.58407 213 ALA B N 1
ATOM 4765 C CA . ALA B 1 213 ? 13.67229 -23.23827 19.37549 1.000 26.96349 213 ALA B CA 1
ATOM 4766 C C . ALA B 1 213 ? 12.70816 -24.08167 20.19307 1.000 30.39603 213 ALA B C 1
ATOM 4767 O O . ALA B 1 213 ? 11.74277 -24.62059 19.62862 1.000 27.05406 213 ALA B O 1
ATOM 4769 N N . ALA B 1 214 ? 12.95377 -24.18986 21.50244 1.000 28.52299 214 ALA B N 1
ATOM 4770 C CA . ALA B 1 214 ? 12.07393 -24.88297 22.44574 1.000 29.53640 214 ALA B CA 1
ATOM 4771 C C . ALA B 1 214 ? 11.56506 -26.21310 21.88508 1.000 28.80646 214 ALA B C 1
ATOM 4772 O O . ALA B 1 214 ? 10.36346 -26.46058 21.79722 1.000 29.70252 214 ALA B O 1
ATOM 4774 N N . GLY B 1 215 ? 12.50522 -27.08277 21.50084 1.000 34.24843 215 GLY B N 1
ATOM 4775 C CA . GLY B 1 215 ? 12.19209 -28.41660 21.00584 1.000 29.14782 215 GLY B CA 1
ATOM 4776 C C . GLY B 1 215 ? 11.63071 -28.49620 19.59533 1.000 31.12049 215 GLY B C 1
ATOM 4777 O O . GLY B 1 215 ? 11.39193 -29.60776 19.11011 1.000 30.93877 215 GLY B O 1
ATOM 4778 N N . HIS B 1 216 ? 11.40162 -27.36869 18.92028 1.000 29.48369 216 HIS B N 1
ATOM 4779 C CA . HIS B 1 216 ? 10.87402 -27.39792 17.56421 1.000 29.92869 216 HIS B CA 1
ATOM 4780 C C . HIS B 1 216 ? 12.00904 -27.65512 16.58018 1.000 29.57896 216 HIS B C 1
ATOM 4781 O O . HIS B 1 216 ? 13.03226 -26.96361 16.60632 1.000 29.88772 216 HIS B O 1
ATOM 4788 N N . GLY B 1 217 ? 11.82309 -28.64063 15.70666 1.000 26.95699 217 GLY B N 1
ATOM 4789 C CA . GLY B 1 217 ? 12.87204 -29.01434 14.77832 1.000 28.19113 217 GLY B CA 1
ATOM 4790 C C . GLY B 1 217 ? 12.41792 -29.11626 13.34145 1.000 27.71078 217 GLY B C 1
ATOM 4791 O O . GLY B 1 217 ? 13.23655 -29.34757 12.45054 1.000 31.44223 217 GLY B O 1
ATOM 4792 N N . THR B 1 218 ? 11.11554 -28.96629 13.10177 1.000 29.20438 218 THR B N 1
ATOM 4793 C CA . THR B 1 218 ? 10.56344 -28.89870 11.75457 1.000 29.99936 218 THR B CA 1
ATOM 4794 C C . THR B 1 218 ? 9.55400 -27.75562 11.71409 1.000 28.79412 218 THR B C 1
ATOM 4795 O O . THR B 1 218 ? 9.29081 -27.09836 12.72535 1.000 30.03447 218 THR B O 1
ATOM 4799 N N . ASN B 1 219 ? 8.98631 -27.49947 10.53489 1.000 31.64303 219 ASN B N 1
ATOM 4800 C CA . ASN B 1 219 ? 7.92748 -26.49277 10.40678 1.000 27.38268 219 ASN B CA 1
ATOM 4801 C C . ASN B 1 219 ? 6.60233 -27.12169 10.83732 1.000 30.73420 219 ASN B C 1
ATOM 4802 O O . ASN B 1 219 ? 5.77119 -27.53967 10.02507 1.000 28.14468 219 ASN B O 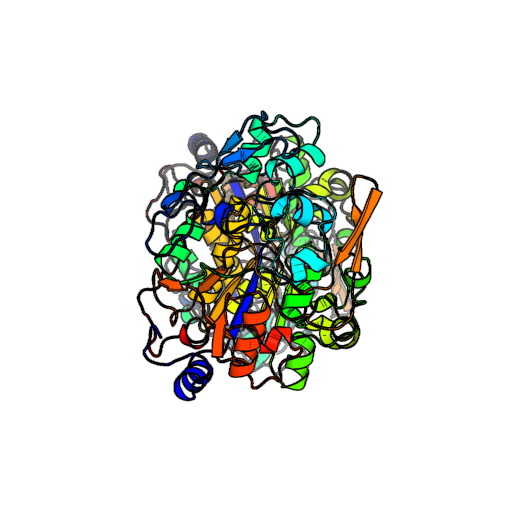1
ATOM 4807 N N . ASP B 1 220 ? 6.39614 -27.17818 12.15354 1.000 24.99349 220 ASP B N 1
ATOM 4808 C CA . ASP B 1 220 ? 5.21121 -27.83379 12.68066 1.000 28.95648 220 ASP B CA 1
ATOM 4809 C C . ASP B 1 220 ? 4.03871 -26.85347 12.78978 1.000 28.81701 220 ASP B C 1
ATOM 4810 O O . ASP B 1 220 ? 4.15076 -25.65903 12.49892 1.000 28.07079 220 ASP B O 1
ATOM 4815 N N . ASN B 1 221 ? 2.90170 -27.37235 13.26207 1.000 29.10291 221 ASN B N 1
ATOM 4816 C CA . ASN B 1 221 ? 1.64225 -26.63320 13.24084 1.000 31.31184 221 ASN B CA 1
ATOM 4817 C C . ASN B 1 221 ? 1.60732 -25.44907 14.20195 1.000 29.24183 221 ASN B C 1
ATOM 4818 O O . ASN B 1 221 ? 0.79500 -24.54538 13.99911 1.000 33.59045 221 ASN B O 1
ATOM 4823 N N . SER B 1 222 ? 2.45489 -25.42115 15.23759 1.000 30.32959 222 SER B N 1
ATOM 4824 C CA . SER B 1 222 ? 2.41866 -24.30121 16.18226 1.000 33.56139 222 SER B CA 1
ATOM 4825 C C . SER B 1 222 ? 2.65625 -22.95724 15.49370 1.000 33.81442 222 SER B C 1
ATOM 4826 O O . SER B 1 222 ? 2.13073 -21.92874 15.94691 1.000 29.61707 222 SER B O 1
ATOM 4829 N N . PHE B 1 223 ? 3.45495 -22.94121 14.41584 1.000 31.96623 223 PHE B N 1
ATOM 4830 C CA . PHE B 1 223 ? 3.75617 -21.70403 13.71233 1.000 28.14654 223 PHE B CA 1
ATOM 4831 C C . PHE B 1 223 ? 2.61595 -21.26056 12.82114 1.000 30.54122 223 PHE B C 1
ATOM 4832 O O . PHE B 1 223 ? 2.63766 -20.12215 12.34381 1.000 36.42974 223 PHE B O 1
ATOM 4840 N N . ASP B 1 224 ? 1.61905 -22.11816 12.61142 1.000 29.51609 224 ASP B N 1
ATOM 4841 C CA . ASP B 1 224 ? 0.45925 -21.80010 11.79340 1.000 29.63774 224 ASP B CA 1
ATOM 4842 C C . ASP B 1 224 ? -0.76860 -21.43238 12.61146 1.000 31.91837 224 ASP B C 1
ATOM 4843 O O . ASP B 1 224 ? -1.77685 -21.03102 12.02431 1.000 29.37659 224 ASP B O 1
ATOM 4848 N N . VAL B 1 225 ? -0.71829 -21.56844 13.93886 1.000 31.86579 225 VAL B N 1
ATOM 4849 C CA . VAL B 1 225 ? -1.89631 -21.34099 14.77658 1.000 33.05153 225 VAL B CA 1
ATOM 4850 C C . VAL B 1 225 ? -1.55437 -20.41561 15.93811 1.000 33.63667 225 VAL B C 1
ATOM 4851 O O . VAL B 1 225 ? -2.26454 -20.40746 16.94914 1.000 28.16018 225 VAL B O 1
ATOM 4855 N N . SER B 1 226 ? -0.46803 -19.63725 15.80682 1.000 30.80424 226 SER B N 1
ATOM 4856 C CA . SER B 1 226 ? 0.05454 -18.80279 16.89780 1.000 30.35582 226 SER B CA 1
ATOM 4857 C C . SER B 1 226 ? 0.12420 -19.60194 18.20140 1.000 31.82946 226 SER B C 1
ATOM 4858 O O . SER B 1 226 ? -0.29930 -19.14996 19.26367 1.000 28.80895 226 SER B O 1
ATOM 4861 N N . GLY B 1 227 ? 0.64429 -20.81750 18.10495 1.000 33.91727 227 GLY B N 1
ATOM 4862 C CA . GLY B 1 227 ? 0.69157 -21.73009 19.22143 1.000 28.14428 227 GLY B CA 1
ATOM 4863 C C . GLY B 1 227 ? 1.97304 -21.72658 20.01812 1.000 32.98963 227 GLY B C 1
ATOM 4864 O O . GLY B 1 227 ? 2.15028 -22.61873 20.85418 1.000 38.57930 227 GLY B O 1
ATOM 4865 N N . ILE B 1 228 ? 2.87843 -20.77103 19.79915 1.000 33.57495 228 ILE B N 1
ATOM 4866 C CA . ILE B 1 228 ? 4.13122 -20.72643 20.55418 1.000 35.87100 228 ILE B CA 1
ATOM 4867 C C . ILE B 1 228 ? 3.94062 -19.87131 21.80128 1.000 35.54414 228 ILE B C 1
ATOM 4868 O O . ILE B 1 228 ? 3.69205 -18.66424 21.72055 1.000 35.83110 228 ILE B O 1
ATOM 4873 N N . ASP B 1 229 ? 4.05761 -20.51026 22.96042 1.000 38.32916 229 ASP B N 1
ATOM 4874 C CA . ASP B 1 229 ? 3.63782 -19.93060 24.22504 1.000 45.29598 229 ASP B CA 1
ATOM 4875 C C . ASP B 1 229 ? 4.83120 -19.54945 25.10551 1.000 42.20783 229 ASP B C 1
ATOM 4876 O O . ASP B 1 229 ? 4.69154 -19.45685 26.32294 1.000 46.12303 229 ASP B O 1
ATOM 4881 N N . ILE B 1 230 ? 5.99701 -19.29819 24.51270 1.000 38.55571 230 ILE B N 1
ATOM 4882 C CA . ILE B 1 230 ? 7.15120 -18.80927 25.25181 1.000 35.23025 230 ILE B CA 1
ATOM 4883 C C . ILE B 1 230 ? 7.34641 -17.32301 24.94585 1.000 36.48517 230 ILE B C 1
ATOM 4884 O O . ILE B 1 230 ? 6.68286 -16.75258 24.07922 1.000 34.98459 230 ILE B O 1
ATOM 4889 N N . LYS B 1 231 ? 8.26880 -16.69598 25.68939 1.000 33.96102 231 LYS B N 1
ATOM 4890 C CA . LYS B 1 231 ? 8.52258 -15.25945 25.62277 1.000 31.52336 231 LYS B CA 1
ATOM 4891 C C . LYS B 1 231 ? 9.38700 -14.92352 24.41175 1.000 35.46567 231 LYS B C 1
ATOM 4892 O O . LYS B 1 231 ? 10.50703 -15.42554 24.28582 1.000 34.72681 231 LYS B O 1
ATOM 4898 N N . GLY B 1 232 ? 8.90059 -14.03944 23.54293 1.000 32.77099 232 GLY B N 1
ATOM 4899 C CA . GLY B 1 232 ? 9.66749 -13.57801 22.40756 1.000 34.56218 232 GLY B CA 1
ATOM 4900 C C . GLY B 1 232 ? 10.07558 -12.11940 22.55484 1.000 33.78312 232 GLY B C 1
ATOM 4901 O O . GLY B 1 232 ? 9.67209 -11.41961 23.48617 1.000 31.51843 232 GLY B O 1
ATOM 4902 N N . ILE B 1 233 ? 10.88804 -11.66488 21.59562 1.000 30.03287 233 ILE B N 1
ATOM 4903 C CA . ILE B 1 233 ? 11.38683 -10.29159 21.64925 1.000 29.96874 233 ILE B CA 1
ATOM 4904 C C . ILE B 1 233 ? 10.23512 -9.29187 21.61642 1.000 33.50555 233 ILE B C 1
ATOM 4905 O O . ILE B 1 233 ? 10.31406 -8.21749 22.23681 1.000 31.77748 233 ILE B O 1
ATOM 4910 N N . PHE B 1 234 ? 9.14623 -9.62510 20.91190 1.000 29.54917 234 PHE B N 1
ATOM 4911 C CA . PHE B 1 234 ? 8.02345 -8.69603 20.80404 1.000 31.33718 234 PHE B CA 1
ATOM 4912 C C . PHE B 1 234 ? 7.32068 -8.52911 22.14485 1.000 32.79429 234 PHE B C 1
ATOM 4913 O O . PHE B 1 234 ? 7.00316 -7.40576 22.54928 1.000 31.00041 234 PHE B O 1
ATOM 4921 N N . GLN B 1 235 ? 7.10731 -9.63118 22.86652 1.000 35.97152 235 GLN B N 1
ATOM 4922 C CA . GLN B 1 235 ? 6.56289 -9.54092 24.22018 1.000 37.29989 235 GLN B CA 1
ATOM 4923 C C . GLN B 1 235 ? 7.50666 -8.77738 25.15063 1.000 33.66911 235 GLN B C 1
ATOM 4924 O O . GLN B 1 235 ? 7.07646 -7.87579 25.88125 1.000 32.75290 235 GLN B O 1
ATOM 4930 N N . VAL B 1 236 ? 8.80002 -9.13300 25.13894 1.000 30.36474 236 VAL B N 1
ATOM 4931 C CA . VAL B 1 236 ? 9.81700 -8.37561 25.87776 1.000 30.79989 236 VAL B CA 1
ATOM 4932 C C . VAL B 1 236 ? 9.73288 -6.88065 25.54221 1.000 37.10162 236 VAL B C 1
ATOM 4933 O O . VAL B 1 236 ? 9.76796 -6.02441 26.43545 1.000 38.32132 236 VAL B O 1
ATOM 4937 N N . ALA B 1 237 ? 9.58576 -6.53986 24.25638 1.000 34.29612 237 ALA B N 1
ATOM 4938 C CA . ALA B 1 237 ? 9.58829 -5.12839 23.86732 1.000 33.33287 237 ALA B CA 1
ATOM 4939 C C . ALA B 1 237 ? 8.37953 -4.38204 24.42929 1.000 36.61970 237 ALA B C 1
ATOM 4940 O O . ALA B 1 237 ? 8.50928 -3.23529 24.88446 1.000 36.86464 237 ALA B O 1
ATOM 4942 N N . ASP B 1 238 ? 7.19533 -5.00468 24.40219 1.000 31.68819 238 ASP B N 1
ATOM 4943 C CA . ASP B 1 238 ? 6.02918 -4.38803 25.03180 1.000 34.00879 238 ASP B CA 1
ATOM 4944 C C . ASP B 1 238 ? 6.20375 -4.24787 26.53710 1.000 39.66849 238 ASP B C 1
ATOM 4945 O O . ASP B 1 238 ? 5.70969 -3.28079 27.12561 1.000 40.75736 238 ASP B O 1
ATOM 4950 N N . GLU B 1 239 ? 6.88983 -5.19859 27.18128 1.000 36.82571 239 GLU B N 1
ATOM 4951 C CA . GLU B 1 239 ? 7.08599 -5.10541 28.62166 1.000 35.80473 239 GLU B CA 1
ATOM 4952 C C . GLU B 1 239 ? 8.06320 -4.00009 28.99464 1.000 38.60500 239 GLU B C 1
ATOM 4953 O O . GLU B 1 239 ? 7.99886 -3.48751 30.11714 1.000 36.63218 239 GLU B O 1
ATOM 4959 N N . LYS B 1 240 ? 8.95898 -3.61932 28.08165 1.000 37.74401 240 LYS B N 1
ATOM 4960 C CA . LYS B 1 240 ? 10.01091 -2.65284 28.36952 1.000 36.47189 240 LYS B CA 1
ATOM 4961 C C . LYS B 1 240 ? 9.70834 -1.26007 27.82196 1.000 35.70075 240 LYS B C 1
ATOM 4962 O O . LYS B 1 240 ? 10.50773 -0.34159 28.01931 1.000 42.05353 240 LYS B O 1
ATOM 4968 N N . GLY B 1 241 ? 8.56284 -1.07021 27.17313 1.000 34.36608 241 GLY B N 1
ATOM 4969 C CA . GLY B 1 241 ? 8.23563 0.19124 26.54472 1.000 32.19939 241 GLY B CA 1
ATOM 4970 C C . GLY B 1 241 ? 8.80775 0.40127 25.15635 1.000 34.81519 241 GLY B C 1
ATOM 4971 O O . GLY B 1 241 ? 8.75040 1.52732 24.64869 1.000 34.85873 241 GLY B O 1
ATOM 4972 N N . VAL B 1 242 ? 9.34163 -0.63880 24.51991 1.000 32.77551 242 VAL B N 1
ATOM 4973 C CA . VAL B 1 242 ? 9.98113 -0.50920 23.21720 1.000 32.87312 242 VAL B CA 1
ATOM 4974 C C . VAL B 1 242 ? 8.93721 -0.78441 22.14326 1.000 31.67698 242 VAL B C 1
ATOM 4975 O O . VAL B 1 242 ? 8.40699 -1.89802 22.04986 1.000 31.80062 242 VAL B O 1
ATOM 4979 N N . SER B 1 243 ? 8.63478 0.23298 21.33796 1.000 24.47686 243 SER B N 1
ATOM 4980 C CA . SER B 1 243 ? 7.65452 0.07630 20.27019 1.000 24.86928 243 SER B CA 1
ATOM 4981 C C . SER B 1 243 ? 8.19894 -0.82436 19.17198 1.000 26.89464 243 SER B C 1
ATOM 4982 O O . SER B 1 243 ? 9.39534 -0.81681 18.86942 1.000 31.49016 243 SER B O 1
ATOM 4985 N N . TRP B 1 244 ? 7.30532 -1.58343 18.54664 1.000 24.44468 244 TRP B N 1
ATOM 4986 C CA . TRP B 1 244 ? 7.74330 -2.49025 17.50004 1.000 26.64135 244 TRP B CA 1
ATOM 4987 C C . TRP B 1 244 ? 6.66017 -2.65854 16.45150 1.000 27.25157 244 TRP B C 1
ATOM 4988 O O . TRP B 1 244 ? 5.47685 -2.40630 16.69070 1.000 27.19149 244 TRP B O 1
ATOM 4999 N N . LYS B 1 245 ? 7.08645 -3.11645 15.28263 1.000 25.34713 245 LYS B N 1
ATOM 5000 C CA . LYS B 1 245 ? 6.15822 -3.52149 14.24389 1.000 25.89445 245 LYS B CA 1
ATOM 5001 C C . LYS B 1 245 ? 6.78099 -4.66587 13.46329 1.000 28.74042 245 LYS B C 1
ATOM 5002 O O . LYS B 1 245 ? 7.99482 -4.67615 13.21351 1.000 26.55896 245 LYS B O 1
ATOM 5008 N N . ASN B 1 246 ? 5.93942 -5.62677 13.09292 1.000 22.46536 246 ASN B N 1
ATOM 5009 C CA . ASN B 1 246 ? 6.32031 -6.71693 12.21192 1.000 23.46649 246 ASN B CA 1
ATOM 5010 C C . ASN B 1 246 ? 5.70753 -6.40937 10.84409 1.000 26.56297 246 ASN B C 1
ATOM 5011 O O . ASN B 1 246 ? 4.48927 -6.46794 10.67081 1.000 31.81529 246 ASN B O 1
ATOM 5016 N N . TYR B 1 247 ? 6.53591 -6.03259 9.88556 1.000 25.67409 247 TYR B N 1
ATOM 5017 C CA . TYR B 1 247 ? 6.03530 -5.67313 8.56714 1.000 30.11526 247 TYR B CA 1
ATOM 5018 C C . TYR B 1 247 ? 5.88901 -6.94477 7.73222 1.000 32.67246 247 TYR B C 1
ATOM 5019 O O . TYR B 1 247 ? 6.87358 -7.66617 7.49739 1.000 26.53298 247 TYR B O 1
ATOM 5028 N N . ASP B 1 248 ? 4.65888 -7.21116 7.29537 1.000 26.86025 248 ASP B N 1
ATOM 5029 C CA . ASP B 1 248 ? 4.25919 -8.50947 6.76230 1.000 25.04580 248 ASP B CA 1
ATOM 5030 C C . ASP B 1 248 ? 4.33626 -8.49713 5.23997 1.000 25.46046 248 ASP B C 1
ATOM 5031 O O . ASP B 1 248 ? 3.47144 -7.93185 4.57042 1.000 26.82591 248 ASP B O 1
ATOM 5036 N N . GLY B 1 249 ? 5.35121 -9.15114 4.68636 1.000 23.85563 249 GLY B N 1
ATOM 5037 C CA . GLY B 1 249 ? 5.44400 -9.27315 3.24532 1.000 24.00796 249 GLY B CA 1
ATOM 5038 C C . GLY B 1 249 ? 5.18310 -10.67865 2.73729 1.000 25.37605 249 GLY B C 1
ATOM 5039 O O . GLY B 1 249 ? 5.48720 -10.98044 1.58377 1.000 24.59934 249 GLY B O 1
ATOM 5040 N N . THR B 1 250 ? 4.60178 -11.54040 3.58055 1.000 26.18270 250 THR B N 1
ATOM 5041 C CA . THR B 1 250 ? 4.27304 -12.91942 3.21679 1.000 27.22256 250 THR B CA 1
ATOM 5042 C C . THR B 1 250 ? 3.10251 -13.04181 2.24679 1.000 25.03792 250 THR B C 1
ATOM 5043 O O . THR B 1 250 ? 2.86410 -14.13902 1.73059 1.000 32.05433 250 THR B O 1
ATOM 5047 N N . ASN B 1 251 ? 2.33823 -11.97959 2.02449 1.000 27.92084 251 ASN B N 1
ATOM 5048 C CA . ASN B 1 251 ? 1.14744 -12.00909 1.17663 1.000 28.51951 251 ASN B CA 1
ATOM 5049 C C . ASN B 1 251 ? 0.03845 -12.89390 1.73730 1.000 27.10315 251 ASN B C 1
ATOM 5050 O O . ASN B 1 251 ? -0.83007 -13.34024 0.98535 1.000 29.65439 251 ASN B O 1
ATOM 5055 N N . GLY B 1 252 ? 0.03337 -13.16253 3.04285 1.000 28.76264 252 GLY B N 1
ATOM 5056 C CA . GLY B 1 252 ? -0.98614 -14.02738 3.61819 1.000 24.79020 252 GLY B CA 1
ATOM 5057 C C . GLY B 1 252 ? -0.84656 -15.50923 3.32286 1.000 27.46146 252 GLY B C 1
ATOM 5058 O O . GLY B 1 252 ? -1.74993 -16.27727 3.65622 1.000 30.24339 252 GLY B O 1
ATOM 5059 N N . ALA B 1 253 ? 0.24925 -15.94749 2.69911 1.000 27.29323 253 ALA B N 1
ATOM 5060 C CA . ALA B 1 253 ? 0.43083 -17.38037 2.50095 1.000 27.70400 253 ALA B CA 1
ATOM 5061 C C . ALA B 1 253 ? 0.66859 -18.10164 3.82334 1.000 27.47897 253 ALA B C 1
ATOM 5062 O O . ALA B 1 253 ? 0.27052 -19.26192 3.97243 1.000 31.13288 253 ALA B O 1
ATOM 5064 N N . PHE B 1 254 ? 1.31060 -17.43842 4.78517 1.000 27.48081 254 PHE B N 1
ATOM 5065 C CA . PHE B 1 254 ? 1.60700 -18.00912 6.09924 1.000 27.03313 254 PHE B CA 1
ATOM 5066 C C . PHE B 1 254 ? 1.66890 -16.86053 7.09849 1.000 25.78540 254 PHE B C 1
ATOM 5067 O O . PHE B 1 254 ? 1.70911 -15.69060 6.71391 1.000 27.17671 254 PHE B O 1
ATOM 5075 N N . LEU B 1 255 ? 1.65461 -17.19948 8.38960 1.000 28.59241 255 LEU B N 1
ATOM 5076 C CA . LEU B 1 255 ? 1.67624 -16.17278 9.44308 1.000 31.04790 255 LEU B CA 1
ATOM 5077 C C . LEU B 1 255 ? 3.07876 -15.57761 9.56701 1.000 26.03737 255 LEU B C 1
ATOM 5078 O O . LEU B 1 255 ? 4.05866 -16.32943 9.59827 1.000 25.62257 255 LEU B O 1
ATOM 5083 N N . PRO B 1 256 ? 3.22364 -14.25375 9.65413 1.000 25.42388 256 PRO B N 1
ATOM 5084 C CA . PRO B 1 256 ? 4.55979 -13.67881 9.85839 1.000 27.62321 256 PRO B CA 1
ATOM 5085 C C . PRO B 1 256 ? 5.04546 -13.97760 11.27084 1.000 29.27103 256 PRO B C 1
ATOM 5086 O O . PRO B 1 256 ? 4.26869 -14.37297 12.14577 1.000 26.36293 256 PRO B O 1
ATOM 5090 N N . ASP B 1 257 ? 6.35318 -13.75258 11.48640 1.000 25.36318 257 ASP B N 1
ATOM 5091 C CA . ASP B 1 257 ? 7.03876 -14.27818 12.67077 1.000 28.17592 257 ASP B CA 1
ATOM 5092 C C . ASP B 1 257 ? 6.39116 -13.81540 13.98227 1.000 28.44432 257 ASP B C 1
ATOM 5093 O O . ASP B 1 257 ? 6.29637 -14.59385 14.94244 1.000 23.88332 257 ASP B O 1
ATOM 5098 N N . ALA B 1 258 ? 5.96015 -12.55173 14.06139 1.000 26.19641 258 ALA B N 1
ATOM 5099 C CA . ALA B 1 258 ? 5.41620 -12.08872 15.33470 1.000 28.92560 258 ALA B CA 1
ATOM 5100 C C . ALA B 1 258 ? 4.16073 -12.86347 15.70992 1.000 28.73181 258 ALA B C 1
ATOM 5101 O O . ALA B 1 258 ? 3.84901 -12.99690 16.89479 1.000 27.96173 258 ALA B O 1
ATOM 5103 N N . LEU B 1 259 ? 3.44216 -13.39130 14.72310 1.000 26.21126 259 LEU B N 1
ATOM 5104 C CA . LEU B 1 259 ? 2.23318 -14.15988 14.96376 1.000 28.07503 259 LEU B CA 1
ATOM 5105 C C . LEU B 1 259 ? 2.52140 -15.64530 15.16711 1.000 26.85238 259 LEU B C 1
ATOM 5106 O O . LEU B 1 259 ? 1.59211 -16.44950 15.14144 1.000 28.41236 259 LEU B O 1
ATOM 5111 N N . PHE B 1 260 ? 3.79098 -16.02281 15.35132 1.000 30.87903 260 PHE B N 1
ATOM 5112 C CA . PHE B 1 260 ? 4.10198 -17.31940 15.95082 1.000 32.10286 260 PHE B CA 1
ATOM 5113 C C . PHE B 1 260 ? 3.53898 -17.42157 17.36331 1.000 28.99556 260 PHE B C 1
ATOM 5114 O O . PHE B 1 260 ? 3.15098 -18.50996 17.80232 1.000 32.53723 260 PHE B O 1
ATOM 5122 N N . PHE B 1 261 ? 3.49676 -16.29928 18.08035 1.000 25.73155 261 PHE B N 1
ATOM 5123 C CA . PHE B 1 261 ? 3.27043 -16.24700 19.51936 1.000 28.64590 261 PHE B CA 1
ATOM 5124 C C . PHE B 1 261 ? 1.79832 -15.99291 19.81379 1.000 34.00131 261 PHE B C 1
ATOM 5125 O O . PHE B 1 261 ? 1.19019 -15.08786 19.22649 1.000 30.85476 261 PHE B O 1
ATOM 5133 N N . ASN B 1 262 ? 1.22203 -16.78612 20.72438 1.000 31.17555 262 ASN B N 1
ATOM 5134 C CA . ASN B 1 262 ? -0.14800 -16.49015 21.13617 1.000 36.58588 262 ASN B CA 1
ATOM 5135 C C . ASN B 1 262 ? -0.22610 -15.15207 21.84477 1.000 34.35729 262 ASN B C 1
ATOM 5136 O O . ASN B 1 262 ? -1.26063 -14.47877 21.76905 1.000 37.94539 262 ASN B O 1
ATOM 5141 N N . TYR B 1 263 ? 0.85598 -14.73908 22.51369 1.000 30.12740 263 TYR B N 1
ATOM 5142 C CA . TYR B 1 263 ? 0.91471 -13.38032 23.03319 1.000 31.40548 263 TYR B CA 1
ATOM 5143 C C . TYR B 1 263 ? 0.53951 -12.35932 21.96203 1.000 32.98849 263 TYR B C 1
ATOM 5144 O O . TYR B 1 263 ? -0.32279 -11.50150 22.18194 1.000 30.83782 263 TYR B O 1
ATOM 5153 N N . THR B 1 264 ? 1.17988 -12.43641 20.79150 1.000 32.21420 264 THR B N 1
ATOM 5154 C CA . THR B 1 264 ? 0.91102 -11.45201 19.74362 1.000 31.78421 264 THR B CA 1
ATOM 5155 C C . THR B 1 264 ? -0.51649 -11.57219 19.23547 1.000 32.81443 264 THR B C 1
ATOM 5156 O O . THR B 1 264 ? -1.20379 -10.56270 19.05275 1.000 29.52755 264 THR B O 1
ATOM 5160 N N . ALA B 1 265 ? -0.97942 -12.80448 19.00563 1.000 35.88697 265 ALA B N 1
ATOM 5161 C CA . ALA B 1 265 ? -2.33321 -13.01251 18.50346 1.000 36.21731 265 ALA B CA 1
ATOM 5162 C C . ALA B 1 265 ? -3.37861 -12.54509 19.50353 1.000 38.12367 265 ALA B C 1
ATOM 5163 O O . ALA B 1 265 ? -4.45706 -12.09531 19.11157 1.000 39.32714 265 ALA B O 1
ATOM 5165 N N . LYS B 1 266 ? -3.09401 -12.66555 20.79476 1.000 38.06780 266 LYS B N 1
ATOM 5166 C CA . LYS B 1 266 ? -4.07952 -12.26637 21.78510 1.000 38.41701 266 LYS B CA 1
ATOM 5167 C C . LYS B 1 266 ? -4.14551 -10.74709 21.91987 1.000 37.18970 266 LYS B C 1
ATOM 5168 O O . LYS B 1 266 ? -5.23825 -10.17967 22.00465 1.000 34.99409 266 LYS B O 1
ATOM 5174 N N . TYR B 1 267 ? -2.99344 -10.06831 21.90528 1.000 36.51911 267 TYR B N 1
ATOM 5175 C CA . TYR B 1 267 ? -2.92234 -8.67840 22.33424 1.000 38.14969 267 TYR B CA 1
ATOM 5176 C C . TYR B 1 267 ? -2.38437 -7.70394 21.31018 1.000 38.70823 267 TYR B C 1
ATOM 5177 O O . TYR B 1 267 ? -2.59901 -6.49791 21.47993 1.000 39.58262 267 TYR B O 1
ATOM 5186 N N . LYS B 1 268 ? -1.68139 -8.16493 20.26893 1.000 38.63235 268 LYS B N 1
ATOM 5187 C CA . LYS B 1 268 ? -0.87698 -7.21495 19.51244 1.000 36.08791 268 LYS B CA 1
ATOM 5188 C C . LYS B 1 268 ? -0.95617 -7.42393 18.00234 1.000 37.15676 268 LYS B C 1
ATOM 5189 O O . LYS B 1 268 ? -0.01979 -7.06521 17.27749 1.000 34.63017 268 LYS B O 1
ATOM 5195 N N . LYS B 1 269 ? -2.06785 -7.96573 17.49910 1.000 35.19087 269 LYS B N 1
ATOM 5196 C CA . LYS B 1 269 ? -2.16574 -8.17427 16.05808 1.000 40.86254 269 LYS B CA 1
ATOM 5197 C C . LYS B 1 269 ? -2.03957 -6.85619 15.29590 1.000 37.40491 269 LYS B C 1
ATOM 5198 O O . LYS B 1 269 ? -1.59262 -6.84468 14.14259 1.000 31.95233 269 LYS B O 1
ATOM 5204 N N . GLN B 1 270 ? -2.38774 -5.73563 15.93482 1.000 34.20136 270 GLN B N 1
ATOM 5205 C CA . GLN B 1 270 ? -2.29854 -4.43434 15.28780 1.000 35.00413 270 GLN B CA 1
ATOM 5206 C C . GLN B 1 270 ? -0.85867 -3.96982 15.06260 1.000 32.15334 270 GLN B C 1
ATOM 5207 O O . GLN B 1 270 ? -0.64696 -3.03026 14.29195 1.000 32.40904 270 GLN B O 1
ATOM 5213 N N . ASN B 1 271 ? 0.13358 -4.59635 15.68912 1.000 32.51157 271 ASN B N 1
ATOM 5214 C CA . ASN B 1 271 ? 1.52082 -4.29761 15.34938 1.000 30.80632 271 ASN B CA 1
ATOM 5215 C C . ASN B 1 271 ? 2.02622 -5.09836 14.15338 1.000 33.52000 271 ASN B C 1
ATOM 5216 O O . ASN B 1 271 ? 3.19528 -4.94234 13.77341 1.000 31.82968 271 ASN B O 1
ATOM 5221 N N . VAL B 1 272 ? 1.19548 -5.96389 13.57471 1.000 31.62382 272 VAL B N 1
ATOM 5222 C CA . VAL B 1 272 ? 1.52419 -6.68904 12.35374 1.000 31.28698 272 VAL B CA 1
ATOM 5223 C C . VAL B 1 272 ? 0.83899 -5.95412 11.21373 1.000 33.39708 272 VAL B C 1
ATOM 5224 O O . VAL B 1 272 ? -0.38925 -5.98602 11.11897 1.000 32.71087 272 VAL B O 1
ATOM 5228 N N . VAL B 1 273 ? 1.62030 -5.28254 10.36001 1.000 28.93658 273 VAL B N 1
ATOM 5229 C CA . VAL B 1 273 ? 1.07848 -4.40413 9.32045 1.000 26.11899 273 VAL B CA 1
ATOM 5230 C C . VAL B 1 273 ? 1.59182 -4.82141 7.94128 1.000 29.27397 273 VAL B C 1
ATOM 5231 O O . VAL B 1 273 ? 2.55317 -5.60356 7.84919 1.000 28.64074 273 VAL B O 1
ATOM 5235 N N . PRO B 1 274 ? 0.99287 -4.34019 6.84514 1.000 31.95395 274 PRO B N 1
ATOM 5236 C CA . PRO B 1 274 ? 1.46358 -4.74413 5.50927 1.000 30.48957 274 PRO B CA 1
ATOM 5237 C C . PRO B 1 274 ? 2.86554 -4.23987 5.20138 1.000 28.05587 274 PRO B C 1
ATOM 5238 O O . PRO B 1 274 ? 3.36063 -3.26643 5.76895 1.000 30.84600 274 PRO B O 1
ATOM 5242 N N . LEU B 1 275 ? 3.50396 -4.93738 4.26359 1.000 28.42921 275 LEU B N 1
ATOM 5243 C CA . LEU B 1 275 ? 4.85443 -4.58341 3.84474 1.000 26.58838 275 LEU B CA 1
ATOM 5244 C C . LEU B 1 275 ? 4.95401 -3.12744 3.39704 1.000 27.18675 275 LEU B C 1
ATOM 5245 O O . LEU B 1 275 ? 5.96612 -2.46215 3.65839 1.000 28.43519 275 LEU B O 1
ATOM 5250 N N . GLU B 1 276 ? 3.93815 -2.62158 2.68629 1.000 25.48561 276 GLU B N 1
ATOM 5251 C CA . GLU B 1 276 ? 4.04198 -1.26970 2.14123 1.000 27.39746 276 GLU B CA 1
ATOM 5252 C C . GLU B 1 276 ? 4.14771 -0.23321 3.25121 1.000 27.47134 276 GLU B C 1
ATOM 5253 O O . GLU B 1 276 ? 4.77431 0.81883 3.05617 1.000 25.32534 276 GLU B O 1
ATOM 5259 N N . ASN B 1 277 ? 3.55612 -0.52506 4.42080 1.000 25.55192 277 ASN B N 1
ATOM 5260 C CA . ASN B 1 277 ? 3.69329 0.34565 5.58635 1.000 28.92284 277 ASN B CA 1
ATOM 5261 C C . ASN B 1 277 ? 5.15795 0.58885 5.93623 1.000 28.46660 277 ASN B C 1
ATOM 5262 O O . ASN B 1 277 ? 5.49555 1.65485 6.46565 1.000 29.00091 277 ASN B O 1
ATOM 5267 N N . PHE B 1 278 ? 6.04673 -0.37340 5.66313 1.000 25.95018 278 PHE B N 1
ATOM 5268 C CA . PHE B 1 278 ? 7.43941 -0.13839 6.01490 1.000 29.65556 278 PHE B CA 1
ATOM 5269 C C . PHE B 1 278 ? 8.03152 0.97190 5.15799 1.000 31.67299 278 PHE B C 1
ATOM 5270 O O . PHE B 1 278 ? 8.63303 1.91929 5.68035 1.000 34.84414 278 PHE B O 1
ATOM 5278 N N . PHE B 1 279 ? 7.86029 0.87737 3.83931 1.000 25.86052 279 PHE B N 1
ATOM 5279 C CA . PHE B 1 279 ? 8.38023 1.90992 2.95178 1.000 30.72968 279 PHE B CA 1
ATOM 5280 C C . PHE B 1 279 ? 7.81877 3.28441 3.31951 1.000 28.10728 279 PHE B C 1
ATOM 5281 O O . PHE B 1 279 ? 8.56164 4.26719 3.40764 1.000 29.01834 279 PHE B O 1
ATOM 5289 N N . GLN B 1 280 ? 6.51129 3.35873 3.56895 1.000 28.17098 280 GLN B N 1
ATOM 5290 C CA . GLN B 1 280 ? 5.89804 4.59371 4.05067 1.000 31.45357 280 GLN B CA 1
ATOM 5291 C C . GLN B 1 280 ? 6.58394 5.09080 5.32317 1.000 30.41961 280 GLN B C 1
ATOM 5292 O O . GLN B 1 280 ? 7.03263 6.24258 5.38794 1.000 29.19534 280 GLN B O 1
ATOM 5298 N N . ASP B 1 281 ? 6.70266 4.21829 6.33649 1.000 27.31595 281 ASP B N 1
ATOM 5299 C CA . ASP B 1 281 ? 7.25532 4.64004 7.61915 1.000 29.22079 281 ASP B CA 1
ATOM 5300 C C . ASP B 1 281 ? 8.72181 5.04893 7.49180 1.000 33.21305 281 ASP B C 1
ATOM 5301 O O . ASP B 1 281 ? 9.13309 6.07441 8.05038 1.000 29.14463 281 ASP B O 1
ATOM 5306 N N . ALA B 1 282 ? 9.51709 4.28661 6.72986 1.000 28.86064 282 ALA B N 1
ATOM 5307 C CA . ALA B 1 282 ? 10.94403 4.57384 6.65634 1.000 31.27238 282 ALA B CA 1
ATOM 5308 C C . ALA B 1 282 ? 11.21721 5.87223 5.89432 1.000 27.80254 282 ALA B C 1
ATOM 5309 O O . ALA B 1 282 ? 12.04802 6.68147 6.32255 1.000 30.26166 282 ALA B O 1
ATOM 5311 N N . TYR B 1 283 ? 10.53100 6.10310 4.77333 1.000 28.60338 283 TYR B N 1
ATOM 5312 C CA . TYR B 1 283 ? 10.74078 7.36267 4.04595 1.000 33.82616 283 TYR B CA 1
ATOM 5313 C C . TYR B 1 283 ? 10.27011 8.57042 4.85233 1.000 29.73601 283 TYR B C 1
ATOM 5314 O O . TYR B 1 283 ? 10.81199 9.66948 4.70908 1.000 30.19471 283 TYR B O 1
ATOM 5323 N N . LEU B 1 284 ? 9.25595 8.39220 5.68532 1.000 31.30203 284 LEU B N 1
ATOM 5324 C CA . LEU B 1 284 ? 8.67713 9.49641 6.41967 1.000 26.81767 284 LEU B CA 1
ATOM 5325 C C . LEU B 1 284 ? 9.26032 9.63680 7.82292 1.000 28.72020 284 LEU B C 1
ATOM 5326 O O . LEU B 1 284 ? 8.93911 10.59976 8.51789 1.000 25.78087 284 LEU B O 1
ATOM 5331 N N . GLY B 1 285 ? 10.13775 8.72651 8.24004 1.000 30.67823 285 GLY B N 1
ATOM 5332 C CA . GLY B 1 285 ? 10.68291 8.79174 9.58169 1.000 25.69202 285 GLY B CA 1
ATOM 5333 C C . GLY B 1 285 ? 9.69447 8.43294 10.66209 1.000 28.57854 285 GLY B C 1
ATOM 5334 O O . GLY B 1 285 ? 9.73709 9.01792 11.74087 1.000 31.46769 285 GLY B O 1
ATOM 5335 N N . LEU B 1 286 ? 8.80523 7.47119 10.39947 1.000 28.10280 286 LEU B N 1
ATOM 5336 C CA . LEU B 1 286 ? 7.80538 7.00854 11.34981 1.000 26.22362 286 LEU B CA 1
ATOM 5337 C C . LEU B 1 286 ? 8.07107 5.57812 11.81554 1.000 28.78545 286 LEU B C 1
ATOM 5338 O O . LEU B 1 286 ? 7.15223 4.90823 12.28489 1.000 32.45298 286 LEU B O 1
ATOM 5343 N N . LEU B 1 287 ? 9.30050 5.08571 11.67620 1.000 32.92384 287 LEU B N 1
ATOM 5344 C CA . LEU B 1 287 ? 9.57884 3.70244 12.04384 1.000 31.81913 287 LEU B CA 1
ATOM 5345 C C . LEU B 1 287 ? 9.49302 3.53969 13.55917 1.000 30.02966 287 LEU B C 1
ATOM 5346 O O . LEU B 1 287 ? 9.83493 4.46008 14.30394 1.000 28.76330 287 LEU B O 1
ATOM 5351 N N . PRO B 1 288 ? 9.02612 2.39716 14.04072 1.000 31.15406 288 PRO B N 1
ATOM 5352 C CA . PRO B 1 288 ? 9.09824 2.12029 15.48520 1.000 29.22176 288 PRO B CA 1
ATOM 5353 C C . PRO B 1 288 ? 10.53868 1.83165 15.88100 1.000 32.79117 288 PRO B C 1
ATOM 5354 O O . PRO B 1 288 ? 11.41930 1.81936 15.01018 1.000 28.28958 288 PRO B O 1
ATOM 5358 N N . GLN B 1 289 ? 10.81635 1.61533 17.17291 1.000 30.95907 289 GLN B N 1
ATOM 5359 C CA . GLN B 1 289 ? 12.20009 1.36238 17.55972 1.000 27.93318 289 GLN B CA 1
ATOM 5360 C C . GLN B 1 289 ? 12.68307 0.03364 16.99137 1.000 28.93232 289 GLN B C 1
ATOM 5361 O O . GLN B 1 289 ? 13.83416 -0.07959 16.55826 1.000 29.64816 289 GLN B O 1
ATOM 5367 N N . LEU B 1 290 ? 11.81771 -0.98028 16.96614 1.000 28.91412 290 LEU B N 1
ATOM 5368 C CA . LEU B 1 290 ? 12.15892 -2.27356 16.38954 1.000 30.69312 290 LEU B CA 1
ATOM 5369 C C . LEU B 1 290 ? 11.21131 -2.56725 15.23591 1.000 31.90346 290 LEU B C 1
ATOM 5370 O O . LEU B 1 290 ? 9.99741 -2.70523 15.44307 1.000 29.89074 290 LEU B O 1
ATOM 5375 N N . SER B 1 291 ? 11.77102 -2.63631 14.02710 1.000 26.99824 291 SER B N 1
ATOM 5376 C CA . SER B 1 291 ? 11.07393 -3.06905 12.82479 1.000 27.03053 291 SER B CA 1
ATOM 5377 C C . SER B 1 291 ? 11.58062 -4.45475 12.44888 1.000 28.22497 291 SER B C 1
ATOM 5378 O O . SER B 1 291 ? 12.79528 -4.68762 12.40967 1.000 26.66552 291 SER B O 1
ATOM 5381 N N . TYR B 1 292 ? 10.65035 -5.36825 12.18143 1.000 27.32162 292 TYR B N 1
ATOM 5382 C CA . TYR B 1 292 ? 10.96625 -6.73562 11.79330 1.000 25.17775 292 TYR B CA 1
ATOM 5383 C C . TYR B 1 292 ? 10.18475 -7.04686 10.53122 1.000 26.85127 292 TYR B C 1
ATOM 5384 O O . TYR B 1 292 ? 8.94822 -6.97983 10.53803 1.000 24.54125 292 TYR B O 1
ATOM 5393 N N . ILE B 1 293 ? 10.89953 -7.37095 9.45056 1.000 23.29711 293 ILE B N 1
ATOM 5394 C CA . ILE B 1 293 ? 10.31022 -7.48637 8.11508 1.000 26.79903 293 ILE B CA 1
ATOM 5395 C C . ILE B 1 293 ? 10.30938 -8.94991 7.68774 1.000 23.46005 293 ILE B C 1
ATOM 5396 O O . ILE B 1 293 ? 11.37220 -9.57554 7.60602 1.000 25.84039 293 ILE B O 1
ATOM 5401 N N . ASN B 1 294 ? 9.12011 -9.48671 7.39042 1.000 23.56696 294 ASN B N 1
ATOM 5402 C CA . ASN B 1 294 ? 8.99240 -10.82165 6.80550 1.000 23.28173 294 ASN B CA 1
ATOM 5403 C C . ASN B 1 294 ? 8.92831 -10.72844 5.28315 1.000 25.72651 294 ASN B C 1
ATOM 5404 O O . ASN B 1 294 ? 8.03172 -10.05198 4.75560 1.000 25.99774 294 ASN B O 1
ATOM 5409 N N . PRO B 1 295 ? 9.81654 -11.39564 4.54526 1.000 28.07790 295 PRO B N 1
ATOM 5410 C CA . PRO B 1 295 ? 9.67565 -11.48078 3.07579 1.000 29.54599 295 PRO B CA 1
ATOM 5411 C C . PRO B 1 295 ? 8.56340 -12.44361 2.64159 1.000 25.50248 295 PRO B C 1
ATOM 5412 O O . PRO B 1 295 ? 7.94252 -13.12564 3.45102 1.000 25.58627 295 PRO B O 1
ATOM 5416 N N . SER B 1 296 ? 8.30374 -12.47173 1.33005 1.000 24.26648 296 SER B N 1
ATOM 5417 C CA . SER B 1 296 ? 7.38042 -13.44069 0.72835 1.000 27.17216 296 SER B CA 1
ATOM 5418 C C . SER B 1 296 ? 8.15227 -14.70174 0.36337 1.000 32.52155 296 SER B C 1
ATOM 5419 O O . SER B 1 296 ? 9.32742 -14.63247 -0.01533 1.000 27.98669 296 SER B O 1
ATOM 5422 N N . CYS B 1 297 ? 7.52185 -15.86394 0.49309 1.000 30.14440 297 CYS B N 1
ATOM 5423 C CA . CYS B 1 297 ? 8.36981 -17.04009 0.43909 1.000 34.64379 297 CYS B CA 1
ATOM 5424 C C . CYS B 1 297 ? 7.91913 -18.11257 -0.52136 1.000 40.66479 297 CYS B C 1
ATOM 5425 O O . CYS B 1 297 ? 6.75318 -18.54031 -0.53472 1.000 30.56622 297 CYS B O 1
ATOM 5428 N N . CYS B 1 298 ? 8.94414 -18.60448 -1.21908 1.000 47.66341 298 CYS B N 1
ATOM 5429 C CA . CYS B 1 298 ? 9.00150 -19.86954 -1.92051 1.000 44.15447 298 CYS B CA 1
ATOM 5430 C C . CYS B 1 298 ? 8.00422 -19.79685 -3.05869 1.000 43.35354 298 CYS B C 1
ATOM 5431 O O . CYS B 1 298 ? 6.79360 -19.70824 -2.83119 1.000 54.35319 298 CYS B O 1
ATOM 5434 N N . GLY B 1 299 ? 8.48099 -19.79481 -4.27401 1.000 35.89679 299 GLY B N 1
ATOM 5435 C CA . GLY B 1 299 ? 7.56765 -19.83020 -5.39613 1.000 27.71112 299 GLY B CA 1
ATOM 5436 C C . GLY B 1 299 ? 7.56197 -18.52020 -6.15226 1.000 32.88934 299 GLY B C 1
ATOM 5437 O O . GLY B 1 299 ? 8.31382 -17.58839 -5.85508 1.000 34.83300 299 GLY B O 1
ATOM 5438 N N . LEU B 1 300 ? 6.65858 -18.44567 -7.12642 1.000 33.66854 300 LEU B N 1
ATOM 5439 C CA . LEU B 1 300 ? 6.76986 -17.41465 -8.14432 1.000 36.58352 300 LEU B CA 1
ATOM 5440 C C . LEU B 1 300 ? 6.54845 -16.01912 -7.56359 1.000 32.93955 300 LEU B C 1
ATOM 5441 O O . LEU B 1 300 ? 5.65254 -15.78720 -6.74421 1.000 29.15598 300 LEU B O 1
ATOM 5446 N N . ASP B 1 301 ? 7.42532 -15.10056 -7.96793 1.000 28.54755 301 ASP B N 1
ATOM 5447 C CA . ASP B 1 301 ? 7.36596 -13.69141 -7.61202 1.000 27.30313 301 ASP B CA 1
ATOM 5448 C C . ASP B 1 301 ? 7.66494 -13.43718 -6.14194 1.000 27.78593 301 ASP B C 1
ATOM 5449 O O . ASP B 1 301 ? 7.31813 -12.37728 -5.63243 1.000 28.87965 301 ASP B O 1
ATOM 5454 N N . THR B 1 302 ? 8.29064 -14.38038 -5.43993 1.000 25.14608 302 THR B N 1
ATOM 5455 C CA . THR B 1 302 ? 8.62877 -14.16164 -4.04358 1.000 24.71130 302 THR B CA 1
ATOM 5456 C C . THR B 1 302 ? 10.06091 -13.63234 -3.93556 1.000 27.65192 302 THR B C 1
ATOM 5457 O O . THR B 1 302 ? 10.87961 -13.76222 -4.85474 1.000 22.81255 302 THR B O 1
ATOM 5461 N N . ASN B 1 303 ? 10.35234 -13.00016 -2.79781 1.000 27.86099 303 ASN B N 1
ATOM 5462 C CA . ASN B 1 303 ? 11.56442 -12.19628 -2.68489 1.000 27.42849 303 ASN B CA 1
ATOM 5463 C C . ASN B 1 303 ? 12.45254 -12.58356 -1.50962 1.000 26.42463 303 ASN B C 1
ATOM 5464 O O . ASN B 1 303 ? 13.36017 -11.81912 -1.16283 1.000 28.94951 303 ASN B O 1
ATOM 5469 N N . SER B 1 304 ? 12.22669 -13.74143 -0.89398 1.000 25.06761 304 SER B N 1
ATOM 5470 C CA . SER B 1 304 ? 13.00056 -14.11922 0.28106 1.000 25.75876 304 SER B CA 1
ATOM 5471 C C . SER B 1 304 ? 14.33361 -14.73513 -0.08880 1.000 31.31466 304 SER B C 1
ATOM 5472 O O . SER B 1 304 ? 15.23630 -14.79150 0.76283 1.000 25.23264 304 SER B O 1
ATOM 5475 N N . MET B 1 305 ? 14.44097 -15.24162 -1.31796 1.000 27.78111 305 MET B N 1
ATOM 5476 C CA . MET B 1 305 ? 15.60012 -15.90153 -1.88142 1.000 26.28073 305 MET B CA 1
ATOM 5477 C C . MET B 1 305 ? 15.51898 -17.38487 -1.53065 1.000 29.27595 305 MET B C 1
ATOM 5478 O O . MET B 1 305 ? 16.40277 -18.16666 -1.93933 1.000 27.81558 305 MET B O 1
ATOM 5483 N N . HIS B 1 306 ? 14.48864 -17.80632 -0.78988 1.000 29.54188 306 HIS B N 1
ATOM 5484 C CA . HIS B 1 306 ? 14.22681 -19.22574 -0.60789 1.000 28.92410 306 HIS B CA 1
ATOM 5485 C C . HIS B 1 306 ? 14.04212 -19.86030 -1.97716 1.000 31.37500 306 HIS B C 1
ATOM 5486 O O . HIS B 1 306 ? 13.23963 -19.35637 -2.77974 1.000 23.97975 306 HIS B O 1
ATOM 5493 N N . PRO B 1 307 ? 14.78818 -20.93839 -2.29466 1.000 34.54630 307 PRO B N 1
ATOM 5494 C CA . PRO B 1 307 ? 14.77691 -21.47120 -3.65566 1.000 29.72009 307 PRO B CA 1
ATOM 5495 C C . PRO B 1 307 ? 13.42248 -21.66886 -4.28519 1.000 38.51904 307 PRO B C 1
ATOM 5496 O O . PRO B 1 307 ? 12.39340 -21.97321 -3.65219 1.000 29.47739 307 PRO B O 1
ATOM 5500 N N . THR B 1 308 ? 13.57152 -21.60847 -5.60926 1.000 45.67255 308 THR B N 1
ATOM 5501 C CA . THR B 1 308 ? 12.67069 -21.22673 -6.67428 1.000 32.78805 308 THR B CA 1
ATOM 5502 C C . THR B 1 308 ? 12.63098 -19.70213 -6.77298 1.000 34.52115 308 THR B C 1
ATOM 5503 O O . THR B 1 308 ? 12.91382 -19.16683 -7.85318 1.000 36.86205 308 THR B O 1
ATOM 5507 N N . GLY B 1 309 ? 12.42249 -18.99060 -5.66684 1.000 28.64791 309 GLY B N 1
ATOM 5508 C CA . GLY B 1 309 ? 12.47014 -17.53270 -5.72003 1.000 31.02213 309 GLY B CA 1
ATOM 5509 C C . GLY B 1 309 ? 13.84537 -17.01250 -6.12687 1.000 33.16887 309 GLY B C 1
ATOM 5510 O O . GLY B 1 309 ? 14.88139 -17.48540 -5.64615 1.000 25.99269 309 GLY B O 1
ATOM 5511 N N . ASN B 1 310 ? 13.85472 -16.01062 -7.01257 1.000 27.99184 310 ASN B N 1
ATOM 5512 C CA . ASN B 1 310 ? 15.12515 -15.53266 -7.54927 1.000 29.76516 310 ASN B CA 1
ATOM 5513 C C . ASN B 1 310 ? 15.95550 -14.71576 -6.58796 1.000 27.66669 310 ASN B C 1
ATOM 5514 O O . ASN B 1 310 ? 15.45000 -13.92096 -5.78366 1.000 30.08182 310 ASN B O 1
ATOM 5519 N N . VAL B 1 311 ? 17.26464 -14.84277 -6.78165 1.000 28.00344 311 VAL B N 1
ATOM 5520 C CA . VAL B 1 311 ? 18.21284 -13.92214 -6.17017 1.000 30.91628 311 VAL B CA 1
ATOM 5521 C C . VAL B 1 311 ? 17.93769 -12.49547 -6.62311 1.000 29.07610 311 VAL B C 1
ATOM 5522 O O . VAL B 1 311 ? 18.03091 -11.55173 -5.82733 1.000 30.58130 311 VAL B O 1
ATOM 5526 N N . SER B 1 312 ? 17.54800 -12.31824 -7.89458 1.000 27.71485 312 SER B N 1
ATOM 5527 C CA . SER B 1 312 ? 17.30351 -10.97541 -8.41769 1.000 25.62412 312 SER B CA 1
ATOM 5528 C C . SER B 1 312 ? 16.07976 -10.32473 -7.76297 1.000 27.65941 312 SER B C 1
ATOM 5529 O O . SER B 1 312 ? 16.12446 -9.14323 -7.39708 1.000 25.15421 312 SER B O 1
ATOM 5532 N N . PHE B 1 313 ? 14.98155 -11.07006 -7.58838 1.000 26.12062 313 PHE B N 1
ATOM 5533 C CA . PHE B 1 313 ? 13.84287 -10.51669 -6.85349 1.000 24.82107 313 PHE B CA 1
ATOM 5534 C C . PHE B 1 313 ? 14.23792 -10.17572 -5.41810 1.000 26.07066 313 PHE B C 1
ATOM 5535 O O . PHE B 1 313 ? 13.81328 -9.15164 -4.86712 1.000 21.77742 313 PHE B O 1
ATOM 5543 N N . GLY B 1 314 ? 15.04664 -11.02882 -4.79400 1.000 23.60405 314 GLY B N 1
ATOM 5544 C CA . GLY B 1 314 ? 15.47478 -10.75243 -3.43752 1.000 24.52387 314 GLY B CA 1
ATOM 5545 C C . GLY B 1 314 ? 16.27085 -9.46706 -3.34470 1.000 25.73575 314 GLY B C 1
ATOM 5546 O O . GLY B 1 314 ? 16.11661 -8.69423 -2.39145 1.000 24.51205 314 GLY B O 1
ATOM 5547 N N . GLN B 1 315 ? 17.07898 -9.18361 -4.37102 1.000 25.85984 315 GLN B N 1
ATOM 5548 C CA . GLN B 1 315 ? 17.88670 -7.97037 -4.34766 1.000 25.58259 315 GLN B CA 1
ATOM 5549 C C . GLN B 1 315 ? 17.05178 -6.70057 -4.50336 1.000 25.29239 315 GLN B C 1
ATOM 5550 O O . GLN B 1 315 ? 17.43118 -5.66748 -3.93965 1.000 26.58452 315 GLN B O 1
ATOM 5556 N N . VAL B 1 316 ? 15.93062 -6.71719 -5.24690 1.000 21.09497 316 VAL B N 1
ATOM 5557 C CA . VAL B 1 316 ? 15.16259 -5.46910 -5.29916 1.000 27.33956 316 VAL B CA 1
ATOM 5558 C C . VAL B 1 316 ? 14.47383 -5.21825 -3.95892 1.000 23.27252 316 VAL B C 1
ATOM 5559 O O . VAL B 1 316 ? 14.45171 -4.08895 -3.46393 1.000 27.02027 316 VAL B O 1
ATOM 5563 N N . PHE B 1 317 ? 13.97601 -6.27331 -3.32300 1.000 21.36818 317 PHE B N 1
ATOM 5564 C CA . PHE B 1 317 ? 13.46977 -6.18378 -1.95562 1.000 22.25345 317 PHE B CA 1
ATOM 5565 C C . PHE B 1 317 ? 14.47923 -5.51049 -1.02522 1.000 26.33145 317 PHE B C 1
ATOM 5566 O O . PHE B 1 317 ? 14.15572 -4.54434 -0.32107 1.000 24.06843 317 PHE B O 1
ATOM 5574 N N . VAL B 1 318 ? 15.72073 -6.00931 -1.02964 1.000 26.66166 318 VAL B N 1
ATOM 5575 C CA . VAL B 1 318 ? 16.79182 -5.43216 -0.21716 1.000 24.49265 318 VAL B CA 1
ATOM 5576 C C . VAL B 1 318 ? 17.04442 -3.97649 -0.60245 1.000 26.41073 318 VAL B C 1
ATOM 5577 O O . VAL B 1 318 ? 17.15876 -3.09849 0.26281 1.000 30.55541 318 VAL B O 1
ATOM 5581 N N . LYS B 1 319 ? 17.11659 -3.69606 -1.90506 1.000 25.02238 319 LYS B N 1
ATOM 5582 C CA . LYS B 1 319 ? 17.30126 -2.32245 -2.36874 1.000 26.37805 319 LYS B CA 1
ATOM 5583 C C . LYS B 1 319 ? 16.18820 -1.40568 -1.86679 1.000 29.18082 319 LYS B C 1
ATOM 5584 O O . LYS B 1 319 ? 16.45280 -0.29100 -1.39759 1.000 29.76451 319 LYS B O 1
ATOM 5590 N N . GLN B 1 320 ? 14.93530 -1.85989 -1.95504 1.000 28.67255 320 GLN B N 1
ATOM 5591 C CA . GLN B 1 320 ? 13.80681 -1.06422 -1.47529 1.000 25.99321 320 GLN B CA 1
ATOM 5592 C C . GLN B 1 320 ? 13.93746 -0.73761 0.01158 1.000 27.96803 320 GLN B C 1
ATOM 5593 O O . GLN B 1 320 ? 13.76452 0.41376 0.42627 1.000 28.64432 320 GLN B O 1
ATOM 5599 N N . ILE B 1 321 ? 14.22612 -1.74878 0.83272 1.000 26.92477 321 ILE B N 1
ATOM 5600 C CA . ILE B 1 321 ? 14.32832 -1.53743 2.27288 1.000 26.57023 321 ILE B CA 1
ATOM 5601 C C . ILE B 1 321 ? 15.43273 -0.53231 2.58333 1.000 30.90350 321 ILE B C 1
ATOM 5602 O O . ILE B 1 321 ? 15.23246 0.42463 3.34656 1.000 31.83500 321 ILE B O 1
ATOM 5607 N N . TYR B 1 322 ? 16.60937 -0.71899 1.97588 1.000 30.90725 322 TYR B N 1
ATOM 5608 C CA . TYR B 1 322 ? 17.71961 0.18697 2.24335 1.000 28.47454 322 TYR B CA 1
ATOM 5609 C C . TYR B 1 322 ? 17.36530 1.60801 1.84310 1.000 29.13505 322 TYR B C 1
ATOM 5610 O O . TYR B 1 322 ? 17.50535 2.54205 2.63638 1.000 29.67225 322 TYR B O 1
ATOM 5619 N N . GLU B 1 323 ? 16.90451 1.79274 0.60936 1.000 28.42293 323 GLU B N 1
ATOM 5620 C CA . GLU B 1 323 ? 16.65238 3.14531 0.13251 1.000 29.62867 323 GLU B CA 1
ATOM 5621 C C . GLU B 1 323 ? 15.56595 3.84933 0.94733 1.000 30.66361 323 GLU B C 1
ATOM 5622 O O . GLU B 1 323 ? 15.66756 5.05072 1.19875 1.000 31.19985 323 GLU B O 1
ATOM 5628 N N . ALA B 1 324 ? 14.54103 3.12902 1.40130 1.000 33.48207 324 ALA B N 1
ATOM 5629 C CA . ALA B 1 324 ? 13.50944 3.77885 2.20284 1.000 27.77423 324 ALA B CA 1
ATOM 5630 C C . ALA B 1 324 ? 14.08371 4.30655 3.51771 1.000 32.30801 324 ALA B C 1
ATOM 5631 O O . ALA B 1 324 ? 13.77021 5.42859 3.94642 1.000 29.03049 324 ALA B O 1
ATOM 5633 N N . VAL B 1 325 ? 14.91939 3.50796 4.17982 1.000 30.88919 325 VAL B N 1
ATOM 5634 C CA . VAL B 1 325 ? 15.50689 3.95102 5.43656 1.000 30.67266 325 VAL B CA 1
ATOM 5635 C C . VAL B 1 325 ? 16.56365 5.01900 5.16732 1.000 30.79180 325 VAL B C 1
ATOM 5636 O O . VAL B 1 325 ? 16.58782 6.08021 5.80374 1.000 26.44228 325 VAL B O 1
ATOM 5640 N N . ARG B 1 326 ? 17.42456 4.76481 4.18587 1.000 26.38888 326 ARG B N 1
ATOM 5641 C CA . ARG B 1 326 ? 18.58249 5.61625 3.95244 1.000 28.28822 326 ARG B CA 1
ATOM 5642 C C . ARG B 1 326 ? 18.18859 7.05741 3.64063 1.000 31.49810 326 ARG B C 1
ATOM 5643 O O . ARG B 1 326 ? 18.91398 7.99657 4.00742 1.000 29.15037 326 ARG B O 1
ATOM 5651 N N . ASN B 1 327 ? 17.04826 7.25187 2.97341 1.000 31.06552 327 ASN B N 1
ATOM 5652 C CA . ASN B 1 327 ? 16.65081 8.54651 2.44358 1.000 28.82637 327 ASN B CA 1
ATOM 5653 C C . ASN B 1 327 ? 15.53915 9.19821 3.24881 1.000 32.54231 327 ASN B C 1
ATOM 5654 O O . ASN B 1 327 ? 14.95099 10.18807 2.79640 1.000 34.56464 327 ASN B O 1
ATOM 5659 N N . GLY B 1 328 ? 15.24191 8.67490 4.42825 1.000 28.54831 328 GLY B N 1
ATOM 5660 C CA . GLY B 1 328 ? 14.28577 9.29911 5.30474 1.000 28.58008 328 GLY B CA 1
ATOM 5661 C C . GLY B 1 328 ? 14.95533 9.83424 6.54959 1.000 28.75512 328 GLY B C 1
ATOM 5662 O O . GLY B 1 328 ? 16.16256 9.66563 6.76688 1.000 28.04894 328 GLY B O 1
ATOM 5663 N N . PRO B 1 329 ? 14.16336 10.46499 7.41602 1.000 26.74811 329 PRO B N 1
ATOM 5664 C CA . PRO B 1 329 ? 14.74721 11.27344 8.50073 1.000 29.45018 329 PRO B CA 1
ATOM 5665 C C . PRO B 1 329 ? 15.39289 10.46668 9.61813 1.000 33.58988 329 PRO B C 1
ATOM 5666 O O . PRO B 1 329 ? 16.06855 11.07410 10.47253 1.000 35.19460 329 PRO B O 1
ATOM 5670 N N . GLN B 1 330 ? 15.23313 9.13800 9.63696 1.000 27.50456 330 GLN B N 1
ATOM 5671 C CA . GLN B 1 330 ? 15.72403 8.29255 10.72236 1.000 25.28514 330 GLN B CA 1
ATOM 5672 C C . GLN B 1 330 ? 17.01100 7.55084 10.37553 1.000 28.65253 330 GLN B C 1
ATOM 5673 O O . GLN B 1 330 ? 17.53063 6.81344 11.21909 1.000 31.51705 330 GLN B O 1
ATOM 5679 N N . TRP B 1 331 ? 17.55333 7.74785 9.17686 1.000 24.47221 331 TRP B N 1
ATOM 5680 C CA . TRP B 1 331 ? 18.79319 7.07642 8.80947 1.000 30.13312 331 TRP B CA 1
ATOM 5681 C C . TRP B 1 331 ? 19.91236 7.35140 9.81368 1.000 31.52093 331 TRP B C 1
ATOM 5682 O O . TRP B 1 331 ? 20.64075 6.43300 10.20965 1.000 33.42621 331 TRP B O 1
ATOM 5693 N N . ASP B 1 332 ? 20.03813 8.60283 10.26097 1.000 34.87700 332 ASP B N 1
ATOM 5694 C CA . ASP B 1 332 ? 21.06848 9.05678 11.19856 1.000 34.52612 332 ASP B CA 1
ATOM 5695 C C . ASP B 1 332 ? 21.00866 8.37193 12.55936 1.000 35.52137 332 ASP B C 1
ATOM 5696 O O . ASP B 1 332 ? 21.84872 8.63248 13.42621 1.000 35.99885 332 ASP B O 1
ATOM 5701 N N . LYS B 1 333 ? 20.00328 7.52988 12.78944 1.000 34.43078 333 LYS B N 1
ATOM 5702 C CA . LYS B 1 333 ? 19.92453 6.86657 14.08321 1.000 32.71340 333 LYS B CA 1
ATOM 5703 C C . LYS B 1 333 ? 19.51393 5.40592 13.94665 1.000 31.75226 333 LYS B C 1
ATOM 5704 O O . LYS B 1 333 ? 19.00102 4.82323 14.91022 1.000 32.45205 333 LYS B O 1
ATOM 5710 N N . THR B 1 334 ? 19.76449 4.79303 12.79201 1.000 30.71479 334 THR B N 1
ATOM 5711 C CA . THR B 1 334 ? 19.27223 3.46285 12.48350 1.000 28.26630 334 THR B CA 1
ATOM 5712 C C . THR B 1 334 ? 20.42062 2.51484 12.15984 1.000 30.15958 334 THR B C 1
ATOM 5713 O O . THR B 1 334 ? 21.49104 2.91093 11.68632 1.000 33.47167 334 THR B O 1
ATOM 5717 N N . LEU B 1 335 ? 20.18816 1.26107 12.48772 1.000 27.00689 335 LEU B N 1
ATOM 5718 C CA . LEU B 1 335 ? 21.04216 0.15040 12.13108 1.000 30.92879 335 LEU B CA 1
ATOM 5719 C C . LEU B 1 335 ? 20.14804 -0.86722 11.43143 1.000 32.52541 335 LEU B C 1
ATOM 5720 O O . LEU B 1 335 ? 19.06955 -1.19797 11.93841 1.000 30.09900 335 LEU B O 1
ATOM 5725 N N . ILE B 1 336 ? 20.54734 -1.30868 10.24609 1.000 27.39098 336 ILE B N 1
ATOM 5726 C CA . ILE B 1 336 ? 19.87228 -2.41080 9.57049 1.000 27.88065 336 ILE B CA 1
ATOM 5727 C C . ILE B 1 336 ? 20.69644 -3.66778 9.80445 1.000 32.99409 336 ILE B C 1
ATOM 5728 O O . ILE B 1 336 ? 21.89974 -3.70976 9.48697 1.000 30.17127 336 ILE B O 1
ATOM 5733 N N . LEU B 1 337 ? 20.06999 -4.69633 10.35582 1.000 28.19070 337 LEU B N 1
ATOM 5734 C CA . LEU B 1 337 ? 20.72638 -5.99218 10.43551 1.000 27.67721 337 LEU B CA 1
ATOM 5735 C C . LEU B 1 337 ? 20.04935 -6.94298 9.44169 1.000 28.62823 337 LEU B C 1
ATOM 5736 O O . LEU B 1 337 ? 18.90777 -7.36691 9.64848 1.000 30.83791 337 LEU B O 1
ATOM 5741 N N . LEU B 1 338 ? 20.75255 -7.27410 8.36499 1.000 26.93894 338 LEU B N 1
ATOM 5742 C CA . LEU B 1 338 ? 20.21981 -8.11385 7.29905 1.000 26.52077 338 LEU B CA 1
ATOM 5743 C C . LEU B 1 338 ? 20.90553 -9.47455 7.35188 1.000 29.64837 338 LEU B C 1
ATOM 5744 O O . LEU B 1 338 ? 22.13003 -9.56536 7.17799 1.000 28.80516 338 LEU B O 1
ATOM 5749 N N . THR B 1 339 ? 20.11163 -10.52332 7.60175 1.000 23.11749 339 THR B N 1
ATOM 5750 C CA . THR B 1 339 ? 20.60014 -11.88837 7.77562 1.000 27.55402 339 THR B CA 1
ATOM 5751 C C . THR B 1 339 ? 19.81437 -12.88883 6.93734 1.000 29.62034 339 THR B C 1
ATOM 5752 O O . THR B 1 339 ? 18.93890 -12.52011 6.14859 1.000 27.58729 339 THR B O 1
ATOM 5756 N N . TYR B 1 340 ? 20.09379 -14.16969 7.16185 1.000 29.99944 340 TYR B N 1
ATOM 5757 C CA . TYR B 1 340 ? 19.29143 -15.28438 6.68463 1.000 29.35535 340 TYR B CA 1
ATOM 5758 C C . TYR B 1 340 ? 18.84835 -16.10405 7.88537 1.000 28.29980 340 TYR B C 1
ATOM 5759 O O . TYR B 1 340 ? 19.41387 -15.99279 8.97060 1.000 25.90274 340 TYR B O 1
ATOM 5768 N N . ASP B 1 341 ? 17.81460 -16.91509 7.68722 1.000 27.16208 341 ASP B N 1
ATOM 5769 C CA . ASP B 1 341 ? 17.31974 -17.74419 8.77261 1.000 23.37787 341 ASP B CA 1
ATOM 5770 C C . ASP B 1 341 ? 18.11588 -19.04013 8.89644 1.000 24.67586 341 ASP B C 1
ATOM 5771 O O . ASP B 1 341 ? 18.30829 -19.55009 10.00281 1.000 25.13460 341 ASP B O 1
ATOM 5776 N N . GLU B 1 342 ? 18.55509 -19.60395 7.77719 1.000 24.99076 342 GLU B N 1
ATOM 5777 C CA . GLU B 1 342 ? 19.46776 -20.74260 7.76752 1.000 25.78592 342 GLU B CA 1
ATOM 5778 C C . GLU B 1 342 ? 20.01598 -20.85231 6.35441 1.000 24.94518 342 GLU B C 1
ATOM 5779 O O . GLU B 1 342 ? 19.62761 -20.08803 5.46714 1.000 28.54212 342 GLU B O 1
ATOM 5785 N N . THR B 1 343 ? 20.95089 -21.79651 6.15920 1.000 24.70158 343 THR B N 1
ATOM 5786 C CA . THR B 1 343 ? 21.72777 -21.87207 4.92330 1.000 23.30135 343 THR B CA 1
ATOM 5787 C C . THR B 1 343 ? 21.04277 -22.65201 3.80705 1.000 22.75216 343 THR B C 1
ATOM 5788 O O . THR B 1 343 ? 21.61432 -22.77195 2.72501 1.000 25.41657 343 THR B O 1
ATOM 5792 N N . GLY B 1 344 ? 19.84815 -23.18421 4.02897 1.000 25.82159 344 GLY B N 1
ATOM 5793 C CA . GLY B 1 344 ? 19.07242 -23.76538 2.94427 1.000 25.38026 344 GLY B CA 1
ATOM 5794 C C . GLY B 1 344 ? 19.62770 -25.02611 2.32386 1.000 25.81836 344 GLY B C 1
ATOM 5795 O O . GLY B 1 344 ? 19.13585 -25.43601 1.27251 1.000 27.30703 344 GLY B O 1
ATOM 5796 N N . GLY B 1 345 ? 20.63724 -25.65896 2.92886 1.000 24.79013 345 GLY B N 1
ATOM 5797 C CA . GLY B 1 345 ? 21.27801 -26.80192 2.30753 1.000 22.63148 345 GLY B CA 1
ATOM 5798 C C . GLY B 1 345 ? 22.30744 -26.46851 1.24816 1.000 22.81665 345 GLY B C 1
ATOM 5799 O O . GLY B 1 345 ? 22.85797 -27.39660 0.64439 1.000 23.70272 345 GLY B O 1
ATOM 5800 N N . PHE B 1 346 ? 22.57357 -25.18317 0.99470 1.000 21.39590 346 PHE B N 1
ATOM 5801 C CA . PHE B 1 346 ? 23.63934 -24.77703 0.08317 1.000 24.85071 346 PHE B CA 1
ATOM 5802 C C . PHE B 1 346 ? 25.00954 -25.03874 0.69509 1.000 27.89479 346 PHE B C 1
ATOM 5803 O O . PHE B 1 346 ? 25.19473 -24.95319 1.91411 1.000 27.58122 346 PHE B O 1
ATOM 5811 N N . TYR B 1 347 ? 25.97729 -25.35230 -0.16959 1.000 24.76239 347 TYR B N 1
ATOM 5812 C CA . TYR B 1 347 ? 27.32279 -25.66898 0.29657 1.000 23.59197 347 TYR B CA 1
ATOM 5813 C C . TYR B 1 347 ? 27.92551 -24.52536 1.10300 1.000 25.59858 347 TYR B C 1
ATOM 5814 O O . TYR B 1 347 ? 27.87502 -23.36113 0.69409 1.000 25.80980 347 TYR B O 1
ATOM 5823 N N . ASP B 1 348 ? 28.53998 -24.86930 2.23251 1.000 24.54047 348 ASP B N 1
ATOM 5824 C CA . ASP B 1 348 ? 29.49524 -23.98264 2.87786 1.000 24.68924 348 ASP B CA 1
ATOM 5825 C C . ASP B 1 348 ? 30.58258 -24.83586 3.52003 1.000 29.16117 348 ASP B C 1
ATOM 5826 O O . ASP B 1 348 ? 30.29529 -25.91412 4.04994 1.000 24.89365 348 ASP B O 1
ATOM 5831 N N . HIS B 1 349 ? 31.83413 -24.36011 3.46867 1.000 25.12890 349 HIS B N 1
ATOM 5832 C CA . HIS B 1 349 ? 32.94521 -25.21846 3.86483 1.000 31.04169 349 HIS B CA 1
ATOM 5833 C C . HIS B 1 349 ? 33.32011 -25.10735 5.33995 1.000 32.06260 349 HIS B C 1
ATOM 5834 O O . HIS B 1 349 ? 34.17400 -25.87200 5.80032 1.000 26.77491 349 HIS B O 1
ATOM 5841 N N . VAL B 1 350 ? 32.72056 -24.19540 6.09647 1.000 30.81503 350 VAL B N 1
ATOM 5842 C CA . VAL B 1 350 ? 33.13467 -23.93285 7.46844 1.000 28.69959 350 VAL B CA 1
ATOM 5843 C C . VAL B 1 350 ? 32.32203 -24.83164 8.39493 1.000 29.36996 350 VAL B C 1
ATOM 5844 O O . VAL B 1 350 ? 31.07633 -24.78344 8.35575 1.000 30.36687 350 VAL B O 1
ATOM 5848 N N . PRO B 1 351 ? 32.96111 -25.69193 9.17240 1.000 25.94301 351 PRO B N 1
ATOM 5849 C CA . PRO B 1 351 ? 32.23480 -26.57351 10.08920 1.000 27.71430 351 PRO B CA 1
ATOM 5850 C C . PRO B 1 351 ? 31.52345 -25.77025 11.16406 1.000 28.38428 351 PRO B C 1
ATOM 5851 O O . PRO B 1 351 ? 32.13566 -24.90177 11.80545 1.000 24.76652 351 PRO B O 1
ATOM 5855 N N . PRO B 1 352 ? 30.22984 -26.00630 11.37701 1.000 29.50844 352 PRO B N 1
ATOM 5856 C CA . PRO B 1 352 ? 29.52708 -25.32470 12.47272 1.000 28.37184 352 PRO B CA 1
ATOM 5857 C C . PRO B 1 352 ? 30.05177 -25.78319 13.82473 1.000 32.84441 352 PRO B C 1
ATOM 5858 O O . PRO B 1 352 ? 30.21922 -26.99104 14.07384 1.000 26.25819 352 PRO B O 1
ATOM 5862 N N . PRO B 1 353 ? 30.34041 -24.84566 14.72119 1.000 31.37592 353 PRO B N 1
ATOM 5863 C CA . PRO B 1 353 ? 30.86815 -25.20595 16.03841 1.000 32.81138 353 PRO B CA 1
ATOM 5864 C C . PRO B 1 353 ? 29.79084 -25.66320 17.00918 1.000 35.83407 353 PRO B C 1
ATOM 5865 O O . PRO B 1 353 ? 28.59175 -25.45913 16.80628 1.000 32.96892 353 PRO B O 1
ATOM 5869 N N . LEU B 1 354 ? 30.25502 -26.29381 18.09064 1.000 35.81376 354 LEU B N 1
ATOM 5870 C CA . LEU B 1 354 ? 29.36679 -26.63386 19.19018 1.000 32.72385 354 LEU B CA 1
ATOM 5871 C C . LEU B 1 354 ? 28.90199 -25.36246 19.89899 1.000 30.11671 354 LEU B C 1
ATOM 5872 O O . LEU B 1 354 ? 29.53875 -24.30926 19.82559 1.000 31.26761 354 LEU B O 1
ATOM 5877 N N . ALA B 1 355 ? 27.77167 -25.46721 20.59252 1.000 29.55731 355 ALA B N 1
ATOM 5878 C CA . ALA B 1 355 ? 27.18367 -24.30724 21.24482 1.000 28.06060 355 ALA B CA 1
ATOM 5879 C C . ALA B 1 355 ? 26.37818 -24.77338 22.44659 1.000 30.31448 355 ALA B C 1
ATOM 5880 O O . ALA B 1 355 ? 26.00258 -25.94112 22.54296 1.000 33.90243 355 ALA B O 1
ATOM 5882 N N . VAL B 1 356 ? 26.10284 -23.84448 23.36543 1.000 30.41983 356 VAL B N 1
ATOM 5883 C CA . VAL B 1 356 ? 25.32216 -24.19073 24.54715 1.000 30.07207 356 VAL B CA 1
ATOM 5884 C C . VAL B 1 356 ? 23.89749 -24.53595 24.14277 1.000 31.20238 356 VAL B C 1
ATOM 5885 O O . VAL B 1 356 ? 23.33280 -23.96035 23.19942 1.000 36.91766 356 VAL B O 1
ATOM 5889 N N . ARG B 1 357 ? 23.33195 -25.51886 24.82346 1.000 30.83105 357 ARG B N 1
ATOM 5890 C CA . ARG B 1 357 ? 21.92717 -25.83176 24.65651 1.000 31.81696 357 ARG B CA 1
ATOM 5891 C C . ARG B 1 357 ? 21.09079 -24.67693 25.18702 1.000 32.18704 357 ARG B C 1
ATOM 5892 O O . ARG B 1 357 ? 21.29944 -24.23874 26.31933 1.000 34.26935 357 ARG B O 1
ATOM 5900 N N . PRO B 1 358 ? 20.16818 -24.13424 24.39742 1.000 32.31931 358 PRO B N 1
ATOM 5901 C CA . PRO B 1 358 ? 19.32599 -23.04056 24.91847 1.000 33.35860 358 PRO B CA 1
ATOM 5902 C C . PRO B 1 358 ? 18.40159 -23.48262 26.04039 1.000 31.28393 358 PRO B C 1
ATOM 5903 O O . PRO B 1 358 ? 17.98620 -22.64424 26.85073 1.000 36.17921 358 PRO B O 1
ATOM 5907 N N . ASP B 1 359 ? 18.04612 -24.76021 26.09274 1.000 33.73812 359 ASP B N 1
ATOM 5908 C CA . ASP B 1 359 ? 17.24032 -25.31773 27.17074 1.000 38.26878 359 ASP B CA 1
ATOM 5909 C C . ASP B 1 359 ? 17.39342 -26.83891 27.12816 1.000 37.98193 359 ASP B C 1
ATOM 5910 O O . ASP B 1 359 ? 18.31650 -27.36137 26.49260 1.000 37.61928 359 ASP B O 1
ATOM 5915 N N . ASN B 1 360 ? 16.48391 -27.54126 27.79755 1.000 40.93457 360 ASN B N 1
ATOM 5916 C CA . ASN B 1 360 ? 16.51920 -28.99285 27.91539 1.000 44.53448 360 ASN B CA 1
ATOM 5917 C C . ASN B 1 360 ? 15.62137 -29.68271 26.89902 1.000 37.61960 360 ASN B C 1
ATOM 5918 O O . ASN B 1 360 ? 15.52288 -30.90769 26.90864 1.000 39.11820 360 ASN B O 1
ATOM 5923 N N . LEU B 1 361 ? 14.94895 -28.93477 26.03901 1.000 39.59654 361 LEU B N 1
ATOM 5924 C CA . LEU B 1 361 ? 14.00835 -29.54007 25.11240 1.000 34.89248 361 LEU B CA 1
ATOM 5925 C C . LEU B 1 361 ? 14.74672 -30.10686 23.90338 1.000 36.65686 361 LEU B C 1
ATOM 5926 O O . LEU B 1 361 ? 15.57810 -29.43174 23.28607 1.000 36.97941 361 LEU B O 1
ATOM 5931 N N . THR B 1 362 ? 14.45343 -31.35153 23.57454 1.000 29.75829 362 THR B N 1
ATOM 5932 C CA . THR B 1 362 ? 15.06365 -31.99128 22.43125 1.000 31.08486 362 THR B CA 1
ATOM 5933 C C . THR B 1 362 ? 14.00692 -32.21646 21.35721 1.000 33.02610 362 THR B C 1
ATOM 5934 O O . THR B 1 362 ? 12.80730 -32.02620 21.57434 1.000 31.82047 362 THR B O 1
ATOM 5938 N N . TYR B 1 363 ? 14.47627 -32.64010 20.18945 1.000 26.35264 363 TYR B N 1
ATOM 5939 C CA . TYR B 1 363 ? 13.62537 -32.87487 19.04164 1.000 25.68006 363 TYR B CA 1
ATOM 5940 C C . TYR B 1 363 ? 14.10958 -34.13965 18.35474 1.000 28.12936 363 TYR B C 1
ATOM 5941 O O . TYR B 1 363 ? 15.31714 -34.32018 18.18710 1.000 29.26180 363 TYR B O 1
ATOM 5950 N N . THR B 1 364 ? 13.18587 -35.01520 17.95368 1.000 32.98642 364 THR B N 1
ATOM 5951 C CA . THR B 1 364 ? 13.55108 -36.28735 17.33119 1.000 30.97275 364 THR B CA 1
ATOM 5952 C C . THR B 1 364 ? 12.90744 -36.42532 15.94982 1.000 28.97500 364 THR B C 1
ATOM 5953 O O . THR B 1 364 ? 11.77165 -36.00029 15.72548 1.000 33.34399 364 THR B O 1
ATOM 5957 N N . GLU B 1 365 ? 13.65270 -36.99470 15.01673 1.000 26.25208 365 GLU B N 1
ATOM 5958 C CA . GLU B 1 365 ? 13.26455 -36.99849 13.62135 1.000 31.01365 365 GLU B CA 1
ATOM 5959 C C . GLU B 1 365 ? 13.69139 -38.32013 12.99418 1.000 32.04494 365 GLU B C 1
ATOM 5960 O O . GLU B 1 365 ? 14.74052 -38.87615 13.34268 1.000 29.70446 365 GLU B O 1
ATOM 5966 N N . LYS B 1 366 ? 12.86320 -38.82745 12.08118 1.000 29.82297 366 LYS B N 1
ATOM 5967 C CA . LYS B 1 366 ? 13.22643 -39.97511 11.25731 1.000 35.42209 366 LYS B CA 1
ATOM 5968 C C . LYS B 1 366 ? 13.91278 -39.49728 9.97737 1.000 34.83289 366 LYS B C 1
ATOM 5969 O O . LYS B 1 366 ? 13.34130 -38.70392 9.22716 1.000 33.88191 366 LYS B O 1
ATOM 5975 N N . ALA B 1 367 ? 15.13563 -39.98411 9.72718 1.000 36.13539 367 ALA B N 1
ATOM 5976 C CA . ALA B 1 367 ? 15.89422 -39.61892 8.54081 1.000 32.34322 367 ALA B CA 1
ATOM 5977 C C . ALA B 1 367 ? 15.35522 -40.35783 7.31729 1.000 39.80893 367 ALA B C 1
ATOM 5978 O O . ALA B 1 367 ? 14.73577 -41.41452 7.45632 1.000 40.10785 367 ALA B O 1
ATOM 5980 N N . PRO B 1 368 ? 15.58157 -39.83736 6.09682 1.000 38.99183 368 PRO B N 1
ATOM 5981 C CA . PRO B 1 368 ? 15.17562 -40.60869 4.89834 1.000 39.26020 368 PRO B CA 1
ATOM 5982 C C . PRO B 1 368 ? 15.78655 -41.99862 4.88408 1.000 37.96504 368 PRO B C 1
ATOM 5983 O O . PRO B 1 368 ? 15.31461 -42.87024 4.15202 1.000 36.74086 368 PRO B O 1
ATOM 5987 N N . ASP B 1 369 ? 16.84704 -42.18665 5.67074 1.000 44.82525 369 ASP B N 1
ATOM 5988 C CA . ASP B 1 369 ? 17.43873 -43.48171 5.99780 1.000 49.08078 369 ASP B CA 1
ATOM 5989 C C . ASP B 1 369 ? 16.41652 -44.50140 6.48974 1.000 44.06871 369 ASP B C 1
ATOM 5990 O O . ASP B 1 369 ? 16.56375 -45.70461 6.25359 1.000 43.04902 369 ASP B O 1
ATOM 5995 N N . GLY B 1 370 ? 15.40503 -44.04484 7.22552 1.000 39.76206 370 GLY B N 1
ATOM 5996 C CA . GLY B 1 370 ? 14.69581 -44.88532 8.16007 1.000 33.61798 370 GLY B CA 1
ATOM 5997 C C . GLY B 1 370 ? 15.23827 -44.83772 9.57858 1.000 44.31401 370 GLY B C 1
ATOM 5998 O O . GLY B 1 370 ? 14.53670 -45.25406 10.51001 1.000 45.24947 370 GLY B O 1
ATOM 5999 N N . SER B 1 371 ? 16.45653 -44.32633 9.77516 1.000 38.48029 371 SER B N 1
ATOM 6000 C CA . SER B 1 371 ? 17.02667 -44.21191 11.10840 1.000 42.03997 371 SER B CA 1
ATOM 6001 C C . SER B 1 371 ? 16.38483 -43.05772 11.88370 1.000 43.64328 371 SER B C 1
ATOM 6002 O O . SER B 1 371 ? 15.68037 -42.20327 11.33247 1.000 45.83823 371 SER B O 1
ATOM 6005 N N . THR B 1 372 ? 16.64737 -43.04372 13.18632 1.000 39.61610 372 THR B N 1
ATOM 6006 C CA . THR B 1 372 ? 16.11799 -42.05648 14.11859 1.000 43.54738 372 THR B CA 1
ATOM 6007 C C . THR B 1 372 ? 17.25613 -41.20051 14.65517 1.000 37.14810 372 THR B C 1
ATOM 6008 O O . THR B 1 372 ? 18.34032 -41.71556 14.95193 1.000 39.03271 372 THR B O 1
ATOM 6012 N N . TYR B 1 373 ? 17.02626 -39.88847 14.74229 1.000 31.03820 373 TYR B N 1
ATOM 6013 C CA . TYR B 1 373 ? 18.05856 -38.97123 15.21207 1.000 34.67328 373 TYR B CA 1
ATOM 6014 C C . TYR B 1 373 ? 17.46969 -37.99211 16.21306 1.000 34.06325 373 TYR B C 1
ATOM 6015 O O . TYR B 1 373 ? 16.36693 -37.47067 16.00396 1.000 32.80444 373 TYR B O 1
ATOM 6024 N N . THR B 1 374 ? 18.22751 -37.70740 17.27329 1.000 27.56342 374 THR B N 1
ATOM 6025 C CA . THR B 1 374 ? 17.81832 -36.73514 18.28271 1.000 32.74058 374 THR B CA 1
ATOM 6026 C C . THR B 1 374 ? 18.77486 -35.55120 18.33421 1.000 29.49825 374 THR B C 1
ATOM 6027 O O . THR B 1 374 ? 19.99070 -35.71590 18.49625 1.000 28.30082 374 THR B O 1
ATOM 6031 N N . LEU B 1 375 ? 18.21031 -34.35979 18.20806 1.000 31.37948 375 LEU B N 1
ATOM 6032 C CA . LEU B 1 375 ? 18.95383 -33.11404 18.27387 1.000 29.28161 375 LEU B CA 1
ATOM 6033 C C . LEU B 1 375 ? 18.77063 -32.51446 19.65859 1.000 29.35240 375 LEU B C 1
ATOM 6034 O O . LEU B 1 375 ? 17.63969 -32.38252 20.13352 1.000 28.42470 375 LEU B O 1
ATOM 6039 N N . THR B 1 376 ? 19.88311 -32.15282 20.29612 1.000 30.41619 376 THR B N 1
ATOM 6040 C CA . THR B 1 376 ? 19.87834 -31.49107 21.59147 1.000 29.20532 376 THR B CA 1
ATOM 6041 C C . THR B 1 376 ? 20.34804 -30.04532 21.50190 1.000 32.34419 376 THR B C 1
ATOM 6042 O O . THR B 1 376 ? 20.60041 -29.42803 22.53487 1.000 36.20326 376 THR B O 1
ATOM 6046 N N . TYR B 1 377 ? 20.50004 -29.49913 20.29508 1.000 31.81931 377 TYR B N 1
ATOM 6047 C CA . TYR B 1 377 ? 20.80212 -28.07867 20.10216 1.000 31.87542 377 TYR B CA 1
ATOM 6048 C C . TYR B 1 377 ? 22.12670 -27.69012 20.76435 1.000 33.87555 377 TYR B C 1
ATOM 6049 O O . TYR B 1 377 ? 22.26129 -26.60189 21.34589 1.000 27.81618 377 TYR B O 1
ATOM 6058 N N . ASN B 1 378 ? 23.11928 -28.58154 20.65904 1.000 27.57587 378 ASN B N 1
ATOM 6059 C CA . ASN B 1 378 ? 24.44577 -28.34094 21.21245 1.000 31.09328 378 ASN B CA 1
ATOM 6060 C C . ASN B 1 378 ? 25.44803 -27.94434 20.14366 1.000 33.12275 378 ASN B C 1
ATOM 6061 O O . ASN B 1 378 ? 26.65619 -28.00548 20.39172 1.000 29.05649 378 ASN B O 1
ATOM 6066 N N . ARG B 1 379 ? 24.96323 -27.54561 18.96350 1.000 34.48983 379 ARG B N 1
ATOM 6067 C CA . ARG B 1 379 ? 25.77370 -27.16844 17.81147 1.000 32.24385 379 ARG B CA 1
ATOM 6068 C C . ARG B 1 379 ? 24.95020 -26.23928 16.92122 1.000 35.09938 379 ARG B C 1
ATOM 6069 O O . ARG B 1 379 ? 23.71337 -26.29759 16.90906 1.000 35.65540 379 ARG B O 1
ATOM 6077 N N . LEU B 1 380 ? 25.63666 -25.36859 16.18586 1.000 32.95805 380 LEU B N 1
ATOM 6078 C CA . LEU B 1 380 ? 24.93719 -24.37364 15.38804 1.000 30.05202 380 LEU B CA 1
ATOM 6079 C C . LEU B 1 380 ? 24.58973 -24.92405 14.00276 1.000 31.05116 380 LEU B C 1
ATOM 6080 O O . LEU B 1 380 ? 24.99939 -26.02041 13.61849 1.000 30.77785 380 LEU B O 1
ATOM 6085 N N . GLY B 1 381 ? 23.80913 -24.14680 13.25342 1.000 30.03001 381 GLY B N 1
ATOM 6086 C CA . GLY B 1 381 ? 23.61343 -24.39317 11.83713 1.000 28.79097 381 GLY B CA 1
ATOM 6087 C C . GLY B 1 381 ? 24.74849 -23.82959 10.99611 1.000 25.54041 381 GLY B C 1
ATOM 6088 O O . GLY B 1 381 ? 25.81520 -23.46668 11.49372 1.000 29.24468 381 GLY B O 1
ATOM 6089 N N . GLY B 1 382 ? 24.50458 -23.74251 9.69193 1.000 23.64499 382 GLY B N 1
ATOM 6090 C CA . GLY B 1 382 ? 25.55777 -23.33316 8.77771 1.000 22.88295 382 GLY B CA 1
ATOM 6091 C C . GLY B 1 382 ? 25.93151 -21.85453 8.88047 1.000 26.34894 382 GLY B C 1
ATOM 6092 O O . GLY B 1 382 ? 25.21328 -21.01738 9.44167 1.000 25.84775 382 GLY B O 1
ATOM 6093 N N . ARG B 1 383 ? 27.08667 -21.52747 8.29741 1.000 27.45819 383 ARG B N 1
ATOM 6094 C CA . ARG B 1 383 ? 27.54389 -20.14117 8.20445 1.000 26.24383 383 ARG B CA 1
ATOM 6095 C C . ARG B 1 383 ? 26.78752 -19.39488 7.10530 1.000 24.96398 383 ARG B C 1
ATOM 6096 O O . ARG B 1 383 ? 26.68375 -19.88132 5.97662 1.000 27.13713 383 ARG B O 1
ATOM 6104 N N . MET B 1 384 ? 26.27522 -18.21319 7.42388 1.000 24.87807 384 MET B N 1
ATOM 6105 C CA . MET B 1 384 ? 25.39446 -17.45252 6.54598 1.000 26.50931 384 MET B CA 1
ATOM 6106 C C . MET B 1 384 ? 25.98374 -16.09681 6.18356 1.000 28.19000 384 MET B C 1
ATOM 6107 O O . MET B 1 384 ? 26.89956 -15.60558 6.85785 1.000 27.48006 384 MET B O 1
ATOM 6112 N N . PRO B 1 385 ? 25.44039 -15.43131 5.15715 1.000 31.00815 385 PRO B N 1
ATOM 6113 C CA . PRO B 1 385 ? 25.75265 -14.00445 4.97506 1.000 30.08695 385 PRO B CA 1
ATOM 6114 C C . PRO B 1 385 ? 25.04455 -13.18759 6.04470 1.000 30.17708 385 PRO B C 1
ATOM 6115 O O . PRO B 1 385 ? 23.89424 -13.46248 6.38870 1.000 28.21765 385 PRO B O 1
ATOM 6119 N N . THR B 1 386 ? 25.74221 -12.19226 6.58981 1.000 28.41474 386 THR B N 1
ATOM 6120 C CA . THR B 1 386 ? 25.10356 -11.25484 7.50417 1.000 28.36482 386 THR B CA 1
ATOM 6121 C C . THR B 1 386 ? 25.75107 -9.89654 7.31401 1.000 29.71572 386 THR B C 1
ATOM 6122 O O . THR B 1 386 ? 26.96711 -9.80932 7.12995 1.000 27.48816 386 THR B O 1
ATOM 6126 N N . PHE B 1 387 ? 24.93082 -8.84432 7.36604 1.000 30.49433 387 PHE B N 1
ATOM 6127 C CA . PHE B 1 387 ? 25.36537 -7.48782 7.06435 1.000 26.31663 387 PHE B CA 1
ATOM 6128 C C . PHE B 1 387 ? 24.91583 -6.55474 8.17671 1.000 29.42106 387 PHE B C 1
ATOM 6129 O O . PHE B 1 387 ? 23.76892 -6.63687 8.63779 1.000 28.02860 387 PHE B O 1
ATOM 6137 N N . LEU B 1 388 ? 25.82253 -5.67789 8.60885 1.000 29.18388 388 LEU B N 1
ATOM 6138 C CA . LEU B 1 388 ? 25.51949 -4.60318 9.55228 1.000 30.86491 388 LEU B CA 1
ATOM 6139 C C . LEU B 1 388 ? 25.53167 -3.30229 8.75602 1.000 33.23468 388 LEU B C 1
ATOM 6140 O O . LEU B 1 388 ? 26.60015 -2.82835 8.34157 1.000 26.99081 388 LEU B O 1
ATOM 6145 N N . ILE B 1 389 ? 24.34535 -2.73272 8.54100 1.000 33.36174 389 ILE B N 1
ATOM 6146 C CA . ILE B 1 389 ? 24.15559 -1.59983 7.64042 1.000 30.13896 389 ILE B CA 1
ATOM 6147 C C . ILE B 1 389 ? 23.63834 -0.42397 8.45987 1.000 27.21917 389 ILE B C 1
ATOM 6148 O O . ILE B 1 389 ? 22.49768 -0.44081 8.94845 1.000 25.01020 389 ILE B O 1
ATOM 6153 N N . SER B 1 390 ? 24.47076 0.59815 8.59086 1.000 27.71440 390 SER B N 1
ATOM 6154 C CA . SER B 1 390 ? 24.23523 1.75347 9.44556 1.000 29.52672 390 SER B CA 1
ATOM 6155 C C . SER B 1 390 ? 25.25499 2.82493 9.08181 1.000 30.72252 390 SER B C 1
ATOM 6156 O O . SER B 1 390 ? 26.36919 2.48659 8.66146 1.000 26.93420 390 SER B O 1
ATOM 6159 N N . PRO B 1 391 ? 24.93084 4.11737 9.20930 1.000 32.47697 391 PRO B N 1
ATOM 6160 C CA . PRO B 1 391 ? 25.95003 5.14928 8.93969 1.000 31.39263 391 PRO B CA 1
ATOM 6161 C C . PRO B 1 391 ? 27.03907 5.22066 10.00790 1.000 32.09758 391 PRO B C 1
ATOM 6162 O O . PRO B 1 391 ? 27.98829 5.99731 9.85354 1.000 33.32942 391 PRO B O 1
ATOM 6166 N N . TYR B 1 392 ? 26.95517 4.41382 11.06684 1.000 33.02359 392 TYR B N 1
ATOM 6167 C CA . TYR B 1 392 ? 28.02732 4.28668 12.04620 1.000 33.34081 392 TYR B CA 1
ATOM 6168 C C . TYR B 1 392 ? 28.85068 3.01906 11.87863 1.000 32.37108 392 TYR B C 1
ATOM 6169 O O . TYR B 1 392 ? 29.91345 2.91068 12.50112 1.000 33.31874 392 TYR B O 1
ATOM 6178 N N . ALA B 1 393 ? 28.38759 2.06725 11.06846 1.000 29.58634 393 ALA B N 1
ATOM 6179 C CA . ALA B 1 393 ? 29.15506 0.85240 10.80439 1.000 27.84426 393 ALA B CA 1
ATOM 6180 C C . ALA B 1 393 ? 30.35029 1.16973 9.90842 1.000 27.50894 393 ALA B C 1
ATOM 6181 O O . ALA B 1 393 ? 30.24960 2.01998 9.01936 1.000 29.44322 393 ALA B O 1
ATOM 6183 N N . PRO B 1 394 ? 31.48239 0.49710 10.09499 1.000 27.87886 394 PRO B N 1
ATOM 6184 C CA . PRO B 1 394 ? 32.63470 0.76883 9.23401 1.000 25.59647 394 PRO B CA 1
ATOM 6185 C C . PRO B 1 394 ? 32.38759 0.26564 7.81369 1.000 32.31873 394 PRO B C 1
ATOM 6186 O O . PRO B 1 394 ? 31.54213 -0.59298 7.55365 1.000 30.93878 394 PRO B O 1
ATOM 6190 N N . LYS B 1 395 ? 33.13800 0.85104 6.88436 1.000 35.15885 395 LYS B N 1
ATOM 6191 C CA . LYS B 1 395 ? 32.89613 0.71872 5.46018 1.000 32.68806 395 LYS B CA 1
ATOM 6192 C C . LYS B 1 395 ? 33.75424 -0.39005 4.87670 1.000 35.32161 395 LYS B C 1
ATOM 6193 O O . LYS B 1 395 ? 34.97969 -0.38054 5.04423 1.000 27.44003 395 LYS B O 1
ATOM 6199 N N . GLY B 1 396 ? 33.11156 -1.32132 4.16509 1.000 31.21162 396 GLY B N 1
ATOM 6200 C CA . GLY B 1 396 ? 33.84866 -2.40891 3.54010 1.000 29.01046 396 GLY B CA 1
ATOM 6201 C C . GLY B 1 396 ? 34.63553 -3.23031 4.53631 1.000 35.45037 396 GLY B C 1
ATOM 6202 O O . GLY B 1 396 ? 35.74179 -3.68479 4.23148 1.000 33.26383 396 GLY B O 1
ATOM 6203 N N . TYR B 1 397 ? 34.08309 -3.42701 5.72649 1.000 32.35181 397 TYR B N 1
ATOM 6204 C CA . TYR B 1 397 ? 34.75512 -4.04035 6.85216 1.000 28.73881 397 TYR B CA 1
ATOM 6205 C C . TYR B 1 397 ? 34.26633 -5.47154 7.00257 1.000 29.78193 397 TYR B C 1
ATOM 6206 O O . TYR B 1 397 ? 33.09919 -5.76899 6.74852 1.000 32.78133 397 TYR B O 1
ATOM 6215 N N . VAL B 1 398 ? 35.16028 -6.35874 7.42793 1.000 31.48574 398 VAL B N 1
ATOM 6216 C CA . VAL B 1 398 ? 34.83904 -7.77450 7.59074 1.000 34.09947 398 VAL B CA 1
ATOM 6217 C C . VAL B 1 398 ? 35.09026 -8.18504 9.03513 1.000 31.88521 398 VAL B C 1
ATOM 6218 O O . VAL B 1 398 ? 36.24310 -8.38971 9.43617 1.000 33.18161 398 VAL B O 1
ATOM 6222 N N . GLU B 1 399 ? 34.01350 -8.34800 9.80497 1.000 31.03464 399 GLU B N 1
ATOM 6223 C CA . GLU B 1 399 ? 34.11767 -8.85113 11.16738 1.000 26.30799 399 GLU B CA 1
ATOM 6224 C C . GLU B 1 399 ? 34.40032 -10.35530 11.18586 1.000 31.49843 399 GLU B C 1
ATOM 6225 O O . GLU B 1 399 ? 33.76769 -11.13592 10.45911 1.000 33.98656 399 GLU B O 1
ATOM 6231 N N . GLN B 1 400 ? 35.35306 -10.75913 12.02802 1.000 30.33688 400 GLN B N 1
ATOM 6232 C CA . GLN B 1 400 ? 35.69110 -12.16436 12.21701 1.000 30.24452 400 GLN B CA 1
ATOM 6233 C C . GLN B 1 400 ? 35.00286 -12.70038 13.46456 1.000 27.23770 400 GLN B C 1
ATOM 6234 O O . GLN B 1 400 ? 33.82576 -12.42065 13.68262 1.000 28.67796 400 GLN B O 1
ATOM 6240 N N . GLU B 1 401 ? 35.70978 -13.45587 14.29345 1.000 31.42887 401 GLU B N 1
ATOM 6241 C CA . GLU B 1 401 ? 35.10590 -13.94388 15.52951 1.000 31.84873 401 GLU B CA 1
ATOM 6242 C C . GLU B 1 401 ? 34.88245 -12.79440 16.51175 1.000 35.22764 401 GLU B C 1
ATOM 6243 O O . GLU B 1 401 ? 35.56528 -11.76773 16.46734 1.000 29.63770 401 GLU B O 1
ATOM 6249 N N . GLY B 1 402 ? 33.89169 -12.96073 17.39417 1.000 37.18217 402 GLY B N 1
ATOM 6250 C CA . GLY B 1 402 ? 33.62708 -12.01857 18.45176 1.000 26.72408 402 GLY B CA 1
ATOM 6251 C C . GLY B 1 402 ? 34.08421 -12.53958 19.79787 1.000 29.61680 402 GLY B C 1
ATOM 6252 O O . GLY B 1 402 ? 34.92284 -13.44298 19.88852 1.000 34.79568 402 GLY B O 1
ATOM 6253 N N . ILE B 1 403 ? 33.49860 -11.98928 20.86253 1.000 27.19877 403 ILE B N 1
ATOM 6254 C CA . ILE B 1 403 ? 33.77796 -12.43093 22.22327 1.000 29.05430 403 ILE B CA 1
ATOM 6255 C C . ILE B 1 403 ? 32.49306 -12.96092 22.84644 1.000 29.65342 403 ILE B C 1
ATOM 6256 O O . ILE B 1 403 ? 31.49438 -12.23874 22.92782 1.000 33.60896 403 ILE B O 1
ATOM 6261 N N . ASP B 1 404 ? 32.52619 -14.20584 23.30948 1.000 29.72382 404 ASP B N 1
ATOM 6262 C CA . ASP B 1 404 ? 31.44643 -14.73578 24.13538 1.000 32.62389 404 ASP B CA 1
ATOM 6263 C C . ASP B 1 404 ? 31.37613 -13.92052 25.42868 1.000 34.93275 404 ASP B C 1
ATOM 6264 O O . ASP B 1 404 ? 32.34500 -13.92023 26.20267 1.000 33.30206 404 ASP B O 1
ATOM 6269 N N . PRO B 1 405 ? 30.27150 -13.20958 25.69241 1.000 35.06484 405 PRO B N 1
ATOM 6270 C CA . PRO B 1 405 ? 30.24714 -12.30934 26.85600 1.000 36.07468 405 PRO B CA 1
ATOM 6271 C C . PRO B 1 405 ? 30.23085 -13.04275 28.18468 1.000 36.33998 405 PRO B C 1
ATOM 6272 O O . PRO B 1 405 ? 30.68089 -12.48409 29.19835 1.000 35.09901 405 PRO B O 1
ATOM 6276 N N . ALA B 1 406 ? 29.72072 -14.26903 28.21723 1.000 34.03712 406 ALA B N 1
ATOM 6277 C CA . ALA B 1 406 ? 29.70470 -15.03289 29.45913 1.000 36.23083 406 ALA B CA 1
ATOM 6278 C C . ALA B 1 406 ? 31.07350 -15.58071 29.81602 1.000 38.08885 406 ALA B C 1
ATOM 6279 O O . ALA B 1 406 ? 31.26733 -16.06550 30.93952 1.000 39.97605 406 ALA B O 1
ATOM 6281 N N . THR B 1 407 ? 32.03347 -15.47390 28.90459 1.000 33.40790 407 THR B N 1
ATOM 6282 C CA . THR B 1 407 ? 33.25378 -16.24856 29.02068 1.000 37.24917 407 THR B CA 1
ATOM 6283 C C . THR B 1 407 ? 34.48103 -15.37589 28.78250 1.000 38.62570 407 THR B C 1
ATOM 6284 O O . THR B 1 407 ? 35.55110 -15.60908 29.36025 1.000 34.49594 407 THR B O 1
ATOM 6288 N N . GLY B 1 408 ? 34.33149 -14.35208 27.95081 1.000 36.27317 408 GLY B N 1
ATOM 6289 C CA . GLY B 1 408 ? 35.48445 -13.61970 27.48886 1.000 32.37025 408 GLY B CA 1
ATOM 6290 C C . GLY B 1 408 ? 36.27543 -14.29514 26.39281 1.000 32.22470 408 GLY B C 1
ATOM 6291 O O . GLY B 1 408 ? 37.24283 -13.70308 25.90804 1.000 40.02949 408 GLY B O 1
ATOM 6292 N N . ASN B 1 409 ? 35.90712 -15.50248 25.98047 1.000 32.22959 409 ASN B N 1
ATOM 6293 C CA . ASN B 1 409 ? 36.64860 -16.20193 24.93817 1.000 35.90130 409 ASN B CA 1
ATOM 6294 C C . ASN B 1 409 ? 36.13518 -15.80868 23.55679 1.000 37.69678 409 ASN B C 1
ATOM 6295 O O . ASN B 1 409 ? 34.97306 -15.42694 23.37120 1.000 34.49491 409 ASN B O 1
ATOM 6300 N N . SER B 1 410 ? 37.02036 -15.91995 22.57669 1.000 37.70243 410 SER B N 1
ATOM 6301 C CA . SER B 1 410 ? 36.59971 -15.72982 21.20483 1.000 32.78182 410 SER B CA 1
ATOM 6302 C C . SER B 1 410 ? 35.52346 -16.76300 20.86489 1.000 33.68007 410 SER B C 1
ATOM 6303 O O . SER B 1 410 ? 35.58243 -17.91510 21.30224 1.000 31.24582 410 SER B O 1
ATOM 6306 N N . SER B 1 411 ? 34.49157 -16.31909 20.14944 1.000 33.69738 411 SER B N 1
ATOM 6307 C CA . SER B 1 411 ? 33.39034 -17.17879 19.73738 1.000 30.94752 411 SER B CA 1
ATOM 6308 C C . SER B 1 411 ? 32.85584 -16.68937 18.39858 1.000 29.90949 411 SER B C 1
ATOM 6309 O O . SER B 1 411 ? 33.11066 -15.55250 17.98961 1.000 33.01291 411 SER B O 1
ATOM 6312 N N . VAL B 1 412 ? 32.11419 -17.55794 17.70692 1.000 31.74319 412 VAL B N 1
ATOM 6313 C CA . VAL B 1 412 ? 31.44609 -17.13665 16.47503 1.000 31.18181 412 VAL B CA 1
ATOM 6314 C C . VAL B 1 412 ? 30.15204 -16.40459 16.82319 1.000 27.51361 412 VAL B C 1
ATOM 6315 O O . VAL B 1 412 ? 29.59264 -16.55860 17.90659 1.000 26.47425 412 VAL B O 1
ATOM 6319 N N . TYR B 1 413 ? 29.67733 -15.58831 15.88331 1.000 30.42960 413 TYR B N 1
ATOM 6320 C CA . TYR B 1 413 ? 28.34240 -15.01592 15.98328 1.000 28.95330 413 TYR B CA 1
ATOM 6321 C C . TYR B 1 413 ? 27.29633 -16.04611 15.54878 1.000 28.53542 413 TYR B C 1
ATOM 6322 O O . TYR B 1 413 ? 27.60087 -17.02611 14.85488 1.000 29.41269 413 TYR B O 1
ATOM 6331 N N . SER B 1 414 ? 26.05574 -15.82161 15.98756 1.000 25.67957 414 SER B N 1
ATOM 6332 C CA . SER B 1 414 ? 24.90732 -16.62636 15.59117 1.000 24.57570 414 SER B CA 1
ATOM 6333 C C . SER B 1 414 ? 23.68192 -15.71963 15.59599 1.000 26.63334 414 SER B C 1
ATOM 6334 O O . SER B 1 414 ? 23.77993 -14.53467 15.91412 1.000 28.53293 414 SER B O 1
ATOM 6337 N N . ALA B 1 415 ? 22.51089 -16.26795 15.23204 1.000 27.29851 415 ALA B N 1
ATOM 6338 C CA . ALA B 1 415 ? 21.32308 -15.40922 15.14298 1.000 21.77667 415 ALA B CA 1
ATOM 6339 C C . ALA B 1 415 ? 21.05183 -14.66718 16.45075 1.000 26.74724 415 ALA B C 1
ATOM 6340 O O . ALA B 1 415 ? 20.59103 -13.52244 16.42447 1.000 25.86350 415 ALA B O 1
ATOM 6342 N N . THR B 1 416 ? 21.34534 -15.28966 17.60017 1.000 23.54700 416 THR B N 1
ATOM 6343 C CA . THR B 1 416 ? 21.05941 -14.66903 18.89083 1.000 27.48603 416 THR B CA 1
ATOM 6344 C C . THR B 1 416 ? 22.00165 -13.51768 19.22301 1.000 25.76532 416 THR B C 1
ATOM 6345 O O . THR B 1 416 ? 21.81367 -12.87532 20.25204 1.000 27.14005 416 THR B O 1
ATOM 6349 N N . SER B 1 417 ? 22.99125 -13.24455 18.37042 1.000 26.60245 417 SER B N 1
ATOM 6350 C CA . SER B 1 417 ? 23.80642 -12.04274 18.50546 1.000 29.65128 417 SER B CA 1
ATOM 6351 C C . SER B 1 417 ? 22.96541 -10.77599 18.43586 1.000 27.85847 417 SER B C 1
ATOM 6352 O O . SER B 1 417 ? 23.33846 -9.75564 19.02091 1.000 29.82493 417 SER B O 1
ATOM 6355 N N . VAL B 1 418 ? 21.83815 -10.81484 17.72056 1.000 30.11193 418 VAL B N 1
ATOM 6356 C CA . VAL B 1 418 ? 20.94190 -9.66219 17.66917 1.000 28.41405 418 VAL B CA 1
ATOM 6357 C C . VAL B 1 418 ? 20.30884 -9.41308 19.03912 1.000 28.93898 418 VAL B C 1
ATOM 6358 O O . VAL B 1 418 ? 20.41386 -8.30946 19.59114 1.000 26.28658 418 VAL B O 1
ATOM 6362 N N . LEU B 1 419 ? 19.65518 -10.43640 19.61458 1.000 28.67802 419 LEU B N 1
ATOM 6363 C CA . LEU B 1 419 ? 19.05811 -10.29834 20.95292 1.000 29.90146 419 LEU B CA 1
ATOM 6364 C C . LEU B 1 419 ? 20.07748 -9.81204 21.97562 1.000 32.51836 419 LEU B C 1
ATOM 6365 O O . LEU B 1 419 ? 19.74647 -9.01459 22.86527 1.000 30.85387 419 LEU B O 1
ATOM 6370 N N . LYS B 1 420 ? 21.32284 -10.29070 21.87135 1.000 28.96050 420 LYS B N 1
ATOM 6371 C CA . LYS B 1 420 ? 22.37385 -9.79013 22.74736 1.000 32.55563 420 LYS B CA 1
ATOM 6372 C C . LYS B 1 420 ? 22.57020 -8.29230 22.55200 1.000 30.66239 420 LYS B C 1
ATOM 6373 O O . LYS B 1 420 ? 22.55414 -7.52662 23.52471 1.000 32.26527 420 LYS B O 1
ATOM 6379 N N . THR B 1 421 ? 22.74276 -7.85686 21.29297 1.000 27.64557 421 THR B N 1
ATOM 6380 C CA . THR B 1 421 ? 22.94280 -6.43568 21.01144 1.000 30.08139 421 THR B CA 1
ATOM 6381 C C . THR B 1 421 ? 21.73176 -5.62364 21.43848 1.000 29.17269 421 THR B C 1
ATOM 6382 O O . THR B 1 421 ? 21.87771 -4.50264 21.93948 1.000 34.42769 421 THR B O 1
ATOM 6386 N N . LEU B 1 422 ? 20.52813 -6.17757 21.25960 1.000 26.16673 422 LEU B N 1
ATOM 6387 C CA . LEU B 1 422 ? 19.32115 -5.46692 21.66880 1.000 29.74898 422 LEU B CA 1
ATOM 6388 C C . LEU B 1 422 ? 19.21303 -5.38944 23.18926 1.000 29.95230 422 LEU B C 1
ATOM 6389 O O . LEU B 1 422 ? 18.71907 -4.38845 23.72637 1.000 29.97340 422 LEU B O 1
ATOM 6394 N N . GLY B 1 423 ? 19.66209 -6.43106 23.89513 1.000 27.52886 423 GLY B N 1
ATOM 6395 C CA . GLY B 1 423 ? 19.73153 -6.34883 25.34434 1.000 29.69013 423 GLY B CA 1
ATOM 6396 C C . GLY B 1 423 ? 20.57057 -5.17574 25.81380 1.000 29.85461 423 GLY B C 1
ATOM 6397 O O . GLY B 1 423 ? 20.15221 -4.40906 26.68016 1.000 33.23709 423 GLY B O 1
ATOM 6398 N N . TYR B 1 424 ? 21.75907 -5.00616 25.22847 1.000 29.68632 424 TYR B N 1
ATOM 6399 C CA . TYR B 1 424 ? 22.56355 -3.81630 25.51219 1.000 32.43253 424 TYR B CA 1
ATOM 6400 C C . TYR B 1 424 ? 21.78522 -2.54229 25.21479 1.000 35.12215 424 TYR B C 1
ATOM 6401 O O . TYR B 1 424 ? 21.71094 -1.63365 26.05316 1.000 35.33396 424 TYR B O 1
ATOM 6410 N N . LEU B 1 425 ? 21.18773 -2.46458 24.01772 1.000 34.39356 425 LEU B N 1
ATOM 6411 C CA . LEU B 1 425 ? 20.57144 -1.22081 23.57273 1.000 32.31416 425 LEU B CA 1
ATOM 6412 C C . LEU B 1 425 ? 19.40559 -0.81017 24.47203 1.000 34.23311 425 LEU B C 1
ATOM 6413 O O . LEU B 1 425 ? 19.24232 0.37456 24.78231 1.000 34.30672 425 LEU B O 1
ATOM 6418 N N . TRP B 1 426 ? 18.59401 -1.76876 24.91702 1.000 32.76203 426 TRP B N 1
ATOM 6419 C CA . TRP B 1 426 ? 17.33433 -1.43985 25.57891 1.000 35.48898 426 TRP B CA 1
ATOM 6420 C C . TRP B 1 426 ? 17.22963 -2.00937 26.99525 1.000 35.79433 426 TRP B C 1
ATOM 6421 O O . TRP B 1 426 ? 16.12304 -2.08035 27.54329 1.000 32.47351 426 TRP B O 1
ATOM 6432 N N . ASP B 1 427 ? 18.35731 -2.40204 27.60212 1.000 35.43584 427 ASP B N 1
ATOM 6433 C CA . ASP B 1 427 ? 18.39209 -2.91153 28.97684 1.000 37.84440 427 ASP B CA 1
ATOM 6434 C C . ASP B 1 427 ? 17.46909 -4.12071 29.13677 1.000 38.83477 427 ASP B C 1
ATOM 6435 O O . ASP B 1 427 ? 16.57503 -4.14841 29.98733 1.000 38.96986 427 ASP B O 1
ATOM 6440 N N . LEU B 1 428 ? 17.69599 -5.12677 28.29767 1.000 36.76133 428 LEU B N 1
ATOM 6441 C CA . LEU B 1 428 ? 16.89781 -6.34292 28.32200 1.000 37.81906 428 LEU B CA 1
ATOM 6442 C C . LEU B 1 428 ? 17.69457 -7.48010 28.94629 1.000 35.59341 428 LEU B C 1
ATOM 6443 O O . LEU B 1 428 ? 18.91663 -7.57071 28.79353 1.000 35.36805 428 LEU B O 1
ATOM 6448 N N . GLU B 1 429 ? 16.97419 -8.33789 29.65798 1.000 37.98735 429 GLU B N 1
ATOM 6449 C CA . GLU B 1 429 ? 17.51733 -9.57353 30.19566 1.000 41.46102 429 GLU B CA 1
ATOM 6450 C C . GLU B 1 429 ? 17.64552 -10.60211 29.08088 1.000 41.38784 429 GLU B C 1
ATOM 6451 O O . GLU B 1 429 ? 16.70743 -10.79768 28.30041 1.000 40.44636 429 GLU B O 1
ATOM 6457 N N . ASP B 1 430 ? 18.80214 -11.25623 29.00789 1.000 34.53631 430 ASP B N 1
ATOM 6458 C CA . ASP B 1 430 ? 18.97400 -12.36535 28.08179 1.000 37.82504 430 ASP B CA 1
ATOM 6459 C C . ASP B 1 430 ? 17.91882 -13.43681 28.33185 1.000 37.35540 430 ASP B C 1
ATOM 6460 O O . ASP B 1 430 ? 17.76705 -13.91912 29.45837 1.000 34.27319 430 ASP B O 1
ATOM 6465 N N . LEU B 1 431 ? 17.21985 -13.84007 27.26214 1.000 33.60758 431 LEU B N 1
ATOM 6466 C CA . LEU B 1 431 ? 16.12526 -14.79650 27.41048 1.000 33.99795 431 LEU B CA 1
ATOM 6467 C C . LEU B 1 431 ? 16.61389 -16.22122 27.68362 1.000 29.60341 431 LEU B C 1
ATOM 6468 O O . LEU B 1 431 ? 15.91577 -16.97593 28.36332 1.000 29.59020 431 LEU B O 1
ATOM 6473 N N . THR B 1 432 ? 17.78430 -16.61657 27.18398 1.000 30.21769 432 THR B N 1
ATOM 6474 C CA . THR B 1 432 ? 18.28006 -17.97890 27.36669 1.000 27.56775 432 THR B CA 1
ATOM 6475 C C . THR B 1 432 ? 19.79830 -17.94777 27.49424 1.000 27.63999 432 THR B C 1
ATOM 6476 O O . THR B 1 432 ? 20.43529 -16.95029 27.13785 1.000 29.92814 432 THR B O 1
ATOM 6480 N N . PRO B 1 433 ? 20.41051 -19.04134 27.96691 1.000 26.00399 433 PRO B N 1
ATOM 6481 C CA . PRO B 1 433 ? 21.88638 -19.09830 27.95667 1.000 28.37993 433 PRO B CA 1
ATOM 6482 C C . PRO B 1 433 ? 22.49657 -18.98938 26.56236 1.000 32.54951 433 PRO B C 1
ATOM 6483 O O . PRO B 1 433 ? 23.61653 -18.46997 26.42840 1.000 30.79404 433 PRO B O 1
ATOM 6487 N N . ARG B 1 434 ? 21.79854 -19.44657 25.51400 1.000 33.82914 434 ARG B N 1
ATOM 6488 C CA . ARG B 1 434 ? 22.31208 -19.23426 24.16322 1.000 30.06491 434 ARG B CA 1
ATOM 6489 C C . ARG B 1 434 ? 22.44293 -17.74729 23.86319 1.000 30.24703 434 ARG B C 1
ATOM 6490 O O . ARG B 1 434 ? 23.44645 -17.31384 23.28281 1.000 29.61580 434 ARG B O 1
ATOM 6498 N N . VAL B 1 435 ? 21.45062 -16.94282 24.26333 1.000 29.78957 435 VAL B N 1
ATOM 6499 C CA . VAL B 1 435 ? 21.60476 -15.49511 24.12389 1.000 31.85655 435 VAL B CA 1
ATOM 6500 C C . VAL B 1 435 ? 22.79094 -15.00828 24.95091 1.000 30.63461 435 VAL B C 1
ATOM 6501 O O . VAL B 1 435 ? 23.62606 -14.23575 24.46667 1.000 29.21899 435 VAL B O 1
ATOM 6505 N N . SER B 1 436 ? 22.90697 -15.48843 26.19507 1.000 32.27327 436 SER B N 1
ATOM 6506 C CA . SER B 1 436 ? 23.99347 -15.06174 27.07442 1.000 31.63892 436 SER B CA 1
ATOM 6507 C C . SER B 1 436 ? 25.36755 -15.29788 26.45349 1.000 34.14610 436 SER B C 1
ATOM 6508 O O . SER B 1 436 ? 26.30835 -14.53234 26.70653 1.000 35.73282 436 SER B O 1
ATOM 6511 N N . HIS B 1 437 ? 25.51183 -16.33707 25.63910 1.000 30.04672 437 HIS B N 1
ATOM 6512 C CA . HIS B 1 437 ? 26.81575 -16.67951 25.09645 1.000 31.19892 437 HIS B CA 1
ATOM 6513 C C . HIS B 1 437 ? 27.07228 -16.10021 23.71389 1.000 30.75060 437 HIS B C 1
ATOM 6514 O O . HIS B 1 437 ? 28.14516 -16.34533 23.15456 1.000 32.08044 437 HIS B O 1
ATOM 6521 N N . SER B 1 438 ? 26.12184 -15.33618 23.14606 1.000 29.05179 438 SER B N 1
ATOM 6522 C CA . SER B 1 438 ? 26.26004 -14.81202 21.79057 1.000 27.55394 438 SER B CA 1
ATOM 6523 C C . SER B 1 438 ? 27.06638 -13.51401 21.80310 1.000 28.93951 438 SER B C 1
ATOM 6524 O O . SER B 1 438 ? 26.75081 -12.60505 22.57528 1.000 30.60190 438 SER B O 1
ATOM 6527 N N . PRO B 1 439 ? 28.10782 -13.39419 20.98363 1.000 31.05247 439 PRO B N 1
ATOM 6528 C CA . PRO B 1 439 ? 28.77986 -12.09655 20.83332 1.000 27.21851 439 PRO B CA 1
ATOM 6529 C C . PRO B 1 439 ? 27.81583 -11.02661 20.33689 1.000 31.00874 439 PRO B C 1
ATOM 6530 O O . PRO B 1 439 ? 26.99832 -11.26509 19.44749 1.000 33.62236 439 PRO B O 1
ATOM 6534 N N . ALA B 1 440 ? 27.92159 -9.83500 20.90689 1.000 31.01112 440 ALA B N 1
ATOM 6535 C CA . ALA B 1 440 ? 27.16826 -8.69740 20.40312 1.000 29.67116 440 ALA B CA 1
ATOM 6536 C C . ALA B 1 440 ? 28.01349 -7.92701 19.39416 1.000 31.63736 440 ALA B C 1
ATOM 6537 O O . ALA B 1 440 ? 29.23087 -8.11241 19.30357 1.000 28.01707 440 ALA B O 1
ATOM 6539 N N . PHE B 1 441 ? 27.35757 -7.04182 18.63078 1.000 30.87890 441 PHE B N 1
ATOM 6540 C CA . PHE B 1 441 ? 28.07400 -6.23789 17.64282 1.000 30.59977 441 PHE B CA 1
ATOM 6541 C C . PHE B 1 441 ? 28.02207 -4.73580 17.95056 1.000 28.60609 441 PHE B C 1
ATOM 6542 O O . PHE B 1 441 ? 28.21954 -3.91270 17.04965 1.000 24.15805 441 PHE B O 1
ATOM 6550 N N . ASP B 1 442 ? 27.82683 -4.37073 19.22342 1.000 27.92758 442 ASP B N 1
ATOM 6551 C CA . ASP B 1 442 ? 27.79615 -2.96537 19.62993 1.000 32.39976 442 ASP B CA 1
ATOM 6552 C C . ASP B 1 442 ? 29.13202 -2.26195 19.38169 1.000 35.38155 442 ASP B C 1
ATOM 6553 O O . ASP B 1 442 ? 29.16536 -1.03765 19.19569 1.000 32.75574 442 ASP B O 1
ATOM 6558 N N . HIS B 1 443 ? 30.23947 -3.00690 19.37476 1.000 31.58752 443 HIS B N 1
ATOM 6559 C CA . HIS B 1 443 ? 31.52984 -2.38280 19.10225 1.000 34.80556 443 HIS B CA 1
ATOM 6560 C C . HIS B 1 443 ? 31.71665 -1.99627 17.62754 1.000 37.59040 443 HIS B C 1
ATOM 6561 O O . HIS B 1 443 ? 32.68649 -1.29239 17.30674 1.000 35.93547 443 HIS B O 1
ATOM 6568 N N . LEU B 1 444 ? 30.82967 -2.42936 16.72498 1.000 33.55171 444 LEU B N 1
ATOM 6569 C CA . LEU B 1 444 ? 30.93530 -2.08918 15.30768 1.000 30.63009 444 LEU B CA 1
ATOM 6570 C C . LEU B 1 444 ? 30.09983 -0.87128 14.95316 1.000 33.78855 444 LEU B C 1
ATOM 6571 O O . LEU B 1 444 ? 30.04701 -0.47271 13.77802 1.000 30.25063 444 LEU B O 1
ATOM 6576 N N . ILE B 1 445 ? 29.43750 -0.28948 15.94628 1.000 32.85160 445 ILE B N 1
ATOM 6577 C CA . ILE B 1 445 ? 28.74865 0.97894 15.79109 1.000 33.42905 445 ILE B CA 1
ATOM 6578 C C . ILE B 1 445 ? 29.73914 2.05568 16.20960 1.000 37.01990 445 ILE B C 1
ATOM 6579 O O . ILE B 1 445 ? 30.13606 2.12818 17.37737 1.000 35.36450 445 ILE B O 1
ATOM 6584 N N . GLY B 1 446 ? 30.16123 2.87127 15.24906 1.000 35.73930 446 GLY B N 1
ATOM 6585 C CA . GLY B 1 446 ? 31.19989 3.84721 15.49586 1.000 37.12386 446 GLY B CA 1
ATOM 6586 C C . GLY B 1 446 ? 30.66792 5.10466 16.14452 1.000 37.89770 446 GLY B C 1
ATOM 6587 O O . GLY B 1 446 ? 29.45017 5.31946 16.28229 1.000 36.51894 446 GLY B O 1
ATOM 6588 N N . PRO B 1 447 ? 31.59445 5.96998 16.56071 1.000 40.29655 447 PRO B N 1
ATOM 6589 C CA . PRO B 1 447 ? 31.21641 7.20123 17.26665 1.000 42.30966 447 PRO B CA 1
ATOM 6590 C C . PRO B 1 447 ? 30.92556 8.39142 16.36405 1.000 40.44711 447 PRO B C 1
ATOM 6591 O O . PRO B 1 447 ? 30.52032 9.43361 16.88008 1.000 38.00146 447 PRO B O 1
ATOM 6595 N N . GLN B 1 448 ? 31.11259 8.28190 15.05145 1.000 38.15117 448 GLN B N 1
ATOM 6596 C CA . GLN B 1 448 ? 30.92934 9.41909 14.16130 1.000 39.60798 448 GLN B CA 1
ATOM 6597 C C . GLN B 1 448 ? 30.10075 9.02505 12.94437 1.000 40.23343 448 GLN B C 1
ATOM 6598 O O . GLN B 1 448 ? 30.35299 7.99634 12.30645 1.000 43.02932 448 GLN B O 1
ATOM 6604 N N . LEU B 1 449 ? 29.12373 9.86104 12.61887 1.000 35.65759 449 LEU B N 1
ATOM 6605 C CA . LEU B 1 449 ? 28.27096 9.61433 11.46797 1.000 38.75397 449 LEU B CA 1
ATOM 6606 C C . LEU B 1 449 ? 29.06162 9.71834 10.16673 1.000 39.55279 449 LEU B C 1
ATOM 6607 O O . LEU B 1 449 ? 29.71076 10.72966 9.89656 1.000 40.44745 449 LEU B O 1
ATOM 6612 N N . ARG B 1 450 ? 29.00684 8.66360 9.36196 1.000 38.25557 450 ARG B N 1
ATOM 6613 C CA . ARG B 1 450 ? 29.51663 8.72587 8.00124 1.000 34.34170 450 ARG B CA 1
ATOM 6614 C C . ARG B 1 450 ? 28.58006 9.53253 7.10793 1.000 35.33388 450 ARG B C 1
ATOM 6615 O O . ARG B 1 450 ? 27.35515 9.42761 7.21048 1.000 40.87228 450 ARG B O 1
ATOM 6623 N N . SER B 1 451 ? 29.16740 10.34393 6.23057 1.000 37.77581 451 SER B N 1
ATOM 6624 C CA . SER B 1 451 ? 28.47100 10.98190 5.11881 1.000 36.15139 451 SER B CA 1
ATOM 6625 C C . SER B 1 451 ? 28.78296 10.28960 3.80093 1.000 41.36838 451 SER B C 1
ATOM 6626 O O . SER B 1 451 ? 28.26069 10.68117 2.75478 1.000 48.39619 451 SER B O 1
ATOM 6629 N N . ASP B 1 452 ? 29.61937 9.25478 3.86198 1.000 49.17322 452 ASP B N 1
ATOM 6630 C CA . ASP B 1 452 ? 30.11300 8.46312 2.74200 1.000 48.63422 452 ASP B CA 1
ATOM 6631 C C . ASP B 1 452 ? 29.03219 7.60666 2.08011 1.000 45.31698 452 ASP B C 1
ATOM 6632 O O . ASP B 1 452 ? 29.21949 7.18271 0.93509 1.000 45.79482 452 ASP B O 1
ATOM 6637 N N . THR B 1 453 ? 27.89696 7.33733 2.76746 1.000 40.75336 453 THR B N 1
ATOM 6638 C CA . THR B 1 453 ? 27.07980 6.19385 2.36527 1.000 36.43212 453 THR B CA 1
ATOM 6639 C C . THR B 1 453 ? 26.22174 6.49520 1.13637 1.000 34.08084 453 THR B C 1
ATOM 6640 O O . THR B 1 453 ? 25.79483 7.63718 0.92346 1.000 33.08943 453 THR B O 1
ATOM 6644 N N . PRO B 1 454 ? 25.95567 5.47625 0.31592 1.000 30.12435 454 PRO B N 1
ATOM 6645 C CA . PRO B 1 454 ? 25.18302 5.69977 -0.90885 1.000 28.85239 454 PRO B CA 1
ATOM 6646 C C . PRO B 1 454 ? 23.70064 5.93059 -0.62419 1.000 29.60580 454 PRO B C 1
ATOM 6647 O O . PRO B 1 454 ? 23.14657 5.45058 0.37256 1.000 26.89340 454 PRO B O 1
ATOM 6651 N N . THR B 1 455 ? 23.05663 6.69345 -1.51672 1.000 27.50512 455 THR B N 1
ATOM 6652 C CA . THR B 1 455 ? 21.60908 6.86086 -1.43060 1.000 30.40295 455 THR B CA 1
ATOM 6653 C C . THR B 1 455 ? 20.85342 5.77484 -2.19027 1.000 32.11859 455 THR B C 1
ATOM 6654 O O . THR B 1 455 ? 19.74570 5.40709 -1.78391 1.000 30.06102 455 THR B O 1
ATOM 6658 N N . THR B 1 456 ? 21.42948 5.23038 -3.26227 1.000 33.69281 456 THR B N 1
ATOM 6659 C CA . THR B 1 456 ? 20.85614 4.07394 -3.92834 1.000 32.14784 456 THR B CA 1
ATOM 6660 C C . THR B 1 456 ? 21.83001 2.91180 -3.86224 1.000 31.01173 456 THR B C 1
ATOM 6661 O O . THR B 1 456 ? 23.03129 3.08788 -3.63738 1.000 37.65107 456 THR B O 1
ATOM 6665 N N . LEU B 1 457 ? 21.27004 1.71470 -4.00636 1.000 28.08421 457 LEU B N 1
ATOM 6666 C CA . LEU B 1 457 ? 22.02420 0.49907 -4.25756 1.000 32.45473 457 LEU B CA 1
ATOM 6667 C C . LEU B 1 457 ? 21.82108 0.12788 -5.71505 1.000 31.60213 457 LEU B C 1
ATOM 6668 O O . LEU B 1 457 ? 20.69627 0.21322 -6.22068 1.000 29.50888 457 LEU B O 1
ATOM 6673 N N . THR B 1 458 ? 22.90750 -0.27193 -6.38495 1.000 32.92938 458 THR B N 1
ATOM 6674 C CA . THR B 1 458 ? 22.83617 -0.76066 -7.76153 1.000 32.11200 458 THR B CA 1
ATOM 6675 C C . THR B 1 458 ? 21.59655 -1.61674 -7.97629 1.000 30.31911 458 THR B C 1
ATOM 6676 O O . THR B 1 458 ? 21.38558 -2.60492 -7.26617 1.000 29.65491 458 THR B O 1
ATOM 6680 N N . THR B 1 459 ? 20.77012 -1.23296 -8.94447 1.000 30.00281 459 THR B N 1
ATOM 6681 C CA . THR B 1 459 ? 19.64679 -2.07379 -9.32391 1.000 32.75355 459 THR B CA 1
ATOM 6682 C C . THR B 1 459 ? 20.15689 -3.45029 -9.74427 1.000 29.67239 459 THR B C 1
ATOM 6683 O O . THR B 1 459 ? 21.19234 -3.54828 -10.41166 1.000 25.61868 459 THR B O 1
ATOM 6687 N N . PRO B 1 460 ? 19.46157 -4.52945 -9.37608 1.000 26.62876 460 PRO B N 1
ATOM 6688 C CA . PRO B 1 460 ? 19.83294 -5.85855 -9.88370 1.000 28.46898 460 PRO B CA 1
ATOM 6689 C C . PRO B 1 460 ? 19.16458 -6.12121 -11.22266 1.000 28.60700 460 PRO B C 1
ATOM 6690 O O . PRO B 1 460 ? 18.40652 -5.28006 -11.72024 1.000 30.42788 460 PRO B O 1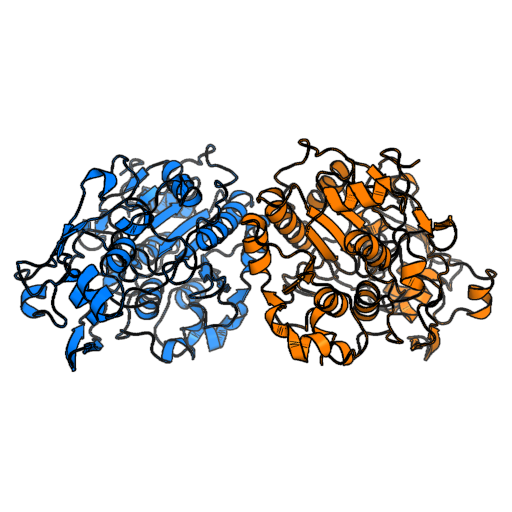
ATOM 6694 N N . HIS B 1 461 ? 19.41289 -7.28610 -11.80502 1.000 23.38294 461 HIS B N 1
ATOM 6695 C CA . HIS B 1 461 ? 18.76097 -7.67826 -13.04572 1.000 26.07935 461 HIS B CA 1
ATOM 6696 C C . HIS B 1 461 ? 18.47191 -9.16307 -12.96767 1.000 30.30260 461 HIS B C 1
ATOM 6697 O O . HIS B 1 461 ? 19.16406 -9.90561 -12.26092 1.000 29.11497 461 HIS B O 1
ATOM 6704 N N . THR B 1 462 ? 17.43512 -9.58714 -13.68462 1.000 28.77052 462 THR B N 1
ATOM 6705 C CA . THR B 1 462 ? 17.21559 -11.01358 -13.86760 1.000 32.38040 462 THR B CA 1
ATOM 6706 C C . THR B 1 462 ? 18.36974 -11.58767 -14.66967 1.000 29.41233 462 THR B C 1
ATOM 6707 O O . THR B 1 462 ? 18.88810 -10.93648 -15.57470 1.000 32.72297 462 THR B O 1
ATOM 6711 N N . PHE B 1 463 ? 18.77988 -12.80898 -14.34755 1.000 31.23942 463 PHE B N 1
ATOM 6712 C CA . PHE B 1 463 ? 19.80163 -13.50474 -15.13288 1.000 30.11583 463 PHE B CA 1
ATOM 6713 C C . PHE B 1 463 ? 19.37836 -14.94598 -15.35352 1.000 31.17703 463 PHE B C 1
ATOM 6714 O O . PHE B 1 463 ? 19.95518 -15.88495 -14.79047 1.000 27.82722 463 PHE B O 1
ATOM 6722 N N . PRO B 1 464 ? 18.36629 -15.16037 -16.20351 1.000 35.59434 464 PRO B N 1
ATOM 6723 C CA . PRO B 1 464 ? 18.00796 -16.52153 -16.60047 1.000 32.70985 464 PRO B CA 1
ATOM 6724 C C . PRO B 1 464 ? 19.08787 -17.08859 -17.51671 1.000 33.36452 464 PRO B C 1
ATOM 6725 O O . PRO B 1 464 ? 19.19774 -18.30839 -17.57389 1.000 43.82261 464 PRO B O 1
#

Secondary structure (DSSP, 8-state):
-TTS--TTSHHHHHHHHHH-SEEEEEEE-S--HHHHSTT--STT--SHHHH---EEES-TTSTTSPEEE-EE---SS-SSPPP-SHHHHHHHHHSSSS--HHHHHHSSS------HHHHHHHH-TTS-HHHHHHHHHEE--TTT-HHHHHHHHHSEEESSEE-SSSS-HHHHHHHHHHS--TT--S--GGGGTT-B-S--HHHHHHHTT--EEEEE-STTSS--GGGGBHHHHHH-GGGEEETHHHHHHHHHT---SEEEEE---SSTT--S--TTS-HHHHHHHHHHHHHHHHTSTTGGGEEEEEEESS-TT----SPPPB---SSS--EEEE-TTS-EEEE-S-B---B---EEESTTSPTTEEE--EE-TTT-SEE-EETTHHHHHHHHHHTPPPSSHHHHTSPP-GGGS-SS--S---SSPPP-----/--TTS--TTSHHHHHHHHHH-SEEEEEEE-S--HHHHSTT---TT--SHHHH---EEES-TT-TTPPEEE--B---SS-SS----SHHHHHHHHHSSSS--HHHHHHSSS------HHHHHHHH-TTS-HHHHHHHHH-B--TTT-HHHHHHHHHSEEESSEE-SSSS-HHHHHHHHHHS--TT--S--GGGGTT-B-S--HHHHHHHHT--EEEEE-STTSS--GGGGBHHHHHH-GGGEEEHHHHHHHHHHT---SEEEEE---SSTT--S--TTS-HHHHHHHHHHHHHHHHTSTTGGGEEEEEEES--TT----SPPPB---SSS--EEEE-TTS-EEEE-S-B---B---EEESTTSPTTEEE--EE-TTT-SEE-EETTHHHHHHHHHHT---SSHHHHTSPP-GGGS-SS--S---SS--------